Protein AF-0000000084957208 (afdb_homodimer)

pLDDT: mean 91.27, std 10.33, range [27.41, 98.56]

Nearest PDB structures (foldseek):
  8dth-assembly1_A  TM=4.720E-01  e=1.060E-07  Arabidopsis thaliana
  8sxg-assembly1_C  TM=3.282E-01  e=2.909E-08  Pseudomonas aeruginosa
  6q9i-assembly1_A  TM=5.990E-01  e=3.625E-04  Homo sapiens
  4wnd-assembly1_A  TM=3.053E-01  e=2.014E-05  Homo sapiens
  7n61-assembly1_1E  TM=3.077E-01  e=1.092E-03  Chlamydomonas reinhardtii

Foldseek 3Di:
DPPPPPPPPPPQQLQSQLVVLQVVLVVCVVVPVLVSSLVSLVSSLVSDDPVPLQVNLVSLCSNLVSCVVVVVLVSNLVSLVSSCVSPVLPLSSLQSNLVSCLVVPVLLSSLLSLVSSCVSVVVPDVVSLVVSVVSLLVVLVVVLVVCVVPFQWDFDDLQVVVVVLLLCVLQPLSVCLVPVDPDDPLCVVLSVCVNVSVLVCNLVSLVCLCPDPCNVVDDLCNLSSLQSNLVSCVSRQNNVSSLVSLVVLCPDDPHDLSSVLSSLQVVLVSCVLVPNNVSSVVSLVVNCVSPVLALSSLQSVLVVCVVVVVLVSSLVSLVSSCVSPVPSLSSLLVNLLSQLVVCVVVVPPVSNVVSLVSLVVSCVVDPDPPSNLSSLQSNLVSCLVVVVLVVSLVVLVVSCVVPVQALSCLSSLQSNLVSCCSNPNLDPSSLVSLVVSCVSPVLPLSSLQSNLVSCLVVVNLVSSLVSLVSSCNNDRGSVVSSVSSSSNSVSVSQVSCCVVPNCPCRPVCVVSPPPVVD/DPPPPPPPPPPQQLQSQLVVLQVVLVVCVVVPVLVSSLVSLVSSLVSDDPVPLQVNLVSLCSNLVSCVVVVVLVSNLVSLVSSCVSPVLPLSSLQSNLVSCLVVPVLLSSLLSLLSSCVSVVVPDVVSLVVSVVSLLVVLVVVLVVCVVPFQWDFDDLQVVVVVLLLCVLQPLSVCLVPVDPDDPLCVVLSVCVNVSVLVCNLVSLVCLCPDPCNVVDDLCNLSSLQSNLVSCVSRQVNVSSLVSLVVLCPDDPHDLSSVLSSLQSVLVSCVLVPNNVSSVVSLVVNCVSPVLALSSLQSVLVVCVVVVVLVSSLVSLVSSCVSPVPSLSSLLVNLLSQLVVCVVVVPPVSNVVSLVSLVVSCVVDPDPPSNLSSLQSNLVSCLVVVVLVVSLVVLVVNCVVPVQALSCLSSLQSNLVSCCSNPNLDPSSLVSLVVSCVSPVLPLSSLQSNLVSCLVVVNLVSSLVSLVSSCNNDRGSVVSSVSSSSNSVSVSQVSCCVVPNCPCRPVCVVSPPPVVD

Sequence (1036 aa):
MRVCLLDFKDIKTPIQRALKCKKEGNVYFKTKKYNEAIAEYTKAIDICPKENKDELAIFYQNRAAAYEQLKKYSFVKADCTKALELNPKYIKAVLRRARILKQTGDLEAALKDMTTACIYEEFSHPDSLVKVEIILKKLVKQHAYENWANKKLFMPNQLFIECYITSYSTDPVFSRLRCPENIPEFFKKPLQALKDMKYDDIILLCTEIIESPAFNSLPSTKLEVLLLRATFCTLLGKYDPAFQDLECILNIEYASDDVKINALLKKANLHLKFMDIDMASMNFELAISINPRYSDIYYHRGLLYMHMDKLNKAKDDFKKALEYNPNFSMACIQKCYTDYCIAKLNKDVRLVEAAVRAFEKVFEKYTNFPECIFCYQYYRKMMSETQQYQKADIYFTKIIKKYPENTSMSLVYLQRAFLQFDWSGYSDKAAKYLKKAIELDEKCSSAYEALGIIEIKRGNVEEAIKLFDKALVYCHTFKELLNLYYLRDAAKVELNIKNQFGDKYFDFFNRYLSPRMLMRVCLLDFKDIKTPIQRALKCKKEGNVYFKTKKYNEAIAEYTKAIDICPKENKDELAIFYQNRAAAYEQLKKYSFVKADCTKALELNPKYIKAVLRRARILKQTGDLEAALKDMTTACIYEEFSHPDSLVKVEIILKKLVKQHAYENWANKKLFMPNQLFIECYITSYSTDPVFSRLRCPENIPEFFKKPLQALKDMKYDDIILLCTEIIESPAFNSLPSTKLEVLLLRATFCTLLGKYDPAFQDLECILNIEYASDDVKINALLKKANLHLKFMDIDMASMNFELAISINPRYSDIYYHRGLLYMHMDKLNKAKDDFKKALEYNPNFSMACIQKCYTDYCIAKLNKDVRLVEAAVRAFEKVFEKYTNFPECIFCYQYYRKMMSETQQYQKADIYFTKIIKKYPENTSMSLVYLQRAFLQFDWSGYSDKAAKYLKKAIELDEKCSSAYEALGIIEIKRGNVEEAIKLFDKALVYCHTFKELLNLYYLRDAAKVELNIKNQFGDKYFDFFNRYLSPRML

Organism: Atta cephalotes (NCBI:txid12957)

InterPro domains:
  IPR011990 Tetratricopeptide-like helical domain superfamily [G3DSA:1.25.40.10] (13-127)
  IPR011990 Tetratricopeptide-like helical domain superfamily [G3DSA:1.25.40.10] (128-502)
  IPR011990 Tetratricopeptide-like helical domain superfamily [SSF48452] (16-118)
  IPR011990 Tetratricopeptide-like helical domain superfamily [SSF48452] (230-476)
  IPR019734 Tetratricopeptide repeat [PF00515] (296-328)
  IPR019734 Tetratricopeptide repeat [PF13174] (385-405)
  IPR019734 Tetratricopeptide repeat [PS50005] (18-51)
  IPR019734 Tetratricopeptide repeat [PS50005] (295-328)
  IPR019734 Tetratricopeptide repeat [PS50005] (445-478)
  IPR019734 Tetratricopeptide repeat [SM00028] (18-51)
  IPR019734 Tetratricopeptide repeat [SM00028] (57-90)
  IPR019734 Tetratricopeptide repeat [SM00028] (91-124)
  IPR019734 Tetratricopeptide repeat [SM00028] (223-256)
  IPR019734 Tetratricopeptide repeat [SM00028] (261-294)
  IPR019734 Tetratricopeptide repeat [SM00028] (295-328)
  IPR019734 Tetratricopeptide repeat [SM00028] (410-444)
  IPR019734 Tetratricopeptide repeat [SM00028] (445-478)

Solvent-accessible surface area (backbone atoms only — not comparable to full-atom values): 53268 Å² total; per-residue (Å²): 133,82,74,72,73,67,75,78,67,83,72,64,50,51,54,53,48,15,50,51,27,40,53,52,13,50,52,26,44,76,64,46,36,35,70,59,13,37,52,26,20,49,50,15,53,71,48,32,54,84,85,47,32,66,61,48,18,48,34,28,32,53,33,18,54,36,30,48,76,69,66,38,56,70,55,20,45,51,24,19,52,51,14,36,73,52,30,76,81,44,50,69,34,34,44,51,37,15,53,50,27,47,73,72,63,42,35,70,63,13,40,53,28,37,48,50,32,33,58,77,52,67,60,69,49,60,42,50,55,47,50,38,50,53,43,46,53,53,40,19,50,53,51,33,52,56,45,67,79,67,58,72,72,56,70,67,54,68,57,58,51,47,40,53,53,58,64,39,75,71,33,65,65,59,42,36,71,78,51,78,64,89,71,52,76,87,50,46,61,46,49,48,31,57,74,70,64,42,63,86,48,36,52,59,50,33,48,53,49,66,70,33,88,60,39,73,63,45,62,75,69,53,56,49,44,39,51,51,32,22,50,52,25,48,60,34,62,42,52,68,63,17,50,51,34,35,49,52,49,69,70,39,82,81,54,50,68,55,60,43,36,47,34,27,52,54,49,17,53,52,29,45,78,69,66,35,56,69,61,18,50,51,27,50,50,36,31,38,50,73,44,76,71,48,28,57,58,28,35,57,51,15,49,50,25,48,74,68,66,37,54,68,62,14,40,52,22,18,52,48,15,35,70,58,32,74,81,42,61,61,36,52,54,51,33,40,52,45,50,26,51,53,18,53,73,66,68,34,66,68,50,32,53,52,26,51,53,53,38,52,52,49,45,66,67,40,72,48,87,57,59,24,55,57,42,51,51,53,48,41,54,52,24,53,74,70,67,39,51,67,65,47,49,52,55,53,52,52,52,46,67,73,44,75,86,44,54,68,40,18,60,53,28,37,47,52,20,52,49,34,37,74,69,68,38,81,40,70,64,27,48,50,29,21,52,49,14,37,71,50,30,82,64,45,25,67,36,28,42,54,44,17,54,39,26,46,76,73,65,40,35,70,61,16,39,54,26,30,55,55,16,61,57,51,52,86,46,70,69,55,35,38,54,48,34,43,53,34,54,51,36,51,50,49,44,52,47,34,73,74,58,42,73,77,61,62,62,48,56,75,70,69,36,79,66,80,83,112,132,83,73,72,74,68,75,76,68,84,71,63,50,52,54,53,48,16,50,51,27,39,53,52,13,49,52,26,44,75,64,46,35,36,70,60,13,37,52,27,20,50,50,16,53,72,47,33,54,83,83,46,32,65,60,46,19,49,35,29,34,52,33,17,54,36,29,48,77,69,66,36,56,71,57,20,45,53,25,20,52,52,14,36,73,50,31,77,79,44,50,70,34,34,43,51,36,15,52,52,26,48,74,72,65,42,35,70,62,13,42,53,29,38,49,50,33,34,58,76,52,68,62,71,50,59,41,51,56,45,49,40,51,52,43,47,52,52,40,19,53,53,52,33,52,57,44,65,77,68,58,72,72,57,72,67,52,69,57,58,50,47,39,54,52,59,65,40,75,69,31,63,65,60,42,36,70,78,52,78,63,90,70,52,76,89,50,46,61,46,50,46,30,58,74,68,63,41,62,86,49,36,53,58,50,32,47,54,50,65,70,33,87,60,39,73,62,46,63,76,68,52,56,49,44,41,51,51,31,22,51,51,26,48,60,33,61,42,52,67,64,17,51,50,35,35,50,52,48,68,70,40,82,81,54,50,68,55,58,42,35,48,34,27,52,52,48,17,53,54,28,46,77,68,66,34,56,70,60,18,50,50,27,50,50,34,31,38,49,72,45,75,72,46,27,54,58,28,34,56,52,16,49,51,26,49,74,68,64,36,54,70,61,14,40,52,23,17,51,48,15,34,72,58,33,75,79,42,60,62,36,52,53,50,34,38,52,46,50,27,51,53,19,53,73,66,68,35,66,69,49,30,53,51,26,51,54,53,39,52,51,50,45,67,68,42,70,49,86,58,59,26,56,57,42,51,50,53,48,41,54,54,23,54,74,69,68,39,52,68,65,47,50,52,54,54,52,52,52,45,68,73,44,73,83,44,54,68,40,18,60,54,26,37,48,52,19,51,48,32,38,73,68,68,36,82,41,68,66,26,47,50,29,22,50,50,14,37,71,49,29,81,65,47,26,67,36,29,43,54,44,16,54,40,26,44,77,72,66,39,34,69,61,16,40,53,27,30,56,54,17,60,58,51,51,84,45,69,70,56,36,38,55,48,35,42,54,34,54,52,37,51,50,49,44,52,46,34,73,72,58,42,73,77,62,64,63,48,57,73,71,69,37,80,64,81,84,111

Secondary structure (DSSP, 8-state):
-------------HHHHHHHHHHHHHHHHHTT-HHHHHHHHHHHHHHS-TT-HHHHHHHHHHHHHHHHHTT-HHHHHHHHHHHHHH-TT-HHHHHHHHHHHHHHT-HHHHHHHHHHHHHHTTT--HHHHHHHHHHHHHHHHHHHHHHHHHPPP-PPPHHHHHHHHHH-TT-HHHHHHHS--S--GGGHHHHHHHHTT-GGGHHHHHHHHHHSGGGGGS-GGGHHHHHHHHHHHHHHT-HHHHHHHHHHHHT-TT--HHHHHHHHHHHHHHHHHTT-HHHHHHHHHHHHHH-TT-HHHHHHHHHHHHHTT-HHHHHHHHHHHHHH-TT-HHHHHHHHHHHHHHHHHTT-HHHHHHHHHHHHHHHHH--STTHHHHHHHHHHHHHHHTT-HHHHHHHHHHHHHH-TT-TTHHHHHHHHHHHHHHHHSS-HHHHHHHHHHHHH-TT-HHHHHHHHHHHHHHT-HHHHHHHHHHHHHT--SHHHHHHHHHHHHHHHHHHHHHHHHTTTT-SHHHHHS-GGG-/-------------HHHHHHHHHHHHHHHHHTT-HHHHHHHHHHHHHHS-TT-HHHHHHHHHHHHHHHHHTT-HHHHHHHHHHHHHH-TT-HHHHHHHHHHHHHHT-HHHHHHHHHHHHHHTTT--HHHHHHHHHHHHHHHHHHHHHHHHHPPP-PPPHHHHHHHHHH-TT-HHHHHHHS--S--GGGHHHHHHHHTT-GGGHHHHHHHHHHSGGGGGS-GGGHHHHHHHHHHHHHHT-HHHHHHHHHHHHT-TT--HHHHHHHHHHHHHHHHHTT-HHHHHHHHHHHHHH-TT-HHHHHHHHHHHHHTT-HHHHHHHHHHHHHH-TT-HHHHHHHHHHHHHHHHHTT-HHHHHHHHHHHHHHHHH--STTHHHHHHHHHHHHHHHTT-HHHHHHHHHHHHHH-TT-TTHHHHHHHHHHHHHHHHSS-HHHHHHHHHHHHH-TT-HHHHHHHHHHHHHHT-HHHHHHHHHHHHHT--SHHHHHHHHHHHHHHHHHHHHHHHHTTTT-SHHHHHS-GGG-

Radius of gyration: 36.0 Å; Cα contacts (8 Å, |Δi|>4): 1321; chains: 2; bounding box: 81×157×103 Å

Structure (mmCIF, N/CA/C/O backbone):
data_AF-0000000084957208-model_v1
#
loop_
_entity.id
_entity.type
_entity.pdbx_description
1 polymer 'Mitochondrial import receptor subunit TOM70'
#
loop_
_atom_site.group_PDB
_atom_site.id
_atom_site.type_symbol
_atom_site.label_atom_id
_atom_site.label_alt_id
_atom_site.label_comp_id
_atom_site.label_asym_id
_atom_site.label_entity_id
_atom_site.label_seq_id
_atom_site.pdbx_PDB_ins_code
_atom_site.Cartn_x
_atom_site.Cartn_y
_atom_site.Cartn_z
_atom_site.occupancy
_atom_site.B_iso_or_equiv
_atom_site.auth_seq_id
_atom_site.auth_comp_id
_atom_site.auth_asym_id
_atom_site.auth_atom_id
_atom_site.pdbx_PDB_model_num
ATOM 1 N N . MET A 1 1 ? -25.047 -64.562 -67.438 1 28.45 1 MET A N 1
ATOM 2 C CA . MET A 1 1 ? -25.062 -63.188 -67 1 28.45 1 MET A CA 1
ATOM 3 C C . MET A 1 1 ? -24.297 -63.031 -65.688 1 28.45 1 MET A C 1
ATOM 5 O O . MET A 1 1 ? -24.703 -63.594 -64.625 1 28.45 1 MET A O 1
ATOM 9 N N . ARG A 1 2 ? -23 -63.125 -65.75 1 35.03 2 ARG A N 1
ATOM 10 C CA . ARG A 1 2 ? -21.984 -63.062 -64.688 1 35.03 2 ARG A CA 1
ATOM 11 C C . ARG A 1 2 ? -22.109 -61.75 -63.906 1 35.03 2 ARG A C 1
ATOM 13 O O . ARG A 1 2 ? -21.906 -60.688 -64.438 1 35.03 2 ARG A O 1
ATOM 20 N N . VAL A 1 3 ? -23.203 -61.688 -63.125 1 35.53 3 VAL A N 1
ATOM 21 C CA . VAL A 1 3 ? -23.422 -60.562 -62.25 1 35.53 3 VAL A CA 1
ATOM 22 C C . VAL A 1 3 ? -22.125 -60.219 -61.5 1 35.53 3 VAL A C 1
ATOM 24 O O . VAL A 1 3 ? -21.562 -61.094 -60.812 1 35.53 3 VAL A O 1
ATOM 27 N N . CYS A 1 4 ? -21.188 -59.562 -62.125 1 32.16 4 CYS A N 1
ATOM 28 C CA . CYS A 1 4 ? -20.016 -58.969 -61.5 1 32.16 4 CYS A CA 1
ATOM 29 C C . CYS A 1 4 ? -20.344 -58.406 -60.125 1 32.16 4 CYS A C 1
ATOM 31 O O . CYS A 1 4 ? -21.203 -57.531 -59.969 1 32.16 4 CYS A O 1
ATOM 33 N N . LEU A 1 5 ? -20.469 -59.281 -59.125 1 32.34 5 LEU A N 1
ATOM 34 C CA . LEU A 1 5 ? -20.469 -58.875 -57.719 1 32.34 5 LEU A CA 1
ATOM 35 C C . LEU A 1 5 ? -19.469 -57.75 -57.469 1 32.34 5 LEU A C 1
ATOM 37 O O . LEU A 1 5 ? -18.266 -57.969 -57.562 1 32.34 5 LEU A O 1
ATOM 41 N N . LEU A 1 6 ? -19.672 -56.562 -58.25 1 33.38 6 LEU A N 1
ATOM 42 C CA . LEU A 1 6 ? -18.906 -55.406 -57.812 1 33.38 6 LEU A CA 1
ATOM 43 C C . LEU A 1 6 ? -18.625 -55.438 -56.312 1 33.38 6 LEU A C 1
ATOM 45 O O . LEU A 1 6 ? -19.531 -55.688 -55.531 1 33.38 6 LEU A O 1
ATOM 49 N N . ASP A 1 7 ? -17.531 -56.031 -55.938 1 35.69 7 ASP A N 1
ATOM 50 C CA . ASP A 1 7 ? -16.938 -55.875 -54.594 1 35.69 7 ASP A CA 1
ATOM 51 C C . ASP A 1 7 ? -17.328 -54.531 -53.969 1 35.69 7 ASP A C 1
ATOM 53 O O . ASP A 1 7 ? -17.016 -53.469 -54.531 1 35.69 7 ASP A O 1
ATOM 57 N N . PHE A 1 8 ? -18.547 -54.25 -53.594 1 38.25 8 PHE A N 1
ATOM 58 C CA . PHE A 1 8 ? -19.031 -53.156 -52.781 1 38.25 8 PHE A CA 1
ATOM 59 C C . PHE A 1 8 ? -17.922 -52.656 -51.844 1 38.25 8 PHE A C 1
ATOM 61 O O . PHE A 1 8 ? -17.594 -53.312 -50.844 1 38.25 8 PHE A O 1
ATOM 68 N N . LYS A 1 9 ? -16.812 -52.281 -52.344 1 42.66 9 LYS A N 1
ATOM 69 C CA . LYS A 1 9 ? -15.805 -51.469 -51.656 1 42.66 9 LYS A CA 1
ATOM 70 C C . LYS A 1 9 ? -16.406 -50.688 -50.5 1 42.66 9 LYS A C 1
ATOM 72 O O . LYS A 1 9 ? -17.516 -50.156 -50.625 1 42.66 9 LYS A O 1
ATOM 77 N N . ASP A 1 10 ? -16.078 -50.906 -49.219 1 48.66 10 ASP A N 1
ATOM 78 C CA . ASP A 1 10 ? -16.406 -50.438 -47.875 1 48.66 10 ASP A CA 1
ATOM 79 C C . ASP A 1 10 ? -16.719 -48.938 -47.844 1 48.66 10 ASP A C 1
ATOM 81 O O . ASP A 1 10 ? -15.805 -48.125 -47.906 1 48.66 10 ASP A O 1
ATOM 85 N N . ILE A 1 11 ? -17.609 -48.312 -48.5 1 55.47 11 ILE A N 1
ATOM 86 C CA . ILE A 1 11 ? -18.094 -46.938 -48.469 1 55.47 11 ILE A CA 1
ATOM 87 C C . ILE A 1 11 ? -18.141 -46.438 -47.031 1 55.47 11 ILE A C 1
ATOM 89 O O . ILE A 1 11 ? -18.922 -46.938 -46.219 1 55.47 11 ILE A O 1
ATOM 93 N N . LYS A 1 12 ? -17.078 -45.906 -46.719 1 74.44 12 LYS A N 1
ATOM 94 C CA . LYS A 1 12 ? -17.016 -45.344 -45.375 1 74.44 12 LYS A CA 1
ATOM 95 C C . LYS A 1 12 ? -18.188 -44.406 -45.125 1 74.44 12 LYS A C 1
ATOM 97 O O . LYS A 1 12 ? -18.531 -43.562 -45.969 1 74.44 12 LYS A O 1
ATOM 102 N N . THR A 1 13 ? -19.125 -44.75 -44.312 1 89.12 13 THR A N 1
ATOM 103 C CA . THR A 1 13 ? -20.188 -43.875 -43.875 1 89.12 13 THR A CA 1
ATOM 104 C C . THR A 1 13 ? -19.672 -42.469 -43.625 1 89.12 13 THR A C 1
ATOM 106 O O . THR A 1 13 ? -18.469 -42.25 -43.469 1 89.12 13 THR A O 1
ATOM 109 N N . PRO A 1 14 ? -20.484 -41.531 -43.875 1 91.38 14 PRO A N 1
ATOM 110 C CA . PRO A 1 14 ? -20.062 -40.156 -43.625 1 91.38 14 PRO A CA 1
ATOM 111 C C . PRO A 1 14 ? -19.344 -39.969 -42.281 1 91.38 14 PRO A C 1
ATOM 113 O O . PRO A 1 14 ? -18.359 -39.219 -42.219 1 91.38 14 PRO A O 1
ATOM 116 N N . ILE A 1 15 ? -19.75 -40.594 -41.312 1 92.56 15 ILE A N 1
ATOM 117 C CA . ILE A 1 15 ? -19.141 -40.469 -40 1 92.56 15 ILE A CA 1
ATOM 118 C C . ILE A 1 15 ? -17.734 -41.094 -40.031 1 92.56 15 ILE A C 1
ATOM 120 O O . ILE A 1 15 ? -16.812 -40.562 -39.406 1 92.56 15 ILE A O 1
ATOM 124 N N . GLN A 1 16 ? -17.641 -42.188 -40.75 1 93.5 16 GLN A N 1
ATOM 125 C CA . GLN A 1 16 ? -16.328 -42.844 -40.875 1 93.5 16 GLN A CA 1
ATOM 126 C C . GLN A 1 16 ? -15.336 -41.938 -41.594 1 93.5 16 GLN A C 1
ATOM 128 O O . GLN A 1 16 ? -14.164 -41.875 -41.219 1 93.5 16 GLN A O 1
ATOM 133 N N . ARG A 1 17 ? -15.891 -41.281 -42.625 1 94.19 17 ARG A N 1
ATOM 134 C CA . ARG A 1 17 ? -15.055 -40.312 -43.344 1 94.19 17 ARG A CA 1
ATOM 135 C C . ARG A 1 17 ? -14.656 -39.156 -42.469 1 94.19 17 ARG A C 1
ATOM 137 O O . ARG A 1 17 ? -13.516 -38.688 -42.5 1 94.19 17 ARG A O 1
ATOM 144 N N . ALA A 1 18 ? -15.586 -38.656 -41.719 1 95.62 18 ALA A N 1
ATOM 145 C CA . ALA A 1 18 ? -15.328 -37.531 -40.812 1 95.62 18 ALA A CA 1
ATOM 146 C C . ALA A 1 18 ? -14.273 -37.906 -39.781 1 95.62 18 ALA A C 1
ATOM 148 O O . ALA A 1 18 ? -13.383 -37.125 -39.469 1 95.62 18 ALA A O 1
ATOM 149 N N . LEU A 1 19 ? -14.367 -39.094 -39.281 1 95.88 19 LEU A N 1
ATOM 150 C CA . LEU A 1 19 ? -13.43 -39.594 -38.281 1 95.88 19 LEU A CA 1
ATOM 151 C C . LEU A 1 19 ? -12.031 -39.719 -38.875 1 95.88 19 LEU A C 1
ATOM 153 O O . LEU A 1 19 ? -11.031 -39.531 -38.188 1 95.88 19 LEU A O 1
ATOM 157 N N . LYS A 1 20 ? -12.031 -40.188 -40.125 1 95.19 20 LYS A N 1
ATOM 158 C CA . LYS A 1 20 ? -10.734 -40.25 -40.812 1 95.19 20 LYS A CA 1
ATOM 159 C C . LYS A 1 20 ? -10.094 -38.875 -40.906 1 95.19 20 LYS A C 1
ATOM 161 O O . LYS A 1 20 ? -8.898 -38.719 -40.688 1 95.19 20 LYS A O 1
ATOM 166 N N . CYS A 1 21 ? -10.938 -37.844 -41.25 1 96.81 21 CYS A N 1
ATOM 167 C CA . CYS A 1 21 ? -10.461 -36.469 -41.312 1 96.81 21 CYS A CA 1
ATOM 168 C C . CYS A 1 21 ? -9.945 -36 -39.969 1 96.81 21 CYS A C 1
ATOM 170 O O . CYS A 1 21 ? -8.922 -35.312 -39.875 1 96.81 21 CYS A O 1
ATOM 172 N N . LYS A 1 22 ? -10.648 -36.281 -38.938 1 96.5 22 LYS A N 1
ATOM 173 C CA . LYS A 1 22 ? -10.227 -35.906 -37.562 1 96.5 22 LYS A CA 1
ATOM 174 C C . LYS A 1 22 ? -8.859 -36.5 -37.25 1 96.5 22 LYS A C 1
ATOM 176 O O . LYS A 1 22 ? -8 -35.812 -36.688 1 96.5 22 LYS A O 1
ATOM 181 N N . LYS A 1 23 ? -8.672 -37.812 -37.625 1 96.88 23 LYS A N 1
ATOM 182 C CA . LYS A 1 23 ? -7.406 -38.469 -37.344 1 96.88 23 LYS A CA 1
ATOM 183 C C . LYS A 1 23 ? -6.258 -37.812 -38.094 1 96.88 23 LYS A C 1
ATOM 185 O O . LYS A 1 23 ? -5.164 -37.656 -37.562 1 96.88 23 LYS A O 1
ATOM 190 N N . GLU A 1 24 ? -6.586 -37.469 -39.312 1 96.38 24 GLU A N 1
ATOM 191 C CA . GLU A 1 24 ? -5.578 -36.781 -40.094 1 96.38 24 GLU A CA 1
ATOM 192 C C . GLU A 1 24 ? -5.27 -35.406 -39.469 1 96.38 24 GLU A C 1
ATOM 194 O O . GLU A 1 24 ? -4.113 -34.969 -39.438 1 96.38 24 GLU A O 1
ATOM 199 N N . GLY A 1 25 ? -6.316 -34.75 -39.094 1 96.94 25 GLY A N 1
ATOM 200 C CA . GLY A 1 25 ? -6.121 -33.469 -38.406 1 96.94 25 GLY A CA 1
ATOM 201 C C . GLY A 1 25 ? -5.266 -33.594 -37.156 1 96.94 25 GLY A C 1
ATOM 202 O O . GLY A 1 25 ? -4.414 -32.75 -36.906 1 96.94 25 GLY A O 1
ATOM 203 N N . ASN A 1 26 ? -5.473 -34.625 -36.406 1 96.12 26 ASN A N 1
ATOM 204 C CA . ASN A 1 26 ? -4.684 -34.875 -35.188 1 96.12 26 ASN A CA 1
ATOM 205 C C . ASN A 1 26 ? -3.205 -35.062 -35.531 1 96.12 26 ASN A C 1
ATOM 207 O O . ASN A 1 26 ? -2.34 -34.625 -34.75 1 96.12 26 ASN A O 1
ATOM 211 N N . VAL A 1 27 ? -2.994 -35.75 -36.594 1 95.25 27 VAL A N 1
ATOM 212 C CA . VAL A 1 27 ? -1.614 -35.938 -37 1 95.25 27 VAL A CA 1
ATOM 213 C C . VAL A 1 27 ? -0.972 -34.594 -37.344 1 95.25 27 VAL A C 1
ATOM 215 O O . VAL A 1 27 ? 0.146 -34.312 -36.906 1 95.25 27 VAL A O 1
ATOM 218 N N . TYR A 1 28 ? -1.723 -33.75 -38.062 1 95 28 TYR A N 1
ATOM 219 C CA . TYR A 1 28 ? -1.218 -32.406 -38.375 1 95 28 TYR A CA 1
ATOM 220 C C . TYR A 1 28 ? -1.001 -31.594 -37.125 1 95 28 TYR A C 1
ATOM 222 O O . TYR A 1 28 ? -0.005 -30.875 -37 1 95 28 TYR A O 1
ATOM 230 N N . PHE A 1 29 ? -1.867 -31.672 -36.219 1 93.94 29 PHE A N 1
ATOM 231 C CA . PHE A 1 29 ? -1.771 -30.922 -34.969 1 93.94 29 PHE A CA 1
ATOM 232 C C . PHE A 1 29 ? -0.529 -31.344 -34.188 1 93.94 29 PHE A C 1
ATOM 234 O O . PHE A 1 29 ? 0.209 -30.484 -33.688 1 93.94 29 PHE A O 1
ATOM 241 N N . LYS A 1 30 ? -0.312 -32.625 -34.156 1 88.62 30 LYS A N 1
ATOM 242 C CA . LYS A 1 30 ? 0.834 -33.156 -33.438 1 88.62 30 LYS A CA 1
ATOM 243 C C . LYS A 1 30 ? 2.146 -32.719 -34.094 1 88.62 30 LYS A C 1
ATOM 245 O O . LYS A 1 30 ? 3.158 -32.562 -33.406 1 88.62 30 LYS A O 1
ATOM 250 N N . THR A 1 31 ? 2.016 -32.594 -35.375 1 88.44 31 THR A N 1
ATOM 251 C CA . THR A 1 31 ? 3.205 -32.156 -36.125 1 88.44 31 THR A CA 1
ATOM 252 C C . THR A 1 31 ? 3.271 -30.641 -36.219 1 88.44 31 THR A C 1
ATOM 254 O O . THR A 1 31 ? 4.031 -30.094 -37.031 1 88.44 31 THR A O 1
ATOM 257 N N . LYS A 1 32 ? 2.275 -29.938 -35.625 1 85.62 32 LYS A N 1
ATOM 258 C CA . LYS A 1 32 ? 2.246 -28.484 -35.438 1 85.62 32 LYS A CA 1
ATOM 259 C C . LYS A 1 32 ? 1.896 -27.781 -36.75 1 85.62 32 LYS A C 1
ATOM 261 O O . LYS A 1 32 ? 2.295 -26.625 -36.938 1 85.62 32 LYS A O 1
ATOM 266 N N . LYS A 1 33 ? 1.497 -28.5 -37.562 1 91.31 33 LYS A N 1
ATOM 267 C CA . LYS A 1 33 ? 0.905 -27.922 -38.781 1 91.31 33 LYS A CA 1
ATOM 268 C C . LYS A 1 33 ? -0.554 -27.531 -38.531 1 91.31 33 LYS A C 1
ATOM 270 O O . LYS A 1 33 ? -1.463 -28.188 -39.031 1 91.31 33 LYS A O 1
ATOM 275 N N . TYR A 1 34 ? -0.727 -26.422 -37.969 1 94.12 34 TYR A N 1
ATOM 276 C CA . TYR A 1 34 ? -2.027 -26.094 -37.375 1 94.12 34 TYR A CA 1
ATOM 277 C C . TYR A 1 34 ? -3.004 -25.656 -38.469 1 94.12 34 TYR A C 1
ATOM 279 O O . TYR A 1 34 ? -4.203 -25.938 -38.375 1 94.12 34 TYR A O 1
ATOM 287 N N . ASN A 1 35 ? -2.518 -25.016 -39.469 1 95.38 35 ASN A N 1
ATOM 288 C CA . ASN A 1 35 ? -3.408 -24.625 -40.562 1 95.38 35 ASN A CA 1
ATOM 289 C C . ASN A 1 35 ? -3.979 -25.844 -41.281 1 95.38 35 ASN A C 1
ATOM 291 O O . ASN A 1 35 ? -5.168 -25.875 -41.625 1 95.38 35 ASN A O 1
ATOM 295 N N . GLU A 1 36 ? -3.104 -26.781 -41.469 1 96.31 36 GLU A N 1
ATOM 296 C CA . GLU A 1 36 ? -3.545 -28.016 -42.094 1 96.31 36 GLU A CA 1
ATOM 297 C C . GLU A 1 36 ? -4.504 -28.781 -41.188 1 96.31 36 GLU A C 1
ATOM 299 O O . GLU A 1 36 ? -5.477 -29.375 -41.656 1 96.31 36 GLU A O 1
ATOM 304 N N . ALA A 1 37 ? -4.195 -28.75 -39.938 1 97.44 37 ALA A N 1
ATOM 305 C CA . ALA A 1 37 ? -5.09 -29.391 -38.969 1 97.44 37 ALA A CA 1
ATOM 306 C C . ALA A 1 37 ? -6.48 -28.766 -39 1 97.44 37 ALA A C 1
ATOM 308 O O . ALA A 1 37 ? -7.488 -29.484 -39.031 1 97.44 37 ALA A O 1
ATOM 309 N N . ILE A 1 38 ? -6.527 -27.422 -39.062 1 98 38 ILE A N 1
ATOM 310 C CA . ILE A 1 38 ? -7.785 -26.688 -39.062 1 98 38 ILE A CA 1
ATOM 311 C C . ILE A 1 38 ? -8.586 -27.078 -40.312 1 98 38 ILE A C 1
ATOM 313 O O . ILE A 1 38 ? -9.805 -27.281 -40.219 1 98 38 ILE A O 1
ATOM 317 N N . ALA A 1 39 ? -7.91 -27.188 -41.438 1 97.62 39 ALA A N 1
ATOM 318 C CA . ALA A 1 39 ? -8.57 -27.578 -42.656 1 97.62 39 ALA A CA 1
ATOM 319 C C . ALA A 1 39 ? -9.195 -28.969 -42.562 1 97.62 39 ALA A C 1
ATOM 321 O O . ALA A 1 39 ? -10.32 -29.188 -43 1 97.62 39 ALA A O 1
ATOM 322 N N . GLU A 1 40 ? -8.398 -29.875 -42 1 97.94 40 GLU A N 1
ATOM 323 C CA . GLU A 1 40 ? -8.891 -31.25 -41.844 1 97.94 40 GLU A CA 1
ATOM 324 C C . GLU A 1 40 ? -10.062 -31.312 -40.875 1 97.94 40 GLU A C 1
ATOM 326 O O . GLU A 1 40 ? -11.031 -32.031 -41.094 1 97.94 40 GLU A O 1
ATOM 331 N N . TYR A 1 41 ? -9.961 -30.594 -39.781 1 98.19 41 TYR A N 1
ATOM 332 C CA . TYR A 1 41 ? -11.062 -30.562 -38.812 1 98.19 41 TYR A CA 1
ATOM 333 C C . TYR A 1 41 ? -12.305 -29.953 -39.438 1 98.19 41 TYR A C 1
ATOM 335 O O . TYR A 1 41 ? -13.43 -30.375 -39.156 1 98.19 41 TYR A O 1
ATOM 343 N N . THR A 1 42 ? -12.133 -28.906 -40.25 1 98 42 THR A N 1
ATOM 344 C CA . THR A 1 42 ? -13.25 -28.266 -40.938 1 98 42 THR A CA 1
ATOM 345 C C . THR A 1 42 ? -13.953 -29.25 -41.875 1 98 42 THR A C 1
ATOM 347 O O . THR A 1 42 ? -15.188 -29.281 -41.938 1 98 42 THR A O 1
ATOM 350 N N . LYS A 1 43 ? -13.156 -30.031 -42.562 1 97.12 43 LYS A N 1
ATOM 351 C CA . LYS A 1 43 ? -13.727 -31.062 -43.406 1 97.12 43 LYS A CA 1
ATOM 352 C C . LYS A 1 43 ? -14.531 -32.062 -42.594 1 97.12 43 LYS A C 1
ATOM 354 O O . LYS A 1 43 ? -15.609 -32.5 -43 1 97.12 43 LYS A O 1
ATOM 359 N N . ALA A 1 44 ? -13.906 -32.438 -41.469 1 97.5 44 ALA A N 1
ATOM 360 C CA . ALA A 1 44 ? -14.594 -33.375 -40.594 1 97.5 44 ALA A CA 1
ATOM 361 C C . ALA A 1 44 ? -15.938 -32.812 -40.156 1 97.5 44 ALA A C 1
ATOM 363 O O . ALA A 1 44 ? -16.938 -33.531 -40.125 1 97.5 44 ALA A O 1
ATOM 364 N N . ILE A 1 45 ? -16.062 -31.562 -39.812 1 97.62 45 ILE A N 1
ATOM 365 C CA . ILE A 1 45 ? -17.266 -30.891 -39.344 1 97.62 45 ILE A CA 1
ATOM 366 C C . ILE A 1 45 ? -18.312 -30.859 -40.469 1 97.62 45 ILE A C 1
ATOM 368 O O . ILE A 1 45 ? -19.484 -31.125 -40.25 1 97.62 45 ILE A O 1
ATOM 372 N N . ASP A 1 46 ? -17.828 -30.672 -41.688 1 96.44 46 ASP A N 1
ATOM 373 C CA . ASP A 1 46 ? -18.734 -30.531 -42.844 1 96.44 46 ASP A CA 1
ATOM 374 C C . ASP A 1 46 ? -19.344 -31.875 -43.219 1 96.44 46 ASP A C 1
ATOM 376 O O . ASP A 1 46 ? -20.5 -31.938 -43.625 1 96.44 46 ASP A O 1
ATOM 380 N N . ILE A 1 47 ? -18.547 -32.938 -43.062 1 96.06 47 ILE A N 1
ATOM 381 C CA . ILE A 1 47 ? -18.953 -34.25 -43.5 1 96.06 47 ILE A CA 1
ATOM 382 C C . ILE A 1 47 ? -19.797 -34.938 -42.438 1 96.06 47 ILE A C 1
ATOM 384 O O . ILE A 1 47 ? -20.656 -35.75 -42.75 1 96.06 47 ILE A O 1
ATOM 388 N N . CYS A 1 48 ? -19.547 -34.594 -41.156 1 95.38 48 CYS A N 1
ATOM 389 C CA . CYS A 1 48 ? -20.172 -35.25 -40.031 1 95.38 48 CYS A CA 1
ATOM 390 C C . CYS A 1 48 ? -21.672 -34.969 -40 1 95.38 48 CYS A C 1
ATOM 392 O O . CYS A 1 48 ? -22.094 -33.812 -40.031 1 95.38 48 CYS A O 1
ATOM 394 N N . PRO A 1 49 ? -22.406 -36.031 -39.906 1 94.81 49 PRO A N 1
ATOM 395 C CA . PRO A 1 49 ? -23.844 -35.812 -39.781 1 94.81 49 PRO A CA 1
ATOM 396 C C . PRO A 1 49 ? -24.219 -35.062 -38.5 1 94.81 49 PRO A C 1
ATOM 398 O O . PRO A 1 49 ? -23.609 -35.312 -37.438 1 94.81 49 PRO A O 1
ATOM 401 N N . LYS A 1 50 ? -25.219 -34.25 -38.562 1 93.44 50 LYS A N 1
ATOM 402 C CA . LYS A 1 50 ? -25.625 -33.344 -37.469 1 93.44 50 LYS A CA 1
ATOM 403 C C . LYS A 1 50 ? -26.156 -34.125 -36.281 1 93.44 50 LYS A C 1
ATOM 405 O O . LYS A 1 50 ? -26.188 -33.625 -35.156 1 93.44 50 LYS A O 1
ATOM 410 N N . GLU A 1 51 ? -26.516 -35.406 -36.562 1 93.81 51 GLU A N 1
ATOM 411 C CA . GLU A 1 51 ? -27.078 -36.25 -35.5 1 93.81 51 GLU A CA 1
ATOM 412 C C . GLU A 1 51 ? -26 -36.688 -34.531 1 93.81 51 GLU A C 1
ATOM 414 O O . GLU A 1 51 ? -26.281 -37.031 -33.406 1 93.81 51 GLU A O 1
ATOM 419 N N . ASN A 1 52 ? -24.703 -36.781 -34.969 1 95.44 52 ASN A N 1
ATOM 420 C CA . ASN A 1 52 ? -23.578 -37.188 -34.125 1 95.44 52 ASN A CA 1
ATOM 421 C C . ASN A 1 52 ? -23.031 -36 -33.312 1 95.44 52 ASN A C 1
ATOM 423 O O . ASN A 1 52 ? -21.891 -35.594 -33.531 1 95.44 52 ASN A O 1
ATOM 427 N N . LYS A 1 53 ? -23.719 -35.562 -32.344 1 96 53 LYS A N 1
ATOM 428 C CA . LYS A 1 53 ? -23.453 -34.344 -31.609 1 96 53 LYS A CA 1
ATOM 429 C C . LYS A 1 53 ? -22.141 -34.469 -30.828 1 96 53 LYS A C 1
ATOM 431 O O . LYS A 1 53 ? -21.359 -33.5 -30.781 1 96 53 LYS A O 1
ATOM 436 N N . ASP A 1 54 ? -21.875 -35.531 -30.281 1 96 54 ASP A N 1
ATOM 437 C CA . ASP A 1 54 ? -20.688 -35.719 -29.469 1 96 54 ASP A CA 1
ATOM 438 C C . ASP A 1 54 ? -19.422 -35.625 -30.328 1 96 54 ASP A C 1
ATOM 440 O O . ASP A 1 54 ? -18.453 -34.969 -29.938 1 96 54 ASP A O 1
ATOM 444 N N . GLU A 1 55 ? -19.516 -36.344 -31.453 1 96 55 GLU A N 1
ATOM 445 C CA . GLU A 1 55 ? -18.359 -36.312 -32.344 1 96 55 GLU A CA 1
ATOM 446 C C . GLU A 1 55 ? -18.141 -34.906 -32.906 1 96 55 GLU A C 1
ATOM 448 O O . GLU A 1 55 ? -17 -34.406 -32.969 1 96 55 GLU A O 1
ATOM 453 N N . LEU A 1 56 ? -19.25 -34.281 -33.25 1 96.88 56 LEU A N 1
ATOM 454 C CA . LEU A 1 56 ? -19.156 -32.938 -33.75 1 96.88 56 LEU A CA 1
ATOM 455 C C . LEU A 1 56 ? -18.531 -32 -32.719 1 96.88 56 LEU A C 1
ATOM 457 O O . LEU A 1 56 ? -17.719 -31.141 -33.062 1 96.88 56 LEU A O 1
ATOM 461 N N . ALA A 1 57 ? -18.938 -32.125 -31.5 1 97.81 57 ALA A N 1
ATOM 462 C CA . ALA A 1 57 ? -18.391 -31.297 -30.422 1 97.81 57 ALA A CA 1
ATOM 463 C C . ALA A 1 57 ? -16.891 -31.469 -30.328 1 97.81 57 ALA A C 1
ATOM 465 O O . ALA A 1 57 ? -16.156 -30.5 -30.141 1 97.81 57 ALA A O 1
ATOM 466 N N . ILE A 1 58 ? -16.484 -32.688 -30.484 1 97.5 58 ILE A N 1
ATOM 467 C CA . ILE A 1 58 ? -15.062 -33 -30.406 1 97.5 58 ILE A CA 1
ATOM 468 C C . ILE A 1 58 ? -14.32 -32.312 -31.547 1 97.5 58 ILE A C 1
ATOM 470 O O . ILE A 1 58 ? -13.242 -31.75 -31.359 1 97.5 58 ILE A O 1
ATOM 474 N N . PHE A 1 59 ? -14.977 -32.344 -32.75 1 98 59 PHE A N 1
ATOM 475 C CA . PHE A 1 59 ? -14.336 -31.75 -33.906 1 98 59 PHE A CA 1
ATOM 476 C C . PHE A 1 59 ? -14.18 -30.234 -33.719 1 98 59 PHE A C 1
ATOM 478 O O . PHE A 1 59 ? -13.117 -29.688 -34 1 98 59 PHE A O 1
ATOM 485 N N . TYR A 1 60 ? -15.172 -29.609 -33.219 1 98 60 TYR A N 1
ATOM 486 C CA . TYR A 1 60 ? -15.109 -28.172 -32.938 1 98 60 TYR A CA 1
ATOM 487 C C . TYR A 1 60 ? -14.031 -27.859 -31.906 1 98 60 TYR A C 1
ATOM 489 O O . TYR A 1 60 ? -13.258 -26.922 -32.094 1 98 60 TYR A O 1
ATOM 497 N N . GLN A 1 61 ? -14.016 -28.594 -30.875 1 97.38 61 GLN A N 1
ATOM 498 C CA . GLN A 1 61 ? -13.023 -28.391 -29.812 1 97.38 61 GLN A CA 1
ATOM 499 C C . GLN A 1 61 ? -11.609 -28.578 -30.344 1 97.38 61 GLN A C 1
ATOM 501 O O . GLN A 1 61 ? -10.695 -27.844 -29.984 1 97.38 61 GLN A O 1
ATOM 506 N N . ASN A 1 62 ? -11.445 -29.641 -31.203 1 97.12 62 ASN A N 1
ATOM 507 C CA . ASN A 1 62 ? -10.133 -29.859 -31.797 1 97.12 62 ASN A CA 1
ATOM 508 C C . ASN A 1 62 ? -9.711 -28.688 -32.656 1 97.12 62 ASN A C 1
ATOM 510 O O . ASN A 1 62 ? -8.547 -28.266 -32.625 1 97.12 62 ASN A O 1
ATOM 514 N N . ARG A 1 63 ? -10.641 -28.188 -33.406 1 97.75 63 ARG A N 1
ATOM 515 C CA . ARG A 1 63 ? -10.336 -27.016 -34.219 1 97.75 63 ARG A CA 1
ATOM 516 C C . ARG A 1 63 ? -10.008 -25.797 -33.375 1 97.75 63 ARG A C 1
ATOM 518 O O . ARG A 1 63 ? -9.117 -25.016 -33.688 1 97.75 63 ARG A O 1
ATOM 525 N N . ALA A 1 64 ? -10.711 -25.641 -32.281 1 97.25 64 ALA A N 1
ATOM 526 C CA . ALA A 1 64 ? -10.43 -24.562 -31.328 1 97.25 64 ALA A CA 1
ATOM 527 C C . ALA A 1 64 ? -9.008 -24.656 -30.797 1 97.25 64 ALA A C 1
ATOM 529 O O . ALA A 1 64 ? -8.32 -23.656 -30.656 1 97.25 64 ALA A O 1
ATOM 530 N N . ALA A 1 65 ? -8.617 -25.844 -30.484 1 94.88 65 ALA A N 1
ATOM 531 C CA . ALA A 1 65 ? -7.27 -26.062 -29.984 1 94.88 65 ALA A CA 1
ATOM 532 C C . ALA A 1 65 ? -6.223 -25.594 -30.984 1 94.88 65 ALA A C 1
ATOM 534 O O . ALA A 1 65 ? -5.207 -25 -30.609 1 94.88 65 ALA A O 1
ATOM 535 N N . ALA A 1 66 ? -6.504 -25.891 -32.188 1 95.12 66 ALA A N 1
ATOM 536 C CA . ALA A 1 66 ? -5.586 -25.469 -33.25 1 95.12 66 ALA A CA 1
ATOM 537 C C . ALA A 1 66 ? -5.559 -23.938 -33.375 1 95.12 66 ALA A C 1
ATOM 539 O O . ALA A 1 66 ? -4.488 -23.344 -33.5 1 95.12 66 ALA A O 1
ATOM 540 N N . TYR A 1 67 ? -6.707 -23.328 -33.344 1 96 67 TYR A N 1
ATOM 541 C CA . TYR A 1 67 ? -6.793 -21.859 -33.375 1 96 67 TYR A CA 1
ATOM 542 C C . TYR A 1 67 ? -6.043 -21.25 -32.188 1 96 67 TYR A C 1
ATOM 544 O O . TYR A 1 67 ? -5.445 -20.172 -32.344 1 96 67 TYR A O 1
ATOM 552 N N . GLU A 1 68 ? -6.078 -21.828 -31.078 1 91.88 68 GLU A N 1
ATOM 553 C CA . GLU A 1 68 ? -5.445 -21.312 -29.859 1 91.88 68 GLU A CA 1
ATOM 554 C C . GLU A 1 68 ? -3.93 -21.234 -30.031 1 91.88 68 GLU A C 1
ATOM 556 O O . GLU A 1 68 ? -3.299 -20.281 -29.562 1 91.88 68 GLU A O 1
ATOM 561 N N . GLN A 1 69 ? -3.402 -22.219 -30.703 1 86.19 69 GLN A N 1
ATOM 562 C CA . GLN A 1 69 ? -1.965 -22.219 -30.953 1 86.19 69 GLN A CA 1
ATOM 563 C C . GLN A 1 69 ? -1.562 -21.062 -31.859 1 86.19 69 GLN A C 1
ATOM 565 O O . GLN A 1 69 ? -0.428 -20.578 -31.797 1 86.19 69 GLN A O 1
ATOM 570 N N . LEU A 1 70 ? -2.514 -20.656 -32.688 1 87.94 70 LEU A N 1
ATOM 571 C CA . LEU A 1 70 ? -2.27 -19.547 -33.594 1 87.94 70 LEU A CA 1
ATOM 572 C C . LEU A 1 70 ? -2.711 -18.219 -32.969 1 87.94 70 LEU A C 1
ATOM 574 O O . LEU A 1 70 ? -2.721 -17.188 -33.656 1 87.94 70 LEU A O 1
ATOM 578 N N . LYS A 1 71 ? -3.188 -18.219 -31.75 1 86.19 71 LYS A N 1
ATOM 579 C CA . LYS A 1 71 ? -3.611 -17.078 -30.969 1 86.19 71 LYS A CA 1
ATOM 580 C C . LYS A 1 71 ? -4.785 -16.359 -31.625 1 86.19 71 LYS A C 1
ATOM 582 O O . LYS A 1 71 ? -4.883 -15.133 -31.562 1 86.19 71 LYS A O 1
ATOM 587 N N . LYS A 1 72 ? -5.484 -17.109 -32.375 1 93.56 72 LYS A N 1
ATOM 588 C CA . LYS A 1 72 ? -6.73 -16.594 -32.938 1 93.56 72 LYS A CA 1
ATOM 589 C C . LYS A 1 72 ? -7.898 -16.812 -31.969 1 93.56 72 LYS A C 1
ATOM 591 O O . LYS A 1 72 ? -8.734 -17.688 -32.188 1 93.56 72 LYS A O 1
ATOM 596 N N . TYR A 1 73 ? -8.023 -16 -31.062 1 93.81 73 TYR A N 1
ATOM 597 C CA . TYR A 1 73 ? -8.844 -16.219 -29.875 1 93.81 73 TYR A CA 1
ATOM 598 C C . TYR A 1 73 ? -10.328 -16.109 -30.219 1 93.81 73 TYR A C 1
ATOM 600 O O . TYR A 1 73 ? -11.156 -16.812 -29.625 1 93.81 73 TYR A O 1
ATOM 608 N N . SER A 1 74 ? -10.703 -15.297 -31.156 1 95.94 74 SER A N 1
ATOM 609 C CA . SER A 1 74 ? -12.102 -15.156 -31.531 1 95.94 74 SER A CA 1
ATOM 610 C C . SER A 1 74 ? -12.656 -16.453 -32.125 1 95.94 74 SER A C 1
ATOM 612 O O . SER A 1 74 ? -13.789 -16.844 -31.812 1 95.94 74 SER A O 1
ATOM 614 N N . PHE A 1 75 ? -11.805 -17.141 -32.844 1 96.94 75 PHE A N 1
ATOM 615 C CA . PHE A 1 75 ? -12.219 -18.406 -33.438 1 96.94 75 PHE A CA 1
ATOM 616 C C . PHE A 1 75 ? -12.281 -19.5 -32.375 1 96.94 75 PHE A C 1
ATOM 618 O O . PHE A 1 75 ? -13.141 -20.391 -32.469 1 96.94 75 PHE A O 1
ATOM 625 N N . VAL A 1 76 ? -11.391 -19.422 -31.422 1 97.06 76 VAL A N 1
ATOM 626 C CA . VAL A 1 76 ? -11.406 -20.391 -30.328 1 97.06 76 VAL A CA 1
ATOM 627 C C . VAL A 1 76 ? -12.719 -20.281 -29.562 1 97.06 76 VAL A C 1
ATOM 629 O O . VAL A 1 76 ? -13.391 -21.281 -29.328 1 97.06 76 VAL A O 1
ATOM 632 N N . LYS A 1 77 ? -13.047 -19.047 -29.25 1 96.94 77 LYS A N 1
ATOM 633 C CA . LYS A 1 77 ? -14.289 -18.797 -28.516 1 96.94 77 LYS A CA 1
ATOM 634 C C . LYS A 1 77 ? -15.5 -19.312 -29.281 1 96.94 77 LYS A C 1
ATOM 636 O O . LYS A 1 77 ? -16.359 -19.984 -28.719 1 96.94 77 LYS A O 1
ATOM 641 N N . ALA A 1 78 ? -15.562 -19.109 -30.594 1 97.56 78 ALA A N 1
ATOM 642 C CA . ALA A 1 78 ? -16.688 -19.516 -31.422 1 97.56 78 ALA A CA 1
ATOM 643 C C . ALA A 1 78 ? -16.797 -21.031 -31.484 1 97.56 78 ALA A C 1
ATOM 645 O O . ALA A 1 78 ? -17.891 -21.594 -31.344 1 97.56 78 ALA A O 1
ATOM 646 N N . ASP A 1 79 ? -15.703 -21.688 -31.672 1 98.31 79 ASP A N 1
ATOM 647 C CA . ASP A 1 79 ? -15.688 -23.141 -31.797 1 98.31 79 ASP A CA 1
ATOM 648 C C . ASP A 1 79 ? -16.047 -23.812 -30.469 1 98.31 79 ASP A C 1
ATOM 650 O O . ASP A 1 79 ? -16.797 -24.797 -30.453 1 98.31 79 ASP A O 1
ATOM 654 N N . CYS A 1 80 ? -15.516 -23.25 -29.438 1 97.94 80 CYS A N 1
ATOM 655 C CA . CYS A 1 80 ? -15.852 -23.812 -28.141 1 97.94 80 CYS A CA 1
ATOM 656 C C . CYS A 1 80 ? -17.328 -23.609 -27.828 1 97.94 80 CYS A C 1
ATOM 658 O O . CYS A 1 80 ? -17.969 -24.484 -27.234 1 97.94 80 CYS A O 1
ATOM 660 N N . THR A 1 81 ? -17.844 -22.469 -28.203 1 97.81 81 THR A N 1
ATOM 661 C CA . THR A 1 81 ? -19.266 -22.203 -28 1 97.81 81 THR A CA 1
ATOM 662 C C . THR A 1 81 ? -20.125 -23.203 -28.766 1 97.81 81 THR A C 1
ATOM 664 O O . THR A 1 81 ? -21.094 -23.75 -28.219 1 97.81 81 THR A O 1
ATOM 667 N N . LYS A 1 82 ? -19.719 -23.5 -29.953 1 97.69 82 LYS A N 1
ATOM 668 C CA . LYS A 1 82 ? -20.438 -24.469 -30.766 1 97.69 82 LYS A CA 1
ATOM 669 C C . LYS A 1 82 ? -20.328 -25.875 -30.156 1 97.69 82 LYS A C 1
ATOM 671 O O . LYS A 1 82 ? -21.297 -26.625 -30.141 1 97.69 82 LYS A O 1
ATOM 676 N N . ALA A 1 83 ? -19.125 -26.188 -29.719 1 98.12 83 ALA A N 1
ATOM 677 C CA . ALA A 1 83 ? -18.922 -27.484 -29.078 1 98.12 83 ALA A CA 1
ATOM 678 C C . ALA A 1 83 ? -19.828 -27.656 -27.875 1 98.12 83 ALA A C 1
ATOM 680 O O . ALA A 1 83 ? -20.438 -28.703 -27.672 1 98.12 83 ALA A O 1
ATOM 681 N N . LEU A 1 84 ? -20.031 -26.609 -27.141 1 97 84 LEU A N 1
ATOM 682 C CA . LEU A 1 84 ? -20.797 -26.656 -25.891 1 97 84 LEU A CA 1
ATOM 683 C C . LEU A 1 84 ? -22.297 -26.656 -26.188 1 97 84 LEU A C 1
ATOM 685 O O . LEU A 1 84 ? -23.078 -27.156 -25.375 1 97 84 LEU A O 1
ATOM 689 N N . GLU A 1 85 ? -22.703 -26.125 -27.328 1 96.81 85 GLU A N 1
ATOM 690 C CA . GLU A 1 85 ? -24.094 -26.234 -27.766 1 96.81 85 GLU A CA 1
ATOM 691 C C . GLU A 1 85 ? -24.469 -27.672 -28.062 1 96.81 85 GLU A C 1
ATOM 693 O O . GLU A 1 85 ? -25.594 -28.094 -27.812 1 96.81 85 GLU A O 1
ATOM 698 N N . LEU A 1 86 ? -23.438 -28.375 -28.531 1 97.06 86 LEU A N 1
ATOM 699 C CA . LEU A 1 86 ? -23.641 -29.766 -28.922 1 97.06 86 LEU A CA 1
ATOM 700 C C . LEU A 1 86 ? -23.531 -30.688 -27.703 1 97.06 86 LEU A C 1
ATOM 702 O O . LEU A 1 86 ? -24.328 -31.609 -27.547 1 97.06 86 LEU A O 1
ATOM 706 N N . ASN A 1 87 ? -22.562 -30.406 -26.859 1 96.69 87 ASN A N 1
ATOM 707 C CA . ASN A 1 87 ? -22.344 -31.141 -25.609 1 96.69 87 ASN A CA 1
ATOM 708 C C . ASN A 1 87 ? -22.016 -30.203 -24.469 1 96.69 87 ASN A C 1
ATOM 710 O O . ASN A 1 87 ? -20.844 -29.906 -24.203 1 96.69 87 ASN A O 1
ATOM 714 N N . PRO A 1 88 ? -22.969 -29.859 -23.703 1 93.62 88 PRO A N 1
ATOM 715 C CA . PRO A 1 88 ? -22.797 -28.875 -22.641 1 93.62 88 PRO A CA 1
ATOM 716 C C . PRO A 1 88 ? -21.859 -29.375 -21.531 1 93.62 88 PRO A C 1
ATOM 718 O O . PRO A 1 88 ? -21.312 -28.562 -20.781 1 93.62 88 PRO A O 1
ATOM 721 N N . LYS A 1 89 ? -21.594 -30.594 -21.469 1 94.5 89 LYS A N 1
ATOM 722 C CA . LYS A 1 89 ? -20.797 -31.156 -20.375 1 94.5 89 LYS A CA 1
ATOM 723 C C . LYS A 1 89 ? -19.375 -31.453 -20.828 1 94.5 89 LYS A C 1
ATOM 725 O O . LYS A 1 89 ? -18.625 -32.156 -20.125 1 94.5 89 LYS A O 1
ATOM 730 N N . TYR A 1 90 ? -19.094 -30.922 -22.031 1 96.25 90 TYR A N 1
ATOM 731 C CA . TYR A 1 90 ? -17.75 -31.156 -22.547 1 96.25 90 TYR A CA 1
ATOM 732 C C . TYR A 1 90 ? -16.719 -30.312 -21.797 1 96.25 90 TYR A C 1
ATOM 734 O O . TYR A 1 90 ? -16.438 -29.172 -22.188 1 96.25 90 TYR A O 1
ATOM 742 N N . ILE A 1 91 ? -16.047 -30.828 -20.828 1 94.94 91 ILE A N 1
ATOM 743 C CA . ILE A 1 91 ? -15.219 -30.141 -19.844 1 94.94 91 ILE A CA 1
ATOM 744 C C . ILE A 1 91 ? -14.047 -29.469 -20.562 1 94.94 91 ILE A C 1
ATOM 746 O O . ILE A 1 91 ? -13.719 -28.312 -20.266 1 94.94 91 ILE A O 1
ATOM 750 N N . LYS A 1 92 ? -13.461 -30.141 -21.5 1 94 92 LYS A N 1
ATOM 751 C CA . LYS A 1 92 ? -12.297 -29.578 -22.188 1 94 92 LYS A CA 1
ATOM 752 C C . LYS A 1 92 ? -12.656 -28.297 -22.922 1 94 92 LYS A C 1
ATOM 754 O O . LYS A 1 92 ? -11.875 -27.344 -22.922 1 94 92 LYS A O 1
ATOM 759 N N . ALA A 1 93 ? -13.812 -28.297 -23.5 1 96.69 93 ALA A N 1
ATOM 760 C CA . ALA A 1 93 ? -14.266 -27.109 -24.234 1 96.69 93 ALA A CA 1
ATOM 761 C C . ALA A 1 93 ? -14.562 -25.953 -23.281 1 96.69 93 ALA A C 1
ATOM 763 O O . ALA A 1 93 ? -14.211 -24.812 -23.562 1 96.69 93 ALA A O 1
ATOM 764 N N . VAL A 1 94 ? -15.148 -26.266 -22.141 1 96.62 94 VAL A N 1
ATOM 765 C CA . VAL A 1 94 ? -15.508 -25.234 -21.172 1 96.62 94 VAL A CA 1
ATOM 766 C C . VAL A 1 94 ? -14.234 -24.625 -20.594 1 96.62 94 VAL A C 1
ATOM 768 O O . VAL A 1 94 ? -14.133 -23.391 -20.469 1 96.62 94 VAL A O 1
ATOM 771 N N . LEU A 1 95 ? -13.312 -25.422 -20.281 1 94.25 95 LEU A N 1
ATOM 772 C CA . LEU A 1 95 ? -12.055 -24.953 -19.703 1 94.25 95 LEU A CA 1
ATOM 773 C C . LEU A 1 95 ? -11.289 -24.094 -20.703 1 94.25 95 LEU A C 1
ATOM 775 O O . LEU A 1 95 ? -10.727 -23.062 -20.328 1 94.25 95 LEU A O 1
ATOM 779 N N . ARG A 1 96 ? -11.281 -24.562 -21.938 1 94.5 96 ARG A N 1
ATOM 780 C CA . ARG A 1 96 ? -10.586 -23.797 -22.969 1 94.5 96 ARG A CA 1
ATOM 781 C C . ARG A 1 96 ? -11.219 -22.422 -23.156 1 94.5 96 ARG A C 1
ATOM 783 O O . ARG A 1 96 ? -10.516 -21.406 -23.234 1 94.5 96 ARG A O 1
ATOM 790 N N . ARG A 1 97 ? -12.477 -22.391 -23.234 1 96.19 97 ARG A N 1
ATOM 791 C CA . ARG A 1 97 ? -13.156 -21.109 -23.391 1 96.19 97 ARG A CA 1
ATOM 792 C C . ARG A 1 97 ? -12.922 -20.203 -22.188 1 96.19 97 ARG A C 1
ATOM 794 O O . ARG A 1 97 ? -12.734 -19 -22.328 1 96.19 97 ARG A O 1
ATOM 801 N N . ALA A 1 98 ? -12.93 -20.781 -20.984 1 95.12 98 ALA A N 1
ATOM 802 C CA . ALA A 1 98 ? -12.664 -20.016 -19.766 1 95.12 98 ALA A CA 1
ATOM 803 C C . ALA A 1 98 ? -11.289 -19.344 -19.828 1 95.12 98 ALA A C 1
ATOM 805 O O . ALA A 1 98 ? -11.148 -18.172 -19.469 1 95.12 98 ALA A O 1
ATOM 806 N N . ARG A 1 99 ? -10.367 -20.062 -20.25 1 91.81 99 ARG A N 1
ATOM 807 C CA . ARG A 1 99 ? -9 -19.562 -20.344 1 91.81 99 ARG A CA 1
ATOM 808 C C . ARG A 1 99 ? -8.914 -18.391 -21.312 1 91.81 99 ARG A C 1
ATOM 810 O O . ARG A 1 99 ? -8.281 -17.375 -21.016 1 91.81 99 ARG A O 1
ATOM 817 N N . ILE A 1 100 ? -9.5 -18.547 -22.453 1 93.69 100 ILE A N 1
ATOM 818 C CA . ILE A 1 100 ? -9.445 -17.516 -23.5 1 93.69 100 ILE A CA 1
ATOM 819 C C . ILE A 1 100 ? -10.195 -16.266 -23.031 1 93.69 100 ILE A C 1
ATOM 821 O O . ILE A 1 100 ? -9.75 -15.148 -23.266 1 93.69 100 ILE A O 1
ATOM 825 N N . LEU A 1 101 ? -11.289 -16.547 -22.422 1 95.38 101 LEU A N 1
ATOM 826 C CA . LEU A 1 101 ? -12.07 -15.422 -21.922 1 95.38 101 LEU A CA 1
ATOM 827 C C . LEU A 1 101 ? -11.289 -14.648 -20.859 1 95.38 101 LEU A C 1
ATOM 829 O O . LEU A 1 101 ? -11.32 -13.422 -20.828 1 95.38 101 LEU A O 1
ATOM 833 N N . LYS A 1 102 ? -10.609 -15.336 -19.984 1 92.94 102 LYS A N 1
ATOM 834 C CA . LYS A 1 102 ? -9.758 -14.688 -18.984 1 92.94 102 LYS A CA 1
ATOM 835 C C . LYS A 1 102 ? -8.672 -13.852 -19.656 1 92.94 102 LYS A C 1
ATOM 837 O O . LYS A 1 102 ? -8.43 -12.711 -19.266 1 92.94 102 LYS A O 1
ATOM 842 N N . GLN A 1 103 ? -8.117 -14.344 -20.688 1 88.44 103 GLN A N 1
ATOM 843 C CA . GLN A 1 103 ? -7.02 -13.688 -21.406 1 88.44 103 GLN A CA 1
ATOM 844 C C . GLN A 1 103 ? -7.508 -12.445 -22.141 1 88.44 103 GLN A C 1
ATOM 846 O O . GLN A 1 103 ? -6.773 -11.469 -22.266 1 88.44 103 GLN A O 1
ATOM 851 N N . THR A 1 104 ? -8.695 -12.57 -22.656 1 91.69 104 THR A N 1
ATOM 852 C CA . THR A 1 104 ? -9.211 -11.477 -23.453 1 91.69 104 THR A CA 1
ATOM 853 C C . THR A 1 104 ? -9.945 -10.453 -22.594 1 91.69 104 THR A C 1
ATOM 855 O O . THR A 1 104 ? -10.469 -9.461 -23.094 1 91.69 104 THR A O 1
ATOM 858 N N . GLY A 1 105 ? -10.125 -10.695 -21.312 1 91.62 105 GLY A N 1
ATOM 859 C CA . GLY A 1 105 ? -10.602 -9.688 -20.375 1 91.62 105 GLY A CA 1
ATOM 860 C C . GLY A 1 105 ? -12.078 -9.828 -20.047 1 91.62 105 GLY A C 1
ATOM 861 O O . GLY A 1 105 ? -12.633 -9.031 -19.297 1 91.62 105 GLY A O 1
ATOM 862 N N . ASP A 1 106 ? -12.68 -10.836 -20.656 1 95.5 106 ASP A N 1
ATOM 863 C CA . ASP A 1 106 ? -14.062 -11.117 -20.297 1 95.5 106 ASP A CA 1
ATOM 864 C C . ASP A 1 106 ? -14.133 -11.992 -19.047 1 95.5 106 ASP A C 1
ATOM 866 O O . ASP A 1 106 ? -14.492 -13.164 -19.125 1 95.5 106 ASP A O 1
ATOM 870 N N . LEU A 1 107 ? -13.891 -11.359 -17.938 1 96.62 107 LEU A N 1
ATOM 871 C CA . LEU A 1 107 ? -13.656 -12.078 -16.688 1 96.62 107 LEU A CA 1
ATOM 872 C C . LEU A 1 107 ? -14.953 -12.672 -16.156 1 96.62 107 LEU A C 1
ATOM 874 O O . LEU A 1 107 ? -14.945 -13.75 -15.555 1 96.62 107 LEU A O 1
ATOM 878 N N . GLU A 1 108 ? -16.094 -12.016 -16.391 1 95.69 108 GLU A N 1
ATOM 879 C CA . GLU A 1 108 ? -17.359 -12.539 -15.914 1 95.69 108 GLU A CA 1
ATOM 880 C C . GLU A 1 108 ? -17.688 -13.883 -16.578 1 95.69 108 GLU A C 1
ATOM 882 O O . GLU A 1 108 ? -18.047 -14.844 -15.898 1 95.69 108 GLU A O 1
ATOM 887 N N . ALA A 1 109 ? -17.516 -13.898 -17.875 1 96.25 109 ALA A N 1
ATOM 888 C CA . ALA A 1 109 ? -17.766 -15.125 -18.625 1 96.25 109 ALA A CA 1
ATOM 889 C C . ALA A 1 109 ? -16.75 -16.203 -18.266 1 96.25 109 ALA A C 1
ATOM 891 O O . ALA A 1 109 ? -17.094 -17.391 -18.188 1 96.25 109 ALA A O 1
ATOM 892 N N . ALA A 1 110 ? -15.531 -15.781 -18.094 1 96.75 110 ALA A N 1
ATOM 893 C CA . ALA A 1 110 ? -14.477 -16.719 -17.703 1 96.75 110 ALA A CA 1
ATOM 894 C C . ALA A 1 110 ? -14.789 -17.375 -16.359 1 96.75 110 ALA A C 1
ATOM 896 O O . ALA A 1 110 ? -14.617 -18.578 -16.203 1 96.75 110 ALA A O 1
ATOM 897 N N . LEU A 1 111 ? -15.234 -16.531 -15.438 1 96.25 111 LEU A N 1
ATOM 898 C CA . LEU A 1 111 ? -15.57 -17.016 -14.102 1 96.25 111 LEU A CA 1
ATOM 899 C C . LEU A 1 111 ? -16.703 -18.031 -14.164 1 96.25 111 LEU A C 1
ATOM 901 O O . LEU A 1 111 ? -16.641 -19.078 -13.508 1 96.25 111 LEU A O 1
ATOM 905 N N . LYS A 1 112 ? -17.688 -17.75 -14.922 1 95.38 112 LYS A N 1
ATOM 906 C CA . LYS A 1 112 ? -18.812 -18.672 -15.102 1 95.38 112 LYS A CA 1
ATOM 907 C C . LYS A 1 112 ? -18.359 -20 -15.672 1 95.38 112 LYS A C 1
ATOM 909 O O . LYS A 1 112 ? -18.703 -21.062 -15.141 1 95.38 112 LYS A O 1
ATOM 914 N N . ASP A 1 113 ? -17.547 -19.938 -16.688 1 96.31 113 ASP A N 1
ATOM 915 C CA . ASP A 1 113 ? -17.047 -21.156 -17.344 1 96.31 113 ASP A CA 1
ATOM 916 C C . ASP A 1 113 ? -16.172 -21.969 -16.391 1 96.31 113 ASP A C 1
ATOM 918 O O . ASP A 1 113 ? -16.297 -23.188 -16.312 1 96.31 113 ASP A O 1
ATOM 922 N N . MET A 1 114 ? -15.344 -21.281 -15.727 1 95.25 114 MET A N 1
ATOM 923 C CA . MET A 1 114 ? -14.422 -21.984 -14.828 1 95.25 114 MET A CA 1
ATOM 924 C C . MET A 1 114 ? -15.18 -22.656 -13.688 1 95.25 114 MET A C 1
ATOM 926 O O . MET A 1 114 ? -14.859 -23.781 -13.297 1 95.25 114 MET A O 1
ATOM 930 N N . THR A 1 115 ? -16.109 -21.984 -13.148 1 95.12 115 THR A N 1
ATOM 931 C CA . THR A 1 115 ? -16.906 -22.562 -12.07 1 95.12 115 THR A CA 1
ATOM 932 C C . THR A 1 115 ? -17.688 -23.781 -12.562 1 95.12 115 THR A C 1
ATOM 934 O O . THR A 1 115 ? -17.719 -24.812 -11.883 1 95.12 115 THR A O 1
ATOM 937 N N . THR A 1 116 ? -18.266 -23.656 -13.742 1 94.94 116 THR A N 1
ATOM 938 C CA . THR A 1 116 ? -18.984 -24.766 -14.344 1 94.94 116 THR A CA 1
ATOM 939 C C . THR A 1 116 ? -18.062 -25.969 -14.539 1 94.94 116 THR A C 1
ATOM 941 O O . THR A 1 116 ? -18.453 -27.109 -14.258 1 94.94 116 THR A O 1
ATOM 944 N N . ALA A 1 117 ? -16.906 -25.672 -15.008 1 94.62 117 ALA A N 1
ATOM 945 C CA . ALA A 1 117 ? -15.93 -26.734 -15.219 1 94.62 117 ALA A CA 1
ATOM 946 C C . ALA A 1 117 ? -15.609 -27.453 -13.914 1 94.62 117 ALA A C 1
ATOM 948 O O . ALA A 1 117 ? -15.508 -28.672 -13.883 1 94.62 117 ALA A O 1
ATOM 949 N N . CYS A 1 118 ? -15.508 -26.703 -12.852 1 92.56 118 CYS A N 1
ATOM 950 C CA . CYS A 1 118 ? -15.219 -27.281 -11.547 1 92.56 118 CYS A CA 1
ATOM 951 C C . CYS A 1 118 ? -16.312 -28.25 -11.117 1 92.56 118 CYS A C 1
ATOM 953 O O . CYS A 1 118 ? -16.047 -29.328 -10.586 1 92.56 118 CYS A O 1
ATOM 955 N N . ILE A 1 119 ? -17.5 -27.891 -11.375 1 93.5 119 ILE A N 1
ATOM 956 C CA . ILE A 1 119 ? -18.641 -28.688 -10.984 1 93.5 119 ILE A CA 1
ATOM 957 C C . ILE A 1 119 ? -18.688 -29.969 -11.82 1 93.5 119 ILE A C 1
ATOM 959 O O . ILE A 1 119 ? -18.875 -31.062 -11.273 1 93.5 119 ILE A O 1
ATOM 963 N N . TYR A 1 120 ? -18.469 -29.828 -13.117 1 93.69 120 TYR A N 1
ATOM 964 C CA . TYR A 1 120 ? -18.5 -30.984 -14 1 93.69 120 TYR A CA 1
ATOM 965 C C . TYR A 1 120 ? -17.359 -31.953 -13.664 1 93.69 120 TYR A C 1
ATOM 967 O O . TYR A 1 120 ? -17.516 -33.156 -13.812 1 93.69 120 TYR A O 1
ATOM 975 N N . GLU A 1 121 ? -16.281 -31.359 -13.164 1 92.06 121 GLU A N 1
ATOM 976 C CA . GLU A 1 121 ? -15.141 -32.156 -12.75 1 92.06 121 GLU A CA 1
ATOM 977 C C . GLU A 1 121 ? -15.375 -32.781 -11.367 1 92.06 121 GLU A C 1
ATOM 979 O O . GLU A 1 121 ? -14.523 -33.531 -10.859 1 92.06 121 GLU A O 1
ATOM 984 N N . GLU A 1 122 ? -16.469 -32.469 -10.711 1 90.38 122 GLU A N 1
ATOM 985 C CA . GLU A 1 122 ? -16.812 -32.906 -9.359 1 90.38 122 GLU A CA 1
ATOM 986 C C . GLU A 1 122 ? -15.719 -32.531 -8.367 1 90.38 122 GLU A C 1
ATOM 988 O O . GLU A 1 122 ? -15.367 -33.344 -7.488 1 90.38 122 GLU A O 1
ATOM 993 N N . PHE A 1 123 ? -15.102 -31.438 -8.688 1 86.94 123 PHE A N 1
ATOM 994 C CA . PHE A 1 123 ? -14.117 -30.828 -7.789 1 86.94 123 PHE A CA 1
ATOM 995 C C . PHE A 1 123 ? -12.906 -31.734 -7.625 1 86.94 123 PHE A C 1
ATOM 997 O O . PHE A 1 123 ? -12.273 -31.75 -6.57 1 86.94 123 PHE A O 1
ATOM 1004 N N . SER A 1 124 ? -12.656 -32.469 -8.625 1 84.31 124 SER A N 1
ATOM 1005 C CA . SER A 1 124 ? -11.555 -33.438 -8.562 1 84.31 124 SER A CA 1
ATOM 1006 C C . SER A 1 124 ? -10.211 -32.75 -8.75 1 84.31 124 SER A C 1
ATOM 1008 O O . SER A 1 124 ? -9.164 -33.312 -8.438 1 84.31 124 SER A O 1
ATOM 1010 N N . HIS A 1 125 ? -10.25 -31.516 -9.211 1 81.62 125 HIS A N 1
ATOM 1011 C CA . HIS A 1 125 ? -9.008 -30.781 -9.445 1 81.62 125 HIS A CA 1
ATOM 1012 C C . HIS A 1 125 ? -8.922 -29.547 -8.547 1 81.62 125 HIS A C 1
ATOM 1014 O O . HIS A 1 125 ? -9.539 -28.516 -8.836 1 81.62 125 HIS A O 1
ATOM 1020 N N . PRO A 1 126 ? -8.148 -29.547 -7.48 1 77.94 126 PRO A N 1
ATOM 1021 C CA . PRO A 1 126 ? -8.055 -28.422 -6.547 1 77.94 126 PRO A CA 1
ATOM 1022 C C . PRO A 1 126 ? -7.539 -27.156 -7.207 1 77.94 126 PRO A C 1
ATOM 1024 O O . PRO A 1 126 ? -7.883 -26.047 -6.781 1 77.94 126 PRO A O 1
ATOM 1027 N N . ASP A 1 127 ? -6.824 -27.328 -8.258 1 82.69 127 ASP A N 1
ATOM 1028 C CA . ASP A 1 127 ? -6.266 -26.172 -8.961 1 82.69 127 ASP A CA 1
ATOM 1029 C C . ASP A 1 127 ? -7.367 -25.328 -9.609 1 82.69 127 ASP A C 1
ATOM 1031 O O . ASP A 1 127 ? -7.262 -24.109 -9.68 1 82.69 127 ASP A O 1
ATOM 1035 N N . SER A 1 128 ? -8.367 -26.016 -10.031 1 83.75 128 SER A N 1
ATOM 1036 C CA . SER A 1 128 ? -9.469 -25.312 -10.688 1 83.75 128 SER A CA 1
ATOM 1037 C C . SER A 1 128 ? -10.18 -24.375 -9.719 1 83.75 128 SER A C 1
ATOM 1039 O O . SER A 1 128 ? -10.602 -23.281 -10.102 1 83.75 128 SER A O 1
ATOM 1041 N N . LEU A 1 129 ? -10.242 -24.781 -8.477 1 85.38 129 LEU A N 1
ATOM 1042 C CA . LEU A 1 129 ? -10.898 -23.938 -7.473 1 85.38 129 LEU A CA 1
ATOM 1043 C C . LEU A 1 129 ? -10.07 -22.688 -7.184 1 85.38 129 LEU A C 1
ATOM 1045 O O . LEU A 1 129 ? -10.625 -21.609 -7.016 1 85.38 129 LEU A O 1
ATOM 1049 N N . VAL A 1 130 ? -8.828 -22.859 -7.125 1 86.69 130 VAL A N 1
ATOM 1050 C CA . VAL A 1 130 ? -7.938 -21.719 -6.906 1 86.69 130 VAL A CA 1
ATOM 1051 C C . VAL A 1 130 ? -8.031 -20.766 -8.086 1 86.69 130 VAL A C 1
ATOM 1053 O O . VAL A 1 130 ? -8.047 -19.547 -7.902 1 86.69 130 VAL A O 1
ATOM 1056 N N . LYS A 1 131 ? -8.141 -21.297 -9.273 1 89.25 131 LYS A N 1
ATOM 1057 C CA . LYS A 1 131 ? -8.273 -20.469 -10.469 1 89.25 131 LYS A CA 1
ATOM 1058 C C . LYS A 1 131 ? -9.562 -19.656 -10.43 1 89.25 131 LYS A C 1
ATOM 1060 O O . LYS A 1 131 ? -9.586 -18.5 -10.867 1 89.25 131 LYS A O 1
ATOM 1065 N N . VAL A 1 132 ? -10.562 -20.312 -9.914 1 91.75 132 VAL A N 1
ATOM 1066 C CA . VAL A 1 132 ? -11.828 -19.609 -9.758 1 91.75 132 VAL A CA 1
ATOM 1067 C C . VAL A 1 132 ? -11.633 -18.391 -8.859 1 91.75 132 VAL A C 1
ATOM 1069 O O . VAL A 1 132 ? -12.07 -17.281 -9.195 1 91.75 132 VAL A O 1
ATOM 1072 N N . GLU A 1 133 ? -10.961 -18.516 -7.836 1 89.56 133 GLU A N 1
ATOM 1073 C CA . GLU A 1 133 ? -10.734 -17.422 -6.887 1 89.56 133 GLU A CA 1
ATOM 1074 C C . GLU A 1 133 ? -9.883 -16.328 -7.508 1 89.56 133 GLU A C 1
ATOM 1076 O O . GLU A 1 133 ? -10.133 -15.141 -7.281 1 89.56 133 GLU A O 1
ATOM 1081 N N . ILE A 1 134 ? -8.93 -16.719 -8.227 1 89.69 134 ILE A N 1
ATOM 1082 C CA . ILE A 1 134 ? -8.055 -15.758 -8.883 1 89.69 134 ILE A CA 1
ATOM 1083 C C . ILE A 1 134 ? -8.867 -14.906 -9.859 1 89.69 134 ILE A C 1
ATOM 1085 O O . ILE A 1 134 ? -8.75 -13.68 -9.867 1 89.69 134 ILE A O 1
ATOM 1089 N N . ILE A 1 135 ? -9.664 -15.562 -10.672 1 93.38 135 ILE A N 1
ATOM 1090 C CA . ILE A 1 135 ? -10.477 -14.844 -11.641 1 93.38 135 ILE A CA 1
ATOM 1091 C C . ILE A 1 135 ? -11.461 -13.93 -10.914 1 93.38 135 ILE A C 1
ATOM 1093 O O . ILE A 1 135 ? -11.688 -12.789 -11.336 1 93.38 135 ILE A O 1
ATOM 1097 N N . LEU A 1 136 ? -12.031 -14.43 -9.828 1 94 136 LEU A N 1
ATOM 1098 C CA . LEU A 1 136 ? -12.961 -13.625 -9.039 1 94 136 LEU A CA 1
ATOM 1099 C C . LEU A 1 136 ? -12.281 -12.367 -8.508 1 94 136 LEU A C 1
ATOM 1101 O O . LEU A 1 136 ? -12.812 -11.266 -8.633 1 94 136 LEU A O 1
ATOM 1105 N N . LYS A 1 137 ? -11.164 -12.492 -7.98 1 91.94 137 LYS A N 1
ATOM 1106 C CA . LYS A 1 137 ? -10.438 -11.352 -7.426 1 91.94 137 LYS A CA 1
ATOM 1107 C C . LYS A 1 137 ? -10.078 -10.344 -8.516 1 91.94 137 LYS A C 1
ATOM 1109 O O . LYS A 1 137 ? -10.148 -9.133 -8.289 1 91.94 137 LYS A O 1
AT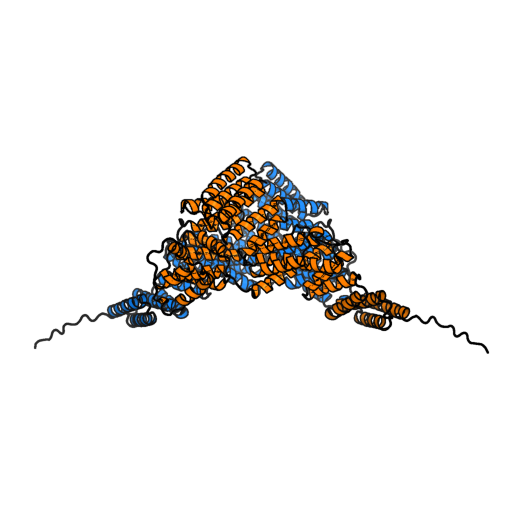OM 1114 N N . LYS A 1 138 ? -9.703 -10.82 -9.672 1 91.88 138 LYS A N 1
ATOM 1115 C CA . LYS A 1 138 ? -9.445 -9.93 -10.805 1 91.88 138 LYS A CA 1
ATOM 1116 C C . LYS A 1 138 ? -10.703 -9.18 -11.219 1 91.88 138 LYS A C 1
ATOM 1118 O O . LYS A 1 138 ? -10.656 -7.984 -11.5 1 91.88 138 LYS A O 1
ATOM 1123 N N . LEU A 1 139 ? -11.719 -9.938 -11.25 1 95.56 139 LEU A N 1
ATOM 1124 C CA . LEU A 1 139 ? -13 -9.344 -11.617 1 95.56 139 LEU A CA 1
ATOM 1125 C C . LEU A 1 139 ? -13.414 -8.273 -10.617 1 95.56 139 LEU A C 1
ATOM 1127 O O . LEU A 1 139 ? -13.859 -7.191 -11 1 95.56 139 LEU A O 1
ATOM 1131 N N . VAL A 1 140 ? -13.289 -8.586 -9.359 1 95.38 140 VAL A N 1
ATOM 1132 C CA . VAL A 1 140 ? -13.609 -7.664 -8.281 1 95.38 140 VAL A CA 1
ATOM 1133 C C . VAL A 1 140 ? -12.836 -6.363 -8.461 1 95.38 140 VAL A C 1
ATOM 1135 O O . VAL A 1 140 ? -13.414 -5.273 -8.391 1 95.38 140 VAL A O 1
ATOM 1138 N N . LYS A 1 141 ? -11.586 -6.441 -8.688 1 92.75 141 LYS A N 1
ATOM 1139 C CA . LYS A 1 141 ? -10.758 -5.262 -8.883 1 92.75 141 LYS A CA 1
ATOM 1140 C C . LYS A 1 141 ? -11.219 -4.465 -10.102 1 92.75 141 LYS A C 1
ATOM 1142 O O . LYS A 1 141 ? -11.305 -3.234 -10.047 1 92.75 141 LYS A O 1
ATOM 1147 N N . GLN A 1 142 ? -11.508 -5.152 -11.125 1 93.81 142 GLN A N 1
ATOM 1148 C CA . GLN A 1 142 ? -11.992 -4.508 -12.344 1 93.81 142 GLN A CA 1
ATOM 1149 C C . GLN A 1 142 ? -13.266 -3.711 -12.07 1 93.81 142 GLN A C 1
ATOM 1151 O O . GLN A 1 142 ? -13.352 -2.531 -12.406 1 93.81 142 GLN A O 1
ATOM 1156 N N . HIS A 1 143 ? -14.156 -4.32 -11.406 1 95.75 143 HIS A N 1
ATOM 1157 C CA . HIS A 1 143 ? -15.422 -3.664 -11.094 1 95.75 143 HIS A CA 1
ATOM 1158 C C . HIS A 1 143 ? -15.219 -2.508 -10.117 1 95.75 143 HIS A C 1
ATOM 1160 O O . HIS A 1 143 ? -15.82 -1.445 -10.273 1 95.75 143 HIS A O 1
ATOM 1166 N N . ALA A 1 144 ? -14.461 -2.689 -9.141 1 94.38 144 ALA A N 1
ATOM 1167 C CA . ALA A 1 144 ? -14.219 -1.659 -8.133 1 94.38 144 ALA A CA 1
ATOM 1168 C C . ALA A 1 144 ? -13.617 -0.407 -8.766 1 94.38 144 ALA A C 1
ATOM 1170 O O . ALA A 1 144 ? -14.055 0.71 -8.484 1 94.38 144 ALA A O 1
ATOM 1171 N N . TYR A 1 145 ? -12.711 -0.556 -9.688 1 92.19 145 TYR A N 1
ATOM 1172 C CA . TYR A 1 145 ? -12.078 0.58 -10.344 1 92.19 145 TYR A CA 1
ATOM 1173 C C . TYR A 1 145 ? -13.062 1.306 -11.258 1 92.19 145 TYR A C 1
ATOM 1175 O O . TYR A 1 145 ? -13.094 2.537 -11.289 1 92.19 145 TYR A O 1
ATOM 1183 N N . GLU A 1 146 ? -13.766 0.553 -11.961 1 92.38 146 GLU A N 1
ATOM 1184 C CA . GLU A 1 146 ? -14.766 1.144 -12.844 1 92.38 146 GLU A CA 1
ATOM 1185 C C . GLU A 1 146 ? -15.797 1.951 -12.055 1 92.38 146 GLU A C 1
ATOM 1187 O O . GLU A 1 146 ? -16.156 3.062 -12.445 1 92.38 146 GLU A O 1
ATOM 1192 N N . ASN A 1 147 ? -16.234 1.346 -10.969 1 93.5 147 ASN A N 1
ATOM 1193 C CA . ASN A 1 147 ? -17.188 2.037 -10.117 1 93.5 147 ASN A CA 1
ATOM 1194 C C . ASN A 1 147 ? -16.578 3.287 -9.492 1 93.5 147 ASN A C 1
ATOM 1196 O O . ASN A 1 147 ? -17.203 4.348 -9.477 1 93.5 147 ASN A O 1
ATOM 1200 N N . TRP A 1 148 ? -15.414 3.189 -9.031 1 89.62 148 TRP A N 1
ATOM 1201 C CA . TRP A 1 148 ? -14.734 4.289 -8.352 1 89.62 148 TRP A CA 1
ATOM 1202 C C . TRP A 1 148 ? -14.57 5.488 -9.281 1 89.62 148 TRP A C 1
ATOM 1204 O O . TRP A 1 148 ? -14.711 6.633 -8.852 1 89.62 148 TRP A O 1
ATOM 1214 N N . ALA A 1 149 ? -14.344 5.285 -10.547 1 89.06 149 ALA A N 1
ATOM 1215 C CA . ALA A 1 149 ? -14.117 6.34 -11.531 1 89.06 149 ALA A CA 1
ATOM 1216 C C . ALA A 1 149 ? -15.414 7.078 -11.852 1 89.06 149 ALA A C 1
ATOM 1218 O O . ALA A 1 149 ? -15.391 8.266 -12.18 1 89.06 149 ALA A O 1
ATOM 1219 N N . ASN A 1 150 ? -16.562 6.422 -11.672 1 88.12 150 ASN A N 1
ATOM 1220 C CA . ASN A 1 150 ? -17.828 6.996 -12.109 1 88.12 150 ASN A CA 1
ATOM 1221 C C . ASN A 1 150 ? -18.828 7.117 -10.961 1 88.12 150 ASN A C 1
ATOM 1223 O O . ASN A 1 150 ? -20.016 7.344 -11.18 1 88.12 150 ASN A O 1
ATOM 1227 N N . LYS A 1 151 ? -18.391 7.055 -9.844 1 86.56 151 LYS A N 1
ATOM 1228 C CA . LYS A 1 151 ? -19.266 6.934 -8.688 1 86.56 151 LYS A CA 1
ATOM 1229 C C . LYS A 1 151 ? -19.984 8.258 -8.391 1 86.56 151 LYS A C 1
ATOM 1231 O O . LYS A 1 151 ? -19.359 9.32 -8.453 1 86.56 151 LYS A O 1
ATOM 1236 N N . LYS A 1 152 ? -21.297 8.141 -8.242 1 88.62 152 LYS A N 1
ATOM 1237 C CA . LYS A 1 152 ? -22.062 9.273 -7.719 1 88.62 152 LYS A CA 1
ATOM 1238 C C . LYS A 1 152 ? -21.828 9.445 -6.219 1 88.62 152 LYS A C 1
ATOM 1240 O O . LYS A 1 152 ? -21.828 8.461 -5.477 1 88.62 152 LYS A O 1
ATOM 1245 N N . LEU A 1 153 ? -21.656 10.672 -5.836 1 89.62 153 LEU A N 1
ATOM 1246 C CA . LEU A 1 153 ? -21.297 10.93 -4.445 1 89.62 153 LEU A CA 1
ATOM 1247 C C . LEU A 1 153 ? -22.516 11.352 -3.641 1 89.62 153 LEU A C 1
ATOM 1249 O O . LEU A 1 153 ? -23.359 12.102 -4.137 1 89.62 153 LEU A O 1
ATOM 1253 N N . PHE A 1 154 ? -22.656 10.773 -2.48 1 90.38 154 PHE A N 1
ATOM 1254 C CA . PHE A 1 154 ? -23.734 11.125 -1.565 1 90.38 154 PHE A CA 1
ATOM 1255 C C . PHE A 1 154 ? -23.188 11.484 -0.191 1 90.38 154 PHE A C 1
ATOM 1257 O O . PHE A 1 154 ? -22.203 10.898 0.264 1 90.38 154 PHE A O 1
ATOM 1264 N N . MET A 1 155 ? -23.875 12.469 0.417 1 92.94 155 MET A N 1
ATOM 1265 C CA . MET A 1 155 ? -23.516 12.789 1.797 1 92.94 155 MET A CA 1
ATOM 1266 C C . MET A 1 155 ? -23.859 11.633 2.729 1 92.94 155 MET A C 1
ATOM 1268 O O . MET A 1 155 ? -24.922 11.023 2.605 1 92.94 155 MET A O 1
ATOM 1272 N N . PRO A 1 156 ? -23 11.312 3.613 1 90.19 156 PRO A N 1
ATOM 1273 C CA . PRO A 1 156 ? -23.328 10.258 4.578 1 90.19 156 PRO A CA 1
ATOM 1274 C C . PRO A 1 156 ? -24.547 10.609 5.441 1 90.19 156 PRO A C 1
ATOM 1276 O O . PRO A 1 156 ? -25.062 11.727 5.367 1 90.19 156 PRO A O 1
ATOM 1279 N N . ASN A 1 157 ? -24.969 9.633 6.219 1 86.94 157 ASN A N 1
ATOM 1280 C CA . ASN A 1 157 ? -26.109 9.836 7.102 1 86.94 157 ASN A CA 1
ATOM 1281 C C . ASN A 1 157 ? -25.812 10.852 8.195 1 86.94 157 ASN A C 1
ATOM 1283 O O . ASN A 1 157 ? -24.641 11.125 8.492 1 86.94 157 ASN A O 1
ATOM 1287 N N . GLN A 1 158 ? -26.859 11.422 8.719 1 88.69 158 GLN A N 1
ATOM 1288 C CA . GLN A 1 158 ? -26.766 12.5 9.695 1 88.69 158 GLN A CA 1
ATOM 1289 C C . GLN A 1 158 ? -25.969 12.07 10.922 1 88.69 158 GLN A C 1
ATOM 1291 O O . GLN A 1 158 ? -25.109 12.812 11.406 1 88.69 158 GLN A O 1
ATOM 1296 N N . LEU A 1 159 ? -26.234 10.938 11.312 1 88 159 LEU A N 1
ATOM 1297 C CA . LEU A 1 159 ? -25.562 10.461 12.508 1 88 159 LEU A CA 1
ATOM 1298 C C . LEU A 1 159 ? -24.062 10.305 12.266 1 88 159 LEU A C 1
ATOM 1300 O O . LEU A 1 159 ? -23.266 10.586 13.156 1 88 159 LEU A O 1
ATOM 1304 N N . PHE A 1 160 ? -23.75 9.852 11.125 1 89.19 160 PHE A N 1
ATOM 1305 C CA . PHE A 1 160 ? -22.328 9.727 10.773 1 89.19 160 PHE A CA 1
ATOM 1306 C C . PHE A 1 160 ? -21.641 11.078 10.828 1 89.19 160 PHE A C 1
ATOM 1308 O O . PHE A 1 160 ? -20.531 11.195 11.352 1 89.19 160 PHE A O 1
ATOM 1315 N N . ILE A 1 161 ? -22.297 12.078 10.359 1 93.44 161 ILE A N 1
ATOM 1316 C CA . ILE A 1 161 ? -21.75 13.422 10.328 1 93.44 161 ILE A CA 1
ATOM 1317 C C . ILE A 1 161 ? -21.625 13.969 11.75 1 93.44 161 ILE A C 1
ATOM 1319 O O . ILE A 1 161 ? -20.609 14.594 12.094 1 93.44 161 ILE A O 1
ATOM 1323 N N . GLU A 1 162 ? -22.594 13.648 12.523 1 91.81 162 GLU A N 1
ATOM 1324 C CA . GLU A 1 162 ? -22.547 14.078 13.914 1 91.81 162 GLU A CA 1
ATOM 1325 C C . GLU A 1 162 ? -21.391 13.43 14.664 1 91.81 162 GLU A C 1
ATOM 1327 O O . GLU A 1 162 ? -20.734 14.07 15.484 1 91.81 162 GLU A O 1
ATOM 1332 N N . CYS A 1 163 ? -21.203 12.195 14.359 1 91.81 163 CYS A N 1
ATOM 1333 C CA . CYS A 1 163 ? -20.078 11.484 14.953 1 91.81 163 CYS A CA 1
ATOM 1334 C C . CYS A 1 163 ? -18.75 12.109 14.531 1 91.81 163 CYS A C 1
ATOM 1336 O O . CYS A 1 163 ? -17.859 12.281 15.359 1 91.81 163 CYS A O 1
ATOM 1338 N N . TYR A 1 164 ? -18.703 12.453 13.32 1 94.06 164 TYR A N 1
ATOM 1339 C CA . TYR A 1 164 ? -17.5 13.109 12.797 1 94.06 164 TYR A CA 1
ATOM 1340 C C . TYR A 1 164 ? -17.25 14.422 13.516 1 94.06 164 TYR A C 1
ATOM 1342 O O . TYR A 1 164 ? -16.125 14.695 13.953 1 94.06 164 TYR A O 1
ATOM 1350 N N . ILE A 1 165 ? -18.281 15.18 13.656 1 95.19 165 ILE A N 1
ATOM 1351 C CA . ILE A 1 165 ? -18.172 16.5 14.281 1 95.19 165 ILE A CA 1
ATOM 1352 C C . ILE A 1 165 ? -17.703 16.344 15.727 1 95.19 165 ILE A C 1
ATOM 1354 O O . ILE A 1 165 ? -16.828 17.078 16.172 1 95.19 165 ILE A O 1
ATOM 1358 N N . THR A 1 166 ? -18.188 15.297 16.391 1 93.5 166 THR A N 1
ATOM 1359 C CA . THR A 1 166 ? -17.859 15.078 17.797 1 93.5 166 THR A CA 1
ATOM 1360 C C . THR A 1 166 ? -16.406 14.617 17.953 1 93.5 166 THR A C 1
ATOM 1362 O O . THR A 1 166 ? -15.797 14.836 19 1 93.5 166 THR A O 1
ATOM 1365 N N . SER A 1 167 ? -15.898 14.062 16.891 1 95.69 167 SER A N 1
ATOM 1366 C CA . SER A 1 167 ? -14.523 13.578 16.938 1 95.69 167 SER A CA 1
ATOM 1367 C C . SER A 1 167 ? -13.531 14.727 16.812 1 95.69 167 SER A C 1
ATOM 1369 O O . SER A 1 167 ? -12.336 14.547 17.062 1 95.69 167 SER A O 1
ATOM 1371 N N . TYR A 1 168 ? -13.984 15.883 16.422 1 96.81 168 TYR A N 1
ATOM 1372 C CA . TYR A 1 168 ? -13.172 17.094 16.359 1 96.81 168 TYR A CA 1
ATOM 1373 C C . TYR A 1 168 ? -13.625 18.094 17.422 1 96.81 168 TYR A C 1
ATOM 1375 O O . TYR A 1 168 ? -14.273 19.094 17.109 1 96.81 168 TYR A O 1
ATOM 1383 N N . SER A 1 169 ? -13.18 17.859 18.641 1 94.12 169 SER A N 1
ATOM 1384 C CA . SER A 1 169 ? -13.688 18.578 19.812 1 94.12 169 SER A CA 1
ATOM 1385 C C . SER A 1 169 ? -13.188 20.016 19.828 1 94.12 169 SER A C 1
ATOM 1387 O O . SER A 1 169 ? -13.836 20.891 20.406 1 94.12 169 SER A O 1
ATOM 1389 N N . THR A 1 170 ? -12.062 20.234 19.094 1 93.81 170 THR A N 1
ATOM 1390 C CA . THR A 1 170 ? -11.461 21.562 19.172 1 93.81 170 THR A CA 1
ATOM 1391 C C . THR A 1 170 ? -11.523 22.266 17.828 1 93.81 170 THR A C 1
ATOM 1393 O O . THR A 1 170 ? -10.859 23.281 17.609 1 93.81 170 THR A O 1
ATOM 1396 N N . ASP A 1 171 ? -12.328 21.75 16.938 1 95.56 171 ASP A N 1
ATOM 1397 C CA . ASP A 1 171 ? -12.523 22.406 15.648 1 95.56 171 ASP A CA 1
ATOM 1398 C C . ASP A 1 171 ? -13.18 23.781 15.828 1 95.56 171 ASP A C 1
ATOM 1400 O O . ASP A 1 171 ? -14.227 23.891 16.469 1 95.56 171 ASP A O 1
ATOM 1404 N N . PRO A 1 172 ? -12.539 24.812 15.266 1 95 172 PRO A N 1
ATOM 1405 C CA . PRO A 1 172 ? -13.055 26.156 15.523 1 95 172 PRO A CA 1
ATOM 1406 C C . PRO A 1 172 ? -14.461 26.359 14.969 1 95 172 PRO A C 1
ATOM 1408 O O . PRO A 1 172 ? -15.266 27.094 15.562 1 95 172 PRO A O 1
ATOM 1411 N N . VAL A 1 173 ? -14.797 25.734 13.898 1 95.5 173 VAL A N 1
ATOM 1412 C CA . VAL A 1 173 ? -16.125 25.875 13.32 1 95.5 173 VAL A CA 1
ATOM 1413 C C . VAL A 1 173 ? -17.156 25.156 14.203 1 95.5 173 VAL A C 1
ATOM 1415 O O . VAL A 1 173 ? -18.203 25.734 14.531 1 95.5 173 VAL A O 1
ATOM 1418 N N . PHE A 1 174 ? -16.844 24.016 14.617 1 94.44 174 PHE A N 1
ATOM 1419 C CA . PHE A 1 174 ? -17.766 23.219 15.422 1 94.44 174 PHE A CA 1
ATOM 1420 C C . PHE A 1 174 ? -17.891 23.812 16.828 1 94.44 174 PHE A C 1
ATOM 1422 O O . PHE A 1 174 ? -18.938 23.672 17.469 1 94.44 174 PHE A O 1
ATOM 1429 N N . SER A 1 175 ? -16.875 24.422 17.281 1 91 175 SER A N 1
ATOM 1430 C CA . SER A 1 175 ? -16.938 25.109 18.562 1 91 175 SER A CA 1
ATOM 1431 C C . SER A 1 175 ? -17.922 26.281 18.516 1 91 175 SER A C 1
ATOM 1433 O O . SER A 1 175 ? -18.594 26.578 19.5 1 91 175 SER A O 1
ATOM 1435 N N . ARG A 1 176 ? -17.984 26.891 17.344 1 90.62 176 ARG A N 1
ATOM 1436 C CA . ARG A 1 176 ? -18.938 28 17.156 1 90.62 176 ARG A CA 1
ATOM 1437 C C . ARG A 1 176 ? -20.375 27.5 17.219 1 90.62 176 ARG A C 1
ATOM 1439 O O . ARG A 1 176 ? -21.281 28.25 17.609 1 90.62 176 ARG A O 1
ATOM 1446 N N . LEU A 1 177 ? -20.531 26.297 16.812 1 87.88 177 LEU A N 1
ATOM 1447 C CA . LEU A 1 177 ? -21.859 25.688 16.859 1 87.88 177 LEU A CA 1
ATOM 1448 C C . LEU A 1 177 ? -22.312 25.5 18.297 1 87.88 177 LEU A C 1
ATOM 1450 O O . LEU A 1 177 ? -23.5 25.703 18.609 1 87.88 177 LEU A O 1
ATOM 1454 N N . ARG A 1 178 ? -21.422 25.203 19.172 1 84.62 178 ARG A N 1
ATOM 1455 C CA . ARG A 1 178 ? -21.734 24.984 20.578 1 84.62 178 ARG A CA 1
ATOM 1456 C C . ARG A 1 178 ? -21.891 26.297 21.312 1 84.62 178 ARG A C 1
ATOM 1458 O O . ARG A 1 178 ? -22.812 26.453 22.141 1 84.62 178 ARG A O 1
ATOM 1465 N N . CYS A 1 179 ? -20.938 27.203 20.953 1 87.06 179 CYS A N 1
ATOM 1466 C CA . CYS A 1 179 ? -20.984 28.531 21.562 1 87.06 179 CYS A CA 1
ATOM 1467 C C . CYS A 1 179 ? -21.047 29.609 20.5 1 87.06 179 CYS A C 1
ATOM 1469 O O . CYS A 1 179 ? -20.016 30.203 20.141 1 87.06 179 CYS A O 1
ATOM 1471 N N . PRO A 1 180 ? -22.25 29.906 20.047 1 85.31 180 PRO A N 1
ATOM 1472 C CA . PRO A 1 180 ? -22.391 30.859 18.953 1 85.31 180 PRO A CA 1
ATOM 1473 C C . PRO A 1 180 ? -22.156 32.312 19.391 1 85.31 180 PRO A C 1
ATOM 1475 O O . PRO A 1 180 ? -23.109 33 19.75 1 85.31 180 PRO A O 1
ATOM 1478 N N . GLU A 1 181 ? -20.938 32.625 19.641 1 84.19 181 GLU A N 1
ATOM 1479 C CA . GLU A 1 181 ? -20.609 34 20 1 84.19 181 GLU A CA 1
ATOM 1480 C C . GLU A 1 181 ? -19.906 34.719 18.844 1 84.19 181 GLU A C 1
ATOM 1482 O O . GLU A 1 181 ? -19.078 34.125 18.156 1 84.19 181 GLU A O 1
ATOM 1487 N N . ASN A 1 182 ? -20.281 35.969 18.5 1 84.69 182 ASN A N 1
ATOM 1488 C CA . ASN A 1 182 ? -19.609 36.844 17.562 1 84.69 182 ASN A CA 1
ATOM 1489 C C . ASN A 1 182 ? -19.422 36.188 16.203 1 84.69 182 ASN A C 1
ATOM 1491 O O . ASN A 1 182 ? -18.328 36.188 15.648 1 84.69 182 ASN A O 1
ATOM 1495 N N . ILE A 1 183 ? -20.5 35.688 15.742 1 90.62 183 ILE A N 1
ATOM 1496 C CA . ILE A 1 183 ? -20.469 35.031 14.43 1 90.62 183 ILE A CA 1
ATOM 1497 C C . ILE A 1 183 ? -20.484 36.094 13.336 1 90.62 183 ILE A C 1
ATOM 1499 O O . ILE A 1 183 ? -21.375 36.938 13.281 1 90.62 183 ILE A O 1
ATOM 1503 N N . PRO A 1 184 ? -19.453 35.969 12.555 1 91.75 184 PRO A N 1
ATOM 1504 C CA . PRO A 1 184 ? -19.453 36.938 11.445 1 91.75 184 PRO A CA 1
ATOM 1505 C C . PRO A 1 184 ? -20.641 36.781 10.516 1 91.75 184 PRO A C 1
ATOM 1507 O O . PRO A 1 184 ? -21.125 35.656 10.297 1 91.75 184 PRO A O 1
ATOM 1510 N N . GLU A 1 185 ? -21.031 37.844 9.922 1 92.12 185 GLU A N 1
ATOM 1511 C CA . GLU A 1 185 ? -22.234 37.875 9.094 1 92.12 185 GLU A CA 1
ATOM 1512 C C . GLU A 1 185 ? -22.141 36.875 7.934 1 92.12 185 GLU A C 1
ATOM 1514 O O . GLU A 1 185 ? -23.094 36.156 7.637 1 92.12 185 GLU A O 1
ATOM 1519 N N . PHE A 1 186 ? -21.031 36.812 7.301 1 92.94 186 PHE A N 1
ATOM 1520 C CA . PHE A 1 186 ? -20.859 35.969 6.121 1 92.94 186 PHE A CA 1
ATOM 1521 C C . PHE A 1 186 ? -20.938 34.5 6.492 1 92.94 186 PHE A C 1
ATOM 1523 O O . PHE A 1 186 ? -21.156 33.656 5.629 1 92.94 186 PHE A O 1
ATOM 1530 N N . PHE A 1 187 ? -20.781 34.188 7.781 1 94.5 187 PHE A N 1
ATOM 1531 C CA . PHE A 1 187 ? -20.688 32.781 8.211 1 94.5 187 PHE A CA 1
ATOM 1532 C C . PHE A 1 187 ? -21.984 32.312 8.836 1 94.5 187 PHE A C 1
ATOM 1534 O O . PHE A 1 187 ? -22.125 31.141 9.172 1 94.5 187 PHE A O 1
ATOM 1541 N N . LYS A 1 188 ? -22.953 33.125 8.922 1 94.62 188 LYS A N 1
ATOM 1542 C CA . LYS A 1 188 ? -24.219 32.812 9.594 1 94.62 188 LYS A CA 1
ATOM 1543 C C . LYS A 1 188 ? -25 31.75 8.828 1 94.62 188 LYS A C 1
ATOM 1545 O O . LYS A 1 188 ? -25.5 30.797 9.43 1 94.62 188 LYS A O 1
ATOM 1550 N N . LYS A 1 189 ? -25 31.891 7.523 1 95.44 189 LYS A N 1
ATOM 1551 C CA . LYS A 1 189 ? -25.797 30.969 6.723 1 95.44 189 LYS A CA 1
ATOM 1552 C C . LYS A 1 189 ? -25.234 29.547 6.777 1 95.44 189 LYS A C 1
ATOM 1554 O O . LYS A 1 189 ? -25.953 28.594 7.094 1 95.44 189 LYS A O 1
ATOM 1559 N N . PRO A 1 190 ? -23.938 29.438 6.465 1 96.25 190 PRO A N 1
ATOM 1560 C CA . PRO A 1 190 ? -23.375 28.094 6.566 1 96.25 190 PRO A CA 1
ATOM 1561 C C . PRO A 1 190 ? -23.516 27.484 7.965 1 96.25 190 PR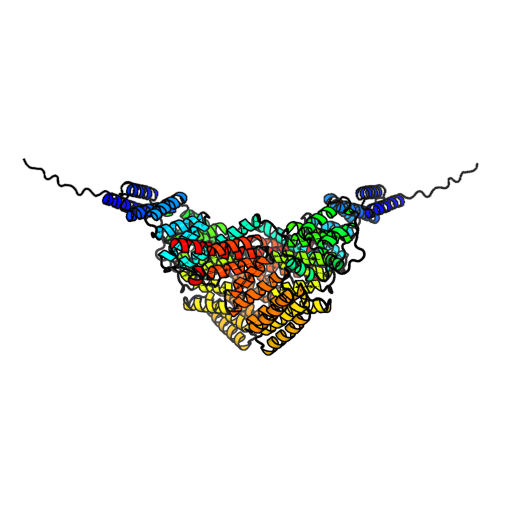O A C 1
ATOM 1563 O O . PRO A 1 190 ? -23.828 26.297 8.102 1 96.25 190 PRO A O 1
ATOM 1566 N N . LEU A 1 191 ? -23.312 28.266 8.984 1 95.56 191 LEU A N 1
ATOM 1567 C CA . LEU A 1 191 ? -23.422 27.781 10.359 1 95.56 191 LEU A CA 1
ATOM 1568 C C . LEU A 1 191 ? -24.844 27.375 10.688 1 95.56 191 LEU A C 1
ATOM 1570 O O . LEU A 1 191 ? -25.062 26.391 11.406 1 95.56 191 LEU A O 1
ATOM 1574 N N . GLN A 1 192 ? -25.766 28.141 10.203 1 95.38 192 GLN A N 1
ATOM 1575 C CA . GLN A 1 192 ? -27.172 27.797 10.414 1 95.38 192 GLN A CA 1
ATOM 1576 C C . GLN A 1 192 ? -27.531 26.5 9.703 1 95.38 192 GLN A C 1
ATOM 1578 O O . GLN A 1 192 ? -28.281 25.672 10.242 1 95.38 192 GLN A O 1
ATOM 1583 N N . ALA A 1 193 ? -27.016 26.391 8.508 1 96.38 193 ALA A N 1
ATOM 1584 C CA . ALA A 1 193 ? -27.25 25.141 7.781 1 96.38 193 ALA A CA 1
ATOM 1585 C C . ALA A 1 193 ? -26.688 23.938 8.555 1 96.38 193 ALA A C 1
ATOM 1587 O O . ALA A 1 193 ? -27.297 22.875 8.586 1 96.38 193 ALA A O 1
ATOM 1588 N N . LEU A 1 194 ? -25.547 24.141 9.148 1 95.12 194 LEU A N 1
ATOM 1589 C CA . LEU A 1 194 ? -24.922 23.109 9.961 1 95.12 194 LEU A CA 1
ATOM 1590 C C . LEU A 1 194 ? -25.797 22.781 11.18 1 95.12 194 LEU A C 1
ATOM 1592 O O . LEU A 1 194 ? -26 21.609 11.5 1 95.12 194 LEU A O 1
ATOM 1596 N N . LYS A 1 195 ? -26.297 23.75 11.781 1 93.06 195 LYS A N 1
ATOM 1597 C CA . LYS A 1 195 ? -27.141 23.594 12.953 1 93.06 195 LYS A CA 1
ATOM 1598 C C . LYS A 1 195 ? -28.453 22.891 12.602 1 93.06 195 LYS A C 1
ATOM 1600 O O . LYS A 1 195 ? -28.938 22.047 13.359 1 93.06 195 LYS A O 1
ATOM 1605 N N . ASP A 1 196 ? -28.922 23.219 11.367 1 94.19 196 ASP A N 1
ATOM 1606 C CA . ASP A 1 196 ? -30.203 22.656 10.922 1 94.19 196 ASP A CA 1
ATOM 1607 C C . ASP A 1 196 ? -30 21.297 10.273 1 94.19 196 ASP A C 1
ATOM 1609 O O . ASP A 1 196 ? -30.953 20.688 9.789 1 94.19 196 ASP A O 1
ATOM 1613 N N . MET A 1 197 ? -28.812 20.906 10.156 1 92.06 197 MET A N 1
ATOM 1614 C CA . MET A 1 197 ? -28.453 19.594 9.609 1 92.06 197 MET A CA 1
ATOM 1615 C C . MET A 1 197 ? -28.766 19.531 8.117 1 92.06 197 MET A C 1
ATOM 1617 O O . MET A 1 197 ? -29.172 18.484 7.621 1 92.06 197 MET A O 1
ATOM 1621 N N . LYS A 1 198 ? -28.734 20.641 7.531 1 95.62 198 LYS A N 1
ATOM 1622 C CA . LYS A 1 198 ? -28.828 20.703 6.074 1 95.62 198 LYS A CA 1
ATOM 1623 C C . LYS A 1 198 ? -27.453 20.547 5.43 1 95.62 198 LYS A C 1
ATOM 1625 O O . LYS A 1 198 ? -26.984 21.453 4.746 1 95.62 198 LYS A O 1
ATOM 1630 N N . TYR A 1 199 ? -26.969 19.453 5.496 1 95.88 199 TYR A N 1
ATOM 1631 C CA . TYR A 1 199 ? -25.578 19.188 5.18 1 95.88 199 TYR A CA 1
ATOM 1632 C C . TYR A 1 199 ? -25.328 19.266 3.678 1 95.88 199 TYR A C 1
ATOM 1634 O O . TYR A 1 199 ? -24.234 19.656 3.244 1 95.88 199 TYR A O 1
ATOM 1642 N N . ASP A 1 200 ? -26.266 18.984 2.832 1 95.19 200 ASP A N 1
ATOM 1643 C CA . ASP A 1 200 ? -26.125 19 1.379 1 95.19 200 ASP A CA 1
ATOM 1644 C C . ASP A 1 200 ? -25.891 20.422 0.858 1 95.19 200 ASP A C 1
ATOM 1646 O O . ASP A 1 200 ? -25.359 20.594 -0.241 1 95.19 200 ASP A O 1
ATOM 1650 N N . ASP A 1 201 ? -26.234 21.328 1.662 1 97.06 201 ASP A N 1
ATOM 1651 C CA . ASP A 1 201 ? -26.156 22.719 1.215 1 97.06 201 ASP A CA 1
ATOM 1652 C C . ASP A 1 201 ? -24.828 23.344 1.616 1 97.06 201 ASP A C 1
ATOM 1654 O O . ASP A 1 201 ? -24.469 24.422 1.129 1 97.06 201 ASP A O 1
ATOM 1658 N N . ILE A 1 202 ? -24.109 22.75 2.441 1 97.81 202 ILE A N 1
ATOM 1659 C CA . ILE A 1 202 ? -22.969 23.375 3.094 1 97.81 202 ILE A CA 1
ATOM 1660 C C . ILE A 1 202 ? -21.891 23.703 2.053 1 97.81 202 ILE A C 1
ATOM 1662 O O . ILE A 1 202 ? -21.359 24.812 2.031 1 97.81 202 ILE A O 1
ATOM 1666 N N . ILE A 1 203 ? -21.578 22.766 1.152 1 97.81 203 ILE A N 1
ATOM 1667 C CA . ILE A 1 203 ? -20.531 22.969 0.16 1 97.81 203 ILE A CA 1
ATOM 1668 C C . ILE A 1 203 ? -20.906 24.125 -0.751 1 97.81 203 ILE A C 1
ATOM 1670 O O . ILE A 1 203 ? -20.062 25 -1.026 1 97.81 203 ILE A O 1
ATOM 1674 N N . LEU A 1 204 ? -22.172 24.172 -1.159 1 97.5 204 LEU A N 1
ATOM 1675 C CA . LEU A 1 204 ? -22.641 25.234 -2.035 1 97.5 204 LEU A CA 1
ATOM 1676 C C . LEU A 1 204 ? -22.562 26.578 -1.334 1 97.5 204 LEU A C 1
ATOM 1678 O O . LEU A 1 204 ? -22.094 27.562 -1.912 1 97.5 204 LEU A O 1
ATOM 1682 N N . LEU A 1 205 ? -23.031 26.688 -0.103 1 97.88 205 LEU A N 1
ATOM 1683 C CA . LEU A 1 205 ? -23.031 27.922 0.667 1 97.88 205 LEU A CA 1
ATOM 1684 C C . LEU A 1 205 ? -21.609 28.422 0.881 1 97.88 205 LEU A C 1
ATOM 1686 O O . LEU A 1 205 ? -21.344 29.625 0.738 1 97.88 205 LEU A O 1
ATOM 1690 N N . CYS A 1 206 ? -20.703 27.531 1.212 1 98.06 206 CYS A N 1
ATOM 1691 C CA . CYS A 1 206 ? -19.312 27.922 1.41 1 98.06 206 CYS A CA 1
ATOM 1692 C C . CYS A 1 206 ? -18.688 28.391 0.104 1 98.06 206 CYS A C 1
ATOM 1694 O O . CYS A 1 206 ? -17.938 29.375 0.088 1 98.06 206 CYS A O 1
ATOM 1696 N N . THR A 1 207 ? -18.984 27.672 -0.975 1 97.31 207 THR A N 1
ATOM 1697 C CA . THR A 1 207 ? -18.438 28.016 -2.279 1 97.31 207 THR A CA 1
ATOM 1698 C C . THR A 1 207 ? -18.875 29.406 -2.711 1 97.31 207 THR A C 1
ATOM 1700 O O . THR A 1 207 ? -18.094 30.172 -3.277 1 97.31 207 THR A O 1
ATOM 1703 N N . GLU A 1 208 ? -20.078 29.734 -2.424 1 96.31 208 GLU A N 1
ATOM 1704 C CA . GLU A 1 208 ? -20.594 31.062 -2.734 1 96.31 208 GLU A CA 1
ATOM 1705 C C . GLU A 1 208 ? -19.812 32.156 -2.014 1 96.31 208 GLU A C 1
ATOM 1707 O O . GLU A 1 208 ? -19.516 33.188 -2.592 1 96.31 208 GLU A O 1
ATOM 1712 N N . ILE A 1 209 ? -19.469 31.922 -0.791 1 96.44 209 ILE A N 1
ATOM 1713 C CA . ILE A 1 209 ? -18.719 32.875 -0.003 1 96.44 209 ILE A CA 1
ATOM 1714 C C . ILE A 1 209 ? -17.281 33 -0.549 1 96.44 209 ILE A C 1
ATOM 1716 O O . ILE A 1 209 ? -16.781 34.094 -0.748 1 96.44 209 ILE A O 1
ATOM 1720 N N . ILE A 1 210 ? -16.688 31.891 -0.837 1 94.62 210 ILE A N 1
ATOM 1721 C CA . ILE A 1 210 ? -15.281 31.828 -1.25 1 94.62 210 ILE A CA 1
ATOM 1722 C C . ILE A 1 210 ? -15.125 32.469 -2.627 1 94.62 210 ILE A C 1
ATOM 1724 O O . ILE A 1 210 ? -14.125 33.156 -2.891 1 94.62 210 ILE A O 1
ATOM 1728 N N . GLU A 1 211 ? -16.109 32.281 -3.469 1 92.19 211 GLU A N 1
ATOM 1729 C CA . GLU A 1 211 ? -16.016 32.781 -4.836 1 92.19 211 GLU A CA 1
ATOM 1730 C C . GLU A 1 211 ? -16.531 34.219 -4.938 1 92.19 211 GLU A C 1
ATOM 1732 O O . GLU A 1 211 ? -16.422 34.844 -5.992 1 92.19 211 GLU A O 1
ATOM 1737 N N . SER A 1 212 ? -17.047 34.688 -3.861 1 91.06 212 SER A N 1
ATOM 1738 C CA . SER A 1 212 ? -17.516 36.062 -3.857 1 91.06 212 SER A CA 1
ATOM 1739 C C . SER A 1 212 ? -16.359 37.031 -3.986 1 91.06 212 SER A C 1
ATOM 1741 O O . SER A 1 212 ? -15.266 36.781 -3.463 1 91.06 212 SER A O 1
ATOM 1743 N N . PRO A 1 213 ? -16.547 38.125 -4.652 1 83.25 213 PRO A N 1
ATOM 1744 C CA . PRO A 1 213 ? -15.5 39.125 -4.785 1 83.25 213 PRO A CA 1
ATOM 1745 C C . PRO A 1 213 ? -15.07 39.719 -3.439 1 83.25 213 PRO A C 1
ATOM 1747 O O . PRO A 1 213 ? -13.945 40.188 -3.299 1 83.25 213 PRO A O 1
ATOM 1750 N N . ALA A 1 214 ? -16 39.625 -2.48 1 85.12 214 ALA A N 1
ATOM 1751 C CA . ALA A 1 214 ? -15.734 40.188 -1.168 1 85.12 214 ALA A CA 1
ATOM 1752 C C . ALA A 1 214 ? -14.891 39.25 -0.31 1 85.12 214 ALA A C 1
ATOM 1754 O O . ALA A 1 214 ? -14.469 39.625 0.789 1 85.12 214 ALA A O 1
ATOM 1755 N N . PHE A 1 215 ? -14.578 38.125 -0.791 1 88 215 PHE A N 1
ATOM 1756 C CA . PHE A 1 215 ? -13.945 37.125 0.027 1 88 215 PHE A CA 1
ATOM 1757 C C . PHE A 1 215 ? -12.586 37.594 0.531 1 88 215 PHE A C 1
ATOM 1759 O O . PHE A 1 215 ? -12.25 37.406 1.703 1 88 215 PHE A O 1
ATOM 1766 N N . ASN A 1 216 ? -11.93 38.219 -0.341 1 78.56 216 ASN A N 1
ATOM 1767 C CA . ASN A 1 216 ? -10.57 38.656 -0.003 1 78.56 216 ASN A CA 1
ATOM 1768 C C . ASN A 1 216 ? -10.57 39.75 1.05 1 78.56 216 ASN A C 1
ATOM 1770 O O . ASN A 1 216 ? -9.57 39.938 1.742 1 78.56 216 ASN A O 1
ATOM 1774 N N . SER A 1 217 ? -11.75 40.406 1.17 1 81.5 217 SER A N 1
ATOM 1775 C CA . SER A 1 217 ? -11.844 41.531 2.113 1 81.5 217 SER A CA 1
ATOM 1776 C C . SER A 1 217 ? -12.375 41.062 3.463 1 81.5 217 SER A C 1
ATOM 1778 O O . SER A 1 217 ? -12.43 41.844 4.418 1 81.5 217 SER A O 1
ATOM 1780 N N . LEU A 1 218 ? -12.641 39.781 3.514 1 86.25 218 LEU A N 1
ATOM 1781 C CA . LEU A 1 218 ? -13.188 39.25 4.758 1 86.25 218 LEU A CA 1
ATOM 1782 C C . LEU A 1 218 ? -12.094 39.062 5.793 1 86.25 218 LEU A C 1
ATOM 1784 O O . LEU A 1 218 ? -10.914 38.969 5.445 1 86.25 218 LEU A O 1
ATOM 1788 N N . PRO A 1 219 ? -12.539 39.062 7.086 1 86.94 219 PRO A N 1
ATOM 1789 C CA . PRO A 1 219 ? -11.547 38.844 8.141 1 86.94 219 PRO A CA 1
ATOM 1790 C C . PRO A 1 219 ? -10.953 37.438 8.078 1 86.94 219 PRO A C 1
ATOM 1792 O O . PRO A 1 219 ? -11.375 36.625 7.254 1 86.94 219 PRO A O 1
ATOM 1795 N N . SER A 1 220 ? -9.969 37.156 8.984 1 86.62 220 SER A N 1
ATOM 1796 C CA . SER A 1 220 ? -9.227 35.906 8.984 1 86.62 220 SER A CA 1
ATOM 1797 C C . SER A 1 220 ? -10.141 34.719 9.273 1 86.62 220 SER A C 1
ATOM 1799 O O . SER A 1 220 ? -9.828 33.594 8.898 1 86.62 220 SER A O 1
ATOM 1801 N N . THR A 1 221 ? -11.242 35 9.805 1 90.19 221 THR A N 1
ATOM 1802 C CA . THR A 1 221 ? -12.203 33.938 10.125 1 90.19 221 THR A CA 1
ATOM 1803 C C . THR A 1 221 ? -12.758 33.312 8.852 1 90.19 221 THR A C 1
ATOM 1805 O O . THR A 1 221 ? -13.375 32.25 8.898 1 90.19 221 THR A O 1
ATOM 1808 N N . LYS A 1 222 ? -12.469 33.969 7.75 1 92.62 222 LYS A N 1
ATOM 1809 C CA . LYS A 1 222 ? -12.898 33.438 6.465 1 92.62 222 LYS A CA 1
ATOM 1810 C C . LYS A 1 222 ? -12.273 32.062 6.203 1 92.62 222 LYS A C 1
ATOM 1812 O O . LYS A 1 222 ? -12.828 31.25 5.465 1 92.62 222 LYS A O 1
ATOM 1817 N N . LEU A 1 223 ? -11.133 31.812 6.809 1 95.38 223 LEU A N 1
ATOM 1818 C CA . LEU A 1 223 ? -10.438 30.547 6.613 1 95.38 223 LEU A CA 1
ATOM 1819 C C . LEU A 1 223 ? -11.219 29.391 7.234 1 95.38 223 LEU A C 1
ATOM 1821 O O . LEU A 1 223 ? -11.031 28.234 6.852 1 95.38 223 LEU A O 1
ATOM 1825 N N . GLU A 1 224 ? -12.102 29.75 8.141 1 96.06 224 GLU A N 1
ATOM 1826 C CA . GLU A 1 224 ? -12.992 28.75 8.703 1 96.06 224 GLU A CA 1
ATOM 1827 C C . GLU A 1 224 ? -13.984 28.25 7.656 1 96.06 224 GLU A C 1
ATOM 1829 O O . GLU A 1 224 ? -14.453 27.109 7.727 1 96.06 224 GLU A O 1
ATOM 1834 N N . VAL A 1 225 ? -14.281 29.141 6.711 1 96.88 225 VAL A N 1
ATOM 1835 C CA . VAL A 1 225 ? -15.172 28.734 5.625 1 96.88 225 VAL A CA 1
ATOM 1836 C C . VAL A 1 225 ? -14.484 27.703 4.746 1 96.88 225 VAL A C 1
ATOM 1838 O O . VAL A 1 225 ? -15.102 26.703 4.352 1 96.88 225 VAL A O 1
ATOM 1841 N N . LEU A 1 226 ? -13.219 27.891 4.465 1 97.06 226 LEU A N 1
ATOM 1842 C CA . LEU A 1 226 ? -12.438 26.922 3.707 1 97.06 226 LEU A CA 1
ATOM 1843 C C . LEU A 1 226 ? -12.352 25.594 4.453 1 97.06 226 LEU A C 1
ATOM 1845 O O . LEU A 1 226 ? -12.5 24.531 3.854 1 97.06 226 LEU A O 1
ATOM 1849 N N . LEU A 1 227 ? -12.164 25.719 5.727 1 98.19 227 LEU A N 1
ATOM 1850 C CA . LEU A 1 227 ? -12.055 24.516 6.559 1 98.19 227 LEU A CA 1
ATOM 1851 C C . LEU A 1 227 ? -13.359 23.719 6.531 1 98.19 227 LEU A C 1
ATOM 1853 O O . LEU A 1 227 ? -13.336 22.5 6.395 1 98.19 227 LEU A O 1
ATOM 1857 N N . LEU A 1 228 ? -14.445 24.422 6.645 1 98.19 228 LEU A N 1
ATOM 1858 C CA . LEU A 1 228 ? -15.758 23.781 6.629 1 98.19 228 LEU A CA 1
ATOM 1859 C C . LEU A 1 228 ? -16.016 23.125 5.277 1 98.19 228 LEU A C 1
ATOM 1861 O O . LEU A 1 228 ? -16.484 21.984 5.219 1 98.19 228 LEU A O 1
ATOM 1865 N N . ARG A 1 229 ? -15.711 23.797 4.211 1 98.12 229 ARG A N 1
ATOM 1866 C CA . ARG A 1 229 ? -15.93 23.219 2.887 1 98.12 229 ARG A CA 1
ATOM 1867 C C . ARG A 1 229 ? -15.07 21.984 2.684 1 98.12 229 ARG A C 1
ATOM 1869 O O . ARG A 1 229 ? -15.531 20.969 2.137 1 98.12 229 ARG A O 1
ATOM 1876 N N . ALA A 1 230 ? -13.781 22.062 3.094 1 98.25 230 ALA A N 1
ATOM 1877 C CA . ALA A 1 230 ? -12.891 20.922 2.99 1 98.25 230 ALA A CA 1
ATOM 1878 C C . ALA A 1 230 ? -13.461 19.719 3.74 1 98.25 230 ALA A C 1
ATOM 1880 O O . ALA A 1 230 ? -13.398 18.578 3.254 1 98.25 230 ALA A O 1
ATOM 1881 N N . THR A 1 231 ? -14.023 19.969 4.902 1 98.25 231 THR A N 1
ATOM 1882 C CA . THR A 1 231 ? -14.602 18.922 5.727 1 98.25 231 THR A CA 1
ATOM 1883 C C . THR A 1 231 ? -15.742 18.219 4.988 1 98.25 231 THR A C 1
ATOM 1885 O O . THR A 1 231 ? -15.75 16.984 4.871 1 98.25 231 THR A O 1
ATOM 1888 N N . PHE A 1 232 ? -16.578 18.984 4.484 1 98.06 232 PHE A N 1
ATOM 1889 C CA . PHE A 1 232 ? -17.766 18.391 3.877 1 98.06 232 PHE A CA 1
ATOM 1890 C C . PHE A 1 232 ? -17.438 17.828 2.496 1 98.06 232 PHE A C 1
ATOM 1892 O O . PHE A 1 232 ? -18.094 16.891 2.037 1 98.06 232 PHE A O 1
ATOM 1899 N N . CYS A 1 233 ? -16.422 18.391 1.83 1 97.19 233 CYS A N 1
ATOM 1900 C CA . CYS A 1 233 ? -15.938 17.75 0.62 1 97.19 233 CYS A CA 1
ATOM 1901 C C . CYS A 1 233 ? -15.391 16.359 0.927 1 97.19 233 CYS A C 1
ATOM 1903 O O . CYS A 1 233 ? -15.664 15.406 0.191 1 97.19 233 CYS A O 1
ATOM 1905 N N . THR A 1 234 ? -14.695 16.234 2.01 1 96.12 234 THR A N 1
ATOM 1906 C CA . THR A 1 234 ? -14.172 14.938 2.43 1 96.12 234 THR A CA 1
ATOM 1907 C C . THR A 1 234 ? -15.297 13.961 2.727 1 96.12 234 THR A C 1
ATOM 1909 O O . THR A 1 234 ? -15.258 12.805 2.295 1 96.12 234 THR A O 1
ATOM 1912 N N . LEU A 1 235 ? -16.297 14.453 3.434 1 95.31 235 LEU A N 1
ATOM 1913 C CA . LEU A 1 235 ? -17.438 13.609 3.789 1 95.31 235 LEU A CA 1
ATOM 1914 C C . LEU A 1 235 ? -18.188 13.164 2.543 1 95.31 235 LEU A C 1
ATOM 1916 O O . LEU A 1 235 ? -18.672 12.039 2.477 1 95.31 235 LEU A O 1
ATOM 1920 N N . LEU A 1 236 ? -18.219 14.016 1.561 1 94.5 236 LEU A N 1
ATOM 1921 C CA . LEU A 1 236 ? -18.922 13.711 0.319 1 94.5 236 LEU A CA 1
ATOM 1922 C C . LEU A 1 236 ? -18.094 12.781 -0.559 1 94.5 236 LEU A C 1
ATOM 1924 O O . LEU A 1 236 ? -18.641 12.086 -1.419 1 94.5 236 LEU A O 1
ATOM 1928 N N . GLY A 1 237 ? -16.781 12.82 -0.414 1 90.94 237 GLY A N 1
ATOM 1929 C CA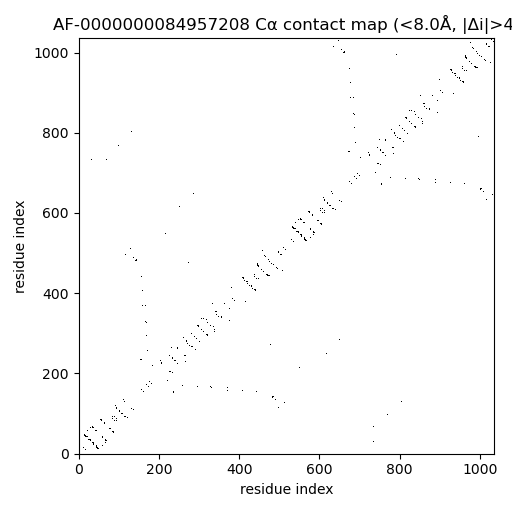 . GLY A 1 237 ? -15.883 12 -1.223 1 90.94 237 GLY A CA 1
ATOM 1930 C C . GLY A 1 237 ? -15.156 12.789 -2.297 1 90.94 237 GLY A C 1
ATOM 1931 O O . GLY A 1 237 ? -14.547 12.211 -3.195 1 90.94 237 GLY A O 1
ATOM 1932 N N . LYS A 1 238 ? -15.273 14.094 -2.207 1 93.31 238 LYS A N 1
ATOM 1933 C CA . LYS A 1 238 ? -14.5 14.961 -3.096 1 93.31 238 LYS A CA 1
ATOM 1934 C C . LYS A 1 238 ? -13.133 15.281 -2.496 1 93.31 238 LYS A C 1
ATOM 1936 O O . LYS A 1 238 ? -12.945 16.359 -1.918 1 93.31 238 LYS A O 1
ATOM 1941 N N . TYR A 1 239 ? -12.234 14.477 -2.738 1 92.69 239 TYR A N 1
ATOM 1942 C CA . TYR A 1 239 ? -10.977 14.531 -1.995 1 92.69 239 TYR A CA 1
ATOM 1943 C C . TYR A 1 239 ? -10.047 15.594 -2.564 1 92.69 239 TYR A C 1
ATOM 1945 O O . TYR A 1 239 ? -9.359 16.297 -1.815 1 92.69 239 TYR A O 1
ATOM 1953 N N . ASP A 1 240 ? -10.031 15.797 -3.859 1 91.69 240 ASP A N 1
ATOM 1954 C CA . ASP A 1 240 ? -9.125 16.766 -4.465 1 91.69 240 ASP A CA 1
ATOM 1955 C C . ASP A 1 240 ? -9.453 18.188 -4.004 1 91.69 240 ASP A C 1
ATOM 1957 O O . ASP A 1 240 ? -8.586 18.906 -3.504 1 91.69 240 ASP A O 1
ATOM 1961 N N . PRO A 1 241 ? -10.695 18.562 -4.094 1 94.94 241 PRO A N 1
ATOM 1962 C CA . PRO A 1 241 ? -11.039 19.875 -3.57 1 94.94 241 PRO A CA 1
ATOM 1963 C C . PRO A 1 241 ? -10.742 20.016 -2.08 1 94.94 241 PRO A C 1
ATOM 1965 O O . PRO A 1 241 ? -10.328 21.094 -1.63 1 94.94 241 PRO A O 1
ATOM 1968 N N . ALA A 1 242 ? -11.008 19 -1.358 1 97.19 242 ALA A N 1
ATOM 1969 C CA . ALA A 1 242 ? -10.703 19.031 0.071 1 97.19 242 ALA A CA 1
ATOM 1970 C C . ALA A 1 242 ? -9.219 19.281 0.313 1 97.19 242 ALA A C 1
ATOM 1972 O O . ALA A 1 242 ? -8.852 20.141 1.105 1 97.19 242 ALA A O 1
ATOM 1973 N N . PHE A 1 243 ? -8.367 18.656 -0.452 1 94.06 243 PHE A N 1
ATOM 1974 C CA . PHE A 1 243 ? -6.922 18.828 -0.351 1 94.06 243 PHE A CA 1
ATOM 1975 C C . PHE A 1 243 ? -6.527 20.266 -0.693 1 94.06 243 PHE A C 1
ATOM 1977 O O . PHE A 1 243 ? -5.691 20.859 -0.013 1 94.06 243 PHE A O 1
ATOM 1984 N N . GLN A 1 244 ? -7.129 20.75 -1.661 1 92.12 244 GLN A N 1
ATOM 1985 C CA . GLN A 1 244 ? -6.805 22.094 -2.125 1 92.12 244 GLN A CA 1
ATOM 1986 C C . GLN A 1 244 ? -7.148 23.141 -1.068 1 92.12 244 GLN A C 1
ATOM 1988 O O . GLN A 1 244 ? -6.348 24.031 -0.784 1 92.12 244 GLN A O 1
ATOM 1993 N N . ASP A 1 245 ? -8.328 22.969 -0.523 1 96.69 245 ASP A N 1
ATOM 1994 C CA . ASP A 1 245 ? -8.742 23.906 0.517 1 96.69 245 ASP A CA 1
ATOM 1995 C C . ASP A 1 245 ? -7.812 23.844 1.723 1 96.69 245 ASP A C 1
ATOM 1997 O O . ASP A 1 245 ? -7.398 24.875 2.254 1 96.69 245 ASP A O 1
ATOM 2001 N N . LEU A 1 246 ? -7.48 22.672 2.088 1 97.06 246 LEU A N 1
ATOM 2002 C CA . LEU A 1 246 ? -6.621 22.484 3.252 1 97.06 246 LEU A CA 1
ATOM 2003 C C . LEU A 1 246 ? -5.223 23.031 2.982 1 97.06 246 LEU A C 1
ATOM 2005 O O . LEU A 1 246 ? -4.621 23.672 3.848 1 97.06 246 LEU A O 1
ATOM 2009 N N . GLU A 1 247 ? -4.738 22.812 1.808 1 90.12 247 GLU A N 1
ATOM 2010 C CA . GLU A 1 247 ? -3.432 23.328 1.427 1 90.12 247 GLU A CA 1
ATOM 2011 C C . GLU A 1 247 ? -3.439 24.859 1.383 1 90.12 247 GLU A C 1
ATOM 2013 O O . GLU A 1 247 ? -2.459 25.5 1.763 1 90.12 247 GLU A O 1
ATOM 2018 N N . CYS A 1 248 ? -4.508 25.375 0.896 1 89.31 248 CYS A N 1
ATOM 2019 C CA . CYS A 1 248 ? -4.648 26.828 0.867 1 89.31 248 CYS A CA 1
ATOM 2020 C C . CYS A 1 248 ? -4.539 27.406 2.268 1 89.31 248 CYS A C 1
ATOM 2022 O O . CYS A 1 248 ? -3.822 28.391 2.479 1 89.31 248 CYS A O 1
ATOM 2024 N N . ILE A 1 249 ? -5.191 26.797 3.199 1 94.12 249 ILE A N 1
ATOM 2025 C CA . ILE A 1 249 ? -5.16 27.25 4.586 1 94.12 249 ILE A CA 1
ATOM 2026 C C . ILE A 1 249 ? -3.725 27.203 5.105 1 94.12 249 ILE A C 1
ATOM 2028 O O . ILE A 1 249 ? -3.252 28.172 5.719 1 94.12 249 ILE A O 1
ATOM 2032 N N . LEU A 1 250 ? -3.049 26.172 4.793 1 90.06 250 LEU A N 1
ATOM 2033 C CA . LEU A 1 250 ? -1.721 25.938 5.348 1 90.06 250 LEU A CA 1
ATOM 2034 C C . LEU A 1 250 ? -0.695 26.875 4.715 1 90.06 250 LEU A C 1
ATOM 2036 O O . LEU A 1 250 ? 0.376 27.109 5.281 1 90.06 250 LEU A O 1
ATOM 2040 N N . ASN A 1 251 ? -1.088 27.453 3.594 1 82.12 251 ASN A N 1
ATOM 2041 C CA . ASN A 1 251 ? -0.181 28.359 2.902 1 82.12 251 ASN A CA 1
ATOM 2042 C C . ASN A 1 251 ? -0.438 29.812 3.293 1 82.12 251 ASN A C 1
ATOM 2044 O O . ASN A 1 251 ? 0.29 30.719 2.869 1 82.12 251 ASN A O 1
ATOM 2048 N N . ILE A 1 252 ? -1.434 29.984 4.125 1 81.19 252 ILE A N 1
ATOM 2049 C CA . ILE A 1 252 ? -1.765 31.328 4.57 1 81.19 252 ILE A CA 1
ATOM 2050 C C . ILE A 1 252 ? -1.133 31.578 5.938 1 81.19 252 ILE A C 1
ATOM 2052 O O . ILE A 1 252 ? -1.403 30.859 6.898 1 81.19 252 ILE A O 1
ATOM 2056 N N . GLU A 1 253 ? -0.411 32.625 6.027 1 75.81 253 GLU A N 1
ATOM 2057 C CA . GLU A 1 253 ? 0.411 32.906 7.199 1 75.81 253 GLU A CA 1
ATOM 2058 C C . GLU A 1 253 ? -0.447 33.375 8.375 1 75.81 253 GLU A C 1
ATOM 2060 O O . GLU A 1 253 ? -0.162 33.031 9.523 1 75.81 253 GLU A O 1
ATOM 2065 N N . TYR A 1 254 ? -1.472 34.094 8.086 1 81.06 254 TYR A N 1
ATOM 2066 C CA . TYR A 1 254 ? -2.229 34.719 9.172 1 81.06 254 TYR A CA 1
ATOM 2067 C C . TYR A 1 254 ? -3.297 33.781 9.695 1 81.06 254 TYR A C 1
ATOM 2069 O O . TYR A 1 254 ? -4.09 34.125 10.57 1 81.06 254 TYR A O 1
ATOM 2077 N N . ALA A 1 255 ? -3.268 32.562 9.234 1 89.62 255 ALA A N 1
ATOM 2078 C CA . ALA A 1 255 ? -4.23 31.609 9.742 1 89.62 255 ALA A CA 1
ATOM 2079 C C . ALA A 1 255 ? -3.992 31.312 11.219 1 89.62 255 ALA A C 1
ATOM 2081 O O . ALA A 1 255 ? -2.846 31.203 11.664 1 89.62 255 ALA A O 1
ATOM 2082 N N . SER A 1 256 ? -5.086 31.234 11.977 1 92.94 256 SER A N 1
ATOM 2083 C CA . SER A 1 256 ? -4.957 30.938 13.398 1 92.94 256 SER A CA 1
ATOM 2084 C C . SER A 1 256 ? -4.438 29.516 13.625 1 92.94 256 SER A C 1
ATOM 2086 O O . SER A 1 256 ? -4.594 28.656 12.766 1 92.94 256 SER A O 1
ATOM 2088 N N . ASP A 1 257 ? -3.84 29.25 14.766 1 94.06 257 ASP A N 1
ATOM 2089 C CA . ASP A 1 257 ? -3.314 27.938 15.117 1 94.06 257 ASP A CA 1
ATOM 2090 C C . ASP A 1 257 ? -4.418 26.875 15.078 1 94.06 257 ASP A C 1
ATOM 2092 O O . ASP A 1 257 ? -4.211 25.781 14.57 1 94.06 257 ASP A O 1
ATOM 2096 N N . ASP A 1 258 ? -5.559 27.266 15.547 1 95.75 258 ASP A N 1
ATOM 2097 C CA . ASP A 1 258 ? -6.668 26.328 15.594 1 95.75 258 ASP A CA 1
ATOM 2098 C C . ASP A 1 258 ? -7.066 25.875 14.188 1 95.75 258 ASP A C 1
ATOM 2100 O O . ASP A 1 258 ? -7.281 24.688 13.953 1 95.75 258 ASP A O 1
ATOM 2104 N N . VAL A 1 259 ? -7.141 26.844 13.297 1 96.81 259 VAL A N 1
ATOM 2105 C CA . VAL A 1 259 ? -7.539 26.531 11.93 1 96.81 259 VAL A CA 1
ATOM 2106 C C . VAL A 1 259 ? -6.445 25.719 11.242 1 96.81 259 VAL A C 1
ATOM 2108 O O . VAL A 1 259 ? -6.734 24.734 10.555 1 96.81 259 VAL A O 1
ATOM 2111 N N . LYS A 1 260 ? -5.211 26.031 11.469 1 95.56 260 LYS A N 1
ATOM 2112 C CA . LYS A 1 260 ? -4.082 25.328 10.859 1 95.56 260 LYS A CA 1
ATOM 2113 C C . LYS A 1 260 ? -4.004 23.891 11.352 1 95.56 260 LYS A C 1
ATOM 2115 O O . LYS A 1 260 ? -3.854 22.953 10.555 1 95.56 260 LYS A O 1
ATOM 2120 N N . ILE A 1 261 ? -4.09 23.734 12.648 1 97.44 261 ILE A N 1
ATOM 2121 C CA . ILE A 1 261 ? -3.988 22.406 13.242 1 97.44 261 ILE A CA 1
ATOM 2122 C C . ILE A 1 261 ? -5.113 21.516 12.719 1 97.44 261 ILE A C 1
ATOM 2124 O O . ILE A 1 261 ? -4.879 20.359 12.344 1 97.44 261 ILE A O 1
ATOM 2128 N N . ASN A 1 262 ? -6.301 22.047 12.672 1 98.12 262 ASN A N 1
ATOM 2129 C CA . ASN A 1 262 ? -7.414 21.25 12.18 1 98.12 262 ASN A CA 1
ATOM 2130 C C . ASN A 1 262 ? -7.254 20.922 10.695 1 98.12 262 ASN A C 1
ATOM 2132 O O . ASN A 1 262 ? -7.648 19.844 10.25 1 98.12 262 ASN A O 1
ATOM 2136 N N . ALA A 1 263 ? -6.699 21.891 9.945 1 97.81 263 ALA A N 1
ATOM 2137 C CA . ALA A 1 263 ? -6.391 21.594 8.547 1 97.81 263 ALA A CA 1
ATOM 2138 C C . ALA A 1 263 ? -5.395 20.438 8.438 1 97.81 263 ALA A C 1
ATOM 2140 O O . ALA A 1 263 ? -5.555 19.547 7.598 1 97.81 263 ALA A O 1
ATOM 2141 N N . LEU A 1 264 ? -4.43 20.438 9.297 1 97.38 264 LEU A N 1
ATOM 2142 C CA . LEU A 1 264 ? -3.416 19.391 9.297 1 97.38 264 LEU A CA 1
ATOM 2143 C C . LEU A 1 264 ? -4.023 18.047 9.695 1 97.38 264 LEU A C 1
ATOM 2145 O O . LEU A 1 264 ? -3.727 17.031 9.078 1 97.38 264 LEU A O 1
ATOM 2149 N N . LEU A 1 265 ? -4.84 18.047 10.703 1 98.12 265 LEU A N 1
ATOM 2150 C CA . LEU A 1 265 ? -5.488 16.812 11.156 1 98.12 265 LEU A CA 1
ATOM 2151 C C . LEU A 1 265 ? -6.359 16.219 10.055 1 98.12 265 LEU A C 1
ATOM 2153 O O . LEU A 1 265 ? -6.301 15.023 9.789 1 98.12 265 LEU A O 1
ATOM 2157 N N . LYS A 1 266 ? -7.113 17.062 9.43 1 98.06 266 LYS A N 1
ATOM 2158 C CA . LYS A 1 266 ? -8 16.594 8.375 1 98.06 266 LYS A CA 1
ATOM 2159 C C . LYS A 1 266 ? -7.215 16.156 7.145 1 98.06 266 LYS A C 1
ATOM 2161 O O . LYS A 1 266 ? -7.602 15.195 6.469 1 98.06 266 LYS A O 1
ATOM 2166 N N . LYS A 1 267 ? -6.125 16.828 6.883 1 96.56 267 LYS A N 1
ATOM 2167 C CA . LYS A 1 267 ? -5.242 16.391 5.809 1 96.56 267 LYS A CA 1
ATOM 2168 C C . LYS A 1 267 ? -4.613 15.039 6.129 1 96.56 267 LYS A C 1
ATOM 2170 O O . LYS A 1 267 ? -4.484 14.18 5.25 1 96.56 267 LYS A O 1
ATOM 2175 N N . ALA A 1 268 ? -4.199 14.844 7.395 1 96.75 268 ALA A N 1
ATOM 2176 C CA . ALA A 1 268 ? -3.676 13.555 7.832 1 96.75 268 ALA A CA 1
ATOM 2177 C C . ALA A 1 268 ? -4.695 12.445 7.613 1 96.75 268 ALA A C 1
ATOM 2179 O O . ALA A 1 268 ? -4.367 11.383 7.07 1 96.75 268 ALA A O 1
ATOM 2180 N N . ASN A 1 269 ? -5.887 12.719 7.984 1 95.19 269 ASN A N 1
ATOM 2181 C CA . ASN A 1 269 ? -6.938 11.719 7.828 1 95.19 269 ASN A CA 1
ATOM 2182 C C . ASN A 1 269 ? -7.211 11.422 6.355 1 95.19 269 ASN A C 1
ATOM 2184 O O . ASN A 1 269 ? -7.543 10.289 6 1 95.19 269 ASN A O 1
ATOM 2188 N N . LEU A 1 270 ? -7.098 12.453 5.512 1 94 270 LEU A N 1
ATOM 2189 C CA . LEU A 1 270 ? -7.242 12.25 4.074 1 94 270 LEU A CA 1
ATOM 2190 C C . LEU A 1 270 ? -6.141 11.336 3.545 1 94 270 LEU A C 1
ATOM 2192 O O . LEU A 1 270 ? -6.398 10.453 2.73 1 94 270 LEU A O 1
ATOM 2196 N N . HIS A 1 271 ? -4.941 11.555 4.047 1 93.38 271 HIS A N 1
ATOM 2197 C CA . HIS A 1 271 ? -3.834 10.695 3.646 1 93.38 271 HIS A CA 1
ATOM 2198 C C . HIS A 1 271 ? -4.066 9.25 4.086 1 93.38 271 HIS A C 1
ATOM 2200 O O . HIS A 1 271 ? -3.729 8.312 3.359 1 93.38 271 HIS A O 1
ATOM 2206 N N . LEU A 1 272 ? -4.645 9.102 5.211 1 92 272 LEU A N 1
ATOM 2207 C CA . LEU A 1 272 ? -4.922 7.758 5.719 1 92 272 LEU A CA 1
ATOM 2208 C C . LEU A 1 272 ? -5.949 7.051 4.844 1 92 272 LEU A C 1
ATOM 2210 O O . LEU A 1 272 ? -5.883 5.832 4.66 1 92 272 LEU A O 1
ATOM 2214 N N . LYS A 1 273 ? -6.918 7.797 4.301 1 87.81 273 LYS A N 1
ATOM 2215 C CA . LYS A 1 273 ? -7.914 7.215 3.404 1 87.81 273 LYS A CA 1
ATOM 2216 C C . LYS A 1 273 ? -7.254 6.602 2.174 1 87.81 273 LYS A C 1
ATOM 2218 O O . LYS A 1 273 ? -7.777 5.648 1.592 1 87.81 273 LYS A O 1
ATOM 2223 N N . PHE A 1 274 ? -6.07 7.094 1.897 1 83.56 274 PHE A N 1
ATOM 2224 C CA . PHE A 1 274 ? -5.332 6.59 0.746 1 83.56 274 PHE A CA 1
ATOM 2225 C C . PHE A 1 274 ? -4.145 5.742 1.192 1 83.56 274 PHE A C 1
ATOM 2227 O O . PHE A 1 274 ? -3.205 5.527 0.425 1 83.56 274 PHE A O 1
ATOM 2234 N N . MET A 1 275 ? -4.074 5.488 2.438 1 83 275 MET A N 1
ATOM 2235 C CA . MET A 1 275 ? -3.104 4.578 3.035 1 83 275 MET A CA 1
ATOM 2236 C C . MET A 1 275 ? -1.7 5.172 2.996 1 83 275 MET A C 1
ATOM 2238 O O . MET A 1 275 ? -0.712 4.441 2.906 1 83 275 MET A O 1
ATOM 2242 N N . ASP A 1 276 ? -1.627 6.41 2.926 1 88.44 276 ASP A N 1
ATOM 2243 C CA . ASP A 1 276 ? -0.345 7.102 3.02 1 88.44 276 ASP A CA 1
ATOM 2244 C C . ASP A 1 276 ? -0.018 7.457 4.469 1 88.44 276 ASP A C 1
ATOM 2246 O O . ASP A 1 276 ? -0.096 8.625 4.859 1 88.44 276 ASP A O 1
ATOM 2250 N N . ILE A 1 277 ? 0.457 6.547 5.188 1 91.62 277 ILE A N 1
ATOM 2251 C CA . ILE A 1 277 ? 0.686 6.648 6.625 1 91.62 277 ILE A CA 1
ATOM 2252 C C . ILE A 1 277 ? 1.825 7.629 6.898 1 91.62 277 ILE A C 1
ATOM 2254 O O . ILE A 1 277 ? 1.771 8.398 7.855 1 91.62 277 ILE A O 1
ATOM 2258 N N . ASP A 1 278 ? 2.82 7.59 6.039 1 87.81 278 ASP A N 1
ATOM 2259 C CA . ASP A 1 278 ? 3.99 8.445 6.223 1 87.81 278 ASP A CA 1
ATOM 2260 C C . ASP A 1 278 ? 3.602 9.922 6.195 1 87.81 278 ASP A C 1
ATOM 2262 O O . ASP A 1 278 ? 3.945 10.672 7.105 1 87.81 278 ASP A O 1
ATOM 2266 N N . MET A 1 279 ? 2.848 10.273 5.23 1 90.81 279 MET A N 1
ATOM 2267 C CA . MET A 1 279 ? 2.434 11.672 5.109 1 90.81 279 MET A CA 1
ATOM 2268 C C . MET A 1 279 ? 1.458 12.047 6.219 1 90.81 279 MET A C 1
ATOM 2270 O O . MET A 1 279 ? 1.477 13.18 6.711 1 90.81 279 MET A O 1
ATOM 2274 N N . ALA A 1 280 ? 0.576 11.148 6.582 1 94.81 280 ALA A N 1
ATOM 2275 C CA . ALA A 1 280 ? -0.323 11.398 7.707 1 94.81 280 ALA A CA 1
ATOM 2276 C C . ALA A 1 280 ? 0.461 11.688 8.984 1 94.81 280 ALA A C 1
ATOM 2278 O O . ALA A 1 280 ? 0.182 12.672 9.68 1 94.81 280 ALA A O 1
ATOM 2279 N N . SER A 1 281 ? 1.512 10.922 9.195 1 93.25 281 SER A N 1
ATOM 2280 C CA . SER A 1 281 ? 2.34 11.086 10.391 1 93.25 281 SER A CA 1
ATOM 2281 C C . SER A 1 281 ? 3.051 12.438 10.383 1 93.25 281 SER A C 1
ATOM 2283 O O . SER A 1 281 ? 3.168 13.086 11.422 1 93.25 281 SER A O 1
ATOM 2285 N N . MET A 1 282 ? 3.441 12.828 9.211 1 91.31 282 MET A N 1
ATOM 2286 C CA . MET A 1 282 ? 4.125 14.109 9.094 1 91.31 282 MET A CA 1
ATOM 2287 C C . MET A 1 282 ? 3.182 15.266 9.414 1 91.31 282 MET A C 1
ATOM 2289 O O . MET A 1 282 ? 3.592 16.266 10.008 1 91.31 282 MET A O 1
ATOM 2293 N N . ASN A 1 283 ? 1.954 15.109 9.016 1 94.94 283 ASN A N 1
ATOM 2294 C CA . ASN A 1 283 ? 0.979 16.141 9.344 1 94.94 283 ASN A CA 1
ATOM 2295 C C . ASN A 1 283 ? 0.713 16.219 10.844 1 94.94 283 ASN A C 1
ATOM 2297 O O . ASN A 1 283 ? 0.549 17.297 11.398 1 94.94 283 ASN A O 1
ATOM 2301 N N . PHE A 1 284 ? 0.702 15.078 11.5 1 96.25 284 PHE A N 1
ATOM 2302 C CA . PHE A 1 284 ? 0.551 15.07 12.953 1 96.25 284 PHE A CA 1
ATOM 2303 C C . PHE A 1 284 ? 1.739 15.75 13.625 1 96.25 284 PHE A C 1
ATOM 2305 O O . PHE A 1 284 ? 1.565 16.547 14.547 1 96.25 284 PHE A O 1
ATOM 2312 N N . GLU A 1 285 ? 2.879 15.453 13.109 1 92.56 285 GLU A N 1
ATOM 2313 C CA . GLU A 1 285 ? 4.082 16.047 13.688 1 92.56 285 GLU A CA 1
ATOM 2314 C C . GLU A 1 285 ? 4.086 17.562 13.5 1 92.56 285 GLU A C 1
ATOM 2316 O O . GLU A 1 285 ? 4.484 18.297 14.398 1 92.56 285 GLU A O 1
ATOM 2321 N N . LEU A 1 286 ? 3.678 17.938 12.328 1 93.31 286 LEU A N 1
ATOM 2322 C CA . LEU A 1 286 ? 3.584 19.375 12.078 1 93.31 286 LEU A CA 1
ATOM 2323 C C . LEU A 1 286 ? 2.578 20.016 13.023 1 93.31 286 LEU A C 1
ATOM 2325 O O . LEU A 1 286 ? 2.838 21.094 13.562 1 93.31 286 LEU A O 1
ATOM 2329 N N . ALA A 1 287 ? 1.46 19.375 13.234 1 96.25 287 ALA A N 1
ATOM 2330 C CA . ALA A 1 287 ? 0.448 19.891 14.148 1 96.25 287 ALA A CA 1
ATOM 2331 C C . ALA A 1 287 ? 0.997 20 15.57 1 96.25 287 ALA A C 1
ATOM 2333 O O . ALA A 1 287 ? 0.769 21 16.25 1 96.25 287 ALA A O 1
ATOM 2334 N N . ILE A 1 288 ? 1.764 19.016 16.031 1 95.19 288 ILE A N 1
ATOM 2335 C CA . ILE A 1 288 ? 2.354 19 17.359 1 95.19 288 ILE A CA 1
ATOM 2336 C C . ILE A 1 288 ? 3.35 20.156 17.5 1 95.19 288 ILE A C 1
ATOM 2338 O O . ILE A 1 288 ? 3.418 20.797 18.547 1 95.19 288 ILE A O 1
ATOM 2342 N N . SER A 1 289 ? 4.043 20.422 16.422 1 90.5 289 SER A N 1
ATOM 2343 C CA . SER A 1 289 ? 5.039 21.484 16.453 1 90.5 289 SER A CA 1
ATOM 2344 C C . SER A 1 289 ? 4.383 22.859 16.594 1 90.5 289 SER A C 1
ATOM 2346 O O . SER A 1 289 ? 4.973 23.781 17.156 1 90.5 289 SER A O 1
ATOM 2348 N N . ILE A 1 290 ? 3.145 22.953 16.141 1 92.38 290 ILE A N 1
ATOM 2349 C CA . ILE A 1 290 ? 2.406 24.203 16.266 1 92.38 290 ILE A CA 1
ATOM 2350 C C . ILE A 1 290 ? 1.878 24.359 17.688 1 92.38 290 ILE A C 1
ATOM 2352 O O . ILE A 1 290 ? 2.068 25.406 18.312 1 92.38 290 ILE A O 1
ATOM 2356 N N . ASN A 1 291 ? 1.283 23.328 18.219 1 95.06 291 ASN A N 1
ATOM 2357 C CA . ASN A 1 291 ? 0.771 23.312 19.594 1 95.06 291 ASN A CA 1
ATOM 2358 C C . ASN A 1 291 ? 0.766 21.906 20.172 1 95.06 291 ASN A C 1
ATOM 2360 O O . ASN A 1 291 ? -0.121 21.109 19.859 1 95.06 291 ASN A O 1
ATOM 2364 N N . PRO A 1 292 ? 1.657 21.547 21 1 95 292 PRO A N 1
ATOM 2365 C CA . PRO A 1 292 ? 1.761 20.188 21.531 1 95 292 PRO A CA 1
ATOM 2366 C C . PRO A 1 292 ? 0.681 19.875 22.578 1 95 292 PRO A C 1
ATOM 2368 O O . PRO A 1 292 ? 0.55 18.734 23.016 1 95 292 PRO A O 1
ATOM 2371 N N . ARG A 1 293 ? -0.093 20.859 22.984 1 96.44 293 ARG A N 1
ATOM 2372 C CA . ARG A 1 293 ? -1.101 20.641 24.016 1 96.44 293 ARG A CA 1
ATOM 2373 C C . ARG A 1 293 ? -2.5 20.578 23.422 1 96.44 293 ARG A C 1
ATOM 2375 O O . ARG A 1 293 ? -3.49 20.828 24.109 1 96.44 293 ARG A O 1
ATOM 2382 N N . TYR A 1 294 ? -2.498 20.312 22.156 1 96.94 294 TYR A N 1
ATOM 2383 C CA . TYR A 1 294 ? -3.762 20.25 21.422 1 96.94 294 TYR A CA 1
ATOM 2384 C C . TYR A 1 294 ? -4.344 18.844 21.469 1 96.94 294 TYR A C 1
ATOM 2386 O O . TYR A 1 294 ? -3.826 17.922 20.812 1 96.94 294 TYR A O 1
ATOM 2394 N N . SER A 1 295 ? -5.449 18.578 22.141 1 97.75 295 SER A N 1
ATOM 2395 C CA . SER A 1 295 ? -6.012 17.281 22.484 1 97.75 295 SER A CA 1
ATOM 2396 C C . SER A 1 295 ? -6.336 16.469 21.234 1 97.75 295 SER A C 1
ATOM 2398 O O . SER A 1 295 ? -6.012 15.273 21.156 1 97.75 295 SER A O 1
ATOM 2400 N N . ASP A 1 296 ? -6.953 17.062 20.203 1 98.06 296 ASP A N 1
ATOM 2401 C CA . ASP A 1 296 ? -7.449 16.359 19.016 1 98.06 296 ASP A CA 1
ATOM 2402 C C . ASP A 1 296 ? -6.309 15.68 18.266 1 98.06 296 ASP A C 1
ATOM 2404 O O . ASP A 1 296 ? -6.516 14.68 17.578 1 98.06 296 ASP A O 1
ATOM 2408 N N . ILE A 1 297 ? -5.109 16.234 18.359 1 98.25 297 ILE A N 1
ATOM 2409 C CA . ILE A 1 297 ? -3.963 15.648 17.672 1 98.25 297 ILE A CA 1
ATOM 2410 C C . ILE A 1 297 ? -3.742 14.219 18.172 1 98.25 297 ILE A C 1
ATOM 2412 O O . ILE A 1 297 ? -3.67 13.281 17.375 1 98.25 297 ILE A O 1
ATOM 2416 N N . TYR A 1 298 ? -3.768 14.102 19.422 1 98.44 298 TYR A N 1
ATOM 2417 C CA . TYR A 1 298 ? -3.449 12.828 20.047 1 98.44 298 TYR A CA 1
ATOM 2418 C C . TYR A 1 298 ? -4.598 11.836 19.875 1 98.44 298 TYR A C 1
ATOM 2420 O O . TYR A 1 298 ? -4.375 10.633 19.766 1 98.44 298 TYR A O 1
ATOM 2428 N N . TYR A 1 299 ? -5.766 12.367 19.891 1 98.06 299 TYR A N 1
ATOM 2429 C CA . TYR A 1 299 ? -6.898 11.484 19.641 1 98.06 299 TYR A CA 1
ATOM 2430 C C . TYR A 1 299 ? -6.801 10.852 18.266 1 98.06 299 TYR A C 1
ATOM 2432 O O . TYR A 1 299 ? -6.887 9.633 18.125 1 98.06 299 TYR A O 1
ATOM 2440 N N . HIS A 1 300 ? -6.625 11.633 17.219 1 98.12 300 HIS A N 1
ATOM 2441 C CA . HIS A 1 300 ? -6.594 11.141 15.852 1 98.12 300 HIS A CA 1
ATOM 2442 C C . HIS A 1 300 ? -5.348 10.297 15.594 1 98.12 300 HIS A C 1
ATOM 2444 O O . HIS A 1 300 ? -5.406 9.289 14.883 1 98.12 300 HIS A O 1
ATOM 2450 N N . ARG A 1 301 ? -4.191 10.695 16.172 1 97.75 301 ARG A N 1
ATOM 2451 C CA . ARG A 1 301 ? -2.996 9.867 16.031 1 97.75 301 ARG A CA 1
ATOM 2452 C C . ARG A 1 301 ? -3.152 8.555 16.781 1 97.75 301 ARG A C 1
ATOM 2454 O O . ARG A 1 301 ? -2.658 7.516 16.328 1 97.75 301 ARG A O 1
ATOM 2461 N N . GLY A 1 302 ? -3.816 8.633 17.969 1 98.06 302 GLY A N 1
ATOM 2462 C CA . GLY A 1 302 ? -4.121 7.406 18.688 1 98.06 302 GLY A CA 1
ATOM 2463 C C . GLY A 1 302 ? -4.934 6.422 17.875 1 98.06 302 GLY A C 1
ATOM 2464 O O . GLY A 1 302 ? -4.695 5.211 17.922 1 98.06 302 GLY A O 1
ATOM 2465 N N . LEU A 1 303 ? -5.879 6.949 17.141 1 96.62 303 LEU A N 1
ATOM 2466 C CA . LEU A 1 303 ? -6.68 6.102 16.266 1 96.62 303 LEU A CA 1
ATOM 2467 C C . LEU A 1 303 ? -5.805 5.422 15.219 1 96.62 303 LEU A C 1
ATOM 2469 O O . LEU A 1 303 ? -6.02 4.254 14.883 1 96.62 303 LEU A O 1
ATOM 2473 N N . LEU A 1 304 ? -4.926 6.203 14.672 1 95.56 304 LEU A N 1
ATOM 2474 C CA . LEU A 1 304 ? -3.984 5.629 13.711 1 95.56 304 LEU A CA 1
ATOM 2475 C C . LEU A 1 304 ? -3.197 4.484 14.344 1 95.56 304 LEU A C 1
ATOM 2477 O O . LEU A 1 304 ? -3.043 3.424 13.734 1 95.56 304 LEU A O 1
ATOM 2481 N N . TYR A 1 305 ? -2.74 4.688 15.539 1 95.94 305 TYR A N 1
ATOM 2482 C CA . TYR A 1 305 ? -1.979 3.654 16.234 1 95.94 305 TYR A CA 1
ATOM 2483 C C . TYR A 1 305 ? -2.836 2.418 16.484 1 95.94 305 TYR A C 1
ATOM 2485 O O . TYR A 1 305 ? -2.352 1.289 16.375 1 95.94 305 TYR A O 1
ATOM 2493 N N . MET A 1 306 ? -4.102 2.658 16.812 1 95.25 306 MET A N 1
ATOM 2494 C CA . MET A 1 306 ? -5.02 1.535 16.969 1 95.25 306 MET A CA 1
ATOM 2495 C C . MET A 1 306 ? -5.129 0.736 15.672 1 95.25 306 MET A C 1
ATOM 2497 O O . MET A 1 306 ? -5.082 -0.495 15.688 1 95.25 306 MET A O 1
ATOM 2501 N N . HIS A 1 307 ? -5.219 1.427 14.617 1 91.06 307 HIS A N 1
ATOM 2502 C CA . HIS A 1 307 ? -5.336 0.798 13.305 1 91.06 307 HIS A CA 1
ATOM 2503 C C . HIS A 1 307 ? -4.078 0.009 12.961 1 91.06 307 HIS A C 1
ATOM 2505 O O . HIS A 1 307 ? -4.156 -1.034 12.305 1 91.06 307 HIS A O 1
ATOM 2511 N N . MET A 1 308 ? -2.994 0.454 13.469 1 90.94 308 MET A N 1
ATOM 2512 C CA . MET A 1 308 ? -1.713 -0.201 13.211 1 90.94 308 MET A CA 1
ATOM 2513 C C . MET A 1 308 ? -1.434 -1.273 14.258 1 90.94 308 MET A C 1
ATOM 2515 O O . MET A 1 308 ? -0.357 -1.873 14.266 1 90.94 308 MET A O 1
ATOM 2519 N N . ASP A 1 309 ? -2.35 -1.415 15.195 1 90 309 ASP A N 1
ATOM 2520 C CA . ASP A 1 309 ? -2.262 -2.395 16.281 1 90 309 ASP A CA 1
ATOM 2521 C C . ASP A 1 309 ? -1.111 -2.064 17.219 1 90 309 ASP A C 1
ATOM 2523 O O . ASP A 1 309 ? -0.446 -2.967 17.734 1 90 309 ASP A O 1
ATOM 2527 N N . LYS A 1 310 ? -0.714 -0.862 17.25 1 93.25 310 LYS A N 1
ATOM 2528 C CA . LYS A 1 310 ? 0.212 -0.363 18.266 1 93.25 310 LYS A CA 1
ATOM 2529 C C . LYS A 1 310 ? -0.538 0.137 19.5 1 93.25 310 LYS A C 1
ATOM 2531 O O . LYS A 1 310 ? -0.596 1.343 19.75 1 93.25 310 LYS A O 1
ATOM 2536 N N . LEU A 1 311 ? -1.016 -0.738 20.297 1 95.81 311 LEU A N 1
ATOM 2537 C CA . LEU A 1 311 ? -2.014 -0.502 21.344 1 95.81 311 LEU A CA 1
ATOM 2538 C C . LEU A 1 311 ? -1.441 0.366 22.453 1 95.81 311 LEU A C 1
ATOM 2540 O O . LEU A 1 311 ? -2.121 1.263 22.969 1 95.81 311 LEU A O 1
ATOM 2544 N N . ASN A 1 312 ? -0.228 0.126 22.812 1 95.69 312 ASN A N 1
ATOM 2545 C CA . ASN A 1 312 ? 0.354 0.907 23.891 1 95.69 312 ASN A CA 1
ATOM 2546 C C . ASN A 1 312 ? 0.542 2.369 23.5 1 95.69 312 ASN A C 1
ATOM 2548 O O . ASN A 1 312 ? 0.266 3.271 24.281 1 95.69 312 ASN A O 1
ATOM 2552 N N . LYS A 1 313 ? 0.982 2.602 22.297 1 96.94 313 LYS A N 1
ATOM 2553 C CA . LYS A 1 313 ? 1.111 3.967 21.797 1 96.94 313 LYS A CA 1
ATOM 2554 C C . LYS A 1 313 ? -0.25 4.648 21.703 1 96.94 313 LYS A C 1
ATOM 2556 O O . LYS A 1 313 ? -0.379 5.836 22.016 1 96.94 313 LYS A O 1
ATOM 2561 N N . ALA A 1 314 ? -1.211 3.896 21.25 1 98.12 314 ALA A N 1
ATOM 2562 C CA . ALA A 1 314 ? -2.572 4.422 21.172 1 98.12 314 ALA A CA 1
ATOM 2563 C C . ALA A 1 314 ? -3.07 4.844 22.547 1 98.12 314 ALA A C 1
ATOM 2565 O O . ALA A 1 314 ? -3.586 5.953 22.719 1 98.12 314 ALA A O 1
ATOM 2566 N N . LYS A 1 315 ? -2.859 3.986 23.531 1 97.88 315 LYS A N 1
ATOM 2567 C CA . LYS A 1 315 ? -3.27 4.277 24.906 1 97.88 315 LYS A CA 1
ATOM 2568 C C . LYS A 1 315 ? -2.615 5.559 25.406 1 97.88 315 LYS A C 1
ATOM 2570 O O . LYS A 1 315 ? -3.281 6.402 26.016 1 97.88 315 LYS A O 1
ATOM 2575 N N . ASP A 1 316 ? -1.328 5.668 25.156 1 98.31 316 ASP A N 1
ATOM 2576 C CA . ASP A 1 316 ? -0.592 6.848 25.594 1 98.31 316 ASP A CA 1
ATOM 2577 C C . ASP A 1 316 ? -1.157 8.117 24.953 1 98.31 316 ASP A C 1
ATOM 2579 O O . ASP A 1 316 ? -1.287 9.148 25.609 1 98.31 316 ASP A O 1
ATOM 2583 N N . ASP A 1 317 ? -1.492 8.039 23.719 1 98.56 317 ASP A N 1
ATOM 2584 C CA . ASP A 1 317 ? -2.033 9.188 23 1 98.56 317 ASP A CA 1
ATOM 2585 C C . ASP A 1 317 ? -3.428 9.547 23.516 1 98.56 317 ASP A C 1
ATOM 2587 O O . ASP A 1 317 ? -3.744 10.727 23.703 1 98.56 317 ASP A O 1
ATOM 2591 N N . PHE A 1 318 ? -4.227 8.555 23.781 1 98.44 318 PHE A N 1
ATOM 2592 C CA . PHE A 1 318 ? -5.555 8.836 24.312 1 98.44 318 PHE A CA 1
ATOM 2593 C C . PHE A 1 318 ? -5.453 9.445 25.719 1 98.44 318 PHE A C 1
ATOM 2595 O O . PHE A 1 318 ? -6.234 10.336 26.062 1 98.44 318 PHE A O 1
ATOM 2602 N N . LYS A 1 319 ? -4.496 8.945 26.484 1 98.19 319 LYS A N 1
ATOM 2603 C CA . LYS A 1 319 ? -4.25 9.539 27.797 1 98.19 319 LYS A CA 1
ATOM 2604 C C . LYS A 1 319 ? -3.869 11.016 27.672 1 98.19 319 LYS A C 1
ATOM 2606 O O . LYS A 1 319 ? -4.375 11.859 28.422 1 98.19 319 LYS A O 1
ATOM 2611 N N . LYS A 1 320 ? -3.035 11.289 26.719 1 98.19 320 LYS A N 1
ATOM 2612 C CA . LYS A 1 320 ? -2.611 12.664 26.484 1 98.19 320 LYS A CA 1
ATOM 2613 C C . LYS A 1 320 ? -3.783 13.531 26.031 1 98.19 320 LYS A C 1
ATOM 2615 O O . LYS A 1 320 ? -3.908 14.688 26.453 1 98.19 320 LYS A O 1
ATOM 2620 N N . ALA A 1 321 ? -4.609 12.977 25.141 1 98.38 321 ALA A N 1
ATOM 2621 C CA . ALA A 1 321 ? -5.789 13.703 24.688 1 98.38 321 ALA A CA 1
ATOM 2622 C C . ALA A 1 321 ? -6.676 14.102 25.859 1 98.38 321 ALA A C 1
ATOM 2624 O O . ALA A 1 321 ? -7.141 15.242 25.938 1 98.38 321 ALA A O 1
ATOM 2625 N N . LEU A 1 322 ? -6.809 13.242 26.844 1 97.75 322 LEU A N 1
ATOM 2626 C CA . LEU A 1 322 ? -7.668 13.484 27.984 1 97.75 322 LEU A CA 1
ATOM 2627 C C . LEU A 1 322 ? -6.988 14.406 29 1 97.75 322 LEU A C 1
ATOM 2629 O O . LEU A 1 322 ? -7.656 15.117 29.75 1 97.75 322 LEU A O 1
ATOM 2633 N N . GLU A 1 323 ? -5.695 14.328 29.016 1 98 323 GLU A N 1
ATOM 2634 C CA . GLU A 1 323 ? -4.957 15.258 29.844 1 98 323 GLU A CA 1
ATOM 2635 C C . GLU A 1 323 ? -5.211 16.703 29.422 1 98 323 GLU A C 1
ATOM 2637 O O . GLU A 1 323 ? -5.402 17.578 30.281 1 98 323 GLU A O 1
ATOM 2642 N N . TYR A 1 324 ? -5.262 16.906 28.141 1 97.69 324 TYR A N 1
ATOM 2643 C CA . TYR A 1 324 ? -5.391 18.25 27.609 1 97.69 324 TYR A CA 1
ATOM 2644 C C . TYR A 1 324 ? -6.855 18.641 27.484 1 97.69 324 TYR A C 1
ATOM 2646 O O . TYR A 1 324 ? -7.188 19.828 27.469 1 97.69 324 TYR A O 1
ATOM 2654 N N . ASN A 1 325 ? -7.773 17.672 27.312 1 96.81 325 ASN A N 1
ATOM 2655 C CA . ASN A 1 325 ? -9.219 17.875 27.281 1 96.81 325 ASN A CA 1
ATOM 2656 C C . ASN A 1 325 ? -9.953 16.766 28.031 1 96.81 325 ASN A C 1
ATOM 2658 O O . ASN A 1 325 ? -10.445 15.82 27.422 1 96.81 325 ASN A O 1
ATOM 2662 N N . PRO A 1 326 ? -10.102 16.953 29.234 1 95.31 326 PRO A N 1
ATOM 2663 C CA . PRO A 1 326 ? -10.688 15.906 30.078 1 95.31 326 PRO A CA 1
ATOM 2664 C C . PRO A 1 326 ? -12.125 15.578 29.703 1 95.31 326 PRO A C 1
ATOM 2666 O O . PRO A 1 326 ? -12.625 14.5 30.031 1 95.31 326 PRO A O 1
ATOM 2669 N N . ASN A 1 327 ? -12.781 16.453 29.031 1 92.06 327 ASN A N 1
ATOM 2670 C CA . ASN A 1 327 ? -14.188 16.234 28.688 1 92.06 327 ASN A CA 1
ATOM 2671 C C . ASN A 1 327 ? -14.344 15.695 27.281 1 92.06 327 ASN A C 1
ATOM 2673 O O . ASN A 1 327 ? -15.453 15.688 26.734 1 92.06 327 ASN A O 1
ATOM 2677 N N . PHE A 1 328 ? -13.281 15.297 26.75 1 95.44 328 PHE A N 1
ATOM 2678 C CA . PHE A 1 328 ? -13.32 14.734 25.406 1 95.44 328 PHE A CA 1
ATOM 2679 C C . PHE A 1 328 ? -13.906 13.328 25.422 1 95.44 328 PHE A C 1
ATOM 2681 O O . PHE A 1 328 ? -13.18 12.344 25.609 1 95.44 328 PHE A O 1
ATOM 2688 N N . SER A 1 329 ? -15.172 13.195 25.141 1 94.56 329 SER A N 1
ATOM 2689 C CA . SER A 1 329 ? -15.922 11.953 25.281 1 94.56 329 SER A CA 1
ATOM 2690 C C . SER A 1 329 ? -15.336 10.852 24.406 1 94.56 329 SER A C 1
ATOM 2692 O O . SER A 1 329 ? -15.094 9.734 24.891 1 94.56 329 SER A O 1
ATOM 2694 N N . MET A 1 330 ? -15.039 11.172 23.156 1 95.12 330 MET A N 1
ATOM 2695 C CA . MET A 1 330 ? -14.547 10.18 22.203 1 95.12 330 MET A CA 1
ATOM 2696 C C . MET A 1 330 ? -13.219 9.594 22.656 1 95.12 330 MET A C 1
ATOM 2698 O O . MET A 1 330 ? -12.984 8.391 22.531 1 95.12 330 MET A O 1
ATOM 2702 N N . ALA A 1 331 ? -12.344 10.43 23.141 1 96.81 331 ALA A N 1
ATOM 2703 C CA . ALA A 1 331 ? -11.047 9.969 23.641 1 96.81 331 ALA A CA 1
ATOM 2704 C C . ALA A 1 331 ? -11.219 9.031 24.828 1 96.81 331 ALA A C 1
ATOM 2706 O O . ALA A 1 331 ? -10.5 8.039 24.953 1 96.81 331 ALA A O 1
ATOM 2707 N N . CYS A 1 332 ? -12.164 9.383 25.703 1 96.38 332 CYS A N 1
ATOM 2708 C CA . CYS A 1 332 ? -12.438 8.555 26.875 1 96.38 332 CYS A CA 1
ATOM 2709 C C . CYS A 1 332 ? -12.922 7.168 26.469 1 96.38 332 CYS A C 1
ATOM 2711 O O . CYS A 1 332 ? -12.414 6.16 26.953 1 96.38 332 CYS A O 1
ATOM 2713 N N . ILE A 1 333 ? -13.859 7.109 25.578 1 96.12 333 ILE A N 1
ATOM 2714 C CA . ILE A 1 333 ? -14.43 5.859 25.078 1 96.12 333 ILE A CA 1
ATOM 2715 C C . ILE A 1 333 ? -13.328 5.008 24.453 1 96.12 333 ILE A C 1
ATOM 2717 O O . ILE A 1 333 ? -13.195 3.82 24.766 1 96.12 333 ILE A O 1
ATOM 2721 N N . GLN A 1 334 ? -12.531 5.621 23.594 1 96.19 334 GLN A N 1
ATOM 2722 C CA . GLN A 1 334 ? -11.477 4.902 22.891 1 96.19 334 GLN A CA 1
ATOM 2723 C C . GLN A 1 334 ? -10.414 4.387 23.844 1 96.19 334 GLN A C 1
ATOM 2725 O O . GLN A 1 334 ? -9.906 3.275 23.688 1 96.19 334 GLN A O 1
ATOM 2730 N N . LYS A 1 335 ? -10.07 5.207 24.797 1 97.12 335 LYS A N 1
ATOM 2731 C CA . LYS A 1 335 ? -9.07 4.781 25.766 1 97.12 335 LYS A CA 1
ATOM 2732 C C . LYS A 1 335 ? -9.531 3.533 26.516 1 97.12 335 LYS A C 1
ATOM 2734 O O . LYS A 1 335 ? -8.766 2.58 26.672 1 97.12 335 LYS A O 1
ATOM 2739 N N . CYS A 1 336 ? -10.75 3.57 26.969 1 96.06 336 CYS A N 1
ATOM 2740 C CA . CYS A 1 336 ? -11.297 2.443 27.719 1 96.06 336 CYS A CA 1
ATOM 2741 C C . CYS A 1 336 ? -11.32 1.182 26.859 1 96.06 336 CYS A C 1
ATOM 2743 O O . CYS A 1 336 ? -10.961 0.1 27.328 1 96.06 336 CYS A O 1
ATOM 2745 N N . TYR A 1 337 ? -11.742 1.308 25.672 1 96.25 337 TYR A N 1
ATOM 2746 C CA . TYR A 1 337 ? -11.742 0.161 24.766 1 96.25 337 TYR A CA 1
ATOM 2747 C C . TYR A 1 337 ? -10.328 -0.35 24.531 1 96.25 337 TYR A C 1
ATOM 2749 O O . TYR A 1 337 ? -10.102 -1.561 24.469 1 96.25 337 TYR A O 1
ATOM 2757 N N . THR A 1 338 ? -9.406 0.555 24.312 1 97.31 338 THR A N 1
ATOM 2758 C CA . THR A 1 338 ? -8.008 0.193 24.109 1 97.31 338 THR A CA 1
ATOM 2759 C C . THR A 1 338 ? -7.465 -0.572 25.312 1 97.31 338 THR A C 1
ATOM 2761 O O . THR A 1 338 ? -6.73 -1.549 25.156 1 97.31 338 THR A O 1
ATOM 2764 N N . ASP A 1 339 ? -7.805 -0.125 26.484 1 96.62 339 ASP A N 1
ATOM 2765 C CA . ASP A 1 339 ? -7.41 -0.833 27.703 1 96.62 339 ASP A CA 1
ATOM 2766 C C . ASP A 1 339 ? -7.91 -2.277 27.688 1 96.62 339 ASP A C 1
ATOM 2768 O O . ASP A 1 339 ? -7.184 -3.195 28.078 1 96.62 339 ASP A O 1
ATOM 2772 N N . TYR A 1 340 ? -9.094 -2.455 27.281 1 96.56 340 TYR A N 1
ATOM 2773 C CA . TYR A 1 340 ? -9.672 -3.787 27.156 1 96.56 340 TYR A CA 1
ATOM 2774 C C . TYR A 1 340 ? -8.867 -4.633 26.172 1 96.56 340 TYR A C 1
ATOM 2776 O O . TYR A 1 340 ? -8.547 -5.789 26.453 1 96.56 340 TYR A O 1
ATOM 2784 N N . CYS A 1 341 ? -8.562 -4.062 25 1 96.19 341 CYS A N 1
ATOM 2785 C CA . CYS A 1 341 ? -7.824 -4.781 23.969 1 96.19 341 CYS A CA 1
ATOM 2786 C C . CYS A 1 341 ? -6.461 -5.227 24.5 1 96.19 341 CYS A C 1
ATOM 2788 O O . CYS A 1 341 ? -6.031 -6.352 24.234 1 96.19 341 CYS A O 1
ATOM 2790 N N . ILE A 1 342 ? -5.848 -4.355 25.203 1 95.25 342 ILE A N 1
ATOM 2791 C CA . ILE A 1 342 ? -4.535 -4.664 25.75 1 95.25 342 ILE A CA 1
ATOM 2792 C C . ILE A 1 342 ? -4.656 -5.816 26.75 1 95.25 342 ILE A C 1
ATOM 2794 O O . ILE A 1 342 ? -3.844 -6.746 26.734 1 95.25 342 ILE A O 1
ATOM 2798 N N . ALA A 1 343 ? -5.656 -5.762 27.562 1 94.81 343 ALA A N 1
ATOM 2799 C CA . ALA A 1 343 ? -5.891 -6.812 28.547 1 94.81 343 ALA A CA 1
ATOM 2800 C C . ALA A 1 343 ? -6.168 -8.148 27.859 1 94.81 343 ALA A C 1
ATOM 2802 O O . ALA A 1 343 ? -5.66 -9.188 28.297 1 94.81 343 ALA A O 1
ATOM 2803 N N . LYS A 1 344 ? -6.938 -8.141 26.844 1 93.38 344 LYS A N 1
ATOM 2804 C CA . LYS A 1 344 ? -7.273 -9.344 26.094 1 93.38 344 LYS A CA 1
ATOM 2805 C C . LYS A 1 344 ? -6.043 -9.922 25.406 1 93.38 344 LYS A C 1
ATOM 2807 O O . LYS A 1 344 ? -5.828 -11.133 25.422 1 93.38 344 LYS A O 1
ATOM 2812 N N . LEU A 1 345 ? -5.324 -9.078 24.844 1 88.75 345 LEU A N 1
ATOM 2813 C CA . LEU A 1 345 ? -4.105 -9.508 24.172 1 88.75 345 LEU A CA 1
ATOM 2814 C C . LEU A 1 345 ? -3.15 -10.188 25.141 1 88.75 345 LEU A C 1
ATOM 2816 O O . LEU A 1 345 ? -2.49 -11.172 24.797 1 88.75 345 LEU A O 1
ATOM 2820 N N . ASN A 1 346 ? -3.096 -9.68 26.312 1 89.69 346 ASN A N 1
ATOM 2821 C CA . ASN A 1 346 ? -2.213 -10.219 27.344 1 89.69 346 ASN A CA 1
ATOM 2822 C C . ASN A 1 346 ? -2.844 -11.422 28.047 1 89.69 346 ASN A C 1
ATOM 2824 O O . ASN A 1 346 ? -2.256 -11.977 28.969 1 89.69 346 ASN A O 1
ATOM 2828 N N . LYS A 1 347 ? -4.062 -11.789 27.688 1 89.69 347 LYS A N 1
ATOM 2829 C CA . LYS A 1 347 ? -4.809 -12.914 28.25 1 89.69 347 LYS A CA 1
ATOM 2830 C C . LYS A 1 347 ? -4.945 -12.773 29.766 1 89.69 347 LYS A C 1
ATOM 2832 O O . LYS A 1 347 ? -4.82 -13.758 30.5 1 89.69 347 LYS A O 1
ATOM 2837 N N . ASP A 1 348 ? -5.035 -11.594 30.219 1 93.12 348 ASP A N 1
ATOM 2838 C CA . ASP A 1 348 ? -5.215 -11.297 31.641 1 93.12 348 ASP A CA 1
ATOM 2839 C C . ASP A 1 348 ? -6.699 -11.195 32 1 93.12 348 ASP A C 1
ATOM 2841 O O . ASP A 1 348 ? -7.316 -10.148 31.797 1 93.12 348 ASP A O 1
ATOM 2845 N N . VAL A 1 349 ? -7.223 -12.148 32.562 1 92.56 349 VAL A N 1
ATOM 2846 C CA . VAL A 1 349 ? -8.656 -12.242 32.844 1 92.56 349 VAL A CA 1
ATOM 2847 C C . VAL A 1 349 ? -9.078 -11.156 33.812 1 92.56 349 VAL A C 1
ATOM 2849 O O . VAL A 1 349 ? -10.125 -10.531 33.656 1 92.56 349 VAL A O 1
ATOM 2852 N N . ARG A 1 350 ? -8.289 -10.922 34.781 1 94.31 350 ARG A N 1
ATOM 2853 C CA . ARG A 1 350 ? -8.609 -9.922 35.812 1 94.31 350 ARG A CA 1
ATOM 2854 C C . ARG A 1 350 ? -8.656 -8.523 35.188 1 94.31 350 ARG A C 1
ATOM 2856 O O . ARG A 1 350 ? -9.578 -7.754 35.469 1 94.31 350 ARG A O 1
ATOM 2863 N N . LEU A 1 351 ? -7.695 -8.227 34.344 1 94.38 351 LEU A N 1
ATOM 2864 C CA . LEU A 1 351 ? -7.637 -6.918 33.688 1 94.38 351 LEU A CA 1
ATOM 2865 C C . LEU A 1 351 ? -8.758 -6.762 32.688 1 94.38 351 LEU A C 1
ATOM 2867 O O . LEU A 1 351 ? -9.266 -5.656 32.469 1 94.38 351 LEU A O 1
ATOM 2871 N N . VAL A 1 352 ? -9.133 -7.836 32.062 1 95.56 352 VAL A N 1
ATOM 2872 C CA . VAL A 1 352 ? -10.266 -7.809 31.125 1 95.56 352 VAL A CA 1
ATOM 2873 C C . VAL A 1 352 ? -11.539 -7.441 31.875 1 95.56 352 VAL A C 1
ATOM 2875 O O . VAL A 1 352 ? -12.297 -6.57 31.438 1 95.56 352 VAL A O 1
ATOM 2878 N N . GLU A 1 353 ? -11.711 -8.047 33 1 94.5 353 GLU A N 1
ATOM 2879 C CA . GLU A 1 353 ? -12.898 -7.77 33.812 1 94.5 353 GLU A CA 1
ATOM 2880 C C . GLU A 1 353 ? -12.906 -6.324 34.281 1 94.5 353 GLU A C 1
ATOM 2882 O O . GLU A 1 353 ? -13.945 -5.664 34.281 1 94.5 353 GLU A O 1
ATOM 2887 N N . ALA A 1 354 ? -11.766 -5.922 34.719 1 95.56 354 ALA A N 1
ATOM 2888 C CA . ALA A 1 354 ? -11.648 -4.539 35.156 1 95.56 354 ALA A CA 1
ATOM 2889 C C . ALA A 1 354 ? -11.945 -3.561 34.031 1 95.56 354 ALA A C 1
ATOM 2891 O O . ALA A 1 354 ? -12.586 -2.529 34.25 1 95.56 354 ALA A O 1
ATOM 2892 N N . ALA A 1 355 ? -11.469 -3.883 32.875 1 94.94 355 ALA A N 1
ATOM 2893 C CA . ALA A 1 355 ? -11.688 -3.029 31.719 1 94.94 355 ALA A CA 1
ATOM 2894 C C . ALA A 1 355 ? -13.164 -2.984 31.328 1 94.94 355 ALA A C 1
ATOM 2896 O O . ALA A 1 355 ? -13.68 -1.934 30.938 1 94.94 355 ALA A O 1
ATOM 2897 N N . VAL A 1 356 ? -13.844 -4.078 31.438 1 94.19 356 VAL A N 1
ATOM 2898 C CA . VAL A 1 356 ? -15.266 -4.145 31.141 1 94.19 356 VAL A CA 1
ATOM 2899 C C . VAL A 1 356 ? -16.047 -3.283 32.125 1 94.19 356 VAL A C 1
ATOM 2901 O O . VAL A 1 356 ? -16.938 -2.521 31.734 1 94.19 356 VAL A O 1
ATOM 2904 N N . ARG A 1 357 ? -15.68 -3.34 33.375 1 93.88 357 ARG A N 1
ATOM 2905 C CA . ARG A 1 357 ? -16.344 -2.533 34.406 1 93.88 357 ARG A CA 1
ATOM 2906 C C . ARG A 1 357 ? -16.109 -1.045 34.156 1 93.88 357 ARG A C 1
ATOM 2908 O O . ARG A 1 357 ? -17.031 -0.239 34.281 1 93.88 357 ARG A O 1
ATOM 2915 N N . ALA A 1 358 ? -14.938 -0.756 33.812 1 94.62 358 ALA A N 1
ATOM 2916 C CA . ALA A 1 358 ? -14.625 0.636 33.5 1 94.62 358 ALA A CA 1
ATOM 2917 C C . ALA A 1 358 ? -15.445 1.129 32.312 1 94.62 358 ALA A C 1
ATOM 2919 O O . ALA A 1 358 ? -15.914 2.27 32.312 1 94.62 358 ALA A O 1
ATOM 2920 N N . PHE A 1 359 ? -15.609 0.299 31.344 1 94.19 359 PHE A N 1
ATOM 2921 C CA . PHE A 1 359 ? -16.359 0.671 30.156 1 94.19 359 PHE A CA 1
ATOM 2922 C C . PHE A 1 359 ? -17.844 0.856 30.469 1 94.19 359 PHE A C 1
ATOM 2924 O O . PHE A 1 359 ? -18.5 1.725 29.906 1 94.19 359 PHE A O 1
ATOM 2931 N N . GLU A 1 360 ? -18.297 0.072 31.359 1 92 360 GLU A N 1
ATOM 2932 C CA . GLU A 1 360 ? -19.703 0.204 31.766 1 92 360 GLU A CA 1
ATOM 2933 C C . GLU A 1 360 ? -19.953 1.554 32.438 1 92 360 GLU A C 1
ATOM 2935 O O . GLU A 1 360 ? -21.016 2.154 32.25 1 92 360 GLU A O 1
ATOM 2940 N N . LYS A 1 361 ? -18.984 2.012 33.094 1 93.44 361 LYS A N 1
ATOM 2941 C CA . LYS A 1 361 ? -19.109 3.348 33.656 1 93.44 361 LYS A CA 1
ATOM 2942 C C . LYS A 1 361 ? -19.156 4.414 32.562 1 93.44 361 LYS A C 1
ATOM 2944 O O . LYS A 1 361 ? -19.906 5.387 32.688 1 93.44 361 LYS A O 1
ATOM 2949 N N . VAL A 1 362 ? -18.344 4.227 31.594 1 91.31 362 VAL A N 1
ATOM 2950 C CA . VAL A 1 362 ? -18.328 5.129 30.453 1 91.31 362 VAL A CA 1
ATOM 2951 C C . VAL A 1 362 ? -19.672 5.074 29.734 1 91.31 362 VAL A C 1
ATOM 2953 O O . VAL A 1 362 ? -20.203 6.109 29.328 1 91.31 362 VAL A O 1
ATOM 2956 N N . PHE A 1 363 ? -20.156 3.918 29.625 1 86.81 363 PHE A N 1
ATOM 2957 C CA . PHE A 1 363 ? -21.453 3.67 28.984 1 86.81 363 PHE A CA 1
ATOM 2958 C C . PHE A 1 363 ? -22.562 4.418 29.703 1 86.81 363 PHE A C 1
ATOM 2960 O O . PHE A 1 363 ? -23.469 4.953 29.062 1 86.81 363 PHE A O 1
ATOM 2967 N N . GLU A 1 364 ? -22.453 4.562 30.969 1 88 364 GLU A N 1
ATOM 2968 C CA . GLU A 1 364 ? -23.453 5.258 31.781 1 88 364 GLU A CA 1
ATOM 2969 C C . GLU A 1 364 ? -23.25 6.77 31.734 1 88 364 GLU A C 1
ATOM 2971 O O . GLU A 1 364 ? -24.188 7.535 31.891 1 88 364 GLU A O 1
ATOM 2976 N N . LYS A 1 365 ? -22.078 7.078 31.484 1 90.88 365 LYS A N 1
ATOM 2977 C CA . LYS A 1 365 ? -21.734 8.5 31.453 1 90.88 365 LYS A CA 1
ATOM 2978 C C . LYS A 1 365 ? -22.172 9.148 30.141 1 90.88 365 LYS A C 1
ATOM 2980 O O . LYS A 1 365 ? -22.719 10.258 30.141 1 90.88 365 LYS A O 1
ATOM 2985 N N . TYR A 1 366 ? -21.953 8.484 29.078 1 90.56 366 TYR A N 1
ATOM 2986 C CA . TYR A 1 366 ? -22.266 9.039 27.766 1 90.56 366 TYR A CA 1
ATOM 2987 C C . TYR A 1 366 ? -23.5 8.375 27.156 1 90.56 366 TYR A C 1
ATOM 2989 O O . TYR A 1 366 ? -23.375 7.492 26.297 1 90.56 366 TYR A O 1
ATOM 2997 N N . THR A 1 367 ? -24.656 8.914 27.484 1 85.31 367 THR A N 1
ATOM 2998 C CA . THR A 1 367 ? -25.922 8.273 27.125 1 85.31 367 THR A CA 1
ATOM 2999 C C . THR A 1 367 ? -26.578 8.992 25.938 1 85.31 367 THR A C 1
ATOM 3001 O O . THR A 1 367 ? -27.531 8.477 25.344 1 85.31 367 THR A O 1
ATOM 3004 N N . ASN A 1 368 ? -26.016 10.031 25.562 1 83.81 368 ASN A N 1
ATOM 3005 C CA . ASN A 1 368 ? -26.641 10.828 24.516 1 83.81 368 ASN A CA 1
ATOM 3006 C C . ASN A 1 368 ? -25.969 10.617 23.172 1 83.81 368 ASN A C 1
ATOM 3008 O O . ASN A 1 368 ? -24.797 10.266 23.109 1 83.81 368 ASN A O 1
ATOM 3012 N N . PHE A 1 369 ? -26.859 10.82 22.141 1 84.94 369 PHE A N 1
ATOM 3013 C CA . PHE A 1 369 ? -26.312 10.797 20.781 1 84.94 369 PHE A CA 1
ATOM 3014 C C . PHE A 1 369 ? -25.422 12.016 20.547 1 84.94 369 PHE A C 1
ATOM 3016 O O . PHE A 1 369 ? -25.688 13.094 21.062 1 84.94 369 PHE A O 1
ATOM 3023 N N . PRO A 1 370 ? -24.312 11.867 19.844 1 88.44 370 PRO A N 1
ATOM 3024 C CA . PRO A 1 370 ? -23.891 10.727 19.031 1 88.44 370 PRO A CA 1
ATOM 3025 C C . PRO A 1 370 ? -22.906 9.812 19.75 1 88.44 370 PRO A C 1
ATOM 3027 O O . PRO A 1 370 ? -22.594 8.727 19.25 1 88.44 370 PRO A O 1
ATOM 3030 N N . GLU A 1 371 ? -22.453 10.133 20.953 1 88.31 371 GLU A N 1
ATOM 3031 C CA . GLU A 1 371 ? -21.375 9.414 21.641 1 88.31 371 GLU A CA 1
ATOM 3032 C C . GLU A 1 371 ? -21.828 8.008 22.031 1 88.31 371 GLU A C 1
ATOM 3034 O O . GLU A 1 371 ? -21.031 7.062 21.984 1 88.31 371 GLU A O 1
ATOM 3039 N N . CYS A 1 372 ? -23.047 7.973 22.312 1 88.44 372 CYS A N 1
ATOM 3040 C CA . CYS A 1 372 ? -23.562 6.711 22.828 1 88.44 372 CYS A CA 1
ATOM 3041 C C . CYS A 1 372 ? -23.422 5.602 21.797 1 88.44 372 CYS A C 1
ATOM 3043 O O . CYS A 1 372 ? -23.344 4.426 22.141 1 88.44 372 CYS A O 1
ATOM 3045 N N . ILE A 1 373 ? -23.422 5.91 20.547 1 89.06 373 ILE A N 1
ATOM 3046 C CA . ILE A 1 373 ? -23.344 4.91 19.484 1 89.06 373 ILE A CA 1
ATOM 3047 C C . ILE A 1 373 ? -22.016 4.156 19.594 1 89.06 373 ILE A C 1
ATOM 3049 O O . ILE A 1 373 ? -21.969 2.938 19.391 1 89.06 373 ILE A O 1
ATOM 3053 N N . PHE A 1 374 ? -20.969 4.863 19.859 1 90.94 374 PHE A N 1
ATOM 3054 C CA . PHE A 1 374 ? -19.656 4.242 19.984 1 90.94 374 PHE A CA 1
ATOM 3055 C C . PHE A 1 374 ? -19.609 3.322 21.203 1 90.94 374 PHE A C 1
ATOM 3057 O O . PHE A 1 374 ? -18.969 2.266 21.156 1 90.94 374 PHE A O 1
ATOM 3064 N N . CYS A 1 375 ? -20.312 3.807 22.219 1 92 375 CYS A N 1
ATOM 3065 C CA . CYS A 1 375 ? -20.391 2.961 23.406 1 92 375 CYS A CA 1
ATOM 3066 C C . CYS A 1 375 ? -21.062 1.635 23.078 1 92 375 CYS A C 1
ATOM 3068 O O . CYS A 1 375 ? -20.562 0.571 23.453 1 92 375 CYS A O 1
ATOM 3070 N N . TYR A 1 376 ? -22.109 1.737 22.344 1 91 376 TYR A N 1
ATOM 3071 C CA . TYR A 1 376 ? -22.844 0.522 21.984 1 91 376 TYR A CA 1
ATOM 3072 C C . TYR A 1 376 ? -22 -0.358 21.062 1 91 376 TYR A C 1
ATOM 3074 O O . TYR A 1 376 ? -21.984 -1.583 21.203 1 91 376 TYR A O 1
ATOM 3082 N N . GLN A 1 377 ? -21.344 0.193 20.125 1 92.12 377 GLN A N 1
ATOM 3083 C CA . GLN A 1 377 ? -20.516 -0.549 19.188 1 92.12 377 GLN A CA 1
ATOM 3084 C C . GLN A 1 377 ? -19.406 -1.316 19.906 1 92.12 377 GLN A C 1
ATOM 3086 O O . GLN A 1 377 ? -19.25 -2.521 19.703 1 92.12 377 GLN A O 1
ATOM 3091 N N . TYR A 1 378 ? -18.656 -0.613 20.75 1 93.88 378 TYR A N 1
ATOM 3092 C CA . TYR A 1 378 ? -17.516 -1.235 21.422 1 93.88 378 TYR A CA 1
ATOM 3093 C C . TYR A 1 378 ? -17.984 -2.199 22.516 1 93.88 378 TYR A C 1
ATOM 3095 O O . TYR A 1 378 ? -17.375 -3.246 22.719 1 93.88 378 TYR A O 1
ATOM 3103 N N . TYR A 1 379 ? -19.062 -1.812 23.172 1 92.69 379 TYR A N 1
ATOM 3104 C CA . TYR A 1 379 ? -19.609 -2.721 24.188 1 92.69 379 TYR A CA 1
ATOM 3105 C C . TYR A 1 379 ? -20.062 -4.031 23.547 1 92.69 379 TYR A C 1
ATOM 3107 O O . TYR A 1 379 ? -19.812 -5.109 24.094 1 92.69 379 TYR A O 1
ATOM 3115 N N . ARG A 1 380 ? -20.688 -3.961 22.453 1 93.88 380 ARG A N 1
ATOM 3116 C CA . ARG A 1 380 ? -21.094 -5.152 21.719 1 93.88 380 ARG A CA 1
ATOM 3117 C C . ARG A 1 380 ? -19.891 -6.035 21.406 1 93.88 380 ARG A C 1
ATOM 3119 O O . ARG A 1 380 ? -19.938 -7.25 21.594 1 93.88 380 ARG A O 1
ATOM 3126 N N . LYS A 1 381 ? -18.859 -5.453 20.859 1 93.5 381 LYS A N 1
ATOM 3127 C CA . LYS A 1 381 ? -17.641 -6.195 20.516 1 93.5 381 LYS A CA 1
ATOM 3128 C C . LYS A 1 381 ? -17.062 -6.91 21.734 1 93.5 381 LYS A C 1
ATOM 3130 O O . LYS A 1 381 ? -16.734 -8.094 21.656 1 93.5 381 LYS A O 1
ATOM 3135 N N . MET A 1 382 ? -17.047 -6.18 22.859 1 94.19 382 MET A N 1
ATOM 3136 C CA . MET A 1 382 ? -16.5 -6.738 24.094 1 94.19 382 MET A CA 1
ATOM 3137 C C . MET A 1 382 ? -17.344 -7.918 24.578 1 94.19 382 MET A C 1
ATOM 3139 O O . MET A 1 382 ? -16.812 -8.969 24.906 1 94.19 382 MET A O 1
ATOM 3143 N N . MET A 1 383 ? -18.609 -7.746 24.547 1 94.25 383 MET A N 1
ATOM 3144 C CA . MET A 1 383 ? -19.516 -8.773 25.062 1 94.25 383 MET A CA 1
ATOM 3145 C C . MET A 1 383 ? -19.531 -9.984 24.141 1 94.25 383 MET A C 1
ATOM 3147 O O . MET A 1 383 ? -19.656 -11.117 24.609 1 94.25 383 MET A O 1
ATOM 3151 N N . SER A 1 384 ? -19.438 -9.742 22.844 1 94.31 384 SER A N 1
ATOM 3152 C CA . SER A 1 384 ? -19.359 -10.852 21.891 1 94.31 384 SER A CA 1
ATOM 3153 C C . SER A 1 384 ? -18.109 -11.68 22.109 1 94.31 384 SER A C 1
ATOM 3155 O O . SER A 1 384 ? -18.156 -12.914 22.125 1 94.31 384 SER A O 1
ATOM 3157 N N . GLU A 1 385 ? -17.047 -11.016 22.328 1 92.19 385 GLU A N 1
ATOM 3158 C CA . GLU A 1 385 ? -15.766 -11.703 22.5 1 92.19 385 GLU A CA 1
ATOM 3159 C C . GLU A 1 385 ? -15.727 -12.477 23.828 1 92.19 385 GLU A C 1
ATOM 3161 O O . GLU A 1 385 ? -15.07 -13.508 23.922 1 92.19 385 GLU A O 1
ATOM 3166 N N . THR A 1 386 ? -16.406 -12.008 24.828 1 90.88 386 THR A N 1
ATOM 3167 C CA . THR A 1 386 ? -16.453 -12.672 26.125 1 90.88 386 THR A CA 1
ATOM 3168 C C . THR A 1 386 ? -17.688 -13.562 26.234 1 90.88 386 THR A C 1
ATOM 3170 O O . THR A 1 386 ? -18 -14.094 27.297 1 90.88 386 THR A O 1
ATOM 3173 N N . GLN A 1 387 ? -18.531 -13.625 25.203 1 91.5 387 GLN A N 1
ATOM 3174 C CA . GLN A 1 387 ? -19.719 -14.469 25.062 1 91.5 387 GLN A CA 1
ATOM 3175 C C . GLN A 1 387 ? -20.797 -14.086 26.062 1 91.5 387 GLN A C 1
ATOM 3177 O O . GLN A 1 387 ? -21.469 -14.953 26.625 1 91.5 387 GLN A O 1
ATOM 3182 N N . GLN A 1 388 ? -20.797 -12.875 26.453 1 92.69 388 GLN A N 1
ATOM 3183 C CA . GLN A 1 388 ? -21.859 -12.336 27.297 1 92.69 388 GLN A CA 1
ATOM 3184 C C . GLN A 1 388 ? -22.922 -11.625 26.469 1 92.69 388 GLN A C 1
ATOM 3186 O O . GLN A 1 388 ? -23.188 -10.445 26.688 1 92.69 388 GLN A O 1
ATOM 3191 N N . TYR A 1 389 ? -23.625 -12.281 25.609 1 94.62 389 TYR A N 1
ATOM 3192 C CA . TYR A 1 389 ? -24.531 -11.75 24.609 1 94.62 389 TYR A CA 1
ATOM 3193 C C . TYR A 1 389 ? -25.781 -11.164 25.25 1 94.62 389 TYR A C 1
ATOM 3195 O O . TYR A 1 389 ? -26.266 -10.102 24.859 1 94.62 389 TYR A O 1
ATOM 3203 N N . GLN A 1 390 ? -26.266 -11.828 26.25 1 93.38 390 GLN A N 1
ATOM 3204 C CA . GLN A 1 390 ? -27.5 -11.422 26.906 1 93.38 390 GLN A CA 1
ATOM 3205 C C . GLN A 1 390 ? -27.344 -10.062 27.578 1 93.38 390 GLN A C 1
ATOM 3207 O O . GLN A 1 390 ? -28.25 -9.227 27.531 1 93.38 390 GLN A O 1
ATOM 3212 N N . LYS A 1 391 ? -26.234 -9.859 28.156 1 91.38 391 LYS A N 1
ATOM 3213 C CA . LYS A 1 391 ? -25.969 -8.586 28.812 1 91.38 391 LYS A CA 1
ATOM 3214 C C . LYS A 1 391 ? -26 -7.434 27.812 1 91.38 391 LYS A C 1
ATOM 3216 O O . LYS A 1 391 ? -26.594 -6.383 28.094 1 91.38 391 LYS A O 1
ATOM 3221 N N . ALA A 1 392 ? -25.375 -7.613 26.734 1 93.19 392 ALA A N 1
ATOM 3222 C CA . ALA A 1 392 ? -25.359 -6.59 25.688 1 93.19 392 ALA A CA 1
ATOM 3223 C C . ALA A 1 392 ? -26.766 -6.355 25.141 1 93.19 392 ALA A C 1
ATOM 3225 O O . ALA A 1 392 ? -27.172 -5.211 24.922 1 93.19 392 ALA A O 1
ATOM 3226 N N . ASP A 1 393 ? -27.516 -7.418 24.953 1 94.19 393 ASP A N 1
ATOM 3227 C CA . ASP A 1 393 ? -28.844 -7.32 24.359 1 94.19 393 ASP A CA 1
ATOM 3228 C C . ASP A 1 393 ? -29.781 -6.504 25.25 1 94.19 393 ASP A C 1
ATOM 3230 O O . ASP A 1 393 ? -30.672 -5.805 24.766 1 94.19 393 ASP A O 1
ATOM 3234 N N . ILE A 1 394 ? -29.578 -6.605 26.5 1 91.69 394 ILE A N 1
ATOM 3235 C CA . ILE A 1 394 ? -30.391 -5.855 27.453 1 91.69 394 ILE A CA 1
ATOM 3236 C C . ILE A 1 394 ? -30.203 -4.355 27.234 1 91.69 394 ILE A C 1
ATOM 3238 O O . ILE A 1 394 ? -31.156 -3.588 27.25 1 91.69 394 ILE A O 1
ATOM 3242 N N . TYR A 1 395 ? -28.969 -3.926 27.047 1 88.19 395 TYR A N 1
ATOM 3243 C CA . TYR A 1 395 ? -28.688 -2.514 26.812 1 88.19 395 TYR A CA 1
ATOM 3244 C C . TYR A 1 395 ? -29.328 -2.029 25.531 1 88.19 395 TYR A C 1
ATOM 3246 O O . TYR A 1 395 ? -29.875 -0.924 25.469 1 88.19 395 TYR A O 1
ATOM 3254 N N . PHE A 1 396 ? -29.312 -2.84 24.516 1 91.75 396 PHE A N 1
ATOM 3255 C CA . PHE A 1 396 ? -29.938 -2.469 23.25 1 91.75 396 PHE A CA 1
ATOM 3256 C C . PHE A 1 396 ? -31.438 -2.322 23.406 1 91.75 396 PHE A C 1
ATOM 3258 O O . PHE A 1 396 ? -32.031 -1.389 22.859 1 91.75 396 PHE A O 1
ATOM 3265 N N . THR A 1 397 ? -31.969 -3.195 24.141 1 91.19 397 THR A N 1
ATOM 3266 C CA . THR A 1 397 ? -33.406 -3.143 24.359 1 91.19 397 THR A CA 1
ATOM 3267 C C . THR A 1 397 ? -33.781 -1.87 25.109 1 91.19 397 THR A C 1
ATOM 3269 O O . THR A 1 397 ? -34.781 -1.228 24.781 1 91.19 397 THR A O 1
ATOM 3272 N N . LYS A 1 398 ? -33 -1.524 25.984 1 87.25 398 LYS A N 1
ATOM 3273 C CA . LYS A 1 398 ? -33.281 -0.349 26.812 1 87.25 398 LYS A CA 1
ATOM 3274 C C . LYS A 1 398 ? -33.25 0.926 25.969 1 87.25 398 LYS A C 1
ATOM 3276 O O . LYS A 1 398 ? -34.125 1.767 26.078 1 87.25 398 LYS A O 1
ATOM 3281 N N . ILE A 1 399 ? -32.281 1.096 25.141 1 86.81 399 ILE A N 1
ATOM 3282 C CA . ILE A 1 399 ? -32.125 2.332 24.391 1 86.81 399 ILE A CA 1
ATOM 3283 C C . ILE A 1 399 ? -33.219 2.414 23.312 1 86.81 399 ILE A C 1
ATOM 3285 O O . ILE A 1 399 ? -33.719 3.5 23 1 86.81 399 ILE A O 1
ATOM 3289 N N . ILE A 1 400 ? -33.562 1.331 22.703 1 87.88 400 ILE A N 1
ATOM 3290 C CA . ILE A 1 400 ? -34.562 1.301 21.656 1 87.88 400 ILE A CA 1
ATOM 3291 C C . ILE A 1 400 ? -35.938 1.676 22.25 1 87.88 400 ILE A C 1
ATOM 3293 O O . ILE A 1 400 ? -36.719 2.371 21.609 1 87.88 400 ILE A O 1
ATOM 3297 N N . LYS A 1 401 ? -36.094 1.259 23.438 1 86.12 401 LYS A N 1
ATOM 3298 C CA . LYS A 1 401 ? -37.344 1.608 24.109 1 86.12 401 LYS A CA 1
ATOM 3299 C C . LYS A 1 401 ? -37.375 3.098 24.438 1 86.12 401 LYS A C 1
ATOM 3301 O O . LYS A 1 401 ? -38.438 3.721 24.375 1 86.12 401 LYS A O 1
ATOM 3306 N N . LYS A 1 402 ? -36.281 3.598 24.703 1 83.12 402 LYS A N 1
ATOM 3307 C CA . LYS A 1 402 ? -36.188 5.004 25.094 1 83.12 402 LYS A CA 1
ATOM 3308 C C . LYS A 1 402 ? -36.375 5.918 23.875 1 83.12 402 LYS A C 1
ATOM 3310 O O . LYS A 1 402 ? -36.969 6.98 23.984 1 83.12 402 LYS A O 1
ATOM 3315 N N . TYR A 1 403 ? -35.844 5.48 22.719 1 82.12 403 TYR A N 1
ATOM 3316 C CA . TYR A 1 403 ? -35.906 6.312 21.516 1 82.12 403 TYR A CA 1
ATOM 3317 C C . TYR A 1 403 ? -36.469 5.523 20.328 1 82.12 403 TYR A C 1
ATOM 3319 O O . TYR A 1 403 ? -35.75 5.285 19.359 1 82.12 403 TYR A O 1
ATOM 3327 N N . PRO A 1 404 ? -37.688 5.254 20.234 1 73.94 404 PRO A N 1
ATOM 3328 C CA . PRO A 1 404 ? -38.219 4.324 19.219 1 73.94 404 PRO A CA 1
ATOM 3329 C C . PRO A 1 404 ? -38.219 4.922 17.812 1 73.94 404 PRO A C 1
ATOM 3331 O O . PRO A 1 404 ? -38.062 4.191 16.828 1 73.94 404 PRO A O 1
ATOM 3334 N N . GLU A 1 405 ? -38.375 6.176 17.594 1 72.81 405 GLU A N 1
ATOM 3335 C CA . GLU A 1 405 ? -38.531 6.703 16.25 1 72.81 405 GLU A CA 1
ATOM 3336 C C . GLU A 1 405 ? -37.375 7.617 15.867 1 72.81 405 GLU A C 1
ATOM 3338 O O . GLU A 1 405 ? -37.438 8.344 14.875 1 72.81 405 GLU A O 1
ATOM 3343 N N . ASN A 1 406 ? -36.344 7.422 16.422 1 77.69 406 ASN A N 1
ATOM 3344 C CA . ASN A 1 406 ? -35.188 8.25 16.125 1 77.69 406 ASN A CA 1
ATOM 3345 C C . ASN A 1 406 ? -34.312 7.641 15.031 1 77.69 406 ASN A C 1
ATOM 3347 O O . ASN A 1 406 ? -33.969 6.457 15.086 1 77.69 406 ASN A O 1
ATOM 3351 N N . THR A 1 407 ? -34.125 8.414 13.898 1 76.5 407 THR A N 1
ATOM 3352 C CA . THR A 1 407 ? -33.375 7.945 12.75 1 76.5 407 THR A CA 1
ATOM 3353 C C . THR A 1 407 ? -31.969 7.496 13.188 1 76.5 407 THR A C 1
ATOM 3355 O O . THR A 1 407 ? -31.359 6.629 12.547 1 76.5 407 THR A O 1
ATOM 3358 N N . SER A 1 408 ? -31.531 8.016 14.266 1 79.81 408 SER A N 1
ATOM 3359 C CA . SER A 1 408 ? -30.203 7.664 14.766 1 79.81 408 SER A CA 1
ATOM 3360 C C . SER A 1 408 ? -30.172 6.223 15.266 1 79.81 408 SER A C 1
ATOM 3362 O O . SER A 1 408 ? -29.094 5.641 15.438 1 79.81 408 SER A O 1
ATOM 3364 N N . MET A 1 409 ? -31.391 5.703 15.32 1 86.88 409 MET A N 1
ATOM 3365 C CA . MET A 1 409 ? -31.484 4.344 15.844 1 86.88 409 MET A CA 1
ATOM 3366 C C . MET A 1 409 ? -31.094 3.32 14.781 1 86.88 409 MET A C 1
ATOM 3368 O O . MET A 1 409 ? -30.875 2.148 15.094 1 86.88 409 MET A O 1
ATOM 3372 N N . SER A 1 410 ? -30.906 3.805 13.555 1 90.69 410 SER A N 1
ATOM 3373 C CA . SER A 1 410 ? -30.5 2.895 12.492 1 90.69 410 SER A CA 1
ATOM 3374 C C . SER A 1 410 ? -29.203 2.172 12.844 1 90.69 410 SER A C 1
ATOM 3376 O O . SER A 1 410 ? -29.109 0.95 12.711 1 90.69 410 SER A O 1
ATOM 3378 N N . LEU A 1 411 ? -28.266 2.859 13.375 1 90.5 411 LEU A N 1
ATOM 3379 C CA . LEU A 1 411 ? -26.969 2.275 13.711 1 90.5 411 LEU A CA 1
ATOM 3380 C C . LEU A 1 411 ? -27.078 1.369 14.938 1 90.5 411 LEU A C 1
ATOM 3382 O O . LEU A 1 411 ? -26.344 0.387 15.055 1 90.5 411 LEU A O 1
ATOM 3386 N N . VAL A 1 412 ? -28 1.752 15.812 1 91.38 412 VAL A N 1
ATOM 3387 C CA . VAL A 1 412 ? -28.234 0.913 16.984 1 91.38 412 VAL A CA 1
ATOM 3388 C C . VAL A 1 412 ? -28.797 -0.44 16.547 1 91.38 412 VAL A C 1
ATOM 3390 O O . VAL A 1 412 ? -28.328 -1.486 17.016 1 91.38 412 VAL A O 1
ATOM 3393 N N . TYR A 1 413 ? -29.719 -0.358 15.648 1 93.5 413 TYR A N 1
ATOM 3394 C CA . TYR A 1 413 ? -30.281 -1.597 15.125 1 93.5 413 TYR A CA 1
ATOM 3395 C C . TYR A 1 413 ? -29.219 -2.402 14.375 1 93.5 413 TYR A C 1
ATOM 3397 O O . TYR A 1 413 ? -29.203 -3.633 14.453 1 93.5 413 TYR A O 1
ATOM 3405 N N . LEU A 1 414 ? -28.391 -1.772 13.664 1 94.06 414 LEU A N 1
ATOM 3406 C CA . LEU A 1 414 ? -27.312 -2.439 12.961 1 94.06 414 LEU A CA 1
ATOM 3407 C C . LEU A 1 414 ? -26.406 -3.186 13.945 1 94.06 414 LEU A C 1
ATOM 3409 O O . LEU A 1 414 ? -26.109 -4.363 13.734 1 94.06 414 LEU A O 1
ATOM 3413 N N . GLN A 1 415 ? -26 -2.504 15.016 1 93.56 415 GLN A N 1
ATOM 3414 C CA . GLN A 1 415 ? -25.125 -3.121 16.016 1 93.56 415 GLN A CA 1
ATOM 3415 C C . GLN A 1 415 ? -25.828 -4.285 16.703 1 93.56 415 GLN A C 1
ATOM 3417 O O . GLN A 1 415 ? -25.188 -5.289 17.047 1 93.56 415 GLN A O 1
ATOM 3422 N N . ARG A 1 416 ? -27.078 -4.078 16.938 1 94.12 416 ARG A N 1
ATOM 3423 C CA . ARG A 1 416 ? -27.844 -5.16 17.547 1 94.12 416 ARG A CA 1
ATOM 3424 C C . ARG A 1 416 ? -27.906 -6.375 16.641 1 94.12 416 ARG A C 1
ATOM 3426 O O . ARG A 1 416 ? -27.859 -7.516 17.109 1 94.12 416 ARG A O 1
ATOM 3433 N N . ALA A 1 417 ? -28.062 -6.105 15.367 1 95.62 417 ALA A N 1
ATOM 3434 C CA . ALA A 1 417 ? -28.031 -7.195 14.398 1 95.62 417 ALA A CA 1
ATOM 3435 C C . ALA A 1 417 ? -26.703 -7.93 14.43 1 95.62 417 ALA A C 1
ATOM 3437 O O . ALA A 1 417 ? -26.656 -9.164 14.398 1 95.62 417 ALA A O 1
ATOM 3438 N N . PHE A 1 418 ? -25.625 -7.238 14.523 1 94.81 418 PHE A N 1
ATOM 3439 C CA . PHE A 1 418 ? -24.297 -7.84 14.586 1 94.81 418 PHE A CA 1
ATOM 3440 C C . PHE A 1 418 ? -24.141 -8.688 15.844 1 94.81 418 PHE A C 1
ATOM 3442 O O . PHE A 1 418 ? -23.5 -9.734 15.82 1 94.81 418 PHE A O 1
ATOM 3449 N N . LEU A 1 419 ? -24.719 -8.195 16.906 1 95.06 419 LEU A N 1
ATOM 3450 C CA . LEU A 1 419 ? -24.734 -8.984 18.141 1 95.06 419 LEU A CA 1
ATOM 3451 C C . LEU A 1 419 ? -25.422 -10.328 17.906 1 95.06 419 LEU A C 1
ATOM 3453 O O . LEU A 1 419 ? -24.938 -11.367 18.375 1 95.06 419 LEU A O 1
ATOM 3457 N N . GLN A 1 420 ? -26.484 -10.289 17.172 1 94.12 420 GLN A N 1
ATOM 3458 C CA . GLN A 1 420 ? -27.219 -11.508 16.875 1 94.12 420 GLN A CA 1
ATOM 3459 C C . GLN A 1 420 ? -26.391 -12.453 16.016 1 94.12 420 GLN A C 1
ATOM 3461 O O . GLN A 1 420 ? -26.469 -13.672 16.172 1 94.12 420 GLN A O 1
ATOM 3466 N N . PHE A 1 421 ? -25.641 -11.938 15.094 1 91.69 421 PHE A N 1
ATOM 3467 C CA . PHE A 1 421 ? -24.766 -12.75 14.266 1 91.69 421 PHE A CA 1
ATOM 3468 C C . PHE A 1 421 ? -23.812 -13.562 15.133 1 91.69 421 PHE A C 1
ATOM 3470 O O . PHE A 1 421 ? -23.641 -14.766 14.922 1 91.69 421 PHE A O 1
ATOM 3477 N N . ASP A 1 422 ? -23.234 -12.836 16.047 1 91.38 422 ASP A N 1
ATOM 3478 C CA . ASP A 1 422 ? -22.25 -13.469 16.906 1 91.38 422 ASP A CA 1
ATOM 3479 C C . ASP A 1 422 ? -22.906 -14.484 17.844 1 91.38 422 ASP A C 1
ATOM 3481 O O . ASP A 1 422 ? -22.281 -15.484 18.203 1 91.38 422 ASP A O 1
ATOM 3485 N N . TRP A 1 423 ? -24.125 -14.211 18.203 1 91.31 423 TRP A N 1
ATOM 3486 C CA . TRP A 1 423 ? -24.859 -14.969 19.219 1 91.31 423 TRP A CA 1
ATOM 3487 C C . TRP A 1 423 ? -25.5 -16.203 18.594 1 91.31 423 TRP A C 1
ATOM 3489 O O . TRP A 1 423 ? -25.297 -17.328 19.078 1 91.31 423 TRP A O 1
ATOM 3499 N N . SER A 1 424 ? -26.188 -16.047 17.5 1 90.06 424 SER A N 1
ATOM 3500 C CA . SER A 1 424 ? -27 -17.141 16.953 1 90.06 424 SER A CA 1
ATOM 3501 C C . SER A 1 424 ? -26.828 -17.266 15.453 1 90.06 424 SER A C 1
ATOM 3503 O O . SER A 1 424 ? -27.594 -17.984 14.797 1 90.06 424 SER A O 1
ATOM 3505 N N . GLY A 1 425 ? -25.844 -16.562 14.93 1 87.31 425 GLY A N 1
ATOM 3506 C CA . GLY A 1 425 ? -25.594 -16.672 13.5 1 87.31 425 GLY A CA 1
ATOM 3507 C C . GLY A 1 425 ? -26.531 -15.828 12.664 1 87.31 425 GLY A C 1
ATOM 3508 O O . GLY A 1 425 ? -26.875 -14.703 13.039 1 87.31 425 GLY A O 1
ATOM 3509 N N . TYR A 1 426 ? -26.938 -16.359 11.539 1 83 426 TYR A N 1
ATOM 3510 C CA . TYR A 1 426 ? -27.719 -15.594 10.57 1 83 426 TYR A CA 1
ATOM 3511 C C . TYR A 1 426 ? -29.219 -15.859 10.742 1 83 426 TYR A C 1
ATOM 3513 O O . TYR A 1 426 ? -29.875 -16.328 9.812 1 83 426 TYR A O 1
ATOM 3521 N N . SER A 1 427 ? -29.766 -15.32 11.891 1 87.31 427 SER A N 1
ATOM 3522 C CA . SER A 1 427 ? -31.125 -15.609 12.336 1 87.31 427 SER A CA 1
ATOM 3523 C C . SER A 1 427 ? -32.125 -14.641 11.719 1 87.31 427 SER A C 1
ATOM 3525 O O . SER A 1 427 ? -31.734 -13.633 11.133 1 87.31 427 SER A O 1
ATOM 3527 N N . ASP A 1 428 ? -33.375 -14.938 11.883 1 92.75 428 ASP A N 1
ATOM 3528 C CA . ASP A 1 428 ? -34.469 -14.07 11.453 1 92.75 428 ASP A CA 1
ATOM 3529 C C . ASP A 1 428 ? -34.5 -12.773 12.266 1 92.75 428 ASP A C 1
ATOM 3531 O O . ASP A 1 428 ? -34.875 -11.719 11.742 1 92.75 428 ASP A O 1
ATOM 3535 N N . LYS A 1 429 ? -34.094 -12.945 13.43 1 93.19 429 LYS A N 1
ATOM 3536 C CA . LYS A 1 429 ? -34.062 -11.758 14.281 1 93.19 429 LYS A CA 1
ATOM 3537 C C . LYS A 1 429 ? -33.062 -10.734 13.742 1 93.19 429 LYS A C 1
ATOM 3539 O O . LYS A 1 429 ? -33.375 -9.539 13.688 1 93.19 429 LYS A O 1
ATOM 3544 N N . ALA A 1 430 ? -31.906 -11.172 13.367 1 95.38 430 ALA A N 1
ATOM 3545 C CA . ALA A 1 430 ? -30.906 -10.281 12.797 1 95.38 430 ALA A CA 1
ATOM 3546 C C . ALA A 1 430 ? -31.422 -9.594 11.539 1 95.38 430 ALA A C 1
ATOM 3548 O O . ALA A 1 430 ? -31.234 -8.391 11.359 1 95.38 430 ALA A O 1
ATOM 3549 N N . ALA A 1 431 ? -32.125 -10.344 10.711 1 96.44 431 ALA A N 1
ATOM 3550 C CA . ALA A 1 431 ? -32.688 -9.789 9.477 1 96.44 431 ALA A CA 1
ATOM 3551 C C . ALA A 1 431 ? -33.719 -8.703 9.773 1 96.44 431 ALA A C 1
ATOM 3553 O O . ALA A 1 431 ? -33.75 -7.68 9.086 1 96.44 431 ALA A O 1
ATOM 3554 N N . LYS A 1 432 ? -34.469 -8.961 10.789 1 96 432 LYS A N 1
ATOM 3555 C CA . LYS A 1 432 ? -35.469 -7.988 11.188 1 96 432 LYS A CA 1
ATOM 3556 C C . LYS A 1 432 ? -34.844 -6.684 11.641 1 96 432 LYS A C 1
ATOM 3558 O O . LYS A 1 432 ? -35.312 -5.598 11.281 1 96 432 LYS A O 1
ATOM 3563 N N . TYR A 1 433 ? -33.812 -6.785 12.438 1 95.81 433 TYR A N 1
ATOM 3564 C CA . TYR A 1 433 ? -33.125 -5.598 12.906 1 95.81 433 TYR A CA 1
ATOM 3565 C C . TYR A 1 433 ? -32.5 -4.84 11.734 1 95.81 433 TYR A C 1
ATOM 3567 O O . TYR A 1 433 ? -32.531 -3.607 11.703 1 95.81 433 TYR A O 1
ATOM 3575 N N . LEU A 1 434 ? -31.953 -5.535 10.781 1 97.31 434 LEU A N 1
ATOM 3576 C CA . LEU A 1 434 ? -31.328 -4.906 9.625 1 97.31 434 LEU A CA 1
ATOM 3577 C C . LEU A 1 434 ? -32.375 -4.203 8.758 1 97.31 434 LEU A C 1
ATOM 3579 O O . LEU A 1 434 ? -32.125 -3.104 8.258 1 97.31 434 LEU A O 1
ATOM 3583 N N . LYS A 1 435 ? -33.5 -4.812 8.609 1 97 435 LYS A N 1
ATOM 3584 C CA . LYS A 1 435 ? -34.562 -4.188 7.848 1 97 435 LYS A CA 1
ATOM 3585 C C . LYS A 1 435 ? -35.031 -2.9 8.516 1 97 435 LYS A C 1
ATOM 3587 O O . LYS A 1 435 ? -35.312 -1.902 7.844 1 97 435 LYS A O 1
ATOM 3592 N N . LYS A 1 436 ? -35.094 -3.016 9.812 1 94.94 436 LYS A N 1
ATOM 3593 C CA . LYS A 1 436 ? -35.469 -1.817 10.547 1 94.94 436 LYS A CA 1
ATOM 3594 C C . LYS A 1 436 ? -34.406 -0.72 10.398 1 94.94 436 LYS A C 1
ATOM 3596 O O . LYS A 1 436 ? -34.75 0.46 10.281 1 94.94 436 LYS A O 1
ATOM 3601 N N . ALA A 1 437 ? -33.156 -1.082 10.438 1 94.62 437 ALA A N 1
ATOM 3602 C CA . ALA A 1 437 ? -32.062 -0.119 10.242 1 94.62 437 ALA A CA 1
ATOM 3603 C C . ALA A 1 437 ? -32.188 0.564 8.883 1 94.62 437 ALA A C 1
ATOM 3605 O O . ALA A 1 437 ? -32.062 1.787 8.781 1 94.62 437 ALA A O 1
ATOM 3606 N N . ILE A 1 438 ? -32.531 -0.179 7.82 1 95.62 438 ILE A N 1
ATOM 3607 C CA . ILE A 1 438 ? -32.656 0.333 6.457 1 95.62 438 ILE A CA 1
ATOM 3608 C C . ILE A 1 438 ? -33.875 1.236 6.359 1 95.62 438 ILE A C 1
ATOM 3610 O O . ILE A 1 438 ? -33.844 2.27 5.691 1 95.62 438 ILE A O 1
ATOM 3614 N N . GLU A 1 439 ? -34.875 0.846 7.07 1 94.62 439 GLU A N 1
ATOM 3615 C CA . GLU A 1 439 ? -36.125 1.64 7.086 1 94.62 439 GLU A CA 1
ATOM 3616 C C . GLU A 1 439 ? -35.875 3.018 7.699 1 94.62 439 GLU A C 1
ATOM 3618 O O . GLU A 1 439 ? -36.406 4.02 7.207 1 94.62 439 GLU A O 1
ATOM 3623 N N . LEU A 1 440 ? -35.094 2.992 8.719 1 92.12 440 LEU A N 1
ATOM 3624 C CA . LEU A 1 440 ? -34.812 4.234 9.438 1 92.12 440 LEU A CA 1
ATOM 3625 C C . LEU A 1 440 ? -33.844 5.102 8.664 1 92.12 440 LEU A C 1
ATOM 3627 O O . LEU A 1 440 ? -33.938 6.332 8.711 1 92.12 440 LEU A O 1
ATOM 3631 N N . ASP A 1 441 ? -32.906 4.465 7.977 1 91.81 441 ASP A N 1
ATOM 3632 C CA . ASP A 1 441 ? -31.922 5.16 7.172 1 91.81 441 ASP A CA 1
ATOM 3633 C C . ASP A 1 441 ? -31.609 4.395 5.887 1 91.81 441 ASP A C 1
ATOM 3635 O O . ASP A 1 441 ? -30.844 3.428 5.902 1 91.81 441 ASP A O 1
ATOM 3639 N N . GLU A 1 442 ? -32 4.941 4.852 1 91.62 442 GLU A N 1
ATOM 3640 C CA . GLU A 1 442 ? -31.859 4.262 3.566 1 91.62 442 GLU A CA 1
ATOM 3641 C C . GLU A 1 442 ? -30.422 4.312 3.072 1 91.62 442 GLU A C 1
ATOM 3643 O O . GLU A 1 442 ? -30.047 3.561 2.172 1 91.62 442 GLU A O 1
ATOM 3648 N N . LYS A 1 443 ? -29.547 5.066 3.68 1 90.44 443 LYS A N 1
ATOM 3649 C CA . LYS A 1 443 ? -28.172 5.219 3.211 1 90.44 443 LYS A CA 1
ATOM 3650 C C . LYS A 1 443 ? -27.219 4.32 3.992 1 90.44 443 LYS A C 1
ATOM 3652 O O . LYS A 1 443 ? -26 4.391 3.811 1 90.44 443 LYS A O 1
ATOM 3657 N N . CYS A 1 444 ? -27.766 3.504 4.844 1 91.69 444 CYS A N 1
ATOM 3658 C CA . CYS A 1 444 ? -26.938 2.637 5.676 1 91.69 444 CYS A CA 1
ATOM 3659 C C . CYS A 1 444 ? -26.391 1.464 4.863 1 91.69 444 CYS A C 1
ATOM 3661 O O . CYS A 1 444 ? -26.969 0.375 4.879 1 91.69 444 CYS A O 1
ATOM 3663 N N . SER A 1 445 ? -25.234 1.603 4.262 1 92.94 445 SER A N 1
ATOM 3664 C CA . SER A 1 445 ? -24.625 0.625 3.365 1 92.94 445 SER A CA 1
ATOM 3665 C C . SER A 1 445 ? -24.344 -0.684 4.09 1 92.94 445 SER A C 1
ATOM 3667 O O . SER A 1 445 ? -24.578 -1.766 3.553 1 92.94 445 SER A O 1
ATOM 3669 N N . SER A 1 446 ? -23.891 -0.602 5.297 1 93.62 446 SER A N 1
ATOM 3670 C CA . SER A 1 446 ? -23.5 -1.772 6.078 1 93.62 446 SER A CA 1
ATOM 3671 C C . SER A 1 446 ? -24.703 -2.676 6.344 1 93.62 446 SER A C 1
ATOM 3673 O O . SER A 1 446 ? -24.562 -3.9 6.406 1 93.62 446 SER A O 1
ATOM 3675 N N . ALA A 1 447 ? -25.859 -2.064 6.543 1 95.88 447 ALA A N 1
ATOM 3676 C CA . ALA A 1 447 ? -27.062 -2.852 6.785 1 95.88 447 ALA A CA 1
ATOM 3677 C C . ALA A 1 447 ? -27.453 -3.648 5.543 1 95.88 447 ALA A C 1
ATOM 3679 O O . ALA A 1 447 ? -27.844 -4.812 5.645 1 95.88 447 ALA A O 1
ATOM 3680 N N . TYR A 1 448 ? -27.344 -2.994 4.379 1 97.31 448 TYR A N 1
ATOM 3681 C CA . TYR A 1 448 ? -27.594 -3.699 3.131 1 97.31 448 TYR A CA 1
ATOM 3682 C C . TYR A 1 448 ? -26.641 -4.875 2.957 1 97.31 448 TYR A C 1
ATOM 3684 O O . TYR A 1 448 ? -27.062 -5.973 2.582 1 97.31 448 TYR A O 1
ATOM 3692 N N . GLU A 1 449 ? -25.406 -4.602 3.227 1 96.44 449 GLU A N 1
ATOM 3693 C CA . GLU A 1 449 ? -24.375 -5.629 3.109 1 96.44 449 GLU A CA 1
ATOM 3694 C C . GLU A 1 449 ? -24.672 -6.82 4.012 1 96.44 449 GLU A C 1
ATOM 3696 O O . GLU A 1 449 ? -24.672 -7.969 3.561 1 96.44 449 GLU A O 1
ATOM 3701 N N . ALA A 1 450 ? -24.938 -6.547 5.262 1 96.06 450 ALA A N 1
ATOM 3702 C CA . ALA A 1 450 ? -25.219 -7.598 6.238 1 96.06 450 ALA A CA 1
ATOM 3703 C C . ALA A 1 450 ? -26.469 -8.375 5.871 1 96.06 450 ALA A C 1
ATOM 3705 O O . ALA A 1 450 ? -26.5 -9.609 5.98 1 96.06 450 ALA A O 1
ATOM 3706 N N . LEU A 1 451 ? -27.469 -7.668 5.48 1 97.38 451 LEU A N 1
ATOM 3707 C CA . LEU A 1 451 ? -28.719 -8.32 5.078 1 97.38 451 LEU A CA 1
ATOM 3708 C C . LEU A 1 451 ? -28.5 -9.195 3.846 1 97.38 451 LEU A C 1
ATOM 3710 O O . LEU A 1 451 ? -29.094 -10.258 3.721 1 97.38 451 LEU A O 1
ATOM 3714 N N . GLY A 1 452 ? -27.672 -8.711 2.916 1 96.31 452 GLY A N 1
ATOM 3715 C CA . GLY A 1 452 ? -27.312 -9.516 1.755 1 96.31 452 GLY A CA 1
ATOM 3716 C C . GLY A 1 452 ? -26.672 -10.836 2.117 1 96.31 452 GLY A C 1
ATOM 3717 O O . GLY A 1 452 ? -26.984 -11.867 1.537 1 96.31 452 GLY A O 1
ATOM 3718 N N . ILE A 1 453 ? -25.781 -10.797 3.061 1 93.5 453 ILE A N 1
ATOM 3719 C CA . ILE A 1 453 ? -25.094 -12 3.514 1 93.5 453 ILE A CA 1
ATOM 3720 C C . ILE A 1 453 ? -26.109 -12.992 4.09 1 93.5 453 ILE A C 1
ATOM 3722 O O . ILE A 1 453 ? -26.047 -14.188 3.807 1 93.5 453 ILE A O 1
ATOM 3726 N N . ILE A 1 454 ? -27.078 -12.5 4.867 1 94.5 454 ILE A N 1
ATOM 3727 C CA . ILE A 1 454 ? -28.125 -13.344 5.434 1 94.5 454 ILE A CA 1
ATOM 3728 C C . ILE A 1 454 ? -28.938 -13.992 4.309 1 94.5 454 ILE A C 1
ATOM 3730 O O . ILE A 1 454 ? -29.219 -15.188 4.359 1 94.5 454 ILE A O 1
ATOM 3734 N N . GLU A 1 455 ? -29.219 -13.219 3.35 1 94.44 455 GLU A N 1
ATOM 3735 C CA . GLU A 1 455 ? -30.031 -13.719 2.248 1 94.44 455 GLU A CA 1
ATOM 3736 C C . GLU A 1 455 ? -29.297 -14.781 1.45 1 94.44 455 GLU A C 1
ATOM 3738 O O . GLU A 1 455 ? -29.906 -15.727 0.942 1 94.44 455 GLU A O 1
ATOM 3743 N N . ILE A 1 456 ? -28.031 -14.664 1.318 1 90.94 456 ILE A N 1
ATOM 3744 C CA . ILE A 1 456 ? -27.25 -15.703 0.668 1 90.94 456 ILE A CA 1
ATOM 3745 C C . ILE A 1 456 ? -27.375 -17.016 1.446 1 90.94 456 ILE A C 1
ATOM 3747 O O . ILE A 1 456 ? -27.609 -18.078 0.858 1 90.94 456 ILE A O 1
ATOM 3751 N N . LYS A 1 457 ? -27.25 -16.891 2.738 1 87.31 457 LYS A N 1
ATOM 3752 C CA . LYS A 1 457 ? -27.312 -18.078 3.588 1 87.31 457 LYS A CA 1
ATOM 3753 C C . LYS A 1 457 ? -28.703 -18.703 3.561 1 87.31 457 LYS A C 1
ATOM 3755 O O . LYS A 1 457 ? -28.844 -19.922 3.725 1 87.31 457 LYS A O 1
ATOM 3760 N N . ARG A 1 458 ? -29.688 -17.922 3.312 1 89.19 458 ARG A N 1
ATOM 3761 C CA . ARG A 1 458 ? -31.062 -18.391 3.242 1 89.19 458 ARG A CA 1
ATOM 3762 C C . ARG A 1 458 ? -31.391 -18.922 1.847 1 89.19 458 ARG A C 1
ATOM 3764 O O . ARG A 1 458 ? -32.469 -19.453 1.616 1 89.19 458 ARG A O 1
ATOM 3771 N N . GLY A 1 459 ? -30.484 -18.641 0.868 1 88.62 459 GLY A N 1
ATOM 3772 C CA . GLY A 1 459 ? -30.656 -19.141 -0.484 1 88.62 459 GLY A CA 1
ATOM 3773 C C . GLY A 1 459 ? -31.312 -18.141 -1.414 1 88.62 459 GLY A C 1
ATOM 3774 O O . GLY A 1 459 ? -31.578 -18.453 -2.58 1 88.62 459 GLY A O 1
ATOM 3775 N N . ASN A 1 460 ? -31.609 -16.984 -0.855 1 93.38 460 ASN A N 1
ATOM 3776 C CA . ASN A 1 460 ? -32.188 -15.93 -1.683 1 93.38 460 ASN A CA 1
ATOM 3777 C C . ASN A 1 460 ? -31.109 -15.102 -2.371 1 93.38 460 ASN A C 1
ATOM 3779 O O . ASN A 1 460 ? -30.938 -13.914 -2.072 1 93.38 460 ASN A O 1
ATOM 3783 N N . VAL A 1 461 ? -30.562 -15.594 -3.379 1 95.31 461 VAL A N 1
ATOM 3784 C CA . VAL A 1 461 ? -29.359 -15.039 -4 1 95.31 461 VAL A CA 1
ATOM 3785 C C . VAL A 1 461 ? -29.719 -13.805 -4.816 1 95.31 461 VAL A C 1
ATOM 3787 O O . VAL A 1 461 ? -28.984 -12.812 -4.812 1 95.31 461 VAL A O 1
ATOM 3790 N N . GLU A 1 462 ? -30.781 -13.797 -5.488 1 96.25 462 GLU A N 1
ATOM 3791 C CA . GLU A 1 462 ? -31.188 -12.648 -6.285 1 96.25 462 GLU A CA 1
ATOM 3792 C C . GLU A 1 462 ? -31.422 -11.422 -5.406 1 96.25 462 GLU A C 1
ATOM 3794 O O . GLU A 1 462 ? -30.984 -10.32 -5.742 1 96.25 462 GLU A O 1
ATOM 3799 N N . GLU A 1 463 ? -32.125 -11.734 -4.34 1 96.88 463 GLU A N 1
ATOM 3800 C CA . GLU A 1 463 ? -32.344 -10.641 -3.398 1 96.88 463 GLU A CA 1
ATOM 3801 C C . GLU A 1 463 ? -31.031 -10.125 -2.816 1 96.88 463 GLU A C 1
ATOM 3803 O O . GLU A 1 463 ? -30.859 -8.922 -2.617 1 96.88 463 GLU A O 1
ATOM 3808 N N . ALA A 1 464 ? -30.109 -11.008 -2.537 1 96.56 464 ALA A N 1
ATOM 3809 C CA . ALA A 1 464 ? -28.812 -10.625 -2.012 1 96.56 464 ALA A CA 1
ATOM 3810 C C . ALA A 1 464 ? -28.078 -9.703 -2.982 1 96.56 464 ALA A C 1
ATOM 3812 O O . ALA A 1 464 ? -27.5 -8.688 -2.576 1 96.56 464 ALA A O 1
ATOM 3813 N N . ILE A 1 465 ? -28.109 -10.016 -4.246 1 97.69 465 ILE A N 1
ATOM 3814 C CA . ILE A 1 465 ? -27.438 -9.219 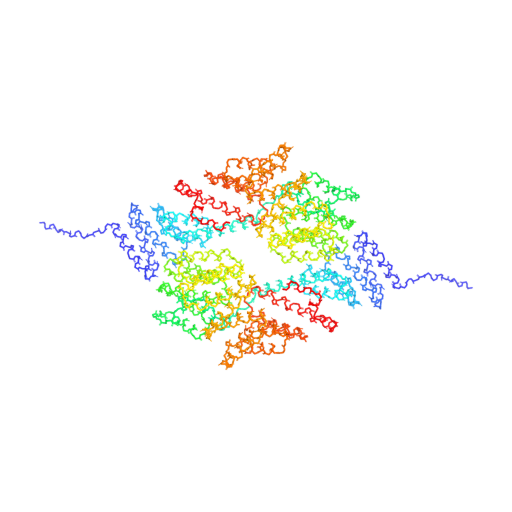-5.273 1 97.69 465 ILE A CA 1
ATOM 3815 C C . ILE A 1 465 ? -28.031 -7.812 -5.301 1 97.69 465 ILE A C 1
ATOM 3817 O O . ILE A 1 465 ? -27.297 -6.824 -5.371 1 97.69 465 ILE A O 1
ATOM 3821 N N . LYS A 1 466 ? -29.328 -7.719 -5.18 1 97.88 466 LYS A N 1
ATOM 3822 C CA . LYS A 1 466 ? -30 -6.418 -5.152 1 97.88 466 LYS A CA 1
ATOM 3823 C C . LYS A 1 466 ? -29.547 -5.605 -3.939 1 97.88 466 LYS A C 1
ATOM 3825 O O . LYS A 1 466 ? -29.328 -4.395 -4.047 1 97.88 466 LYS A O 1
ATOM 3830 N N . LEU A 1 467 ? -29.469 -6.281 -2.875 1 97.94 467 LEU A N 1
ATOM 3831 C CA . LEU A 1 467 ? -29.047 -5.617 -1.645 1 97.94 467 LEU A CA 1
ATOM 3832 C C . LEU A 1 467 ? -27.609 -5.137 -1.754 1 97.94 467 LEU A C 1
ATOM 3834 O O . LEU A 1 467 ? -27.297 -4.012 -1.354 1 97.94 467 LEU A O 1
ATOM 3838 N N . PHE A 1 468 ? -26.719 -5.938 -2.305 1 97.75 468 PHE A N 1
ATOM 3839 C CA . PHE A 1 468 ? -25.344 -5.523 -2.502 1 97.75 468 PHE A CA 1
ATOM 3840 C C . PHE A 1 468 ? -25.25 -4.344 -3.461 1 97.75 468 PHE A C 1
ATOM 3842 O O . PHE A 1 468 ? -24.469 -3.424 -3.258 1 97.75 468 PHE A O 1
ATOM 3849 N N . ASP A 1 469 ? -26.078 -4.359 -4.488 1 96.94 469 ASP A N 1
ATOM 3850 C CA . ASP A 1 469 ? -26.109 -3.248 -5.438 1 96.94 469 ASP A CA 1
ATOM 3851 C C . ASP A 1 469 ? -26.516 -1.946 -4.746 1 96.94 469 ASP A C 1
ATOM 3853 O O . ASP A 1 469 ? -25.969 -0.882 -5.055 1 96.94 469 ASP A O 1
ATOM 3857 N N . LYS A 1 470 ? -27.422 -2.09 -3.812 1 96.31 470 LYS A N 1
ATOM 3858 C CA . LYS A 1 470 ? -27.812 -0.91 -3.049 1 96.31 470 LYS A CA 1
ATOM 3859 C C . LYS A 1 470 ? -26.688 -0.44 -2.141 1 96.31 470 LYS A C 1
ATOM 3861 O O . LYS A 1 470 ? -26.453 0.762 -1.998 1 96.31 470 LYS A O 1
ATOM 3866 N N . ALA A 1 471 ? -26.031 -1.394 -1.524 1 96.19 471 ALA A N 1
ATOM 3867 C CA . ALA A 1 471 ? -24.906 -1.06 -0.656 1 96.19 471 ALA A CA 1
ATOM 3868 C C . ALA A 1 471 ? -23.797 -0.337 -1.433 1 96.19 471 ALA A C 1
ATOM 3870 O O . ALA A 1 471 ? -23.188 0.593 -0.917 1 96.19 471 ALA A O 1
ATOM 3871 N N . LEU A 1 472 ? -23.531 -0.749 -2.676 1 95.69 472 LEU A N 1
ATOM 3872 C CA . LEU A 1 472 ? -22.484 -0.194 -3.525 1 95.69 472 LEU A CA 1
ATOM 3873 C C . LEU A 1 472 ? -22.734 1.289 -3.787 1 95.69 472 LEU A C 1
ATOM 3875 O O . LEU A 1 472 ? -21.781 2.061 -3.926 1 95.69 472 LEU A O 1
ATOM 3879 N N . VAL A 1 473 ? -23.969 1.662 -3.752 1 93.62 473 VAL A N 1
ATOM 3880 C CA . VAL A 1 473 ? -24.328 3.049 -4.02 1 93.62 473 VAL A CA 1
ATOM 3881 C C . VAL A 1 473 ? -23.828 3.945 -2.891 1 93.62 473 VAL A C 1
ATOM 3883 O O . VAL A 1 473 ? -23.328 5.047 -3.139 1 93.62 473 VAL A O 1
ATOM 3886 N N . TYR A 1 474 ? -23.828 3.439 -1.739 1 91.12 474 TYR A N 1
ATOM 3887 C CA . TYR A 1 474 ? -23.594 4.293 -0.581 1 91.12 474 TYR A CA 1
ATOM 3888 C C . TYR A 1 474 ? -22.219 4.039 0.015 1 91.12 474 TYR A C 1
ATOM 3890 O O . TYR A 1 474 ? -21.891 4.551 1.089 1 91.12 474 TYR A O 1
ATOM 3898 N N . CYS A 1 475 ? -21.438 3.24 -0.683 1 88.75 475 CYS A N 1
ATOM 3899 C CA . CYS A 1 475 ? -20.094 2.998 -0.208 1 88.75 475 CYS A CA 1
ATOM 3900 C C . CYS A 1 475 ? -19.203 4.223 -0.425 1 88.75 475 CYS A C 1
ATOM 3902 O O . CYS A 1 475 ? -19.328 4.914 -1.438 1 88.75 475 CYS A O 1
ATOM 3904 N N . HIS A 1 476 ? -18.234 4.48 0.581 1 84.19 476 HIS A N 1
ATOM 3905 C CA . HIS A 1 476 ? -17.484 5.727 0.504 1 84.19 476 HIS A CA 1
ATOM 3906 C C . HIS A 1 476 ? -15.992 5.461 0.321 1 84.19 476 HIS A C 1
ATOM 3908 O O . HIS A 1 476 ? -15.227 6.375 0.004 1 84.19 476 HIS A O 1
ATOM 3914 N N . THR A 1 477 ? -15.531 4.297 0.547 1 85.44 477 THR A N 1
ATOM 3915 C CA . THR A 1 477 ? -14.102 4.02 0.438 1 85.44 477 THR A CA 1
ATOM 3916 C C . THR A 1 477 ? -13.844 2.938 -0.604 1 85.44 477 THR A C 1
ATOM 3918 O O . THR A 1 477 ? -14.711 2.104 -0.872 1 85.44 477 THR A O 1
ATOM 3921 N N . PHE A 1 478 ? -12.68 3.039 -1.127 1 87.31 478 PHE A N 1
ATOM 3922 C CA . PHE A 1 478 ? -12.312 2.055 -2.139 1 87.31 478 PHE A CA 1
ATOM 3923 C C . PHE A 1 478 ? -12.188 0.666 -1.522 1 87.31 478 PHE A C 1
ATOM 3925 O O . PHE A 1 478 ? -12.555 -0.33 -2.15 1 87.31 478 PHE A O 1
ATOM 3932 N N . LYS A 1 479 ? -11.711 0.59 -0.368 1 86.69 479 LYS A N 1
ATOM 3933 C CA . LYS A 1 479 ? -11.594 -0.686 0.333 1 86.69 479 LYS A CA 1
ATOM 3934 C C . LYS A 1 479 ? -12.961 -1.344 0.507 1 86.69 479 LYS A C 1
ATOM 3936 O O . LYS A 1 479 ? -13.109 -2.547 0.283 1 86.69 479 LYS A O 1
ATOM 3941 N N . GLU A 1 480 ? -13.93 -0.59 0.877 1 89.81 480 GLU A N 1
ATOM 3942 C CA . GLU A 1 480 ? -15.297 -1.101 1.016 1 89.81 480 GLU A CA 1
ATOM 3943 C C . GLU A 1 480 ? -15.852 -1.552 -0.331 1 89.81 480 GLU A C 1
ATOM 3945 O O . GLU A 1 480 ? -16.578 -2.545 -0.405 1 89.81 480 GLU A O 1
ATOM 3950 N N . LEU A 1 481 ? -15.492 -0.813 -1.345 1 92.5 481 LEU A N 1
ATOM 3951 C CA . LEU A 1 481 ? -15.953 -1.156 -2.688 1 92.5 481 LEU A CA 1
ATOM 3952 C C . LEU A 1 481 ? -15.438 -2.531 -3.102 1 92.5 481 LEU A C 1
ATOM 3954 O O . LEU A 1 481 ? -16.172 -3.332 -3.67 1 92.5 481 LEU A O 1
ATOM 3958 N N . LEU A 1 482 ? -14.219 -2.771 -2.783 1 92.94 482 LEU A N 1
ATOM 3959 C CA . LEU A 1 482 ? -13.617 -4.059 -3.113 1 92.94 482 LEU A CA 1
ATOM 3960 C C . LEU A 1 482 ? -14.344 -5.195 -2.404 1 92.94 482 LEU A C 1
ATOM 3962 O O . LEU A 1 482 ? -14.688 -6.203 -3.027 1 92.94 482 LEU A O 1
ATOM 3966 N N . ASN A 1 483 ? -14.641 -5.023 -1.188 1 93.81 483 ASN A N 1
ATOM 3967 C CA . ASN A 1 483 ? -15.328 -6.047 -0.402 1 93.81 483 ASN A CA 1
ATOM 3968 C C . ASN A 1 483 ? -16.734 -6.305 -0.92 1 93.81 483 ASN A C 1
ATOM 3970 O O . ASN A 1 483 ? -17.172 -7.453 -1.028 1 93.81 483 ASN A O 1
ATOM 3974 N N . LEU A 1 484 ? -17.375 -5.238 -1.202 1 96 484 LEU A N 1
ATOM 3975 C CA . LEU A 1 484 ? -18.766 -5.359 -1.659 1 96 484 LEU A CA 1
ATOM 3976 C C . LEU A 1 484 ? -18.828 -6.02 -3.033 1 96 484 LEU A C 1
ATOM 3978 O O . LEU A 1 484 ? -19.703 -6.84 -3.293 1 96 484 LEU A O 1
ATOM 3982 N N . TYR A 1 485 ? -17.875 -5.699 -3.877 1 96.25 485 TYR A N 1
ATOM 3983 C CA . TYR A 1 485 ? -17.859 -6.344 -5.184 1 96.25 485 TYR A CA 1
ATOM 3984 C C . TYR A 1 485 ? -17.484 -7.816 -5.059 1 96.25 485 TYR A C 1
ATOM 3986 O O . TYR A 1 485 ? -17.938 -8.648 -5.844 1 96.25 485 TYR A O 1
ATOM 3994 N N . TYR A 1 486 ? -16.672 -8.078 -4.188 1 94.88 486 TYR A N 1
ATOM 3995 C CA . TYR A 1 486 ? -16.375 -9.492 -3.951 1 94.88 486 TYR A CA 1
ATOM 3996 C C . TYR A 1 486 ? -17.641 -10.266 -3.611 1 94.88 486 TYR A C 1
ATOM 3998 O O . TYR A 1 486 ? -17.922 -11.312 -4.203 1 94.88 486 TYR A O 1
ATOM 4006 N N . LEU A 1 487 ? -18.453 -9.742 -2.68 1 94.75 487 LEU A N 1
ATOM 4007 C CA . LEU A 1 487 ? -19.703 -10.383 -2.27 1 94.75 487 LEU A CA 1
ATOM 4008 C C . LEU A 1 487 ? -20.688 -10.445 -3.43 1 94.75 487 LEU A C 1
ATOM 4010 O O . LEU A 1 487 ? -21.281 -11.492 -3.689 1 94.75 487 LEU A O 1
ATOM 4014 N N . ARG A 1 488 ? -20.812 -9.359 -4.105 1 96.62 488 ARG A N 1
ATOM 4015 C CA . ARG A 1 488 ? -21.766 -9.25 -5.199 1 96.62 488 ARG A CA 1
ATOM 4016 C C . ARG A 1 488 ? -21.406 -10.188 -6.344 1 96.62 488 ARG A C 1
ATOM 4018 O O . ARG A 1 488 ? -22.266 -10.906 -6.867 1 96.62 488 ARG A O 1
ATOM 4025 N N . ASP A 1 489 ? -20.141 -10.203 -6.742 1 95.56 489 ASP A N 1
ATOM 4026 C CA . ASP A 1 489 ? -19.703 -11.047 -7.855 1 95.56 489 ASP A CA 1
ATOM 4027 C C . ASP A 1 489 ? -19.734 -12.523 -7.469 1 95.56 489 ASP A C 1
ATOM 4029 O O . ASP A 1 489 ? -20.062 -13.383 -8.297 1 95.56 489 ASP A O 1
ATOM 4033 N N . ALA A 1 490 ? -19.391 -12.812 -6.254 1 93.69 490 ALA A N 1
ATOM 4034 C CA . ALA A 1 490 ? -19.547 -14.18 -5.766 1 93.69 490 ALA A CA 1
ATOM 4035 C C . ALA A 1 490 ? -21 -14.617 -5.793 1 93.69 490 ALA A C 1
ATOM 4037 O O . ALA A 1 490 ? -21.312 -15.742 -6.18 1 93.69 490 ALA A O 1
ATOM 4038 N N . ALA A 1 491 ? -21.891 -13.758 -5.395 1 95 491 ALA A N 1
ATOM 4039 C CA . ALA A 1 491 ? -23.312 -14.047 -5.41 1 95 491 ALA A CA 1
ATOM 4040 C C . ALA A 1 491 ? -23.812 -14.289 -6.832 1 95 491 ALA A C 1
ATOM 4042 O O . ALA A 1 491 ? -24.656 -15.156 -7.066 1 95 491 ALA A O 1
ATOM 4043 N N . LYS A 1 492 ? -23.328 -13.508 -7.734 1 95.31 492 LYS A N 1
ATOM 4044 C CA . LYS A 1 492 ? -23.703 -13.703 -9.133 1 95.31 492 LYS A CA 1
ATOM 4045 C C . LYS A 1 492 ? -23.297 -15.094 -9.625 1 95.31 492 LYS A C 1
ATOM 4047 O O . LYS A 1 492 ? -24.031 -15.727 -10.383 1 95.31 492 LYS A O 1
ATOM 4052 N N . VAL A 1 493 ? -22.125 -15.5 -9.211 1 93.88 493 VAL A N 1
ATOM 4053 C CA . VAL A 1 493 ? -21.672 -16.844 -9.555 1 93.88 493 VAL A CA 1
ATOM 4054 C C . VAL A 1 493 ? -22.625 -17.875 -8.945 1 93.88 493 VAL A C 1
ATOM 4056 O O . VAL A 1 493 ? -23.016 -18.828 -9.617 1 93.88 493 VAL A O 1
ATOM 4059 N N . GLU A 1 494 ? -23.016 -17.672 -7.723 1 92.69 494 GLU A N 1
ATOM 4060 C CA . GLU A 1 494 ? -23.953 -18.562 -7.051 1 92.69 494 GLU A CA 1
ATOM 4061 C C . GLU A 1 494 ? -25.281 -18.625 -7.797 1 92.69 494 GLU A C 1
ATOM 4063 O O . GLU A 1 494 ? -25.891 -19.703 -7.906 1 92.69 494 GLU A O 1
ATOM 4068 N N . LEU A 1 495 ? -25.703 -17.531 -8.211 1 94.81 495 LEU A N 1
ATOM 4069 C CA . LEU A 1 495 ? -26.953 -17.469 -8.953 1 94.81 495 LEU A CA 1
ATOM 4070 C C . LEU A 1 495 ? -26.859 -18.266 -10.25 1 94.81 495 LEU A C 1
ATOM 4072 O O . LEU A 1 495 ? -27.781 -19 -10.602 1 94.81 495 LEU A O 1
ATOM 4076 N N . ASN A 1 496 ? -25.766 -18.094 -10.945 1 93.81 496 ASN A N 1
ATOM 4077 C CA . ASN A 1 496 ? -25.547 -18.844 -12.172 1 93.81 496 ASN A CA 1
ATOM 4078 C C . ASN A 1 496 ? -25.531 -20.344 -11.922 1 93.81 496 ASN A C 1
ATOM 4080 O O . ASN A 1 496 ? -26.109 -21.109 -12.703 1 93.81 496 ASN A O 1
ATOM 4084 N N . ILE A 1 497 ? -24.938 -20.75 -10.891 1 93.12 497 ILE A N 1
ATOM 4085 C CA . ILE A 1 497 ? -24.875 -22.156 -10.516 1 93.12 497 ILE A CA 1
ATOM 4086 C C . ILE A 1 497 ? -26.281 -22.672 -10.203 1 93.12 497 ILE A C 1
ATOM 4088 O O . ILE A 1 497 ? -26.656 -23.766 -10.648 1 93.12 497 ILE A O 1
ATOM 4092 N N . LYS A 1 498 ? -26.984 -21.906 -9.453 1 92.5 498 LYS A N 1
ATOM 4093 C CA . LYS A 1 498 ? -28.344 -22.281 -9.094 1 92.5 498 LYS A CA 1
ATOM 4094 C C . LYS A 1 498 ? -29.219 -22.438 -10.336 1 92.5 498 LYS A C 1
ATOM 4096 O O . LYS A 1 498 ? -30.016 -23.375 -10.43 1 92.5 498 LYS A O 1
ATOM 4101 N N . ASN A 1 499 ? -29.062 -21.578 -11.242 1 93.44 499 ASN A N 1
ATOM 4102 C CA . ASN A 1 499 ? -29.844 -21.609 -12.477 1 93.44 499 ASN A CA 1
ATOM 4103 C C . ASN A 1 499 ? -29.484 -22.828 -13.328 1 93.44 499 ASN A C 1
ATOM 4105 O O . ASN A 1 499 ? -30.359 -23.406 -13.977 1 93.44 499 ASN A O 1
ATOM 4109 N N . GLN A 1 500 ? -28.25 -23.188 -13.273 1 92.19 500 GLN A N 1
ATOM 4110 C CA . GLN A 1 500 ? -27.766 -24.25 -14.133 1 92.19 500 GLN A CA 1
ATOM 4111 C C . GLN A 1 500 ? -27.922 -25.609 -13.453 1 92.19 500 GLN A C 1
ATOM 4113 O O . GLN A 1 500 ? -28.234 -26.609 -14.102 1 92.19 500 GLN A O 1
ATOM 4118 N N . PHE A 1 501 ? -27.766 -25.656 -12.109 1 93.5 501 PHE A N 1
ATOM 4119 C CA . PHE A 1 501 ? -27.672 -26.953 -11.438 1 93.5 501 PHE A CA 1
ATOM 4120 C C . PHE A 1 501 ? -28.703 -27.078 -10.328 1 93.5 501 PHE A C 1
ATOM 4122 O O . PHE A 1 501 ? -28.75 -28.078 -9.625 1 93.5 501 PHE A O 1
ATOM 4129 N N . GLY A 1 502 ? -29.531 -26.109 -10.172 1 90.12 502 GLY A N 1
ATOM 4130 C CA . GLY A 1 502 ? -30.484 -26.141 -9.07 1 90.12 502 GLY A CA 1
ATOM 4131 C C . GLY A 1 502 ? -29.828 -25.938 -7.719 1 90.12 502 GLY A C 1
ATOM 4132 O O . GLY A 1 502 ? -28.875 -25.156 -7.586 1 90.12 502 GLY A O 1
ATOM 4133 N N . ASP A 1 503 ? -30.234 -26.578 -6.73 1 87.19 503 ASP A N 1
ATOM 4134 C CA . ASP A 1 503 ? -29.766 -26.344 -5.367 1 87.19 503 ASP A CA 1
ATOM 4135 C C . ASP A 1 503 ? -28.688 -27.359 -4.977 1 87.19 503 ASP A C 1
ATOM 4137 O O . ASP A 1 503 ? -28.281 -27.406 -3.82 1 87.19 503 ASP A O 1
ATOM 4141 N N . LYS A 1 504 ? -28.203 -28.031 -5.969 1 89.19 504 LYS A N 1
ATOM 4142 C CA . LYS A 1 504 ? -27.25 -29.094 -5.68 1 89.19 504 LYS A CA 1
ATOM 4143 C C . LYS A 1 504 ? -25.938 -28.531 -5.125 1 89.19 504 LYS A C 1
ATOM 4145 O O . LYS A 1 504 ? -25.344 -29.109 -4.223 1 89.19 504 LYS A O 1
ATOM 4150 N N . TYR A 1 505 ? -25.656 -27.406 -5.629 1 89.62 505 TYR A N 1
ATOM 4151 C CA . TYR A 1 505 ? -24.375 -26.828 -5.234 1 89.62 505 TYR A CA 1
ATOM 4152 C C . TYR A 1 505 ? -24.578 -25.5 -4.504 1 89.62 505 TYR A C 1
ATOM 4154 O O . TYR A 1 505 ? -23.812 -24.562 -4.699 1 89.62 505 TYR A O 1
ATOM 4162 N N . PHE A 1 506 ? -25.516 -25.547 -3.727 1 84.75 506 PHE A N 1
ATOM 4163 C CA . PHE A 1 506 ? -25.812 -24.375 -2.895 1 84.75 506 PHE A CA 1
ATOM 4164 C C . PHE A 1 506 ? -24.625 -24.031 -2.004 1 84.75 506 PHE A C 1
ATOM 4166 O O . PHE A 1 506 ? -23.953 -24.922 -1.484 1 84.75 506 PHE A O 1
ATOM 4173 N N . ASP A 1 507 ? -24.328 -22.688 -1.832 1 83.06 507 ASP A N 1
ATOM 4174 C CA . ASP A 1 507 ? -23.266 -22.172 -0.981 1 83.06 507 ASP A CA 1
ATOM 4175 C C . ASP A 1 507 ? -21.891 -22.625 -1.494 1 83.06 507 ASP A C 1
ATOM 4177 O O . ASP A 1 507 ? -21.094 -23.172 -0.737 1 83.06 507 ASP A O 1
ATOM 4181 N N . PHE A 1 508 ? -21.719 -22.422 -2.818 1 86.94 508 PHE A N 1
ATOM 4182 C CA . PHE A 1 508 ? -20.547 -22.906 -3.551 1 86.94 508 PHE A CA 1
ATOM 4183 C C . PHE A 1 508 ? -19.266 -22.391 -2.918 1 86.94 508 PHE A C 1
ATOM 4185 O O . PHE A 1 508 ? -18.344 -23.172 -2.641 1 86.94 508 PHE A O 1
ATOM 4192 N N . PHE A 1 509 ? -19.156 -21.141 -2.621 1 81.44 509 PHE A N 1
ATOM 4193 C CA . PHE A 1 509 ? -17.906 -20.547 -2.168 1 81.44 509 PHE A CA 1
ATOM 4194 C C . PHE A 1 509 ? -17.578 -21.016 -0.754 1 81.44 509 PHE A C 1
ATOM 4196 O O . PHE A 1 509 ? -16.422 -21.328 -0.456 1 81.44 509 PHE A O 1
ATOM 4203 N N . ASN A 1 510 ? -18.5 -21.016 0.076 1 78.31 510 ASN A N 1
ATOM 4204 C CA . ASN A 1 510 ? -18.234 -21.453 1.447 1 78.31 510 ASN A CA 1
ATOM 4205 C C . ASN A 1 510 ? -17.938 -22.938 1.522 1 78.31 510 ASN A C 1
ATOM 4207 O O . ASN A 1 510 ? -17.156 -23.375 2.367 1 78.31 510 ASN A O 1
ATOM 4211 N N . ARG A 1 511 ? -18.547 -23.609 0.646 1 78.88 511 ARG A N 1
ATOM 4212 C CA . ARG A 1 511 ? -18.406 -25.062 0.698 1 78.88 511 ARG A CA 1
ATOM 4213 C C . ARG A 1 511 ? -17.141 -25.516 -0.009 1 78.88 511 ARG A C 1
ATOM 4215 O O . ARG A 1 511 ? -16.5 -26.484 0.418 1 78.88 511 ARG A O 1
ATOM 4222 N N . TYR A 1 512 ? -16.875 -24.797 -1 1 75.5 512 TYR A N 1
ATOM 4223 C CA . TYR A 1 512 ? -15.82 -25.359 -1.845 1 75.5 512 TYR A CA 1
ATOM 4224 C C . TYR A 1 512 ? -14.602 -24.453 -1.895 1 75.5 512 TYR A C 1
ATOM 4226 O O . TYR A 1 512 ? -13.508 -24.891 -2.266 1 75.5 512 TYR A O 1
ATOM 4234 N N . LEU A 1 513 ? -14.797 -23.203 -1.609 1 71.19 513 LEU A N 1
ATOM 4235 C CA . LEU A 1 513 ? -13.656 -22.297 -1.602 1 71.19 513 LEU A CA 1
ATOM 4236 C C . LEU A 1 513 ? -13.273 -21.922 -0.174 1 71.19 513 LEU A C 1
ATOM 4238 O O . LEU A 1 513 ? -14.141 -21.781 0.693 1 71.19 513 LEU A O 1
ATOM 4242 N N . SER A 1 514 ? -12.141 -22.359 0.445 1 57.53 514 SER A N 1
ATOM 4243 C CA . SER A 1 514 ? -11.703 -22.047 1.802 1 57.53 514 SER A CA 1
ATOM 4244 C C . SER A 1 514 ? -11.828 -20.562 2.098 1 57.53 514 SER A C 1
ATOM 4246 O O . SER A 1 514 ? -11.547 -19.734 1.234 1 57.53 514 SER A O 1
ATOM 4248 N N . PRO A 1 515 ? -12.711 -20.359 3.16 1 49.34 515 PRO A N 1
ATOM 4249 C CA . PRO A 1 515 ? -12.945 -18.984 3.637 1 49.34 515 PRO A CA 1
ATOM 4250 C C . PRO A 1 515 ? -11.656 -18.203 3.857 1 49.34 515 PRO A C 1
ATOM 4252 O O . PRO A 1 515 ? -11.68 -17.094 4.391 1 49.34 515 PRO A O 1
ATOM 4255 N N . ARG A 1 516 ? -10.539 -18.859 3.914 1 43.03 516 ARG A N 1
ATOM 4256 C CA . ARG A 1 516 ? -9.328 -18.219 4.418 1 43.03 516 ARG A CA 1
ATOM 4257 C C . ARG A 1 516 ? -9.219 -16.781 3.938 1 43.03 516 ARG A C 1
ATOM 4259 O O . ARG A 1 516 ? -8.438 -15.992 4.477 1 43.03 516 ARG A O 1
ATOM 4266 N N . MET A 1 517 ? -9.578 -16.391 2.711 1 41.72 517 MET A N 1
ATOM 4267 C CA . MET A 1 517 ? -9.148 -15.109 2.156 1 41.72 517 MET A CA 1
ATOM 4268 C C . MET A 1 517 ? -10.211 -14.039 2.385 1 41.72 517 MET A C 1
ATOM 4270 O O . MET A 1 517 ? -10.133 -12.953 1.807 1 41.72 517 MET A O 1
ATOM 4274 N N . LEU A 1 518 ? -11.305 -14.445 3.068 1 37 518 LEU A N 1
ATOM 4275 C CA . LEU A 1 518 ? -12.203 -13.328 3.365 1 37 518 LEU A CA 1
ATOM 4276 C C . LEU A 1 518 ? -11.727 -12.57 4.598 1 37 518 LEU A C 1
ATOM 4278 O O . LEU A 1 518 ? -11.352 -13.18 5.605 1 37 518 LEU A O 1
ATOM 4282 N N . MET B 1 1 ? 13.867 95.125 0.787 1 27.41 1 MET B N 1
ATOM 4283 C CA . MET B 1 1 ? 13.977 93.875 0.051 1 27.41 1 MET B CA 1
ATOM 4284 C C . MET B 1 1 ? 13.586 92.688 0.932 1 27.41 1 MET B C 1
ATOM 4286 O O . MET B 1 1 ? 14.328 92.375 1.846 1 27.41 1 MET B O 1
ATOM 4290 N N . ARG B 1 2 ? 12.367 92.625 1.288 1 34.88 2 ARG B N 1
ATOM 4291 C CA . ARG B 1 2 ? 11.664 91.688 2.125 1 34.88 2 ARG B CA 1
ATOM 4292 C C . ARG B 1 2 ? 11.828 90.25 1.587 1 34.88 2 ARG B C 1
ATOM 4294 O O . ARG B 1 2 ? 11.352 89.938 0.494 1 34.88 2 ARG B O 1
ATOM 4301 N N . VAL B 1 3 ? 13.094 89.812 1.711 1 35.5 3 VAL B N 1
ATOM 4302 C CA . VAL B 1 3 ? 13.398 88.438 1.345 1 35.5 3 VAL B CA 1
ATOM 4303 C C . VAL B 1 3 ? 12.344 87.5 1.92 1 35.5 3 VAL B C 1
ATOM 4305 O O . VAL B 1 3 ? 12.117 87.438 3.131 1 35.5 3 VAL B O 1
ATOM 4308 N N . CYS B 1 4 ? 11.203 87.375 1.298 1 31.91 4 CYS B N 1
ATOM 4309 C CA . CYS B 1 4 ? 10.164 86.375 1.557 1 31.91 4 CYS B CA 1
ATOM 4310 C C . CYS B 1 4 ? 10.781 85.062 1.885 1 31.91 4 CYS B C 1
ATOM 4312 O O . CYS B 1 4 ? 11.508 84.5 1.068 1 31.91 4 CYS B O 1
ATOM 4314 N N . LEU B 1 5 ? 11.289 84.875 3.094 1 32.31 5 LEU B N 1
ATOM 4315 C CA . LEU B 1 5 ? 11.633 83.562 3.633 1 32.31 5 LEU B CA 1
ATOM 4316 C C . LEU B 1 5 ? 10.609 82.5 3.197 1 32.31 5 LEU B C 1
ATOM 4318 O O . LEU B 1 5 ? 9.453 82.562 3.635 1 32.31 5 LEU B O 1
ATOM 4322 N N . LEU B 1 6 ? 10.43 82.375 1.814 1 32.97 6 LEU B N 1
ATOM 4323 C CA . LEU B 1 6 ? 9.68 81.188 1.372 1 32.97 6 LEU B CA 1
ATOM 4324 C C . LEU B 1 6 ? 9.828 80.062 2.365 1 32.97 6 LEU B C 1
ATOM 4326 O O . LEU B 1 6 ? 10.945 79.75 2.777 1 32.97 6 LEU B O 1
ATOM 4330 N N . ASP B 1 7 ? 9 80 3.34 1 35.47 7 ASP B N 1
ATOM 4331 C CA . ASP B 1 7 ? 8.781 78.812 4.207 1 35.47 7 ASP B CA 1
ATOM 4332 C C . ASP B 1 7 ? 9.141 77.5 3.494 1 35.47 7 ASP B C 1
ATOM 4334 O O . ASP B 1 7 ? 8.539 77.188 2.467 1 35.47 7 ASP B O 1
ATOM 4338 N N . PHE B 1 8 ? 10.367 77.25 3.186 1 38.28 8 PHE B N 1
ATOM 4339 C CA . PHE B 1 8 ? 10.93 75.938 2.732 1 38.28 8 PHE B CA 1
ATOM 4340 C C . PHE B 1 8 ? 10.07 74.812 3.213 1 38.28 8 PHE B C 1
ATOM 4342 O O . PHE B 1 8 ? 10.117 74.438 4.387 1 38.28 8 PHE B O 1
ATOM 4349 N N . LYS B 1 9 ? 8.852 74.75 2.939 1 42.72 9 LYS B N 1
ATOM 4350 C CA . LYS B 1 9 ? 7.973 73.625 2.988 1 42.72 9 LYS B CA 1
ATOM 4351 C C . LYS B 1 9 ? 8.781 72.312 2.926 1 42.72 9 LYS B C 1
ATOM 4353 O O . LYS B 1 9 ? 9.734 72.188 2.16 1 42.72 9 LYS B O 1
ATOM 4358 N N . ASP B 1 10 ? 8.875 71.375 3.955 1 48.34 10 ASP B N 1
ATOM 4359 C CA . ASP B 1 10 ? 9.523 70.188 4.348 1 48.34 10 ASP B CA 1
ATOM 4360 C C . ASP B 1 10 ? 9.656 69.188 3.16 1 48.34 10 ASP B C 1
ATOM 4362 O O . ASP B 1 10 ? 8.68 68.562 2.748 1 48.34 10 ASP B O 1
ATOM 4366 N N . ILE B 1 11 ? 10.266 69.375 2.084 1 55.06 11 ILE B N 1
ATOM 4367 C CA . ILE B 1 11 ? 10.594 68.562 0.927 1 55.06 11 ILE B CA 1
ATOM 4368 C C . ILE B 1 11 ? 10.961 67.188 1.388 1 55.06 11 ILE B C 1
ATOM 4370 O O . ILE B 1 11 ? 11.977 67 2.064 1 55.06 11 ILE B O 1
ATOM 4374 N N . LYS B 1 12 ? 9.977 66.438 1.448 1 74.12 12 LYS B N 1
ATOM 4375 C CA . LYS B 1 12 ? 10.195 65.062 1.841 1 74.12 12 LYS B CA 1
ATOM 4376 C C . LYS B 1 12 ? 11.273 64.375 0.974 1 74.12 12 LYS B C 1
ATOM 4378 O O . LYS B 1 12 ? 11.273 64.562 -0.248 1 74.12 12 LYS B O 1
ATOM 4383 N N . THR B 1 13 ? 12.43 64.125 1.466 1 89 13 THR B N 1
ATOM 4384 C CA . THR B 1 13 ? 13.469 63.375 0.792 1 89 13 THR B CA 1
ATOM 4385 C C . THR B 1 13 ? 12.867 62.188 0.025 1 89 13 THR B C 1
ATOM 4387 O O . THR B 1 13 ? 11.727 61.781 0.285 1 89 13 THR B O 1
ATOM 4390 N N . PRO B 1 14 ? 13.445 61.875 -1.055 1 91.25 14 PRO B N 1
ATOM 4391 C CA . PRO B 1 14 ? 12.938 60.75 -1.835 1 91.25 14 PRO B CA 1
ATOM 4392 C C . PRO B 1 14 ? 12.586 59.531 -0.966 1 91.25 14 PRO B C 1
ATOM 4394 O O . PRO B 1 14 ? 11.578 58.875 -1.21 1 91.25 14 PRO B O 1
ATOM 4397 N N . ILE B 1 15 ? 13.328 59.281 -0.025 1 92.62 15 ILE B N 1
ATOM 4398 C CA . ILE B 1 15 ? 13.078 58.125 0.842 1 92.62 15 ILE B CA 1
ATOM 4399 C C . ILE B 1 15 ? 11.812 58.375 1.661 1 92.62 15 ILE B C 1
ATOM 4401 O O . ILE B 1 15 ? 11.031 57.438 1.906 1 92.62 15 ILE B O 1
ATOM 4405 N N . GLN B 1 16 ? 11.656 59.625 2.1 1 93.44 16 GLN B N 1
ATOM 4406 C CA . GLN B 1 16 ? 10.453 59.938 2.865 1 93.44 16 GLN B CA 1
ATOM 4407 C C . GLN B 1 16 ? 9.203 59.781 2.014 1 93.44 16 GLN B C 1
ATOM 4409 O O . GLN B 1 16 ? 8.172 59.312 2.5 1 93.44 16 GLN B O 1
ATOM 4414 N N . ARG B 1 17 ? 9.359 60.188 0.74 1 94.12 17 ARG B N 1
ATOM 4415 C CA . ARG B 1 17 ? 8.25 60.031 -0.189 1 94.12 17 ARG B CA 1
ATOM 4416 C C . ARG B 1 17 ? 7.957 58.531 -0.431 1 94.12 17 ARG B C 1
ATOM 4418 O O . ARG B 1 17 ? 6.797 58.125 -0.504 1 94.12 17 ARG B O 1
ATOM 4425 N N . ALA B 1 18 ? 8.992 57.781 -0.616 1 95.5 18 ALA B N 1
ATOM 4426 C CA . ALA B 1 18 ? 8.852 56.344 -0.826 1 95.5 18 ALA B CA 1
ATOM 4427 C C . ALA B 1 18 ? 8.172 55.688 0.365 1 95.5 18 ALA B C 1
ATOM 4429 O O . ALA B 1 18 ? 7.305 54.812 0.192 1 95.5 18 ALA B O 1
ATOM 4430 N N . LEU B 1 19 ? 8.539 56.094 1.523 1 95.88 19 LEU B N 1
ATOM 4431 C CA . LEU B 1 19 ? 7.977 55.531 2.748 1 95.88 19 LEU B CA 1
ATOM 4432 C C . LEU B 1 19 ? 6.496 55.875 2.871 1 95.88 19 LEU B C 1
ATOM 4434 O O . LEU B 1 19 ? 5.707 55.094 3.4 1 95.88 19 LEU B O 1
ATOM 4438 N N . LYS B 1 20 ? 6.215 57.125 2.455 1 95.19 20 LYS B N 1
ATOM 4439 C CA . LYS B 1 20 ? 4.812 57.531 2.445 1 95.19 20 LYS B CA 1
ATOM 4440 C C . LYS B 1 20 ? 3.996 56.625 1.513 1 95.19 20 LYS B C 1
ATOM 4442 O O . LYS B 1 20 ? 2.891 56.188 1.858 1 95.19 20 LYS B O 1
ATOM 4447 N N . CYS B 1 21 ? 4.59 56.312 0.324 1 96.75 21 CYS B N 1
ATOM 4448 C CA . CYS B 1 21 ? 3.938 55.438 -0.624 1 96.75 21 CYS B CA 1
ATOM 4449 C C . CYS B 1 21 ? 3.752 54.031 -0.024 1 96.75 21 CYS B C 1
ATOM 4451 O O . CYS B 1 21 ? 2.711 53.406 -0.217 1 96.75 21 CYS B O 1
ATOM 4453 N N . LYS B 1 22 ? 4.734 53.531 0.604 1 96.5 22 LYS B N 1
ATOM 4454 C CA . LYS B 1 22 ? 4.652 52.219 1.27 1 96.5 22 LYS B CA 1
ATOM 4455 C C . LYS B 1 22 ? 3.506 52.188 2.273 1 96.5 22 LYS B C 1
ATOM 4457 O O . LYS B 1 22 ? 2.746 51.219 2.326 1 96.5 22 LYS B O 1
ATOM 4462 N N . LYS B 1 23 ? 3.389 53.281 3.084 1 96.88 23 LYS B N 1
ATOM 4463 C CA . LYS B 1 23 ? 2.336 53.344 4.09 1 96.88 23 LYS B CA 1
ATOM 4464 C C . LYS B 1 23 ? 0.954 53.344 3.445 1 96.88 23 LYS B C 1
ATOM 4466 O O . LYS B 1 23 ? 0.036 52.688 3.947 1 96.88 23 LYS B O 1
ATOM 4471 N N . GLU B 1 24 ? 0.9 54.094 2.385 1 96.25 24 GLU B N 1
ATOM 4472 C CA . GLU B 1 24 ? -0.361 54.094 1.649 1 96.25 24 GLU B CA 1
ATOM 4473 C C . GLU B 1 24 ? -0.662 52.688 1.075 1 96.25 24 GLU B C 1
ATOM 4475 O O . GLU B 1 24 ? -1.812 52.25 1.084 1 96.25 24 GLU B O 1
ATOM 4480 N N . GLY B 1 25 ? 0.356 52.125 0.52 1 96.88 25 GLY B N 1
ATOM 4481 C CA . GLY B 1 25 ? 0.195 50.75 0.031 1 96.88 25 GLY B CA 1
ATOM 4482 C C . GLY B 1 25 ? -0.276 49.781 1.101 1 96.88 25 GLY B C 1
ATOM 4483 O O . GLY B 1 25 ? -1.126 48.938 0.842 1 96.88 25 GLY B O 1
ATOM 4484 N N . ASN B 1 26 ? 0.261 49.906 2.287 1 96.06 26 ASN B N 1
ATOM 4485 C CA . ASN B 1 26 ? -0.139 49.062 3.412 1 96.06 26 ASN B CA 1
ATOM 4486 C C . ASN B 1 26 ? -1.618 49.25 3.742 1 96.06 26 ASN B C 1
ATOM 4488 O O . ASN B 1 26 ? -2.293 48.281 4.113 1 96.06 26 ASN B O 1
ATOM 4492 N N . VAL B 1 27 ? -2.008 50.438 3.674 1 95.25 27 VAL B N 1
ATOM 4493 C CA . VAL B 1 27 ? -3.416 50.719 3.936 1 95.25 27 VAL B CA 1
ATOM 4494 C C . VAL B 1 27 ? -4.285 50 2.902 1 95.25 27 VAL B C 1
ATOM 4496 O O . VAL B 1 27 ? -5.27 49.344 3.256 1 95.25 27 VAL B O 1
ATOM 4499 N N . TYR B 1 28 ? -3.881 50.094 1.623 1 94.94 28 TYR B N 1
ATOM 4500 C CA . TYR B 1 28 ? -4.617 49.406 0.565 1 94.94 28 TYR B CA 1
ATOM 4501 C C . TYR B 1 28 ? -4.586 47.906 0.766 1 94.94 28 TYR B C 1
ATOM 4503 O O . TYR B 1 28 ? -5.594 47.219 0.563 1 94.94 28 TYR B O 1
ATOM 4511 N N . PHE B 1 29 ? -3.492 47.406 1.141 1 94.06 29 PHE B N 1
ATOM 4512 C CA . PHE B 1 29 ? -3.342 45.969 1.358 1 94.06 29 PHE B CA 1
ATOM 4513 C C . PHE B 1 29 ? -4.266 45.5 2.471 1 94.06 29 PHE B C 1
ATOM 4515 O O . PHE B 1 29 ? -4.941 44.469 2.328 1 94.06 29 PHE B O 1
ATOM 4522 N N . LYS B 1 30 ? -4.305 46.25 3.512 1 88.81 30 LYS B N 1
ATOM 4523 C CA . LYS B 1 30 ? -5.137 45.906 4.66 1 88.81 30 LYS B CA 1
ATOM 4524 C C . LYS B 1 30 ? -6.617 45.969 4.301 1 88.81 30 LYS B C 1
ATOM 4526 O O . LYS B 1 30 ? -7.422 45.219 4.859 1 88.81 30 LYS B O 1
ATOM 4531 N N . THR B 1 31 ? -6.859 46.875 3.373 1 88.25 31 THR B N 1
ATOM 4532 C CA . THR B 1 31 ? -8.242 47 2.936 1 88.25 31 THR B CA 1
ATOM 4533 C C . THR B 1 31 ? -8.531 46.062 1.752 1 88.25 31 THR B C 1
ATOM 4535 O O . THR B 1 31 ? -9.531 46.25 1.059 1 88.25 31 THR B O 1
ATOM 4538 N N . LYS B 1 32 ? -7.512 45.281 1.313 1 85.06 32 LYS B N 1
ATOM 4539 C CA . LYS B 1 32 ? -7.617 44.219 0.327 1 85.06 32 LYS B CA 1
ATOM 4540 C C . LYS B 1 32 ? -7.723 44.781 -1.087 1 85.06 32 LYS B C 1
ATOM 4542 O O . LYS B 1 32 ? -8.305 44.156 -1.972 1 85.06 32 LYS B O 1
ATOM 4547 N N . LYS B 1 33 ? -7.477 45.906 -1.153 1 91.19 33 LYS B N 1
ATOM 4548 C CA . LYS B 1 33 ? -7.309 46.5 -2.473 1 91.19 33 LYS B CA 1
ATOM 4549 C C . LYS B 1 33 ? -5.898 46.281 -3.01 1 91.19 33 LYS B C 1
ATOM 4551 O O . LYS B 1 33 ? -5.086 47.188 -3.061 1 91.19 33 LYS B O 1
ATOM 4556 N N . TYR B 1 34 ? -5.715 45.156 -3.545 1 94 34 TYR B N 1
ATOM 4557 C CA . TYR B 1 34 ? -4.363 44.656 -3.801 1 94 34 TYR B CA 1
ATOM 4558 C C . TYR B 1 34 ? -3.773 45.344 -5.043 1 94 34 TYR B C 1
ATOM 4560 O O . TYR B 1 34 ? -2.57 45.594 -5.098 1 94 34 TYR B O 1
ATOM 4568 N N . ASN B 1 35 ? -4.594 45.594 -6.004 1 95.31 35 ASN B N 1
ATOM 4569 C CA . ASN B 1 35 ? -4.082 46.281 -7.191 1 95.31 35 ASN B CA 1
ATOM 4570 C C . ASN B 1 35 ? -3.58 47.688 -6.859 1 95.31 35 ASN B C 1
ATOM 4572 O O . ASN B 1 35 ? -2.527 48.094 -7.348 1 95.31 35 ASN B O 1
ATOM 4576 N N . GLU B 1 36 ? -4.344 48.312 -6.043 1 96.25 36 GLU B N 1
ATOM 4577 C CA . GLU B 1 36 ? -3.936 49.656 -5.605 1 96.25 36 GLU B CA 1
ATOM 4578 C C . GLU B 1 36 ? -2.682 49.594 -4.742 1 96.25 36 GLU B C 1
ATOM 4580 O O . GLU B 1 36 ? -1.807 50.469 -4.84 1 96.25 36 GLU B O 1
ATOM 4585 N N . ALA B 1 37 ? -2.65 48.594 -3.92 1 97.44 37 ALA B N 1
ATOM 4586 C CA . ALA B 1 37 ? -1.458 48.406 -3.096 1 97.44 37 ALA B CA 1
ATOM 4587 C C . ALA B 1 37 ? -0.219 48.188 -3.963 1 97.44 37 ALA B C 1
ATOM 4589 O O . ALA B 1 37 ? 0.827 48.812 -3.713 1 97.44 37 ALA B O 1
ATOM 4590 N N . ILE B 1 38 ? -0.351 47.375 -5.012 1 98 38 ILE B N 1
ATOM 4591 C CA . ILE B 1 38 ? 0.752 47.062 -5.914 1 98 38 ILE B CA 1
ATOM 4592 C C . ILE B 1 38 ? 1.238 48.344 -6.586 1 98 38 ILE B C 1
ATOM 4594 O O . ILE B 1 38 ? 2.443 48.562 -6.711 1 98 38 ILE B O 1
ATOM 4598 N N . ALA B 1 39 ? 0.318 49.156 -6.984 1 97.62 39 ALA B N 1
ATOM 4599 C CA . ALA B 1 39 ? 0.663 50.438 -7.621 1 97.62 39 ALA B CA 1
ATOM 4600 C C . ALA B 1 39 ? 1.46 51.312 -6.676 1 97.62 39 ALA B C 1
ATOM 4602 O O . ALA B 1 39 ? 2.449 51.938 -7.078 1 97.62 39 ALA B O 1
ATOM 4603 N N . GLU B 1 40 ? 0.959 51.406 -5.434 1 97.88 40 GLU B N 1
ATOM 4604 C CA . GLU B 1 40 ? 1.638 52.219 -4.449 1 97.88 40 GLU B CA 1
ATOM 4605 C C . GLU B 1 40 ? 3.029 51.688 -4.129 1 97.88 40 GLU B C 1
ATOM 4607 O O . GLU B 1 40 ? 3.982 52.469 -3.988 1 97.88 40 GLU B O 1
ATOM 4612 N N . TYR B 1 41 ? 3.129 50.375 -3.975 1 98.12 41 TYR B N 1
ATOM 4613 C CA . TYR B 1 41 ? 4.438 49.781 -3.715 1 98.12 41 TYR B CA 1
ATOM 4614 C C . TYR B 1 41 ? 5.379 50.031 -4.891 1 98.12 41 TYR B C 1
ATOM 4616 O O . TYR B 1 41 ? 6.578 50.219 -4.703 1 98.12 41 TYR B O 1
ATOM 4624 N N . THR B 1 42 ? 4.863 49.938 -6.109 1 98 42 THR B N 1
ATOM 4625 C CA . THR B 1 42 ? 5.672 50.156 -7.301 1 98 42 THR B CA 1
ATOM 4626 C C . THR B 1 42 ? 6.215 51.594 -7.312 1 98 42 THR B C 1
ATOM 4628 O O . THR B 1 42 ? 7.379 51.812 -7.652 1 98 42 THR B O 1
ATOM 4631 N N . LYS B 1 43 ? 5.367 52.531 -6.945 1 97.12 43 LYS B N 1
ATOM 4632 C CA . LYS B 1 43 ? 5.812 53.906 -6.832 1 97.12 43 LYS B CA 1
ATOM 4633 C C . LYS B 1 43 ? 6.93 54.031 -5.797 1 97.12 43 LYS B C 1
ATOM 4635 O O . LYS B 1 43 ? 7.906 54.75 -6.02 1 97.12 43 LYS B O 1
ATOM 4640 N N . ALA B 1 44 ? 6.672 53.375 -4.68 1 97.5 44 ALA B N 1
ATOM 4641 C CA . ALA B 1 44 ? 7.688 53.375 -3.627 1 97.5 44 ALA B CA 1
ATOM 4642 C C . ALA B 1 44 ? 9.023 52.844 -4.137 1 97.5 44 ALA B C 1
ATOM 4644 O O . ALA B 1 44 ? 10.078 53.438 -3.852 1 97.5 44 ALA B O 1
ATOM 4645 N N . ILE B 1 45 ? 9.07 51.812 -4.91 1 97.62 45 ILE B N 1
ATOM 4646 C CA . ILE B 1 45 ? 10.266 51.188 -5.461 1 97.62 45 ILE B CA 1
ATOM 4647 C C . ILE B 1 45 ? 10.953 52.125 -6.434 1 97.62 45 ILE B C 1
ATOM 4649 O O . ILE B 1 45 ? 12.18 52.281 -6.418 1 97.62 45 ILE B O 1
ATOM 4653 N N . ASP B 1 46 ? 10.156 52.844 -7.195 1 96.44 46 ASP B N 1
ATOM 4654 C CA . ASP B 1 46 ? 10.688 53.75 -8.234 1 96.44 46 ASP B CA 1
ATOM 4655 C C . ASP B 1 46 ? 11.328 54.969 -7.621 1 96.44 46 ASP B C 1
ATOM 4657 O O . ASP B 1 46 ? 12.344 55.469 -8.125 1 96.44 46 ASP B O 1
ATOM 4661 N N . ILE B 1 47 ? 10.75 55.438 -6.516 1 96 47 ILE B N 1
ATOM 4662 C CA . ILE B 1 47 ? 11.172 56.688 -5.895 1 96 47 ILE B CA 1
ATOM 4663 C C . ILE B 1 47 ? 12.352 56.438 -4.965 1 96 47 ILE B C 1
ATOM 4665 O O . ILE B 1 47 ? 13.195 57.312 -4.77 1 96 47 ILE B O 1
ATOM 4669 N N . CYS B 1 48 ? 12.422 55.219 -4.391 1 95.25 48 CYS B N 1
ATOM 4670 C CA . CYS B 1 48 ? 13.414 54.875 -3.373 1 95.25 48 CYS B CA 1
ATOM 4671 C C . CYS B 1 48 ? 14.812 54.875 -3.965 1 95.25 48 CYS B C 1
ATOM 4673 O O . CYS B 1 48 ? 15.055 54.188 -4.973 1 95.25 48 CYS B O 1
ATOM 4675 N N . PRO B 1 49 ? 15.656 55.562 -3.328 1 94.75 49 PRO B N 1
ATOM 4676 C CA . PRO B 1 49 ? 17.047 55.531 -3.785 1 94.75 49 PRO B CA 1
ATOM 4677 C C . PRO B 1 49 ? 17.656 54.125 -3.678 1 94.75 49 PRO B C 1
ATOM 4679 O O . PRO B 1 49 ? 17.391 53.406 -2.705 1 94.75 49 PRO B O 1
ATOM 4682 N N . LYS B 1 50 ? 18.484 53.75 -4.609 1 93.44 50 LYS B N 1
ATOM 4683 C CA . LYS B 1 50 ? 19.047 52.406 -4.73 1 93.44 50 LYS B CA 1
ATOM 4684 C C . LYS B 1 50 ? 19.984 52.094 -3.564 1 93.44 50 LYS B C 1
ATOM 4686 O O . LYS B 1 50 ? 20.25 50.938 -3.27 1 93.44 50 LYS B O 1
ATOM 4691 N N . GLU B 1 51 ? 20.406 53.188 -2.877 1 93.75 51 GLU B N 1
ATOM 4692 C CA . GLU B 1 51 ? 21.328 53 -1.758 1 93.75 51 GLU B CA 1
ATOM 4693 C C . GLU B 1 51 ? 20.609 52.438 -0.537 1 93.75 51 GLU B C 1
ATOM 4695 O O . GLU B 1 51 ? 21.234 51.812 0.333 1 93.75 51 GLU B O 1
ATOM 4700 N N . ASN B 1 52 ? 19.281 52.625 -0.384 1 95.38 52 ASN B N 1
ATOM 4701 C CA . ASN B 1 52 ? 18.484 52.125 0.728 1 95.38 52 ASN B CA 1
ATOM 4702 C C . ASN B 1 52 ? 18.031 50.688 0.47 1 95.38 52 ASN B C 1
ATOM 4704 O O . ASN B 1 52 ? 16.828 50.438 0.338 1 95.38 52 ASN B O 1
ATOM 4708 N N . LYS B 1 53 ? 18.891 49.781 0.556 1 95.94 53 LYS B N 1
ATOM 4709 C CA . LYS B 1 53 ? 18.672 48.406 0.152 1 95.94 53 LYS B CA 1
ATOM 4710 C C . LYS B 1 53 ? 17.656 47.719 1.052 1 95.94 53 LYS B C 1
ATOM 4712 O O . LYS B 1 53 ? 16.797 46.969 0.571 1 95.94 53 LYS B O 1
ATOM 4717 N N . ASP B 1 54 ? 17.688 47.969 2.254 1 96 54 ASP B N 1
ATOM 4718 C CA . ASP B 1 54 ? 16.781 47.312 3.201 1 96 54 ASP B CA 1
ATOM 4719 C C . ASP B 1 54 ? 15.336 47.75 2.969 1 96 54 ASP B C 1
ATOM 4721 O O . ASP B 1 54 ? 14.422 46.906 2.963 1 96 54 ASP B O 1
ATOM 4725 N N . GLU B 1 55 ? 15.211 49.062 2.781 1 96 55 GLU B N 1
ATOM 4726 C CA . GLU B 1 55 ? 13.867 49.562 2.521 1 96 55 GLU B CA 1
ATOM 4727 C C . GLU B 1 55 ? 13.328 49.031 1.19 1 96 55 GLU B C 1
ATOM 4729 O O . GLU B 1 55 ? 12.172 48.625 1.103 1 96 55 GLU B O 1
ATOM 4734 N N . LEU B 1 56 ? 14.211 49.062 0.243 1 96.81 56 LEU B N 1
ATOM 4735 C CA . LEU B 1 56 ? 13.82 48.531 -1.067 1 96.81 56 LEU B CA 1
ATOM 4736 C C . LEU B 1 56 ? 13.383 47.094 -0.975 1 96.81 56 LEU B C 1
ATOM 4738 O O . LEU B 1 56 ? 12.406 46.688 -1.613 1 96.81 56 LEU B O 1
ATOM 4742 N N . ALA B 1 57 ? 14.125 46.312 -0.261 1 97.75 57 ALA B N 1
ATOM 4743 C CA . ALA B 1 57 ? 13.781 44.875 -0.078 1 97.75 57 ALA B CA 1
ATOM 4744 C C . ALA B 1 57 ? 12.391 44.719 0.518 1 97.75 57 ALA B C 1
ATOM 4746 O O . ALA B 1 57 ? 11.617 43.875 0.092 1 97.75 57 ALA B O 1
ATOM 4747 N N . ILE B 1 58 ? 12.125 45.594 1.424 1 97.5 58 ILE B N 1
ATOM 4748 C CA . ILE B 1 58 ? 10.828 45.531 2.088 1 97.5 58 ILE B CA 1
ATOM 4749 C C . ILE B 1 58 ? 9.727 45.875 1.084 1 97.5 58 ILE B C 1
ATOM 4751 O O . ILE B 1 58 ? 8.672 45.25 1.073 1 97.5 58 ILE B O 1
ATOM 4755 N N . PHE B 1 59 ? 10.031 46.875 0.214 1 98 59 PHE B N 1
ATOM 4756 C CA . PHE B 1 59 ? 9.031 47.281 -0.769 1 98 59 PHE B CA 1
ATOM 4757 C C . PHE B 1 59 ? 8.742 46.156 -1.743 1 98 59 PHE B C 1
ATOM 4759 O O . PHE B 1 59 ? 7.582 45.875 -2.051 1 98 59 PHE B O 1
ATOM 4766 N N . TYR B 1 60 ? 9.75 45.469 -2.176 1 98 60 TYR B N 1
ATOM 4767 C CA . TYR B 1 60 ? 9.586 44.344 -3.07 1 98 60 TYR B CA 1
ATOM 4768 C C . TYR B 1 60 ? 8.789 43.219 -2.396 1 98 60 TYR B C 1
ATOM 4770 O O . TYR B 1 60 ? 7.887 42.656 -3.004 1 98 60 TYR B O 1
ATOM 4778 N N . GLN B 1 61 ? 9.141 42.906 -1.212 1 97.38 61 GLN B N 1
ATOM 4779 C CA . GLN B 1 61 ? 8.453 41.875 -0.468 1 97.38 61 GLN B CA 1
ATOM 4780 C C . GLN B 1 61 ? 6.98 42.219 -0.267 1 97.38 61 GLN B C 1
ATOM 4782 O O . GLN B 1 61 ? 6.117 41.344 -0.363 1 97.38 61 GLN B O 1
ATOM 4787 N N . ASN B 1 62 ? 6.742 43.531 0.067 1 97.06 62 ASN B N 1
ATOM 4788 C CA . ASN B 1 62 ? 5.359 43.938 0.225 1 97.06 62 ASN B CA 1
ATOM 4789 C C . ASN B 1 62 ? 4.566 43.781 -1.069 1 97.06 62 ASN B C 1
ATOM 4791 O O . ASN B 1 62 ? 3.42 43.344 -1.049 1 97.06 62 ASN B O 1
ATOM 4795 N N . ARG B 1 63 ? 5.191 44.125 -2.141 1 97.69 63 ARG B N 1
ATOM 4796 C CA . ARG B 1 63 ? 4.527 43.969 -3.428 1 97.69 63 ARG B CA 1
ATOM 4797 C C . ARG B 1 63 ? 4.301 42.469 -3.727 1 97.69 63 ARG B C 1
ATOM 4799 O O . ARG B 1 63 ? 3.26 42.094 -4.277 1 97.69 63 ARG B O 1
ATOM 4806 N N . ALA B 1 64 ? 5.238 41.625 -3.408 1 97.25 64 ALA B N 1
ATOM 4807 C CA . ALA B 1 64 ? 5.094 40.188 -3.568 1 97.25 64 ALA B CA 1
ATOM 4808 C C . ALA B 1 64 ? 3.893 39.656 -2.783 1 97.25 64 ALA B C 1
ATOM 4810 O O . ALA B 1 64 ? 3.143 38.812 -3.271 1 97.25 64 ALA B O 1
ATOM 4811 N N . ALA B 1 65 ? 3.756 40.156 -1.604 1 94.88 65 ALA B N 1
ATOM 4812 C CA . ALA B 1 65 ? 2.627 39.75 -0.77 1 94.88 65 ALA B CA 1
ATOM 4813 C C . ALA B 1 65 ? 1.299 40.062 -1.451 1 94.88 65 ALA B C 1
ATOM 4815 O O . ALA B 1 65 ? 0.356 39.281 -1.388 1 94.88 65 ALA B O 1
ATOM 4816 N N . ALA B 1 66 ? 1.286 41.219 -2.023 1 95.06 66 ALA B N 1
ATOM 4817 C CA . ALA B 1 66 ? 0.072 41.625 -2.73 1 95.06 66 ALA B CA 1
ATOM 4818 C C . ALA B 1 66 ? -0.177 40.719 -3.939 1 95.06 66 ALA B C 1
ATOM 4820 O O . ALA B 1 66 ? -1.307 40.281 -4.176 1 95.06 66 ALA B O 1
ATOM 4821 N N . TYR B 1 67 ? 0.843 40.438 -4.699 1 96 67 TYR B N 1
ATOM 4822 C CA . TYR B 1 67 ? 0.729 39.531 -5.84 1 96 67 TYR B CA 1
ATOM 4823 C C . TYR B 1 67 ? 0.25 38.156 -5.398 1 96 67 TYR B C 1
ATOM 4825 O O . TYR B 1 67 ? -0.494 37.5 -6.121 1 96 67 TYR B O 1
ATOM 4833 N N . GLU B 1 68 ? 0.661 37.688 -4.293 1 91.81 68 GLU B N 1
ATOM 4834 C CA . GLU B 1 68 ? 0.315 36.375 -3.783 1 91.81 68 GLU B CA 1
ATOM 4835 C C . GLU B 1 68 ? -1.186 36.25 -3.537 1 91.81 68 GLU B C 1
ATOM 4837 O O . GLU B 1 68 ? -1.779 35.188 -3.791 1 91.81 68 GLU B O 1
ATOM 4842 N N . GLN B 1 69 ? -1.731 37.312 -3.055 1 86 69 GLN B N 1
ATOM 4843 C CA . GLN B 1 69 ? -3.17 37.344 -2.816 1 86 69 GLN B CA 1
ATOM 4844 C C . GLN B 1 69 ? -3.947 37.219 -4.125 1 86 69 GLN B C 1
ATOM 4846 O O . GLN B 1 69 ? -5.074 36.719 -4.141 1 86 69 GLN B O 1
ATOM 4851 N N . LEU B 1 70 ? -3.322 37.688 -5.18 1 87.81 70 LEU B N 1
ATOM 4852 C CA . LEU B 1 70 ? -3.943 37.625 -6.5 1 87.81 70 LEU B CA 1
ATOM 4853 C C . LEU B 1 70 ? -3.52 36.344 -7.234 1 87.81 70 LEU B C 1
ATOM 4855 O O . LEU B 1 70 ? -3.82 36.188 -8.422 1 87.81 70 LEU B O 1
ATOM 4859 N N . LYS B 1 71 ? -2.729 35.5 -6.625 1 86.06 71 LYS B N 1
ATOM 4860 C CA . LYS B 1 71 ? -2.256 34.219 -7.125 1 86.06 71 LYS B CA 1
ATOM 4861 C C . LYS B 1 71 ? -1.398 34.375 -8.375 1 86.06 71 LYS B C 1
ATOM 4863 O O . LYS B 1 71 ? -1.436 33.562 -9.281 1 86.06 71 LYS B O 1
ATOM 4868 N N . LYS B 1 72 ? -0.843 35.531 -8.438 1 93.56 72 LYS B N 1
ATOM 4869 C CA . LYS B 1 72 ? 0.13 35.781 -9.5 1 93.56 72 LYS B CA 1
ATOM 4870 C C . LYS B 1 72 ? 1.528 35.344 -9.078 1 93.56 72 LYS B C 1
ATOM 4872 O O . LYS B 1 72 ? 2.387 36.156 -8.789 1 93.56 72 LYS B O 1
ATOM 4877 N N . TYR B 1 73 ? 1.797 34.156 -9.172 1 93.81 73 TYR B N 1
ATOM 4878 C CA . TYR B 1 73 ? 2.924 33.5 -8.508 1 93.81 73 TYR B CA 1
ATOM 4879 C C . TYR B 1 73 ? 4.238 33.875 -9.188 1 93.81 73 TYR B C 1
ATOM 4881 O O . TYR B 1 73 ? 5.277 33.969 -8.531 1 93.81 73 TYR B O 1
ATOM 4889 N N . SER B 1 74 ? 4.242 34.094 -10.477 1 95.94 74 SER B N 1
ATOM 4890 C CA . SER B 1 74 ? 5.465 34.469 -11.188 1 95.94 74 SER B CA 1
ATOM 4891 C C . SER B 1 74 ? 6 35.812 -10.703 1 95.94 74 SER B C 1
ATOM 4893 O O . SER B 1 74 ? 7.211 35.969 -10.539 1 95.94 74 SER B O 1
ATOM 4895 N N . PHE B 1 75 ? 5.082 36.688 -10.406 1 96.94 75 PHE B N 1
ATOM 4896 C CA . PHE B 1 75 ? 5.469 38 -9.93 1 96.94 75 PHE B CA 1
ATOM 4897 C C . PHE B 1 75 ? 5.953 37.938 -8.484 1 96.94 75 PHE B C 1
ATOM 4899 O O . PHE B 1 75 ? 6.867 38.688 -8.094 1 96.94 75 PHE B O 1
ATOM 4906 N N . VAL B 1 76 ? 5.344 37.062 -7.73 1 97.06 76 VAL B N 1
ATOM 4907 C CA . VAL B 1 76 ? 5.77 36.875 -6.348 1 97.06 76 VAL B CA 1
ATOM 4908 C C . VAL B 1 76 ? 7.219 36.375 -6.316 1 97.06 76 VAL B C 1
ATOM 4910 O O . VAL B 1 76 ? 8.047 36.938 -5.594 1 97.06 76 VAL B O 1
ATOM 4913 N N . LYS B 1 77 ? 7.457 35.375 -7.145 1 96.94 77 LYS B N 1
ATOM 4914 C CA . LYS B 1 77 ? 8.805 34.844 -7.215 1 96.94 77 LYS B CA 1
ATOM 4915 C C . LYS B 1 77 ? 9.82 35.906 -7.613 1 96.94 77 LYS B C 1
ATOM 4917 O O . LYS B 1 77 ? 10.891 36 -7.004 1 96.94 77 LYS B O 1
ATOM 4922 N N . ALA B 1 78 ? 9.516 36.75 -8.586 1 97.56 78 ALA B N 1
ATOM 4923 C CA . ALA B 1 78 ? 10.406 37.781 -9.086 1 97.56 78 ALA B CA 1
ATOM 4924 C C . ALA B 1 78 ? 10.695 38.812 -8.008 1 97.56 78 ALA B C 1
ATOM 4926 O O . ALA B 1 78 ? 11.844 39.219 -7.797 1 97.56 78 ALA B O 1
ATOM 4927 N N . ASP B 1 79 ? 9.68 39.25 -7.332 1 98.31 79 ASP B N 1
ATOM 4928 C CA . ASP B 1 79 ? 9.812 40.281 -6.309 1 98.31 79 ASP B CA 1
ATOM 4929 C C . ASP B 1 79 ? 10.602 39.781 -5.109 1 98.31 79 ASP B C 1
ATOM 4931 O O . ASP B 1 79 ? 11.445 40.469 -4.559 1 98.31 79 ASP B O 1
ATOM 4935 N N . CYS B 1 80 ? 10.305 38.562 -4.766 1 97.94 80 CYS B N 1
ATOM 4936 C CA . CYS B 1 80 ? 11.047 37.969 -3.648 1 97.94 80 CYS B CA 1
ATOM 4937 C C . CYS B 1 80 ? 12.516 37.812 -4.004 1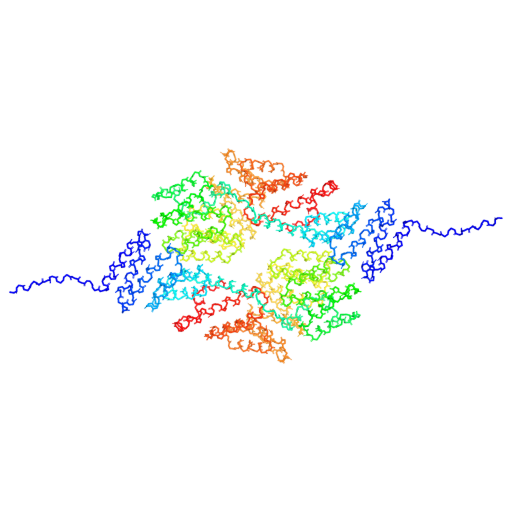 97.94 80 CYS B C 1
ATOM 4939 O O . CYS B 1 80 ? 13.391 38 -3.166 1 97.94 80 CYS B O 1
ATOM 4941 N N . THR B 1 81 ? 12.758 37.406 -5.23 1 97.81 81 THR B N 1
ATOM 4942 C CA . THR B 1 81 ? 14.141 37.25 -5.684 1 97.81 81 THR B CA 1
ATOM 4943 C C . THR B 1 81 ? 14.875 38.594 -5.625 1 97.81 81 THR B C 1
ATOM 4945 O O . THR B 1 81 ? 16.016 38.656 -5.16 1 97.81 81 THR B O 1
ATOM 4948 N N . LYS B 1 82 ? 14.211 39.625 -6.016 1 97.62 82 LYS B N 1
ATOM 4949 C CA . LYS B 1 82 ? 14.812 40.969 -5.961 1 97.62 82 LYS B CA 1
ATOM 4950 C C . LYS B 1 82 ? 15.039 41.406 -4.52 1 97.62 82 LYS B C 1
ATOM 4952 O O . LYS B 1 82 ? 16.078 42 -4.203 1 97.62 82 LYS B O 1
ATOM 4957 N N . ALA B 1 83 ? 14.047 41.125 -3.699 1 98.12 83 ALA B N 1
ATOM 4958 C CA . ALA B 1 83 ? 14.18 41.469 -2.283 1 98.12 83 ALA B CA 1
ATOM 4959 C C . ALA B 1 83 ? 15.398 40.781 -1.674 1 98.12 83 ALA B C 1
ATOM 4961 O O . ALA B 1 83 ? 16.156 41.375 -0.924 1 98.12 83 ALA B O 1
ATOM 4962 N N . LEU B 1 84 ? 15.648 39.562 -2.053 1 97 84 LEU B N 1
ATOM 4963 C CA . LEU B 1 84 ? 16.719 38.781 -1.473 1 97 84 LEU B CA 1
ATOM 4964 C C . LEU B 1 84 ? 18.078 39.156 -2.053 1 97 84 LEU B C 1
ATOM 4966 O O . LEU B 1 84 ? 19.109 39 -1.409 1 97 84 LEU B O 1
ATOM 4970 N N . GLU B 1 85 ? 18.094 39.75 -3.256 1 96.81 85 GLU B N 1
ATOM 4971 C CA . GLU B 1 85 ? 19.312 40.312 -3.809 1 96.81 85 GLU B CA 1
ATOM 4972 C C . GLU B 1 85 ? 19.766 41.531 -3.008 1 96.81 85 GLU B C 1
ATOM 4974 O O . GLU B 1 85 ? 20.969 41.75 -2.836 1 96.81 85 GLU B O 1
ATOM 4979 N N . LEU B 1 86 ? 18.766 42.188 -2.494 1 97.06 86 LEU B N 1
ATOM 4980 C CA . LEU B 1 86 ? 19.016 43.406 -1.733 1 97.06 86 LEU B CA 1
ATOM 4981 C C . LEU B 1 86 ? 19.359 43.094 -0.281 1 97.06 86 LEU B C 1
ATOM 4983 O O . LEU B 1 86 ? 20.266 43.656 0.3 1 97.06 86 LEU B O 1
ATOM 4987 N N . ASN B 1 87 ? 18.625 42.156 0.281 1 96.62 87 ASN B N 1
ATOM 4988 C CA . ASN B 1 87 ? 18.844 41.656 1.636 1 96.62 87 ASN B CA 1
ATOM 4989 C C . ASN B 1 87 ? 18.719 40.156 1.711 1 96.62 87 ASN B C 1
ATOM 4991 O O . ASN B 1 87 ? 17.641 39.625 1.976 1 96.62 87 ASN B O 1
ATOM 4995 N N . PRO B 1 88 ? 19.781 39.469 1.657 1 93.5 88 PRO B N 1
ATOM 4996 C CA . PRO B 1 88 ? 19.766 38 1.603 1 93.5 88 PRO B CA 1
ATOM 4997 C C . PRO B 1 88 ? 19.234 37.375 2.889 1 93.5 88 PRO B C 1
ATOM 4999 O O . PRO B 1 88 ? 18.828 36.219 2.885 1 93.5 88 PRO B O 1
ATOM 5002 N N . LYS B 1 89 ? 19.172 38.094 3.93 1 94.44 89 LYS B N 1
ATOM 5003 C CA . LYS B 1 89 ? 18.781 37.531 5.219 1 94.44 89 LYS B CA 1
ATOM 5004 C C . LYS B 1 89 ? 17.328 37.875 5.555 1 94.44 89 LYS B C 1
ATOM 5006 O O . LYS B 1 89 ? 16.891 37.719 6.695 1 94.44 89 LYS B O 1
ATOM 5011 N N . TYR B 1 90 ? 16.672 38.438 4.52 1 96.25 90 TYR B N 1
ATOM 5012 C CA . TYR B 1 90 ? 15.273 38.781 4.742 1 96.25 90 TYR B CA 1
ATOM 5013 C C . TYR B 1 90 ? 14.391 37.562 4.832 1 96.25 90 TYR B C 1
ATOM 5015 O O . TYR B 1 90 ? 13.867 37.094 3.82 1 96.25 90 TYR B O 1
ATOM 5023 N N . ILE B 1 91 ? 14.07 37.062 5.984 1 94.94 91 ILE B N 1
ATOM 5024 C CA . ILE B 1 91 ? 13.445 35.781 6.277 1 94.94 91 ILE B CA 1
ATOM 5025 C C . ILE B 1 91 ? 12.047 35.75 5.648 1 94.94 91 ILE B C 1
ATOM 5027 O O . ILE B 1 91 ? 11.672 34.719 5.043 1 94.94 91 ILE B O 1
ATOM 5031 N N . LYS B 1 92 ? 11.336 36.812 5.758 1 94 92 LYS B N 1
ATOM 5032 C CA . LYS B 1 92 ? 9.969 36.812 5.238 1 94 92 LYS B CA 1
ATOM 5033 C C . LYS B 1 92 ? 9.953 36.562 3.73 1 94 92 LYS B C 1
ATOM 5035 O O . LYS B 1 92 ? 9.086 35.844 3.221 1 94 92 LYS B O 1
ATOM 5040 N N . ALA B 1 93 ? 10.898 37.156 3.061 1 96.62 93 ALA B N 1
ATOM 5041 C CA . ALA B 1 93 ? 10.984 37 1.611 1 96.62 93 ALA B CA 1
ATOM 5042 C C . ALA B 1 93 ? 11.383 35.562 1.239 1 96.62 93 ALA B C 1
ATOM 5044 O O . ALA B 1 93 ? 10.836 35 0.296 1 96.62 93 ALA B O 1
ATOM 5045 N N . VAL B 1 94 ? 12.281 35 2.006 1 96.62 94 VAL B N 1
ATOM 5046 C CA . VAL B 1 94 ? 12.75 33.625 1.725 1 96.62 94 VAL B CA 1
ATOM 5047 C C . VAL B 1 94 ? 11.609 32.656 1.946 1 96.62 94 VAL B C 1
ATOM 5049 O O . VAL B 1 94 ? 11.391 31.75 1.124 1 96.62 94 VAL B O 1
ATOM 5052 N N . LEU B 1 95 ? 10.922 32.812 2.986 1 94.25 95 LEU B N 1
ATOM 5053 C CA . LEU B 1 95 ? 9.82 31.922 3.318 1 94.25 95 LEU B CA 1
ATOM 5054 C C . LEU B 1 95 ? 8.711 32.031 2.279 1 94.25 95 LEU B C 1
ATOM 5056 O O . LEU B 1 95 ? 8.133 31 1.874 1 94.25 95 LEU B O 1
ATOM 5060 N N . ARG B 1 96 ? 8.43 33.25 1.884 1 94.5 96 ARG B N 1
ATOM 5061 C CA . ARG B 1 96 ? 7.391 33.438 0.875 1 94.5 96 ARG B CA 1
ATOM 5062 C C . ARG B 1 96 ? 7.773 32.781 -0.441 1 94.5 96 ARG B C 1
ATOM 5064 O O . ARG B 1 96 ? 6.957 32.094 -1.056 1 94.5 96 ARG B O 1
ATOM 5071 N N . ARG B 1 97 ? 8.945 32.969 -0.846 1 96.19 97 ARG B N 1
ATOM 5072 C CA . ARG B 1 97 ? 9.398 32.344 -2.084 1 96.19 97 ARG B CA 1
ATOM 5073 C C . ARG B 1 97 ? 9.383 30.828 -1.969 1 96.19 97 ARG B C 1
ATOM 5075 O O . ARG B 1 97 ? 9.008 30.125 -2.916 1 96.19 97 ARG B O 1
ATOM 5082 N N . ALA B 1 98 ? 9.781 30.281 -0.827 1 95.06 98 ALA B N 1
ATOM 5083 C CA . ALA B 1 98 ? 9.75 28.844 -0.597 1 95.06 98 ALA B CA 1
ATOM 5084 C C . ALA B 1 98 ? 8.344 28.281 -0.768 1 95.06 98 ALA B C 1
ATOM 5086 O O . ALA B 1 98 ? 8.148 27.25 -1.396 1 95.06 98 ALA B O 1
ATOM 5087 N N . ARG B 1 99 ? 7.441 28.953 -0.232 1 91.75 99 ARG B N 1
ATOM 5088 C CA . ARG B 1 99 ? 6.051 28.516 -0.301 1 91.75 99 ARG B CA 1
ATOM 5089 C C . ARG B 1 99 ? 5.559 28.484 -1.743 1 91.75 99 ARG B C 1
ATOM 5091 O O . ARG B 1 99 ? 4.902 27.531 -2.158 1 91.75 99 ARG B O 1
ATOM 5098 N N . ILE B 1 100 ? 5.828 29.516 -2.475 1 93.62 100 ILE B N 1
ATOM 5099 C CA . ILE B 1 100 ? 5.371 29.625 -3.855 1 93.62 100 ILE B CA 1
ATOM 5100 C C . ILE B 1 100 ? 6.051 28.562 -4.711 1 93.62 100 ILE B C 1
ATOM 5102 O O . ILE B 1 100 ? 5.418 27.953 -5.582 1 93.62 100 ILE B O 1
ATOM 5106 N N . LEU B 1 101 ? 7.289 28.422 -4.438 1 95.38 101 LEU B N 1
ATOM 5107 C CA . LEU B 1 101 ? 8.031 27.406 -5.18 1 95.38 101 LEU B CA 1
ATOM 5108 C C . LEU B 1 101 ? 7.469 26.016 -4.914 1 95.38 101 LEU B C 1
ATOM 5110 O O . LEU B 1 101 ? 7.352 25.203 -5.832 1 95.38 101 LEU B O 1
ATOM 5114 N N . LYS B 1 102 ? 7.141 25.719 -3.689 1 92.81 102 LYS B N 1
ATOM 5115 C CA . LYS B 1 102 ? 6.516 24.438 -3.35 1 92.81 102 LYS B CA 1
ATOM 5116 C C . LYS B 1 102 ? 5.191 24.266 -4.086 1 92.81 102 LYS B C 1
ATOM 5118 O O . LYS B 1 102 ? 4.926 23.203 -4.648 1 92.81 102 LYS B O 1
ATOM 5123 N N . GLN B 1 103 ? 4.449 25.297 -4.191 1 88.38 103 GLN B N 1
ATOM 5124 C CA . GLN B 1 103 ? 3.133 25.266 -4.82 1 88.38 103 GLN B CA 1
ATOM 5125 C C . GLN B 1 103 ? 3.248 25.078 -6.332 1 88.38 103 GLN B C 1
ATOM 5127 O O . GLN B 1 103 ? 2.389 24.453 -6.949 1 88.38 103 GLN B O 1
ATOM 5132 N N . THR B 1 104 ? 4.258 25.688 -6.863 1 91.69 104 THR B N 1
ATOM 5133 C CA . THR B 1 104 ? 4.395 25.641 -8.312 1 91.69 104 THR B CA 1
ATOM 5134 C C . THR B 1 104 ? 5.199 24.422 -8.75 1 91.69 104 THR B C 1
ATOM 5136 O O . THR B 1 104 ? 5.449 24.234 -9.938 1 91.69 104 THR B O 1
ATOM 5139 N N . GLY B 1 105 ? 5.742 23.641 -7.84 1 91.56 105 GLY B N 1
ATOM 5140 C CA . GLY B 1 105 ? 6.324 22.359 -8.172 1 91.56 105 GLY B CA 1
ATOM 5141 C C . GLY B 1 105 ? 7.84 22.391 -8.258 1 91.56 105 GLY B C 1
ATOM 5142 O O . GLY B 1 105 ? 8.469 21.359 -8.539 1 91.56 105 GLY B O 1
ATOM 5143 N N . ASP B 1 106 ? 8.383 23.578 -8.039 1 95.44 106 ASP B N 1
ATOM 5144 C CA . ASP B 1 106 ? 9.836 23.656 -7.973 1 95.44 106 ASP B CA 1
ATOM 5145 C C . ASP B 1 106 ? 10.352 23.297 -6.582 1 95.44 106 ASP B C 1
ATOM 5147 O O . ASP B 1 106 ? 10.82 24.156 -5.84 1 95.44 106 ASP B O 1
ATOM 5151 N N . LEU B 1 107 ? 10.336 22.016 -6.32 1 96.56 107 LEU B N 1
ATOM 5152 C CA . LEU B 1 107 ? 10.531 21.516 -4.965 1 96.56 107 LEU B CA 1
ATOM 5153 C C . LEU B 1 107 ? 11.992 21.656 -4.539 1 96.56 107 LEU B C 1
ATOM 5155 O O . LEU B 1 107 ? 12.273 21.906 -3.365 1 96.56 107 LEU B O 1
ATOM 5159 N N . GLU B 1 108 ? 12.93 21.547 -5.473 1 95.56 108 GLU B N 1
ATOM 5160 C CA . GLU B 1 108 ? 14.344 21.688 -5.141 1 95.56 108 GLU B CA 1
ATOM 5161 C C . GLU B 1 108 ? 14.648 23.094 -4.621 1 95.56 108 GLU B C 1
ATOM 5163 O O . GLU B 1 108 ? 15.297 23.266 -3.586 1 95.56 108 GLU B O 1
ATOM 5168 N N . ALA B 1 109 ? 14.141 24.062 -5.352 1 96.19 109 ALA B N 1
ATOM 5169 C CA . ALA B 1 109 ? 14.344 25.453 -4.941 1 96.19 109 ALA B CA 1
ATOM 5170 C C . ALA B 1 109 ? 13.594 25.766 -3.648 1 96.19 109 ALA B C 1
ATOM 5172 O O . ALA B 1 109 ? 14.086 26.5 -2.801 1 96.19 109 ALA B O 1
ATOM 5173 N N . ALA B 1 110 ? 12.414 25.203 -3.525 1 96.69 110 ALA B N 1
ATOM 5174 C CA . ALA B 1 110 ? 11.625 25.375 -2.311 1 96.69 110 ALA B CA 1
ATOM 5175 C C . ALA B 1 110 ? 12.367 24.844 -1.091 1 96.69 110 ALA B C 1
ATOM 5177 O O . ALA B 1 110 ? 12.398 25.484 -0.038 1 96.69 110 ALA B O 1
ATOM 5178 N N . LEU B 1 111 ? 12.938 23.656 -1.287 1 96.25 111 LEU B N 1
ATOM 5179 C CA . LEU B 1 111 ? 13.672 23.016 -0.205 1 96.25 111 LEU B CA 1
ATOM 5180 C C . LEU B 1 111 ? 14.867 23.859 0.219 1 96.25 111 LEU B C 1
ATOM 5182 O O . LEU B 1 111 ? 15.117 24.031 1.414 1 96.25 111 LEU B O 1
ATOM 5186 N N . LYS B 1 112 ? 15.57 24.375 -0.717 1 95.31 112 LYS B N 1
ATOM 5187 C CA . LYS B 1 112 ? 16.719 25.234 -0.441 1 95.31 112 LYS B CA 1
ATOM 5188 C C . LYS B 1 112 ? 16.297 26.469 0.344 1 95.31 112 LYS B C 1
ATOM 5190 O O . LYS B 1 112 ? 16.891 26.797 1.367 1 95.31 112 LYS B O 1
ATOM 5195 N N . ASP B 1 113 ? 15.234 27.094 -0.094 1 96.31 113 ASP B N 1
ATOM 5196 C CA . ASP B 1 113 ? 14.734 28.312 0.555 1 96.31 113 ASP B CA 1
ATOM 5197 C C . ASP B 1 113 ? 14.25 28.016 1.973 1 96.31 113 ASP B C 1
ATOM 5199 O O . ASP B 1 113 ? 14.547 28.75 2.906 1 96.31 113 ASP B O 1
ATOM 5203 N N . MET B 1 114 ? 13.555 26.969 2.078 1 95.25 114 MET B N 1
ATOM 5204 C CA . MET B 1 114 ? 13 26.609 3.385 1 95.25 114 MET B CA 1
ATOM 5205 C C . MET B 1 114 ? 14.117 26.281 4.375 1 95.25 114 MET B C 1
ATOM 5207 O O . MET B 1 114 ? 14.055 26.688 5.539 1 95.25 114 MET B O 1
ATOM 5211 N N . THR B 1 115 ? 15.062 25.578 3.965 1 95.12 115 THR B N 1
ATOM 5212 C CA . THR B 1 115 ? 16.188 25.234 4.82 1 95.12 115 THR B CA 1
ATOM 5213 C C . THR B 1 115 ? 16.953 26.5 5.238 1 95.12 115 THR B C 1
ATOM 5215 O O . THR B 1 115 ? 17.297 26.656 6.406 1 95.12 115 THR B O 1
ATOM 5218 N N . THR B 1 116 ? 17.172 27.375 4.27 1 94.88 116 THR B N 1
ATOM 5219 C CA . THR B 1 116 ? 17.844 28.641 4.547 1 94.88 116 THR B CA 1
ATOM 5220 C C . THR B 1 116 ? 17.062 29.453 5.574 1 94.88 116 THR B C 1
ATOM 5222 O O . THR B 1 116 ? 17.641 30.031 6.488 1 94.88 116 THR B O 1
ATOM 5225 N N . ALA B 1 117 ? 15.789 29.453 5.387 1 94.62 117 ALA B N 1
ATOM 5226 C CA . ALA B 1 117 ? 14.93 30.188 6.32 1 94.62 117 ALA B CA 1
ATOM 5227 C C . ALA B 1 117 ? 15.062 29.625 7.734 1 94.62 117 ALA B C 1
ATOM 5229 O O . ALA B 1 117 ? 15.133 30.391 8.703 1 94.62 117 ALA B O 1
ATOM 5230 N N . CYS B 1 118 ? 15.156 28.328 7.844 1 92.56 118 CYS B N 1
ATOM 5231 C CA . CYS B 1 118 ? 15.305 27.688 9.148 1 92.56 118 CYS B CA 1
ATOM 5232 C C . CYS B 1 118 ? 16.594 28.141 9.828 1 92.56 118 CYS B C 1
ATOM 5234 O O . CYS B 1 118 ? 16.609 28.391 11.031 1 92.56 118 CYS B O 1
ATOM 5236 N N . ILE B 1 119 ? 17.609 28.234 9.086 1 93.5 119 ILE B N 1
ATOM 5237 C CA . ILE B 1 119 ? 18.906 28.609 9.617 1 93.5 119 ILE B CA 1
ATOM 5238 C C . ILE B 1 119 ? 18.891 30.078 10.062 1 93.5 119 ILE B C 1
ATOM 5240 O O . ILE B 1 119 ? 19.344 30.391 11.164 1 93.5 119 ILE B O 1
ATOM 5244 N N . TYR B 1 120 ? 18.312 30.922 9.234 1 93.62 120 TYR B N 1
ATOM 5245 C CA . TYR B 1 120 ? 18.234 32.344 9.57 1 93.62 120 TYR B CA 1
ATOM 5246 C C . TYR B 1 120 ? 17.375 32.562 10.805 1 93.62 120 TYR B C 1
ATOM 5248 O O . TYR B 1 120 ? 17.625 33.469 11.594 1 93.62 120 TYR B O 1
ATOM 5256 N N . GLU B 1 121 ? 16.406 31.672 10.938 1 92.06 121 GLU B N 1
ATOM 5257 C CA . GLU B 1 121 ? 15.523 31.75 12.109 1 92.06 121 GLU B CA 1
ATOM 5258 C C . GLU B 1 121 ? 16.188 31.125 13.336 1 92.06 121 GLU B C 1
ATOM 5260 O O . GLU B 1 121 ? 15.609 31.109 14.422 1 92.06 121 GLU B O 1
ATOM 5265 N N . GLU B 1 122 ? 17.391 30.578 13.203 1 90.38 122 GLU B N 1
ATOM 5266 C CA . GLU B 1 122 ? 18.125 29.891 14.258 1 90.38 122 GLU B CA 1
ATOM 5267 C C . GLU B 1 122 ? 17.297 28.766 14.875 1 90.38 122 GLU B C 1
ATOM 5269 O O . GLU B 1 122 ? 17.297 28.578 16.094 1 90.38 122 GLU B O 1
ATOM 5274 N N . PHE B 1 123 ? 16.469 28.203 14.008 1 87.06 123 PHE B N 1
ATOM 5275 C CA . PHE B 1 123 ? 15.703 27.016 14.352 1 87.06 123 PHE B CA 1
ATOM 5276 C C . PHE B 1 123 ? 14.695 27.328 15.453 1 87.06 123 PHE B C 1
ATOM 5278 O O . PHE B 1 123 ? 14.367 26.453 16.266 1 87.06 123 PHE B O 1
ATOM 5285 N N . SER B 1 124 ? 14.273 28.516 15.492 1 84.69 124 SER B N 1
ATOM 5286 C CA . SER B 1 124 ? 13.367 28.953 16.547 1 84.69 124 SER B CA 1
ATOM 5287 C C . SER B 1 124 ? 11.945 28.484 16.281 1 84.69 124 SER B C 1
ATOM 5289 O O . SER B 1 124 ? 11.102 28.484 17.172 1 84.69 124 SER B O 1
ATOM 5291 N N . HIS B 1 125 ? 11.703 28.031 15.055 1 81.94 125 HIS B N 1
ATOM 5292 C CA . HIS B 1 125 ? 10.367 27.578 14.695 1 81.94 125 HIS B CA 1
ATOM 5293 C C . HIS B 1 125 ? 10.367 26.094 14.336 1 81.94 125 HIS B C 1
ATOM 5295 O O . HIS B 1 125 ? 10.75 25.719 13.227 1 81.94 125 HIS B O 1
ATOM 5301 N N . PRO B 1 126 ? 9.906 25.203 15.195 1 78.06 126 PRO B N 1
ATOM 5302 C CA . PRO B 1 126 ? 9.922 23.766 14.938 1 78.06 126 PRO B CA 1
ATOM 5303 C C . PRO B 1 126 ? 9.094 23.375 13.719 1 78.06 126 PRO B C 1
ATOM 5305 O O . PRO B 1 126 ? 9.398 22.375 13.055 1 78.06 126 PRO B O 1
ATOM 5308 N N . ASP B 1 127 ? 8.141 24.172 13.406 1 82.75 127 ASP B N 1
ATOM 5309 C CA . ASP B 1 127 ? 7.281 23.875 12.266 1 82.75 127 ASP B CA 1
ATOM 5310 C C . ASP B 1 127 ? 8.055 23.969 10.953 1 82.75 127 ASP B C 1
ATOM 5312 O O . ASP B 1 127 ? 7.777 23.219 10.016 1 82.75 127 ASP B O 1
ATOM 5316 N N . SER B 1 128 ? 8.984 24.859 10.938 1 83.88 128 SER B N 1
ATOM 5317 C CA . SER B 1 128 ? 9.773 25.031 9.727 1 83.88 128 SER B CA 1
ATOM 5318 C C . SER B 1 128 ? 10.594 23.797 9.414 1 83.88 128 SER B C 1
ATOM 5320 O O . SER B 1 128 ? 10.758 23.422 8.242 1 83.88 128 SER B O 1
ATOM 5322 N N . LEU B 1 129 ? 11.039 23.125 10.445 1 85.38 129 LEU B N 1
ATOM 5323 C CA . LEU B 1 129 ? 11.828 21.922 10.25 1 85.38 129 LEU B CA 1
ATOM 5324 C C . LEU B 1 129 ? 10.969 20.781 9.703 1 85.38 129 LEU B C 1
ATOM 5326 O O . LEU B 1 129 ? 11.406 20.031 8.836 1 85.38 129 LEU B O 1
ATOM 5330 N N . VAL B 1 130 ? 9.812 20.688 10.203 1 86.81 130 VAL B N 1
ATOM 5331 C CA . VAL B 1 130 ? 8.883 19.672 9.719 1 86.81 130 VAL B CA 1
ATOM 5332 C C . VAL B 1 130 ? 8.531 19.953 8.258 1 86.81 130 VAL B C 1
ATOM 5334 O O . VAL B 1 130 ? 8.453 19.031 7.445 1 86.81 130 VAL B O 1
ATOM 5337 N N . LYS B 1 131 ? 8.383 21.203 7.914 1 89.25 131 LYS B N 1
ATOM 5338 C CA . LYS B 1 131 ? 8.086 21.594 6.539 1 89.25 131 LYS B CA 1
ATOM 5339 C C . LYS B 1 131 ? 9.227 21.203 5.602 1 89.25 131 LYS B C 1
ATOM 5341 O O . LYS B 1 131 ? 8.984 20.781 4.465 1 89.25 131 LYS B O 1
ATOM 5346 N N . VAL B 1 132 ? 10.406 21.359 6.141 1 91.75 132 VAL B N 1
ATOM 5347 C CA . VAL B 1 132 ? 11.57 20.953 5.367 1 91.75 132 VAL B CA 1
ATOM 5348 C C . VAL B 1 132 ? 11.469 19.453 5.043 1 91.75 132 VAL B C 1
ATOM 5350 O O . VAL B 1 132 ? 11.664 19.047 3.896 1 91.75 132 VAL B O 1
ATOM 5353 N N . GLU B 1 133 ? 11.125 18.688 5.934 1 89.62 133 GLU B N 1
ATOM 5354 C CA . GLU B 1 133 ? 11.016 17.234 5.75 1 89.62 133 GLU B CA 1
ATOM 5355 C C . GLU B 1 133 ? 9.906 16.891 4.77 1 89.62 133 GLU B C 1
ATOM 5357 O O . GLU B 1 133 ? 10.055 15.977 3.951 1 89.62 133 GLU B O 1
ATOM 5362 N N . ILE B 1 134 ? 8.852 17.562 4.891 1 89.75 134 ILE B N 1
ATOM 5363 C CA . ILE B 1 134 ? 7.723 17.312 4.004 1 89.75 134 ILE B CA 1
ATOM 5364 C C . ILE B 1 134 ? 8.133 17.609 2.559 1 89.75 134 ILE B C 1
ATOM 5366 O O . ILE B 1 134 ? 7.863 16.797 1.663 1 89.75 134 ILE B O 1
ATOM 5370 N N . ILE B 1 135 ? 8.758 18.75 2.352 1 93.44 135 ILE B N 1
ATOM 5371 C CA . ILE B 1 135 ? 9.188 19.109 1.006 1 93.44 135 ILE B CA 1
ATOM 5372 C C . ILE B 1 135 ? 10.203 18.094 0.493 1 93.44 135 ILE B C 1
ATOM 5374 O O . ILE B 1 135 ? 10.164 17.703 -0.677 1 93.44 135 ILE B O 1
ATOM 5378 N N . LEU B 1 136 ? 11.109 17.672 1.378 1 94.06 136 LEU B N 1
ATOM 5379 C CA . LEU B 1 136 ? 12.1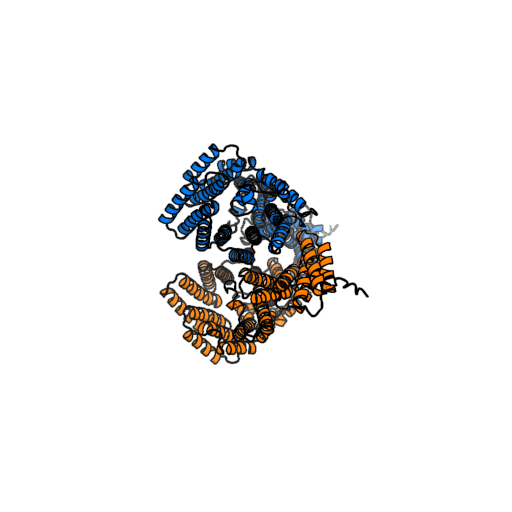09 16.672 1.002 1 94.06 136 LEU B CA 1
ATOM 5380 C C . LEU B 1 136 ? 11.438 15.383 0.559 1 94.06 136 LEU B C 1
ATOM 5382 O O . LEU B 1 136 ? 11.781 14.828 -0.489 1 94.06 136 LEU B O 1
ATOM 5386 N N . LYS B 1 137 ? 10.531 14.922 1.268 1 92.06 137 LYS B N 1
ATOM 5387 C CA . LYS B 1 137 ? 9.852 13.672 0.938 1 92.06 137 LYS B CA 1
ATOM 5388 C C . LYS B 1 137 ? 9.086 13.797 -0.38 1 92.06 137 LYS B C 1
ATOM 5390 O O . LYS B 1 137 ? 9.062 12.852 -1.176 1 92.06 137 LYS B O 1
ATOM 5395 N N . LYS B 1 138 ? 8.477 14.93 -0.622 1 91.94 138 LYS B N 1
ATOM 5396 C CA . LYS B 1 138 ? 7.809 15.172 -1.898 1 91.94 138 LYS B CA 1
ATOM 5397 C C . LYS B 1 138 ? 8.805 15.156 -3.051 1 91.94 138 LYS B C 1
ATOM 5399 O O . LYS B 1 138 ? 8.539 14.586 -4.109 1 91.94 138 LYS B O 1
ATOM 5404 N N . LEU B 1 139 ? 9.867 15.797 -2.775 1 95.56 139 LEU B N 1
ATOM 5405 C CA . LEU B 1 139 ? 10.922 15.852 -3.785 1 95.56 139 LEU B CA 1
ATOM 5406 C C . LEU B 1 139 ? 11.453 14.453 -4.098 1 95.56 139 LEU B C 1
ATOM 5408 O O . LEU B 1 139 ? 11.641 14.102 -5.262 1 95.56 139 LEU B O 1
ATOM 5412 N N . VAL B 1 140 ? 11.703 13.695 -3.074 1 95.5 140 VAL B N 1
ATOM 5413 C CA . VAL B 1 140 ? 12.195 12.328 -3.207 1 95.5 140 VAL B CA 1
ATOM 5414 C C . VAL B 1 140 ? 11.242 11.523 -4.086 1 95.5 140 VAL B C 1
ATOM 5416 O O . VAL B 1 140 ? 11.672 10.844 -5.02 1 95.5 140 VAL B O 1
ATOM 5419 N N . LYS B 1 141 ? 10 11.578 -3.812 1 92.81 141 LYS B N 1
ATOM 5420 C CA . LYS B 1 141 ? 9 10.859 -4.598 1 92.81 141 LYS B CA 1
ATOM 5421 C C . LYS B 1 141 ? 9.016 11.312 -6.055 1 92.81 141 LYS B C 1
ATOM 5423 O O . LYS B 1 141 ? 8.953 10.492 -6.969 1 92.81 141 LYS B O 1
ATOM 5428 N N . GLN B 1 142 ? 9.094 12.57 -6.238 1 93.75 142 GLN B N 1
ATOM 5429 C CA . GLN B 1 142 ? 9.148 13.125 -7.586 1 93.75 142 GLN B CA 1
ATOM 5430 C C . GLN B 1 142 ? 10.344 12.562 -8.359 1 93.75 142 GLN B C 1
ATOM 5432 O O . GLN B 1 142 ? 10.188 12.07 -9.477 1 93.75 142 GLN B O 1
ATOM 5437 N N . HIS B 1 143 ? 11.453 12.586 -7.746 1 95.75 143 HIS B N 1
ATOM 5438 C CA . HIS B 1 143 ? 12.664 12.086 -8.391 1 95.75 143 HIS B CA 1
ATOM 5439 C C . HIS B 1 143 ? 12.586 10.578 -8.617 1 95.75 143 HIS B C 1
ATOM 5441 O O . HIS B 1 143 ? 12.992 10.086 -9.672 1 95.75 143 HIS B O 1
ATOM 5447 N N . ALA B 1 144 ? 12.156 9.867 -7.695 1 94.44 144 ALA B N 1
ATOM 5448 C CA . ALA B 1 144 ? 12.062 8.414 -7.801 1 94.44 144 ALA B CA 1
ATOM 5449 C C . ALA B 1 144 ? 11.164 8 -8.961 1 94.44 144 ALA B C 1
ATOM 5451 O O . ALA B 1 144 ? 11.516 7.121 -9.75 1 94.44 144 ALA B O 1
ATOM 5452 N N . TYR B 1 145 ? 10.07 8.672 -9.156 1 92.19 145 TYR B N 1
ATOM 5453 C CA . TYR B 1 145 ? 9.141 8.352 -10.234 1 92.19 145 TYR B CA 1
ATOM 5454 C C . TYR B 1 145 ? 9.75 8.688 -11.594 1 92.19 145 TYR B C 1
ATOM 5456 O O . TYR B 1 145 ? 9.617 7.918 -12.547 1 92.19 145 TYR B O 1
ATOM 5464 N N . GLU B 1 146 ? 10.32 9.797 -11.641 1 92.38 146 GLU B N 1
ATOM 5465 C CA . GLU B 1 146 ? 10.969 10.203 -12.891 1 92.38 146 GLU B CA 1
ATOM 5466 C C . GLU B 1 146 ? 12.055 9.211 -13.297 1 92.38 146 GLU B C 1
ATOM 5468 O O . GLU B 1 146 ? 12.156 8.836 -14.461 1 92.38 146 GLU B O 1
ATOM 5473 N N . ASN B 1 147 ? 12.844 8.844 -12.305 1 93.62 147 ASN B N 1
ATOM 5474 C CA . ASN B 1 147 ? 13.898 7.879 -12.57 1 93.62 147 ASN B CA 1
ATOM 5475 C C . ASN B 1 147 ? 13.336 6.516 -12.969 1 93.62 147 ASN B C 1
ATOM 5477 O O . ASN B 1 147 ? 13.797 5.898 -13.93 1 93.62 147 ASN B O 1
ATOM 5481 N N . TRP B 1 148 ? 12.359 6.082 -12.312 1 89.75 148 TRP B N 1
ATOM 5482 C CA . TRP B 1 148 ? 11.75 4.777 -12.547 1 89.75 148 TRP B CA 1
ATOM 5483 C C . TRP B 1 148 ? 11.195 4.68 -13.961 1 89.75 148 TRP B C 1
ATOM 5485 O O . TRP B 1 148 ? 11.297 3.631 -14.602 1 89.75 148 TRP B O 1
ATOM 5495 N N . ALA B 1 149 ? 10.664 5.73 -14.508 1 89.19 149 ALA B N 1
ATOM 5496 C CA . ALA B 1 149 ? 10.047 5.762 -15.836 1 89.19 149 ALA B CA 1
ATOM 5497 C C . ALA B 1 149 ? 11.102 5.68 -16.938 1 89.19 149 ALA B C 1
ATOM 5499 O O . ALA B 1 149 ? 10.844 5.152 -18.016 1 89.19 149 ALA B O 1
ATOM 5500 N N . ASN B 1 150 ? 12.328 6.117 -16.641 1 88.19 150 ASN B N 1
ATOM 5501 C CA . ASN B 1 150 ? 13.344 6.23 -17.688 1 88.19 150 ASN B CA 1
ATOM 5502 C C . ASN B 1 150 ? 14.586 5.41 -17.344 1 88.19 150 ASN B C 1
ATOM 5504 O O . ASN B 1 150 ? 15.633 5.574 -17.969 1 88.19 150 ASN B O 1
ATOM 5508 N N . LYS B 1 151 ? 14.484 4.562 -16.516 1 86.69 151 LYS B N 1
ATOM 5509 C CA . LYS B 1 151 ? 15.656 3.881 -15.961 1 86.69 151 LYS B CA 1
ATOM 5510 C C . LYS B 1 151 ? 16.234 2.885 -16.969 1 86.69 151 LYS B C 1
ATOM 5512 O O . LYS B 1 151 ? 15.492 2.162 -17.625 1 86.69 151 LYS B O 1
ATOM 5517 N N . LYS B 1 152 ? 17.547 3.016 -17.156 1 88.62 152 LYS B N 1
ATOM 5518 C CA . LYS B 1 152 ? 18.266 1.977 -17.891 1 88.62 152 LYS B CA 1
ATOM 5519 C C . LYS B 1 152 ? 18.422 0.715 -17.047 1 88.62 152 LYS B C 1
ATOM 5521 O O . LYS B 1 152 ? 18.75 0.792 -15.859 1 88.62 152 LYS B O 1
ATOM 5526 N N . LEU B 1 153 ? 18.203 -0.396 -17.688 1 89.62 153 LEU B N 1
ATOM 5527 C CA . LEU B 1 153 ? 18.203 -1.651 -16.953 1 89.62 153 LEU B CA 1
ATOM 5528 C C . LEU B 1 153 ? 19.531 -2.381 -17.109 1 89.62 153 LEU B C 1
ATOM 5530 O O . LEU B 1 153 ? 20.109 -2.391 -18.203 1 89.62 153 LEU B O 1
ATOM 5534 N N . PHE B 1 154 ? 20.047 -2.852 -16.016 1 90.56 154 PHE B N 1
ATOM 5535 C CA . PHE B 1 154 ? 21.281 -3.631 -16.016 1 90.56 154 PHE B CA 1
ATOM 5536 C C . PHE B 1 154 ? 21.078 -4.969 -15.305 1 90.56 154 PHE B C 1
ATOM 5538 O O . PHE B 1 154 ? 20.328 -5.055 -14.328 1 90.56 154 PHE B O 1
ATOM 5545 N N . MET B 1 155 ? 21.766 -5.984 -15.859 1 93 155 MET B N 1
ATOM 5546 C CA . MET B 1 155 ? 21.75 -7.27 -15.172 1 93 155 MET B CA 1
ATOM 5547 C C . MET B 1 155 ? 22.469 -7.184 -13.836 1 93 155 MET B C 1
ATOM 5549 O O . MET B 1 155 ? 23.531 -6.566 -13.734 1 93 155 MET B O 1
ATOM 5553 N N . PRO B 1 156 ? 21.938 -7.75 -12.828 1 90.25 156 PRO B N 1
ATOM 5554 C CA . PRO B 1 156 ? 22.641 -7.758 -11.547 1 90.25 156 PRO B CA 1
ATOM 5555 C C . PRO B 1 156 ? 23.984 -8.484 -11.609 1 90.25 156 PRO B C 1
ATOM 5557 O O . PRO B 1 156 ? 24.312 -9.086 -12.641 1 90.25 156 PRO B O 1
ATOM 5560 N N . ASN B 1 157 ? 24.719 -8.383 -10.531 1 87.12 157 ASN B N 1
ATOM 5561 C CA . ASN B 1 157 ? 26.031 -9.031 -10.469 1 87.12 157 ASN B CA 1
ATOM 5562 C C . ASN B 1 157 ? 25.891 -10.555 -10.492 1 87.12 157 ASN B C 1
ATOM 5564 O O . ASN B 1 157 ? 24.828 -11.094 -10.211 1 87.12 157 ASN B O 1
ATOM 5568 N N . GLN B 1 158 ? 26.969 -11.188 -10.891 1 88.88 158 GLN B N 1
ATOM 5569 C CA . GLN B 1 158 ? 27 -12.633 -11.086 1 88.88 158 GLN B CA 1
ATOM 5570 C C . GLN B 1 158 ? 26.625 -13.375 -9.805 1 88.88 158 GLN B C 1
ATOM 5572 O O . GLN B 1 158 ? 25.844 -14.336 -9.844 1 88.88 158 GLN B O 1
ATOM 5577 N N . LEU B 1 159 ? 27.125 -12.898 -8.797 1 88.25 159 LEU B N 1
ATOM 5578 C CA . LEU B 1 159 ? 26.875 -13.57 -7.531 1 88.25 159 LEU B CA 1
ATOM 5579 C C . LEU B 1 159 ? 25.391 -13.477 -7.16 1 88.25 159 LEU B C 1
ATOM 5581 O O . LEU B 1 159 ? 24.828 -14.43 -6.621 1 88.25 159 LEU B O 1
ATOM 5585 N N . PHE B 1 160 ? 24.828 -12.375 -7.402 1 89.19 160 PHE B N 1
ATOM 5586 C CA . PHE B 1 160 ? 23.406 -12.211 -7.141 1 89.19 160 PHE B CA 1
ATOM 5587 C C . PHE B 1 160 ? 22.594 -13.211 -7.945 1 89.19 160 PHE B C 1
ATOM 5589 O O . PHE B 1 160 ? 21.656 -13.82 -7.418 1 89.19 160 PHE B O 1
ATOM 5596 N N . ILE B 1 161 ? 22.969 -13.414 -9.148 1 93.5 161 ILE B N 1
ATOM 5597 C CA . ILE B 1 161 ? 22.25 -14.328 -10.031 1 93.5 161 ILE B CA 1
ATOM 5598 C C . ILE B 1 161 ? 22.453 -15.766 -9.547 1 93.5 161 ILE B C 1
ATOM 5600 O O . ILE B 1 161 ? 21.5 -16.562 -9.539 1 93.5 161 ILE B O 1
ATOM 5604 N N . GLU B 1 162 ? 23.625 -16.016 -9.109 1 91.94 162 GLU B N 1
ATOM 5605 C CA . GLU B 1 162 ? 23.906 -17.359 -8.594 1 91.94 162 GLU B CA 1
ATOM 5606 C C . GLU B 1 162 ? 23.078 -17.641 -7.336 1 91.94 162 GLU B C 1
ATOM 5608 O O . GLU B 1 162 ? 22.578 -18.75 -7.152 1 91.94 162 GLU B O 1
ATOM 5613 N N . CYS B 1 163 ? 22.984 -16.641 -6.547 1 91.88 163 CYS B N 1
ATOM 5614 C CA . CYS B 1 163 ? 22.156 -16.766 -5.348 1 91.88 163 CYS B CA 1
ATOM 5615 C C . CYS B 1 163 ? 20.703 -17.016 -5.715 1 91.88 163 CYS B C 1
ATOM 5617 O O . CYS B 1 163 ? 20.031 -17.859 -5.109 1 91.88 163 CYS B O 1
ATOM 5619 N N . TYR B 1 164 ? 20.281 -16.328 -6.688 1 94.12 164 TYR B N 1
ATOM 5620 C CA . TYR B 1 164 ? 18.922 -16.516 -7.172 1 94.12 164 TYR B CA 1
ATOM 5621 C C . TYR B 1 164 ? 18.688 -17.938 -7.66 1 94.12 164 TYR B C 1
ATOM 5623 O O . TYR B 1 164 ? 17.703 -18.578 -7.301 1 94.12 164 TYR B O 1
ATOM 5631 N N . ILE B 1 165 ? 19.625 -18.391 -8.422 1 95.25 165 ILE B N 1
ATOM 5632 C CA . ILE B 1 165 ? 19.531 -19.734 -9.008 1 95.25 165 ILE B CA 1
ATOM 5633 C C . ILE B 1 165 ? 19.484 -20.781 -7.898 1 95.25 165 ILE B C 1
ATOM 5635 O O . ILE B 1 165 ? 18.656 -21.703 -7.941 1 95.25 165 ILE B O 1
ATOM 5639 N N . THR B 1 166 ? 20.25 -20.547 -6.836 1 93.56 166 THR B N 1
ATOM 5640 C CA . THR B 1 166 ? 20.344 -21.5 -5.734 1 93.56 166 THR B CA 1
ATOM 5641 C C . THR B 1 166 ? 19.062 -21.5 -4.91 1 93.56 166 THR B C 1
ATOM 5643 O O . THR B 1 166 ? 18.719 -22.5 -4.281 1 93.56 166 THR B O 1
ATOM 5646 N N . SER B 1 167 ? 18.344 -20.406 -5.004 1 95.69 167 SER B N 1
ATOM 5647 C CA . SER B 1 167 ? 17.109 -20.297 -4.246 1 95.69 167 SER B CA 1
ATOM 5648 C C . SER B 1 167 ? 15.977 -21.078 -4.914 1 95.69 167 SER B C 1
ATOM 5650 O O . SER B 1 167 ? 14.93 -21.312 -4.309 1 95.69 167 SER B O 1
ATOM 5652 N N . TYR B 1 168 ? 16.156 -21.469 -6.137 1 96.81 168 TYR B N 1
ATOM 5653 C CA . TYR B 1 168 ? 15.227 -22.328 -6.863 1 96.81 168 TYR B CA 1
ATOM 5654 C C . TYR B 1 168 ? 15.812 -23.703 -7.102 1 96.81 168 TYR B C 1
ATOM 5656 O O . TYR B 1 168 ? 16.234 -24.031 -8.219 1 96.81 168 TYR B O 1
ATOM 5664 N N . SER B 1 169 ? 15.734 -24.531 -6.078 1 94.19 169 SER B N 1
ATOM 5665 C CA . SER B 1 169 ? 16.438 -25.812 -6.051 1 94.19 169 SER B CA 1
ATOM 5666 C C . SER B 1 169 ? 15.789 -26.828 -6.988 1 94.19 169 SER B C 1
ATOM 5668 O O . SER B 1 169 ? 16.453 -27.734 -7.473 1 94.19 169 SER B O 1
ATOM 5670 N N . THR B 1 170 ? 14.484 -26.547 -7.297 1 93.88 170 THR B N 1
ATOM 5671 C CA . THR B 1 170 ? 13.773 -27.531 -8.086 1 93.88 170 THR B CA 1
ATOM 5672 C C . THR B 1 170 ? 13.383 -26.969 -9.453 1 93.88 170 THR B C 1
ATOM 5674 O O . THR B 1 170 ? 12.57 -27.562 -10.164 1 93.88 170 THR B O 1
ATOM 5677 N N . ASP B 1 171 ? 13.961 -25.875 -9.797 1 95.62 171 ASP B N 1
ATOM 5678 C CA . ASP B 1 171 ? 13.727 -25.312 -11.125 1 95.62 171 ASP B CA 1
ATOM 5679 C C . ASP B 1 171 ? 14.227 -26.25 -12.219 1 95.62 171 ASP B C 1
ATOM 5681 O O . ASP B 1 171 ? 15.383 -26.672 -12.195 1 95.62 171 ASP B O 1
ATOM 5685 N N . PRO B 1 172 ? 13.344 -26.562 -13.164 1 95.06 172 PRO B N 1
ATOM 5686 C CA . PRO B 1 172 ? 13.734 -27.547 -14.164 1 95.06 172 PRO B CA 1
ATOM 5687 C C . PRO B 1 172 ? 14.906 -27.094 -15.031 1 95.06 172 PRO B C 1
ATOM 5689 O O . PRO B 1 172 ? 15.734 -27.922 -15.43 1 95.06 172 PRO B O 1
ATOM 5692 N N . VAL B 1 173 ? 15.016 -25.844 -15.281 1 95.5 173 VAL B N 1
ATOM 5693 C CA . VAL B 1 173 ? 16.109 -25.328 -16.094 1 95.5 173 VAL B CA 1
ATOM 5694 C C . VAL B 1 173 ? 17.422 -25.406 -15.312 1 95.5 173 VAL B C 1
ATOM 5696 O O . VAL B 1 173 ? 18.422 -25.891 -15.82 1 95.5 173 VAL B O 1
ATOM 5699 N N . PHE B 1 174 ? 17.375 -25.016 -14.109 1 94.5 174 PHE B N 1
ATOM 5700 C CA . PHE B 1 174 ? 18.578 -25 -13.273 1 94.5 174 PHE B CA 1
ATOM 5701 C C . PHE B 1 174 ? 19 -26.422 -12.898 1 94.5 174 PHE B C 1
ATOM 5703 O O . PHE B 1 174 ? 20.188 -26.688 -12.695 1 94.5 174 PHE B O 1
ATOM 5710 N N . SER B 1 175 ? 18.078 -27.281 -12.828 1 91 175 SER B N 1
ATOM 5711 C CA . SER B 1 175 ? 18.391 -28.688 -12.594 1 91 175 SER B CA 1
ATOM 5712 C C . SER B 1 175 ? 19.156 -29.281 -13.766 1 91 175 SER B C 1
ATOM 5714 O O . SER B 1 175 ? 20.031 -30.125 -13.578 1 91 175 SER B O 1
ATOM 5716 N N . ARG B 1 176 ? 18.828 -28.797 -14.953 1 90.56 176 ARG B N 1
ATOM 5717 C CA . ARG B 1 176 ? 19.547 -29.25 -16.141 1 90.56 176 ARG B CA 1
ATOM 5718 C C . ARG B 1 176 ? 21 -28.781 -16.109 1 90.56 176 ARG B C 1
ATOM 5720 O O . ARG B 1 176 ? 21.875 -29.453 -16.672 1 90.56 176 ARG B O 1
ATOM 5727 N N . LEU B 1 177 ? 21.188 -27.688 -15.508 1 87.88 177 LEU B N 1
ATOM 5728 C CA . LEU B 1 177 ? 22.531 -27.141 -15.375 1 87.88 177 LEU B CA 1
ATOM 5729 C C . LEU B 1 177 ? 23.391 -28.047 -14.484 1 87.88 177 LEU B C 1
ATOM 5731 O O . LEU B 1 177 ? 24.578 -28.25 -14.766 1 87.88 177 LEU B O 1
ATOM 5735 N N . ARG B 1 178 ? 22.812 -28.609 -13.508 1 84.75 178 ARG B N 1
ATOM 5736 C CA . ARG B 1 178 ? 23.5 -29.484 -12.57 1 84.75 178 ARG B CA 1
ATOM 5737 C C . ARG B 1 178 ? 23.703 -30.875 -13.156 1 84.75 178 ARG B C 1
ATOM 5739 O O . ARG B 1 178 ? 24.781 -31.469 -13.016 1 84.75 178 ARG B O 1
ATOM 5746 N N . CYS B 1 179 ? 22.578 -31.312 -13.789 1 87.25 179 CYS B N 1
ATOM 5747 C CA . CYS B 1 179 ? 22.625 -32.625 -14.43 1 87.25 179 CYS B CA 1
ATOM 5748 C C . CYS B 1 179 ? 22.25 -32.531 -15.906 1 87.25 179 CYS B C 1
ATOM 5750 O O . CYS B 1 179 ? 21.109 -32.781 -16.281 1 87.25 179 CYS B O 1
ATOM 5752 N N . PRO B 1 180 ? 23.266 -32.219 -16.703 1 85.44 180 PRO B N 1
ATOM 5753 C CA . PRO B 1 180 ? 22.984 -32 -18.125 1 85.44 180 PRO B CA 1
ATOM 5754 C C . PRO B 1 180 ? 22.703 -33.312 -18.875 1 85.44 180 PRO B C 1
ATOM 5756 O O . PRO B 1 180 ? 23.625 -33.969 -19.359 1 85.44 180 PRO B O 1
ATOM 5759 N N . GLU B 1 181 ? 21.531 -33.844 -18.672 1 84.25 181 GLU B N 1
ATOM 5760 C CA . GLU B 1 181 ? 21.141 -35.062 -19.406 1 84.25 181 GLU B CA 1
ATOM 5761 C C . GLU B 1 181 ? 20.078 -34.75 -20.453 1 84.25 181 GLU B C 1
ATOM 5763 O O . GLU B 1 181 ? 19.172 -33.938 -20.203 1 84.25 181 GLU B O 1
ATOM 5768 N N . ASN B 1 182 ? 20.188 -35.25 -21.688 1 84.56 182 ASN B N 1
ATOM 5769 C CA . ASN B 1 182 ? 19.172 -35.188 -22.75 1 84.56 182 ASN B CA 1
ATOM 5770 C C . ASN B 1 182 ? 18.719 -33.75 -23.016 1 84.56 182 ASN B C 1
ATOM 5772 O O . ASN B 1 182 ? 17.531 -33.469 -23.047 1 84.56 182 ASN B O 1
ATOM 5776 N N . ILE B 1 183 ? 19.703 -32.969 -23.203 1 90.56 183 ILE B N 1
ATOM 5777 C CA . ILE B 1 183 ? 19.406 -31.562 -23.484 1 90.56 183 ILE B CA 1
ATOM 5778 C C . ILE B 1 183 ? 18.984 -31.422 -24.953 1 90.56 183 ILE B C 1
ATOM 5780 O O . ILE B 1 183 ? 19.719 -31.812 -25.859 1 90.56 183 ILE B O 1
ATOM 5784 N N . PRO B 1 184 ? 17.812 -30.875 -25.047 1 91.75 184 PRO B N 1
ATOM 5785 C CA . PRO B 1 184 ? 17.375 -30.656 -26.422 1 91.75 184 PRO B CA 1
ATOM 5786 C C . PRO B 1 184 ? 18.297 -29.703 -27.188 1 91.75 184 PRO B C 1
ATOM 5788 O O . PRO B 1 184 ? 18.844 -28.766 -26.609 1 91.75 184 PRO B O 1
ATOM 5791 N N . GLU B 1 185 ? 18.375 -29.891 -28.453 1 92.19 185 GLU B N 1
ATOM 5792 C CA . GLU B 1 185 ? 19.297 -29.141 -29.297 1 92.19 185 GLU B CA 1
ATOM 5793 C C . GLU B 1 185 ? 19.031 -27.641 -29.219 1 92.19 185 GLU B C 1
ATOM 5795 O O . GLU B 1 185 ? 19.953 -26.844 -29.125 1 92.19 185 GLU B O 1
ATOM 5800 N N . PHE B 1 186 ? 17.797 -27.266 -29.25 1 93 186 PHE B N 1
ATOM 5801 C CA . PHE B 1 186 ? 17.422 -25.859 -29.281 1 93 186 PHE B CA 1
ATOM 5802 C C . PHE B 1 186 ? 17.781 -25.172 -27.969 1 93 186 PHE B C 1
ATOM 5804 O O . PHE B 1 186 ? 17.875 -23.953 -27.906 1 93 186 PHE B O 1
ATOM 5811 N N . PHE B 1 187 ? 18.031 -25.953 -26.922 1 94.56 187 PHE B N 1
ATOM 5812 C CA . PHE B 1 187 ? 18.219 -25.391 -25.594 1 94.56 187 PHE B CA 1
ATOM 5813 C C . PHE B 1 187 ? 19.703 -25.391 -25.203 1 94.56 187 PHE B C 1
ATOM 5815 O O . PHE B 1 187 ? 20.078 -24.859 -24.156 1 94.56 187 PHE B O 1
ATOM 5822 N N . LYS B 1 188 ? 20.547 -25.859 -26.031 1 94.69 188 LYS B N 1
ATOM 5823 C CA . LYS B 1 188 ? 21.969 -26 -25.734 1 94.69 188 LYS B CA 1
ATOM 5824 C C . LYS B 1 188 ? 22.656 -24.641 -25.594 1 94.69 188 LYS B C 1
ATOM 5826 O O . LYS B 1 188 ? 23.406 -24.406 -24.641 1 94.69 188 LYS B O 1
ATOM 5831 N N . LYS B 1 189 ? 22.281 -23.734 -26.469 1 95.5 189 LYS B N 1
ATOM 5832 C CA . LYS B 1 189 ? 22.953 -22.438 -26.469 1 95.5 189 LYS B CA 1
ATOM 5833 C C . LYS B 1 189 ? 22.594 -21.641 -25.219 1 95.5 189 LYS B C 1
ATOM 5835 O O . LYS B 1 189 ? 23.484 -21.172 -24.516 1 95.5 189 LYS B O 1
ATOM 5840 N N . PRO B 1 190 ? 21.281 -21.5 -24.984 1 96.25 190 PRO B N 1
ATOM 5841 C CA . PRO B 1 190 ? 20.938 -20.781 -23.75 1 96.25 190 PRO B CA 1
ATOM 5842 C C . PRO B 1 190 ? 21.531 -21.422 -22.5 1 96.25 190 PRO B C 1
ATOM 5844 O O . PRO B 1 190 ? 22 -20.734 -21.609 1 96.25 190 PRO B O 1
ATOM 5847 N N . LEU B 1 191 ? 21.531 -22.719 -22.438 1 95.56 191 LEU B N 1
ATOM 5848 C CA . LEU B 1 191 ? 22.047 -23.422 -21.266 1 95.56 191 LEU B CA 1
ATOM 5849 C C . LEU B 1 191 ? 23.547 -23.234 -21.141 1 95.56 191 LEU B C 1
ATOM 5851 O O . LEU B 1 191 ? 24.078 -23.125 -20.031 1 95.56 191 LEU B O 1
ATOM 5855 N N . GLN B 1 192 ? 24.203 -23.25 -22.25 1 95.38 192 GLN B N 1
ATOM 5856 C CA . GLN B 1 192 ? 25.641 -23 -22.25 1 95.38 192 GLN B CA 1
ATOM 5857 C C . GLN B 1 192 ? 25.969 -21.578 -21.781 1 95.38 192 GLN B C 1
ATOM 5859 O O . GLN B 1 192 ? 26.922 -21.375 -21.047 1 95.38 192 GLN B O 1
ATOM 5864 N N . ALA B 1 193 ? 25.172 -20.672 -22.281 1 96.38 193 ALA B N 1
ATOM 5865 C CA . ALA B 1 193 ? 25.344 -19.297 -21.844 1 96.38 193 ALA B CA 1
ATOM 5866 C C . ALA B 1 193 ? 25.172 -19.172 -20.328 1 96.38 193 ALA B C 1
ATOM 5868 O O . ALA B 1 193 ? 25.891 -18.438 -19.672 1 96.38 193 ALA B O 1
ATOM 5869 N N . LEU B 1 194 ? 24.219 -19.891 -19.812 1 95.12 194 LEU B N 1
ATOM 5870 C CA . LEU B 1 194 ? 23.969 -19.922 -18.375 1 95.12 194 LEU B CA 1
ATOM 5871 C C . LEU B 1 194 ? 25.156 -20.516 -17.625 1 95.12 194 LEU B C 1
ATOM 5873 O O . LEU B 1 194 ? 25.594 -19.969 -16.609 1 95.12 194 LEU B O 1
ATOM 5877 N N . LYS B 1 195 ? 25.688 -21.531 -18.141 1 93.19 195 LYS B N 1
ATOM 5878 C CA . LYS B 1 195 ? 26.828 -22.203 -17.531 1 93.19 195 LYS B CA 1
ATOM 5879 C C . LYS B 1 195 ? 28.078 -21.312 -17.562 1 93.19 195 LYS B C 1
ATOM 5881 O O . LYS B 1 195 ? 28.844 -21.281 -16.609 1 93.19 195 LYS B O 1
ATOM 5886 N N . ASP B 1 196 ? 28.156 -20.547 -18.688 1 94.25 196 ASP B N 1
ATOM 5887 C CA . ASP B 1 196 ? 29.312 -19.688 -18.875 1 94.25 196 ASP B CA 1
ATOM 5888 C C . ASP B 1 196 ? 29.125 -18.344 -18.188 1 94.25 196 ASP B C 1
ATOM 5890 O O . ASP B 1 196 ? 29.984 -17.469 -18.281 1 94.25 196 ASP B O 1
ATOM 5894 N N . MET B 1 197 ? 28.016 -18.156 -17.641 1 92.19 197 MET B N 1
ATOM 5895 C CA . MET B 1 197 ? 27.672 -16.953 -16.906 1 92.19 197 MET B CA 1
ATOM 5896 C C . MET B 1 197 ? 27.594 -15.742 -17.828 1 92.19 197 MET B C 1
ATOM 5898 O O . MET B 1 197 ? 27.984 -14.633 -17.453 1 92.19 197 MET B O 1
ATOM 5902 N N . LYS B 1 198 ? 27.281 -16.016 -19.016 1 95.62 198 LYS B N 1
ATOM 5903 C CA . LYS B 1 198 ? 26.969 -14.953 -19.953 1 95.62 198 LYS B CA 1
ATOM 5904 C C . LYS B 1 198 ? 25.5 -14.531 -19.859 1 95.62 198 LYS B C 1
ATOM 5906 O O . LYS B 1 198 ? 24.75 -14.672 -20.812 1 95.62 198 LYS B O 1
ATOM 5911 N N . TYR B 1 199 ? 25.188 -13.93 -18.859 1 95.94 199 TYR B N 1
ATOM 5912 C CA . TYR B 1 199 ? 23.812 -13.695 -18.484 1 95.94 199 TYR B CA 1
ATOM 5913 C C . TYR B 1 199 ? 23.156 -12.656 -19.391 1 95.94 199 TYR B C 1
ATOM 5915 O O . TYR B 1 199 ? 21.953 -12.711 -19.656 1 95.94 199 TYR B O 1
ATOM 5923 N N . ASP B 1 200 ? 23.875 -11.719 -19.938 1 95.19 200 ASP B N 1
ATOM 5924 C CA . ASP B 1 200 ? 23.344 -10.648 -20.781 1 95.19 200 ASP B CA 1
ATOM 5925 C C . ASP B 1 200 ? 22.797 -11.203 -22.094 1 95.19 200 ASP B C 1
ATOM 5927 O O . ASP B 1 200 ? 21.984 -10.57 -22.75 1 95.19 200 ASP B O 1
ATOM 5931 N N . ASP B 1 201 ? 23.234 -12.359 -22.391 1 97.12 201 ASP B N 1
ATOM 5932 C CA . ASP B 1 201 ? 22.875 -12.93 -23.688 1 97.12 201 ASP B CA 1
ATOM 5933 C C . ASP B 1 201 ? 21.625 -13.805 -23.562 1 97.12 201 ASP B C 1
ATOM 5935 O O . ASP B 1 201 ? 21.016 -14.18 -24.562 1 97.12 201 ASP B O 1
ATOM 5939 N N . ILE B 1 202 ? 21.234 -14.125 -22.422 1 97.81 202 ILE B N 1
ATOM 5940 C CA . ILE B 1 202 ? 20.234 -15.156 -22.188 1 97.81 202 ILE B CA 1
ATOM 5941 C C . ILE B 1 202 ? 18.891 -14.727 -22.781 1 97.81 202 ILE B C 1
ATOM 5943 O O . ILE B 1 202 ? 18.25 -15.492 -23.484 1 97.81 202 ILE B O 1
ATOM 5947 N N . ILE B 1 203 ? 18.469 -13.477 -22.516 1 97.81 203 ILE B N 1
ATOM 5948 C CA . ILE B 1 203 ? 17.172 -12.992 -22.984 1 97.81 203 ILE B CA 1
ATOM 5949 C C . ILE B 1 203 ? 17.141 -13.016 -24.516 1 97.81 203 ILE B C 1
ATOM 5951 O O . ILE B 1 203 ? 16.156 -13.477 -25.109 1 97.81 203 ILE B O 1
ATOM 5955 N N . LEU B 1 204 ? 18.25 -12.578 -25.125 1 97.5 204 LEU B N 1
ATOM 5956 C CA . LEU B 1 204 ? 18.328 -12.547 -26.594 1 97.5 204 LEU B CA 1
ATOM 5957 C C . LEU B 1 204 ? 18.266 -13.961 -27.156 1 97.5 204 LEU B C 1
ATOM 5959 O O . LEU B 1 204 ? 17.531 -14.219 -28.109 1 97.5 204 LEU B O 1
ATOM 5963 N N . LEU B 1 205 ? 19.016 -14.891 -26.609 1 97.88 205 LEU B N 1
ATOM 5964 C CA . LEU B 1 205 ? 19.062 -16.266 -27.078 1 97.88 205 LEU B CA 1
ATOM 5965 C C . LEU B 1 205 ? 17.703 -16.938 -26.953 1 97.88 205 LEU B C 1
ATOM 5967 O O . LEU B 1 205 ? 17.25 -17.641 -27.875 1 97.88 205 LEU B O 1
ATOM 5971 N N . CYS B 1 206 ? 17.047 -16.734 -25.844 1 98.06 206 CYS B N 1
ATOM 5972 C CA . CYS B 1 206 ? 15.719 -17.297 -25.641 1 98.06 206 CYS B CA 1
ATOM 5973 C C . CYS B 1 206 ? 14.711 -16.703 -26.609 1 98.06 206 CYS B C 1
ATOM 5975 O O . CYS B 1 206 ? 13.867 -17.406 -27.156 1 98.06 206 CYS B O 1
ATOM 5977 N N . THR B 1 207 ? 14.805 -15.383 -26.797 1 97.31 207 THR B N 1
ATOM 5978 C CA . THR B 1 207 ? 13.883 -14.688 -27.688 1 97.31 207 THR B CA 1
ATOM 5979 C C . THR B 1 207 ? 14.023 -15.211 -29.125 1 97.31 207 THR B C 1
ATOM 5981 O O . THR B 1 207 ? 13.023 -15.375 -29.828 1 97.31 207 THR B O 1
ATOM 5984 N N . GLU B 1 208 ? 15.195 -15.492 -29.516 1 96.38 208 GLU B N 1
ATOM 5985 C CA . GLU B 1 208 ? 15.445 -16.047 -30.844 1 96.38 208 GLU B CA 1
ATOM 5986 C C . GLU B 1 208 ? 14.742 -17.391 -31.016 1 96.38 208 GLU B C 1
ATOM 5988 O O . GLU B 1 208 ? 14.172 -17.672 -32.062 1 96.38 208 GLU B O 1
ATOM 5993 N N . ILE B 1 209 ? 14.773 -18.203 -30.016 1 96.5 209 ILE B N 1
ATOM 5994 C CA . ILE B 1 209 ? 14.141 -19.516 -30.062 1 96.5 209 ILE B CA 1
ATOM 5995 C C . ILE B 1 209 ? 12.617 -19.359 -30.094 1 96.5 209 ILE B C 1
ATOM 5997 O O . ILE B 1 209 ? 11.938 -19.984 -30.906 1 96.5 209 ILE B O 1
ATOM 6001 N N . ILE B 1 210 ? 12.102 -18.5 -29.266 1 94.62 210 ILE B N 1
ATOM 6002 C CA . ILE B 1 210 ? 10.664 -18.312 -29.094 1 94.62 210 ILE B CA 1
ATOM 6003 C C . ILE B 1 210 ? 10.062 -17.719 -30.359 1 94.62 210 ILE B C 1
ATOM 6005 O O . ILE B 1 210 ? 8.953 -18.078 -30.766 1 94.62 210 ILE B O 1
ATOM 6009 N N . GLU B 1 211 ? 10.82 -16.828 -30.984 1 92.19 211 GLU B N 1
ATOM 6010 C CA . GLU B 1 211 ? 10.297 -16.141 -32.156 1 92.19 211 GLU B CA 1
ATOM 6011 C C . GLU B 1 211 ? 10.586 -16.922 -33.438 1 92.19 211 GLU B C 1
ATOM 6013 O O . GLU B 1 211 ? 10.125 -16.547 -34.531 1 92.19 211 GLU B O 1
ATOM 6018 N N . SER B 1 212 ? 11.305 -17.969 -33.281 1 91.12 212 SER B N 1
ATOM 6019 C CA . SER B 1 212 ? 11.578 -18.812 -34.438 1 91.12 212 SER B CA 1
ATOM 6020 C C . SER B 1 212 ? 10.305 -19.484 -34.938 1 91.12 212 SER B C 1
ATOM 6022 O O . SER B 1 212 ? 9.438 -19.859 -34.156 1 91.12 212 SER B O 1
ATOM 6024 N N . PRO B 1 213 ? 10.188 -19.672 -36.219 1 83.25 213 PRO B N 1
ATOM 6025 C CA . PRO B 1 213 ? 9.016 -20.344 -36.781 1 83.25 213 PRO B CA 1
ATOM 6026 C C . PRO B 1 213 ? 8.891 -21.797 -36.281 1 83.25 213 PRO B C 1
ATOM 6028 O O . PRO B 1 213 ? 7.789 -22.344 -36.281 1 83.25 213 PRO B O 1
ATOM 6031 N N . ALA B 1 214 ? 10.047 -22.328 -35.875 1 85.19 214 ALA B N 1
ATOM 6032 C CA . ALA B 1 214 ? 10.07 -23.734 -35.469 1 85.19 214 ALA B CA 1
ATOM 6033 C C . ALA B 1 214 ? 9.609 -23.875 -34.031 1 85.19 214 ALA B C 1
ATOM 6035 O O . ALA B 1 214 ? 9.445 -25 -33.531 1 85.19 214 ALA B O 1
ATOM 6036 N N . PHE B 1 215 ? 9.32 -22.844 -33.375 1 88.12 215 PHE B N 1
ATOM 6037 C CA . PHE B 1 215 ? 9.062 -22.875 -31.953 1 88.12 215 PHE B CA 1
ATOM 6038 C C . PHE B 1 215 ? 7.84 -23.734 -31.641 1 88.12 215 PHE B C 1
ATOM 6040 O O . PHE B 1 215 ? 7.863 -24.547 -30.719 1 88.12 215 PHE B O 1
ATOM 6047 N N . ASN B 1 216 ? 6.891 -23.547 -32.469 1 78.62 216 ASN B N 1
ATOM 6048 C CA . ASN B 1 216 ? 5.633 -24.25 -32.219 1 78.62 216 ASN B CA 1
ATOM 6049 C C . ASN B 1 216 ? 5.777 -25.75 -32.438 1 78.62 216 ASN B C 1
ATOM 6051 O O . ASN B 1 216 ? 4.984 -26.531 -31.891 1 78.62 216 ASN B O 1
ATOM 6055 N N . SER B 1 217 ? 6.848 -26.125 -33.156 1 81.75 217 SER B N 1
ATOM 6056 C CA . SER B 1 217 ? 7.055 -27.531 -33.469 1 81.75 217 SER B CA 1
ATOM 6057 C C . SER B 1 217 ? 7.984 -28.188 -32.438 1 81.75 217 SER B C 1
ATOM 6059 O O . SER B 1 217 ? 8.188 -29.406 -32.469 1 81.75 217 SER B O 1
ATOM 6061 N N . LEU B 1 218 ? 8.406 -27.391 -31.531 1 86.56 218 LEU B N 1
ATOM 6062 C CA . LEU B 1 218 ? 9.328 -27.906 -30.531 1 86.56 218 LEU B CA 1
ATOM 6063 C C . LEU B 1 218 ? 8.578 -28.688 -29.453 1 86.56 218 LEU B C 1
ATOM 6065 O O . LEU B 1 218 ? 7.375 -28.516 -29.281 1 86.56 218 LEU B O 1
ATOM 6069 N N . PRO B 1 219 ? 9.359 -29.625 -28.812 1 87.06 219 PRO B N 1
ATOM 6070 C CA . PRO B 1 219 ? 8.719 -30.375 -27.734 1 87.06 219 PRO B CA 1
ATOM 6071 C C . PRO B 1 219 ? 8.312 -29.5 -26.547 1 87.06 219 PRO B C 1
ATOM 6073 O O . PRO B 1 219 ? 8.594 -28.312 -26.547 1 87.06 219 PRO B O 1
ATOM 6076 N N . SER B 1 220 ? 7.645 -30.141 -25.547 1 86.69 220 SER B N 1
ATOM 6077 C CA . SER B 1 220 ? 7.094 -29.422 -24.391 1 86.69 220 SER B CA 1
ATOM 6078 C C . SER B 1 220 ? 8.195 -28.75 -23.578 1 86.69 220 SER B C 1
ATOM 6080 O O . SER B 1 220 ? 7.941 -27.781 -22.859 1 86.69 220 SER B O 1
ATOM 6082 N N . THR B 1 221 ? 9.352 -29.188 -23.766 1 90.12 221 THR B N 1
ATOM 6083 C CA . THR B 1 221 ? 10.492 -28.625 -23.047 1 90.12 221 THR B CA 1
ATOM 6084 C C . THR B 1 221 ? 10.758 -27.203 -23.484 1 90.12 221 THR B C 1
ATOM 6086 O O . THR B 1 221 ? 11.5 -26.469 -22.812 1 90.12 221 THR B O 1
ATOM 6089 N N . LYS B 1 222 ? 10.102 -26.828 -24.547 1 92.69 222 LYS B N 1
ATOM 6090 C CA . LYS B 1 222 ? 10.242 -25.453 -25.031 1 92.69 222 LYS B CA 1
ATOM 6091 C C . LYS B 1 222 ? 9.742 -24.453 -23.984 1 92.69 222 LYS B C 1
ATOM 6093 O O . LYS B 1 222 ? 10.18 -23.297 -23.969 1 92.69 222 LYS B O 1
ATOM 6098 N N . LEU B 1 223 ? 8.844 -24.891 -23.125 1 95.38 223 LEU B N 1
ATOM 6099 C CA . LEU B 1 223 ? 8.281 -24.016 -22.109 1 95.38 223 LEU B CA 1
ATOM 6100 C C . LEU B 1 223 ? 9.344 -23.641 -21.078 1 95.38 223 LEU B C 1
ATOM 6102 O O . LEU B 1 223 ? 9.211 -22.625 -20.391 1 95.38 223 LEU B O 1
ATOM 6106 N N . GLU B 1 224 ? 10.391 -24.438 -21.047 1 96.12 224 GLU B N 1
ATOM 6107 C CA . GLU B 1 224 ? 11.523 -24.109 -20.188 1 96.12 224 GLU B CA 1
ATOM 6108 C C . GLU B 1 224 ? 12.258 -22.875 -20.703 1 96.12 224 GLU B C 1
ATOM 6110 O O . GLU B 1 224 ? 12.859 -22.125 -19.922 1 96.12 224 GLU B O 1
ATOM 6115 N N . VAL B 1 225 ? 12.164 -22.688 -22.016 1 96.88 225 VAL B N 1
ATOM 6116 C CA . VAL B 1 225 ? 12.781 -21.516 -22.609 1 96.88 225 VAL B CA 1
ATOM 6117 C C . VAL B 1 225 ? 12.023 -20.266 -22.188 1 96.88 225 VAL B C 1
ATOM 6119 O O . VAL B 1 225 ? 12.633 -19.25 -21.828 1 96.88 225 VAL B O 1
ATOM 6122 N N . LEU B 1 226 ? 10.719 -20.344 -22.156 1 97 226 LEU B N 1
ATOM 6123 C CA . LEU B 1 226 ? 9.891 -19.234 -21.672 1 97 226 LEU B CA 1
ATOM 6124 C C . LEU B 1 226 ? 10.172 -18.953 -20.188 1 97 226 LEU B C 1
ATOM 6126 O O . LEU B 1 226 ? 10.289 -17.797 -19.797 1 97 226 LEU B O 1
ATOM 6130 N N . LEU B 1 227 ? 10.32 -20.016 -19.469 1 98.19 227 LEU B N 1
ATOM 6131 C CA . LEU B 1 227 ? 10.594 -19.875 -18.047 1 98.19 227 LEU B CA 1
ATOM 6132 C C . LEU B 1 227 ? 11.922 -19.172 -17.812 1 98.19 227 LEU B C 1
ATOM 6134 O O . LEU B 1 227 ? 12.023 -18.281 -16.969 1 98.19 227 LEU B O 1
ATOM 6138 N N . LEU B 1 228 ? 12.914 -19.578 -18.562 1 98.12 228 LEU B N 1
ATOM 6139 C CA . LEU B 1 228 ? 14.242 -18.984 -18.438 1 98.12 228 LEU B CA 1
ATOM 6140 C C . LEU B 1 228 ? 14.219 -17.516 -18.828 1 98.12 228 LEU B C 1
ATOM 6142 O O . LEU B 1 228 ? 14.789 -16.672 -18.141 1 98.12 228 LEU B O 1
ATOM 6146 N N . ARG B 1 229 ? 13.547 -17.188 -19.906 1 98.12 229 ARG B N 1
ATOM 6147 C CA . ARG B 1 229 ? 13.469 -15.789 -20.312 1 98.12 229 ARG B CA 1
ATOM 6148 C C . ARG B 1 229 ? 12.742 -14.945 -19.281 1 98.12 229 ARG B C 1
ATOM 6150 O O . ARG B 1 229 ? 13.172 -13.828 -18.969 1 98.12 229 ARG B O 1
ATOM 6157 N N . ALA B 1 230 ? 11.625 -15.469 -18.75 1 98.19 230 ALA B N 1
ATOM 6158 C CA . ALA B 1 230 ? 10.898 -14.758 -17.703 1 98.19 230 ALA B CA 1
ATOM 6159 C C . ALA B 1 230 ? 11.789 -14.477 -16.5 1 98.19 230 ALA B C 1
ATOM 6161 O O . ALA B 1 230 ? 11.742 -13.383 -15.93 1 98.19 230 ALA B O 1
ATOM 6162 N N . THR B 1 231 ? 12.609 -15.438 -16.141 1 98.25 231 THR B N 1
ATOM 6163 C CA . THR B 1 231 ? 13.516 -15.312 -15.016 1 98.25 231 THR B CA 1
ATOM 6164 C C . THR B 1 231 ? 14.5 -14.164 -15.242 1 98.25 231 THR B C 1
ATOM 6166 O O . THR B 1 231 ? 14.633 -13.281 -14.391 1 98.25 231 THR B O 1
ATOM 6169 N N . PHE B 1 232 ? 15.062 -14.172 -16.344 1 98.06 232 PHE B N 1
ATOM 6170 C CA . PHE B 1 232 ? 16.109 -13.18 -16.594 1 98.06 232 PHE B CA 1
ATOM 6171 C C . PHE B 1 232 ? 15.508 -11.82 -16.906 1 98.06 232 PHE B C 1
ATOM 6173 O O . PHE B 1 232 ? 16.125 -10.789 -16.656 1 98.06 232 PHE B O 1
ATOM 6180 N N . CYS B 1 233 ? 14.281 -11.812 -17.453 1 97.19 233 CYS B N 1
ATOM 6181 C CA . CYS B 1 233 ? 13.562 -10.547 -17.562 1 97.19 233 CYS B CA 1
ATOM 6182 C C . CYS B 1 233 ? 13.312 -9.938 -16.188 1 97.19 233 CYS B C 1
ATOM 6184 O O . CYS B 1 233 ? 13.492 -8.742 -15.992 1 97.19 233 CYS B O 1
ATOM 6186 N N . THR B 1 234 ? 12.953 -10.766 -15.258 1 96.12 234 THR B N 1
ATOM 6187 C CA . THR B 1 234 ? 12.727 -10.312 -13.891 1 96.12 234 THR B CA 1
ATOM 6188 C C . THR B 1 234 ? 14.008 -9.758 -13.281 1 96.12 234 THR B C 1
ATOM 6190 O O . THR B 1 234 ? 14 -8.695 -12.656 1 96.12 234 THR B O 1
ATOM 6193 N N . LEU B 1 235 ? 15.094 -10.477 -13.492 1 95.25 235 LEU B N 1
ATOM 6194 C CA . LEU B 1 235 ? 16.375 -10.062 -12.953 1 95.25 235 LEU B CA 1
ATOM 6195 C C . LEU B 1 235 ? 16.828 -8.742 -13.57 1 95.25 235 LEU B C 1
ATOM 6197 O O . LEU B 1 235 ? 17.422 -7.906 -12.891 1 95.25 235 LEU B O 1
ATOM 6201 N N . LEU B 1 236 ? 16.484 -8.555 -14.805 1 94.5 236 LEU B N 1
ATOM 6202 C CA . LEU B 1 236 ? 16.859 -7.332 -15.508 1 94.5 236 LEU B CA 1
ATOM 6203 C C . LEU B 1 236 ? 15.945 -6.176 -15.117 1 94.5 236 LEU B C 1
ATOM 6205 O O . LEU B 1 236 ? 16.328 -5.008 -15.25 1 94.5 236 LEU B O 1
ATOM 6209 N N . GLY B 1 237 ? 14.719 -6.484 -14.711 1 90.94 237 GLY B N 1
ATOM 6210 C CA . GLY B 1 237 ? 13.758 -5.457 -14.344 1 90.94 237 GLY B CA 1
ATOM 6211 C C . GLY B 1 237 ? 12.68 -5.246 -15.391 1 90.94 237 GLY B C 1
ATOM 6212 O O . GLY B 1 237 ? 11.93 -4.27 -15.328 1 90.94 237 GLY B O 1
ATOM 6213 N N . LYS B 1 238 ? 12.648 -6.141 -16.344 1 93.31 238 LYS B N 1
ATOM 6214 C CA . LYS B 1 238 ? 11.562 -6.125 -17.328 1 93.31 238 LYS B CA 1
ATOM 6215 C C . LYS B 1 238 ? 10.375 -6.949 -16.844 1 93.31 238 LYS B C 1
ATOM 6217 O O . LYS B 1 238 ? 10.203 -8.102 -17.25 1 93.31 238 LYS B O 1
ATOM 6222 N N . TYR B 1 239 ? 9.57 -6.363 -16.141 1 92.69 239 TYR B N 1
ATOM 6223 C CA . TYR B 1 239 ? 8.562 -7.105 -15.391 1 92.69 239 TYR B CA 1
ATOM 6224 C C . TYR B 1 239 ? 7.383 -7.48 -16.281 1 92.69 239 TYR B C 1
ATOM 6226 O O . TYR B 1 239 ? 6.84 -8.578 -16.172 1 92.69 239 TYR B O 1
ATOM 6234 N N . ASP B 1 240 ? 6.992 -6.633 -17.203 1 91.56 240 ASP B N 1
ATOM 6235 C CA . ASP B 1 240 ? 5.84 -6.918 -18.062 1 91.56 240 ASP B CA 1
ATOM 6236 C C . ASP B 1 240 ? 6.098 -8.141 -18.938 1 91.56 240 ASP B C 1
ATOM 6238 O O . ASP B 1 240 ? 5.309 -9.086 -18.938 1 91.56 240 ASP B O 1
ATOM 6242 N N . PRO B 1 241 ? 7.215 -8.156 -19.594 1 94.94 241 PRO B N 1
ATOM 6243 C CA . PRO B 1 241 ? 7.516 -9.359 -20.375 1 94.94 241 PRO B CA 1
ATOM 6244 C C . PRO B 1 241 ? 7.609 -10.609 -19.5 1 94.94 241 PRO B C 1
ATOM 6246 O O . PRO B 1 241 ? 7.195 -11.695 -19.922 1 94.94 241 PRO B O 1
ATOM 6249 N N . ALA B 1 242 ? 8.18 -10.469 -18.375 1 97.12 242 ALA B N 1
ATOM 6250 C CA . ALA B 1 242 ? 8.273 -11.602 -17.469 1 97.12 242 ALA B CA 1
ATOM 6251 C C . ALA B 1 242 ? 6.887 -12.133 -17.109 1 97.12 242 ALA B C 1
ATOM 6253 O O . ALA B 1 242 ? 6.633 -13.336 -17.188 1 97.12 242 ALA B O 1
ATOM 6254 N N . PHE B 1 243 ? 5.949 -11.258 -16.859 1 93.94 243 PHE B N 1
ATOM 6255 C CA . PHE B 1 243 ? 4.574 -11.625 -16.547 1 93.94 243 PHE B CA 1
ATOM 6256 C C . PHE B 1 243 ? 3.922 -12.344 -17.719 1 93.94 243 PHE B C 1
ATOM 6258 O O . PHE B 1 243 ? 3.232 -13.352 -17.531 1 93.94 243 PHE B O 1
ATOM 6265 N N . GLN B 1 244 ? 4.18 -11.844 -18.812 1 91.88 244 GLN B N 1
ATOM 6266 C CA . GLN B 1 244 ? 3.572 -12.406 -20.016 1 91.88 244 GLN B CA 1
ATOM 6267 C C . GLN B 1 244 ? 4.055 -13.836 -20.266 1 91.88 244 GLN B C 1
ATOM 6269 O O . GLN B 1 244 ? 3.252 -14.727 -20.547 1 91.88 244 GLN B O 1
ATOM 6274 N N . ASP B 1 245 ? 5.34 -13.992 -20.141 1 96.62 245 ASP B N 1
ATOM 6275 C CA . ASP B 1 245 ? 5.895 -15.336 -20.328 1 96.62 245 ASP B CA 1
ATOM 6276 C C . ASP B 1 245 ? 5.336 -16.312 -19.297 1 96.62 245 ASP B C 1
ATOM 6278 O O . ASP B 1 245 ? 4.949 -17.438 -19.641 1 96.62 245 ASP B O 1
ATOM 6282 N N . LEU B 1 246 ? 5.262 -15.875 -18.109 1 97 246 LEU B N 1
ATOM 6283 C CA . LEU B 1 246 ? 4.773 -16.734 -17.047 1 97 246 LEU B CA 1
ATOM 6284 C C . LEU B 1 246 ? 3.295 -17.062 -17.234 1 97 246 LEU B C 1
ATOM 6286 O O . LEU B 1 246 ? 2.873 -18.203 -17.047 1 97 246 LEU B O 1
ATOM 6290 N N . GLU B 1 247 ? 2.551 -16.094 -17.641 1 89.81 247 GLU B N 1
ATOM 6291 C CA . GLU B 1 247 ? 1.133 -16.312 -17.922 1 89.81 247 GLU B CA 1
ATOM 6292 C C . GLU B 1 247 ? 0.936 -17.266 -19.094 1 89.81 247 GLU B C 1
ATOM 6294 O O . GLU B 1 247 ? 0.02 -18.094 -19.078 1 89.81 247 GLU B O 1
ATOM 6299 N N . CYS B 1 248 ? 1.765 -17.094 -20.062 1 89.12 248 CYS B N 1
ATOM 6300 C CA . CYS B 1 248 ? 1.709 -18 -21.219 1 89.12 248 CYS B CA 1
ATOM 6301 C C . CYS B 1 248 ? 1.9 -19.453 -20.781 1 89.12 248 CYS B C 1
ATOM 6303 O O . CYS B 1 248 ? 1.146 -20.328 -21.203 1 89.12 248 CYS B O 1
ATOM 6305 N N . ILE B 1 249 ? 2.85 -19.672 -19.938 1 94.06 249 ILE B N 1
ATOM 6306 C CA . ILE B 1 249 ? 3.129 -21.016 -19.438 1 94.06 249 ILE B CA 1
ATOM 6307 C C . ILE B 1 249 ? 1.903 -21.547 -18.703 1 94.06 249 ILE B C 1
ATOM 6309 O O . ILE B 1 249 ? 1.491 -22.688 -18.922 1 94.06 249 ILE B O 1
ATOM 6313 N N . LEU B 1 250 ? 1.312 -20.734 -17.938 1 89.88 250 LEU B N 1
ATOM 6314 C CA . LEU B 1 250 ? 0.22 -21.156 -17.078 1 89.88 250 LEU B CA 1
ATOM 6315 C C . LEU B 1 250 ? -1.048 -21.422 -17.875 1 89.88 250 LEU B C 1
ATOM 6317 O O . LEU B 1 250 ? -1.949 -22.125 -17.422 1 89.88 250 LEU B O 1
ATOM 6321 N N . ASN B 1 251 ? -1.042 -20.891 -19.094 1 81.75 251 ASN B N 1
ATOM 6322 C CA . ASN B 1 251 ? -2.209 -21.078 -19.938 1 81.75 251 ASN B CA 1
ATOM 6323 C C . ASN B 1 251 ? -2.045 -22.281 -20.875 1 81.75 251 ASN B C 1
ATOM 6325 O O . ASN B 1 251 ? -2.967 -22.625 -21.609 1 81.75 251 ASN B O 1
ATOM 6329 N N . ILE B 1 252 ? -0.883 -22.891 -20.75 1 81 252 ILE B N 1
ATOM 6330 C CA . ILE B 1 252 ? -0.621 -24.062 -21.594 1 81 252 ILE B CA 1
ATOM 6331 C C . ILE B 1 252 ? -0.894 -25.328 -20.797 1 81 252 ILE B C 1
ATOM 6333 O O . ILE B 1 252 ? -0.286 -25.562 -19.734 1 81 252 ILE B O 1
ATOM 6337 N N . GLU B 1 253 ? -1.692 -26.156 -21.328 1 75.56 253 GLU B N 1
ATOM 6338 C CA . GLU B 1 253 ? -2.201 -27.328 -20.625 1 75.56 253 GLU B CA 1
ATOM 6339 C C . GLU B 1 253 ? -1.127 -28.406 -20.484 1 75.56 253 GLU B C 1
ATOM 6341 O O . GLU B 1 253 ? -1.05 -29.094 -19.469 1 75.56 253 GLU B O 1
ATOM 6346 N N . TYR B 1 254 ? -0.322 -28.531 -21.484 1 80.62 254 TYR B N 1
ATOM 6347 C CA . TYR B 1 254 ? 0.612 -29.656 -21.516 1 80.62 254 TYR B CA 1
ATOM 6348 C C . TYR B 1 254 ? 1.896 -29.312 -20.766 1 80.62 254 TYR B C 1
ATOM 6350 O O . TYR B 1 254 ? 2.838 -30.109 -20.734 1 80.62 254 TYR B O 1
ATOM 6358 N N . ALA B 1 255 ? 1.896 -28.203 -20.125 1 89.5 255 ALA B N 1
ATOM 6359 C CA . ALA B 1 255 ? 3.078 -27.828 -19.359 1 89.5 255 ALA B CA 1
ATOM 6360 C C . ALA B 1 255 ? 3.281 -28.781 -18.172 1 89.5 255 ALA B C 1
ATOM 6362 O O . ALA B 1 255 ? 2.316 -29.188 -17.531 1 89.5 255 ALA B O 1
ATOM 6363 N N . SER B 1 256 ? 4.547 -29.156 -17.953 1 92.88 256 SER B N 1
ATOM 6364 C CA . SER B 1 256 ? 4.844 -30.047 -16.844 1 92.88 256 SER B CA 1
ATOM 6365 C C . SER B 1 256 ? 4.586 -29.375 -15.5 1 92.88 256 SER B C 1
ATOM 6367 O O . SER B 1 256 ? 4.617 -28.141 -15.406 1 92.88 256 SER B O 1
ATOM 6369 N N . ASP B 1 257 ? 4.348 -30.141 -14.453 1 93.94 257 ASP B N 1
ATOM 6370 C CA . ASP B 1 257 ? 4.109 -29.609 -13.109 1 93.94 257 ASP B CA 1
ATOM 6371 C C . ASP B 1 257 ? 5.289 -28.766 -12.633 1 93.94 257 ASP B C 1
ATOM 6373 O O . ASP B 1 257 ? 5.094 -27.703 -12.055 1 93.94 257 ASP B O 1
ATOM 6377 N N . ASP B 1 258 ? 6.449 -29.219 -12.969 1 95.69 258 ASP B N 1
ATOM 6378 C CA . ASP B 1 258 ? 7.645 -28.516 -12.523 1 95.69 258 ASP B CA 1
ATOM 6379 C C . ASP B 1 258 ? 7.707 -27.109 -13.141 1 95.69 258 ASP B C 1
ATOM 6381 O O . ASP B 1 258 ? 7.996 -26.141 -12.445 1 95.69 258 ASP B O 1
ATOM 6385 N N . VAL B 1 259 ? 7.402 -27.062 -14.422 1 96.81 259 VAL B N 1
ATOM 6386 C CA . VAL B 1 259 ? 7.453 -25.781 -15.125 1 96.81 259 VAL B CA 1
ATOM 6387 C C . VAL B 1 259 ? 6.328 -24.875 -14.625 1 96.81 259 VAL B C 1
ATOM 6389 O O . VAL B 1 259 ? 6.547 -23.688 -14.375 1 96.81 259 VAL B O 1
ATOM 6392 N N . LYS B 1 260 ? 5.176 -25.406 -14.398 1 95.44 260 LYS B N 1
ATOM 6393 C CA . LYS B 1 260 ? 4.023 -24.641 -13.93 1 95.44 260 LYS B CA 1
ATOM 6394 C C . LYS B 1 260 ? 4.266 -24.078 -12.523 1 95.44 260 LYS B C 1
ATOM 6396 O O . LYS B 1 260 ? 4.023 -22.906 -12.266 1 95.44 260 LYS B O 1
ATOM 6401 N N . ILE B 1 261 ? 4.723 -24.938 -11.656 1 97.44 261 ILE B N 1
ATOM 6402 C CA . ILE B 1 261 ? 4.949 -24.547 -10.266 1 97.44 261 ILE B CA 1
ATOM 6403 C C . ILE B 1 261 ? 5.996 -23.438 -10.219 1 97.44 261 ILE B C 1
ATOM 6405 O O . ILE B 1 261 ? 5.82 -22.438 -9.508 1 97.44 261 ILE B O 1
ATOM 6409 N N . ASN B 1 262 ? 7.047 -23.609 -10.969 1 98.12 262 ASN B N 1
ATOM 6410 C CA . ASN B 1 262 ? 8.086 -22.578 -10.969 1 98.12 262 ASN B CA 1
ATOM 6411 C C . ASN B 1 262 ? 7.574 -21.266 -11.578 1 98.12 262 ASN B C 1
ATOM 6413 O O . ASN B 1 262 ? 7.969 -20.188 -11.141 1 98.12 262 ASN B O 1
ATOM 6417 N N . ALA B 1 263 ? 6.715 -21.391 -12.586 1 97.75 263 ALA B N 1
ATOM 6418 C CA . ALA B 1 263 ? 6.082 -20.188 -13.125 1 97.75 263 ALA B CA 1
ATOM 6419 C C . ALA B 1 263 ? 5.25 -19.484 -12.055 1 97.75 263 ALA B C 1
ATOM 6421 O O . ALA B 1 263 ? 5.289 -18.266 -11.938 1 97.75 263 ALA B O 1
ATOM 6422 N N . LEU B 1 264 ? 4.555 -20.25 -11.289 1 97.31 264 LEU B N 1
ATOM 6423 C CA . LEU B 1 264 ? 3.721 -19.703 -10.227 1 97.31 264 LEU B CA 1
ATOM 6424 C C . LEU B 1 264 ? 4.578 -19.062 -9.141 1 97.31 264 LEU B C 1
ATOM 6426 O O . LEU B 1 264 ? 4.258 -17.969 -8.656 1 97.31 264 LEU B O 1
ATOM 6430 N N . LEU B 1 265 ? 5.633 -19.703 -8.75 1 98.12 265 LEU B N 1
ATOM 6431 C CA . LEU B 1 265 ? 6.527 -19.172 -7.727 1 98.12 265 LEU B CA 1
ATOM 6432 C C . LEU B 1 265 ? 7.141 -17.859 -8.18 1 98.12 265 LEU B C 1
ATOM 6434 O O . LEU B 1 265 ? 7.168 -16.891 -7.414 1 98.12 265 LEU B O 1
ATOM 6438 N N . LYS B 1 266 ? 7.582 -17.828 -9.391 1 98.06 266 LYS B N 1
ATOM 6439 C CA . LYS B 1 266 ? 8.211 -16.625 -9.914 1 98.06 266 LYS B CA 1
ATOM 6440 C C . LYS B 1 266 ? 7.191 -15.508 -10.094 1 98.06 266 LYS B C 1
ATOM 6442 O O . LYS B 1 266 ? 7.504 -14.336 -9.891 1 98.06 266 LYS B O 1
ATOM 6447 N N . LYS B 1 267 ? 5.992 -15.891 -10.461 1 96.5 267 LYS B N 1
ATOM 6448 C CA . LYS B 1 267 ? 4.918 -14.906 -10.539 1 96.5 267 LYS B CA 1
ATOM 6449 C C . LYS B 1 267 ? 4.574 -14.352 -9.164 1 96.5 267 LYS B C 1
ATOM 6451 O O . LYS B 1 267 ? 4.324 -13.156 -9.016 1 96.5 267 LYS B O 1
ATOM 6456 N N . ALA B 1 268 ? 4.547 -15.234 -8.156 1 96.81 268 ALA B N 1
ATOM 6457 C CA . ALA B 1 268 ? 4.328 -14.797 -6.777 1 96.81 268 ALA B CA 1
ATOM 6458 C C . ALA B 1 268 ? 5.383 -13.789 -6.348 1 96.81 268 ALA B C 1
ATOM 6460 O O . ALA B 1 268 ? 5.055 -12.734 -5.789 1 96.81 268 ALA B O 1
ATOM 6461 N N . ASN B 1 269 ? 6.582 -14.086 -6.652 1 95.25 269 ASN B N 1
ATOM 6462 C CA . ASN B 1 269 ? 7.672 -13.195 -6.277 1 95.25 269 ASN B CA 1
ATOM 6463 C C . ASN B 1 269 ? 7.582 -11.859 -7.008 1 95.25 269 ASN B C 1
ATOM 6465 O O . ASN B 1 269 ? 7.949 -10.82 -6.461 1 95.25 269 ASN B O 1
ATOM 6469 N N . LEU B 1 270 ? 7.109 -11.906 -8.258 1 94 270 LEU B N 1
ATOM 6470 C CA . LEU B 1 270 ? 6.891 -10.672 -9.008 1 94 270 LEU B CA 1
ATOM 6471 C C . LEU B 1 270 ? 5.809 -9.828 -8.352 1 94 270 LEU B C 1
ATOM 6473 O O . LEU B 1 270 ? 5.953 -8.609 -8.234 1 94 270 LEU B O 1
ATOM 6477 N N . HIS B 1 271 ? 4.781 -10.492 -7.887 1 93.31 271 HIS B N 1
ATOM 6478 C CA . HIS B 1 271 ? 3.721 -9.781 -7.184 1 93.31 271 HIS B CA 1
ATOM 6479 C C . HIS B 1 271 ? 4.242 -9.148 -5.895 1 93.31 271 HIS B C 1
ATOM 6481 O O . HIS B 1 271 ? 3.84 -8.039 -5.535 1 93.31 271 HIS B O 1
ATOM 6487 N N . LEU B 1 272 ? 5.109 -9.828 -5.262 1 92.06 272 LEU B N 1
ATOM 6488 C CA . LEU B 1 272 ? 5.68 -9.312 -4.02 1 92.06 272 LEU B CA 1
ATOM 6489 C C . LEU B 1 272 ? 6.516 -8.062 -4.285 1 92.06 272 LEU B C 1
ATOM 6491 O O . LEU B 1 272 ? 6.555 -7.148 -3.461 1 92.06 272 LEU B O 1
ATOM 6495 N N . LYS B 1 273 ? 7.203 -8.008 -5.438 1 87.81 273 LYS B N 1
ATOM 6496 C CA . LYS B 1 273 ? 7.988 -6.832 -5.809 1 87.81 273 LYS B CA 1
ATOM 6497 C C . LYS B 1 273 ? 7.105 -5.594 -5.91 1 87.81 273 LYS B C 1
ATOM 6499 O O . LYS B 1 273 ? 7.57 -4.473 -5.684 1 87.81 273 LYS B O 1
ATOM 6504 N N . PHE B 1 274 ? 5.84 -5.852 -6.133 1 83.94 274 PHE B N 1
ATOM 6505 C CA . PHE B 1 274 ? 4.887 -4.754 -6.246 1 83.94 274 PHE B CA 1
ATOM 6506 C C . PHE B 1 274 ? 3.98 -4.691 -5.023 1 83.94 274 PHE B C 1
ATOM 6508 O O . PHE B 1 274 ? 2.902 -4.094 -5.074 1 83.94 274 PHE B O 1
ATOM 6515 N N . MET B 1 275 ? 4.289 -5.473 -4.059 1 83 275 MET B N 1
ATOM 6516 C CA . MET B 1 275 ? 3.635 -5.453 -2.754 1 83 275 MET B CA 1
ATOM 6517 C C . MET B 1 275 ? 2.209 -5.984 -2.852 1 83 275 MET B C 1
ATOM 6519 O O . MET B 1 275 ? 1.334 -5.57 -2.088 1 83 275 MET B O 1
ATOM 6523 N N . ASP B 1 276 ? 1.966 -6.738 -3.811 1 88.38 276 ASP B N 1
ATOM 6524 C CA . ASP B 1 276 ? 0.679 -7.418 -3.932 1 88.38 276 ASP B CA 1
ATOM 6525 C C . ASP B 1 276 ? 0.708 -8.781 -3.238 1 88.38 276 ASP B C 1
ATOM 6527 O O . ASP B 1 276 ? 0.74 -9.82 -3.9 1 88.38 276 ASP B O 1
ATOM 6531 N N . ILE B 1 277 ? 0.562 -8.789 -1.99 1 91.62 277 ILE B N 1
ATOM 6532 C CA . ILE B 1 277 ? 0.714 -9.961 -1.139 1 91.62 277 ILE B CA 1
ATOM 6533 C C . ILE B 1 277 ? -0.425 -10.945 -1.406 1 91.62 277 ILE B C 1
ATOM 6535 O O . ILE B 1 277 ? -0.214 -12.156 -1.427 1 91.62 277 ILE B O 1
ATOM 6539 N N . ASP B 1 278 ? -1.603 -10.398 -1.622 1 87.56 278 ASP B N 1
ATOM 6540 C CA . ASP B 1 278 ? -2.779 -11.234 -1.842 1 87.56 278 ASP B CA 1
ATOM 6541 C C . ASP B 1 278 ? -2.602 -12.125 -3.074 1 87.56 278 ASP B C 1
ATOM 6543 O O . ASP B 1 278 ? -2.783 -13.336 -3.002 1 87.56 278 ASP B O 1
ATOM 6547 N N . MET B 1 279 ? -2.186 -11.531 -4.121 1 90.62 279 MET B N 1
ATOM 6548 C CA . MET B 1 279 ? -1.999 -12.289 -5.355 1 90.62 279 MET B CA 1
ATOM 6549 C C . MET B 1 279 ? -0.82 -13.25 -5.23 1 90.62 279 MET B C 1
ATOM 6551 O O . MET B 1 279 ? -0.852 -14.352 -5.781 1 90.62 279 MET B O 1
ATOM 6555 N N . ALA B 1 280 ? 0.238 -12.828 -4.574 1 94.75 280 ALA B N 1
ATOM 6556 C CA . ALA B 1 280 ? 1.364 -13.727 -4.328 1 94.75 280 ALA B CA 1
ATOM 6557 C C . ALA B 1 280 ? 0.917 -14.969 -3.572 1 94.75 280 ALA B C 1
ATOM 6559 O O . ALA B 1 280 ? 1.244 -16.094 -3.965 1 94.75 280 ALA B O 1
ATOM 6560 N N . SER B 1 281 ? 0.072 -14.766 -2.586 1 93.19 281 SER B N 1
ATOM 6561 C CA . SER B 1 281 ? -0.421 -15.875 -1.772 1 93.19 281 SER B CA 1
ATOM 6562 C C . SER B 1 281 ? -1.274 -16.828 -2.6 1 93.19 281 SER B C 1
ATOM 6564 O O . SER B 1 281 ? -1.188 -18.047 -2.434 1 93.19 281 SER B O 1
ATOM 6566 N N . MET B 1 282 ? -2.01 -16.25 -3.484 1 91.12 282 MET B N 1
ATOM 6567 C CA . MET B 1 282 ? -2.859 -17.078 -4.336 1 91.12 282 MET B CA 1
ATOM 6568 C C . MET B 1 282 ? -2.018 -17.938 -5.266 1 91.12 282 MET B C 1
ATOM 6570 O O . MET B 1 282 ? -2.377 -19.078 -5.547 1 91.12 282 MET B O 1
ATOM 6574 N N . ASN B 1 283 ? -0.936 -17.391 -5.723 1 94.81 283 ASN B N 1
ATOM 6575 C CA . ASN B 1 283 ? -0.05 -18.188 -6.57 1 94.81 283 ASN B CA 1
ATOM 6576 C C . ASN B 1 283 ? 0.598 -19.328 -5.785 1 94.81 283 ASN B C 1
ATOM 6578 O O . ASN B 1 283 ? 0.768 -20.422 -6.312 1 94.81 283 ASN B O 1
ATOM 6582 N N . PHE B 1 284 ? 0.932 -19.094 -4.543 1 96.19 284 PHE B N 1
ATOM 6583 C CA . PHE B 1 284 ? 1.463 -20.156 -3.705 1 96.19 284 PHE B CA 1
ATOM 6584 C C . PHE B 1 284 ? 0.421 -21.25 -3.494 1 96.19 284 PHE B C 1
ATOM 6586 O O . PHE B 1 284 ? 0.734 -22.438 -3.582 1 96.19 284 PHE B O 1
ATOM 6593 N N . GLU B 1 285 ? -0.771 -20.812 -3.281 1 92.44 285 GLU B N 1
ATOM 6594 C CA . GLU B 1 285 ? -1.84 -21.781 -3.064 1 92.44 285 GLU B CA 1
ATOM 6595 C C . GLU B 1 285 ? -2.084 -22.625 -4.316 1 92.44 285 GLU B C 1
ATOM 6597 O O . GLU B 1 285 ? -2.318 -23.828 -4.227 1 92.44 285 GLU B O 1
ATOM 6602 N N . LEU B 1 286 ? -2.053 -21.922 -5.406 1 93.19 286 LEU B N 1
ATOM 6603 C CA . LEU B 1 286 ? -2.211 -22.656 -6.66 1 93.19 286 LEU B CA 1
ATOM 6604 C C . LEU B 1 286 ? -1.079 -23.656 -6.852 1 93.19 286 LEU B C 1
ATOM 6606 O O . LEU B 1 286 ? -1.316 -24.797 -7.262 1 93.19 286 LEU B O 1
ATOM 6610 N N . ALA B 1 287 ? 0.135 -23.266 -6.531 1 96.12 287 ALA B N 1
ATOM 6611 C CA . ALA B 1 287 ? 1.282 -24.156 -6.641 1 96.12 287 ALA B CA 1
ATOM 6612 C C . ALA B 1 287 ? 1.124 -25.359 -5.723 1 96.12 287 ALA B C 1
ATOM 6614 O O . ALA B 1 287 ? 1.398 -26.5 -6.125 1 96.12 287 ALA B O 1
ATOM 6615 N N . ILE B 1 288 ? 0.634 -25.172 -4.512 1 95.12 288 ILE B N 1
ATOM 6616 C CA . ILE B 1 288 ? 0.428 -26.234 -3.535 1 95.12 288 ILE B CA 1
ATOM 6617 C C . ILE B 1 288 ? -0.631 -27.203 -4.051 1 95.12 288 ILE B C 1
ATOM 6619 O O . ILE B 1 288 ? -0.497 -28.422 -3.891 1 95.12 288 ILE B O 1
ATOM 6623 N N . SER B 1 289 ? -1.625 -26.656 -4.711 1 90.25 289 SER B N 1
ATOM 6624 C CA . SER B 1 289 ? -2.703 -27.484 -5.23 1 90.25 289 SER B CA 1
ATOM 6625 C C . SER B 1 289 ? -2.209 -28.391 -6.348 1 90.25 289 SER B C 1
ATOM 6627 O O . SER B 1 289 ? -2.74 -29.484 -6.547 1 90.25 289 SER B O 1
ATOM 6629 N N . ILE B 1 290 ? -1.152 -27.969 -7.023 1 92.12 290 ILE B N 1
ATOM 6630 C CA . ILE B 1 290 ? -0.575 -28.781 -8.094 1 92.12 290 ILE B CA 1
ATOM 6631 C C . ILE B 1 290 ? 0.288 -29.891 -7.496 1 92.12 290 ILE B C 1
ATOM 6633 O O . ILE B 1 290 ? 0.14 -31.062 -7.852 1 92.12 290 ILE B O 1
ATOM 6637 N N . ASN B 1 291 ? 1.138 -29.547 -6.559 1 95 291 ASN B N 1
ATOM 6638 C CA . ASN B 1 291 ? 1.991 -30.5 -5.859 1 95 291 ASN B CA 1
ATOM 6639 C C . ASN B 1 291 ? 2.332 -30.031 -4.449 1 95 291 ASN B C 1
ATOM 6641 O O . ASN B 1 291 ? 3.197 -29.172 -4.273 1 95 291 ASN B O 1
ATOM 6645 N N . PRO B 1 292 ? 1.743 -30.531 -3.451 1 94.94 292 PRO B N 1
ATOM 6646 C CA . PRO B 1 292 ? 1.961 -30.062 -2.078 1 94.94 292 PRO B CA 1
ATOM 6647 C C . PRO B 1 292 ? 3.307 -30.516 -1.513 1 94.94 292 PRO B C 1
ATOM 6649 O O . PRO B 1 292 ? 3.695 -30.094 -0.422 1 94.94 292 PRO B O 1
ATOM 6652 N N . ARG B 1 293 ? 4.039 -31.359 -2.205 1 96.44 293 ARG B N 1
ATOM 6653 C CA . ARG B 1 293 ? 5.305 -31.875 -1.688 1 96.44 293 ARG B CA 1
ATOM 6654 C C . ARG B 1 293 ? 6.488 -31.203 -2.381 1 96.44 293 ARG B C 1
ATOM 6656 O O . ARG B 1 293 ? 7.59 -31.766 -2.412 1 96.44 293 ARG B O 1
ATOM 6663 N N . TYR B 1 294 ? 6.172 -30.078 -2.939 1 96.94 294 TYR B N 1
ATOM 6664 C CA . TYR B 1 294 ? 7.195 -29.328 -3.668 1 96.94 294 TYR B CA 1
ATOM 6665 C C . TYR B 1 294 ? 7.941 -28.375 -2.74 1 96.94 294 TYR B C 1
ATOM 6667 O O . TYR B 1 294 ? 7.391 -27.359 -2.312 1 96.94 294 TYR B O 1
ATOM 6675 N N . SER B 1 295 ? 9.219 -28.594 -2.432 1 97.75 295 SER B N 1
ATOM 6676 C CA . SER B 1 295 ? 10.016 -27.938 -1.396 1 97.75 295 SER B CA 1
ATOM 6677 C C . SER B 1 295 ? 10.094 -26.438 -1.624 1 97.75 295 SER B C 1
ATOM 6679 O O . SER B 1 295 ? 9.914 -25.641 -0.689 1 97.75 295 SER B O 1
ATOM 6681 N N . ASP B 1 296 ? 10.32 -25.953 -2.871 1 98.06 296 ASP B N 1
ATOM 6682 C CA . ASP B 1 296 ? 10.57 -24.562 -3.184 1 98.06 296 ASP B CA 1
ATOM 6683 C C . ASP B 1 296 ? 9.359 -23.688 -2.83 1 98.06 296 ASP B C 1
ATOM 6685 O O . ASP B 1 296 ? 9.508 -22.5 -2.541 1 98.06 296 ASP B O 1
ATOM 6689 N N . ILE B 1 297 ? 8.172 -24.281 -2.852 1 98.25 297 ILE B N 1
ATOM 6690 C CA . ILE B 1 297 ? 6.965 -23.531 -2.514 1 98.25 297 ILE B CA 1
ATOM 6691 C C . ILE B 1 297 ? 7.07 -23 -1.082 1 98.25 297 ILE B C 1
ATOM 6693 O O . ILE B 1 297 ? 6.898 -21.812 -0.837 1 98.25 297 ILE B O 1
ATOM 6697 N N . TYR B 1 298 ? 7.449 -23.859 -0.252 1 98.5 298 TYR B N 1
ATOM 6698 C CA . TYR B 1 298 ? 7.473 -23.547 1.171 1 98.5 298 TYR B CA 1
ATOM 6699 C C . TYR B 1 298 ? 8.648 -22.641 1.509 1 98.5 298 TYR B C 1
ATOM 6701 O O . TYR B 1 298 ? 8.562 -21.797 2.404 1 98.5 298 TYR B O 1
ATOM 6709 N N . TYR B 1 299 ? 9.703 -22.844 0.806 1 98.06 299 TYR B N 1
ATOM 6710 C CA . TYR B 1 299 ? 10.828 -21.938 1.012 1 98.06 299 TYR B CA 1
ATOM 6711 C C . TYR B 1 299 ? 10.438 -20.5 0.681 1 98.06 299 TYR B C 1
ATOM 6713 O O . TYR B 1 299 ? 10.633 -19.594 1.494 1 98.06 299 TYR B O 1
ATOM 6721 N N . HIS B 1 300 ? 9.883 -20.25 -0.486 1 98.12 300 HIS B N 1
ATOM 6722 C CA . HIS B 1 300 ? 9.547 -18.906 -0.928 1 98.12 300 HIS B CA 1
ATOM 6723 C C . HIS B 1 300 ? 8.391 -18.328 -0.114 1 98.12 300 HIS B C 1
ATOM 6725 O O . HIS B 1 300 ? 8.383 -17.141 0.199 1 98.12 300 HIS B O 1
ATOM 6731 N N . ARG B 1 301 ? 7.406 -19.172 0.246 1 97.75 301 ARG B N 1
ATOM 6732 C CA . ARG B 1 301 ? 6.332 -18.672 1.106 1 97.75 301 ARG B CA 1
ATOM 6733 C C . ARG B 1 301 ? 6.852 -18.375 2.506 1 97.75 301 ARG B C 1
ATOM 6735 O O . ARG B 1 301 ? 6.391 -17.422 3.15 1 97.75 301 ARG B O 1
ATOM 6742 N N . GLY B 1 302 ? 7.801 -19.234 2.99 1 98.06 302 GLY B N 1
ATOM 6743 C CA . GLY B 1 302 ? 8.438 -18.938 4.266 1 98.06 302 GLY B CA 1
ATOM 6744 C C . GLY B 1 302 ? 9.125 -17.594 4.293 1 98.06 302 GLY B C 1
ATOM 6745 O O . GLY B 1 302 ? 9.062 -16.875 5.301 1 98.06 302 GLY B O 1
ATOM 6746 N N . LEU B 1 303 ? 9.75 -17.25 3.193 1 96.62 303 LEU B N 1
ATOM 6747 C CA . LEU B 1 303 ? 10.391 -15.953 3.09 1 96.62 303 LEU B CA 1
ATOM 6748 C C . LEU B 1 303 ? 9.359 -14.828 3.207 1 96.62 303 LEU B C 1
ATOM 6750 O O . LEU B 1 303 ? 9.633 -13.797 3.826 1 96.62 303 LEU B O 1
ATOM 6754 N N . LEU B 1 304 ? 8.273 -15.031 2.531 1 95.56 304 LEU B N 1
ATOM 6755 C CA . LEU B 1 304 ? 7.188 -14.062 2.641 1 95.56 304 LEU B CA 1
ATOM 6756 C C . LEU B 1 304 ? 6.754 -13.898 4.094 1 95.56 304 LEU B C 1
ATOM 6758 O O . LEU B 1 304 ? 6.582 -12.773 4.57 1 95.56 304 LEU B O 1
ATOM 6762 N N . TYR B 1 305 ? 6.625 -14.992 4.789 1 96 305 TYR B N 1
ATOM 6763 C CA . TYR B 1 305 ? 6.219 -14.945 6.188 1 96 305 TYR B CA 1
ATOM 6764 C C . TYR B 1 305 ? 7.258 -14.227 7.035 1 96 305 TYR B C 1
ATOM 6766 O O . TYR B 1 305 ? 6.914 -13.477 7.953 1 96 305 TYR B O 1
ATOM 6774 N N . MET B 1 306 ? 8.516 -14.461 6.707 1 95.25 306 MET B N 1
ATOM 6775 C CA . MET B 1 306 ? 9.578 -13.734 7.398 1 95.25 306 MET B CA 1
ATOM 6776 C C . MET B 1 306 ? 9.438 -12.234 7.195 1 95.25 306 MET B C 1
ATOM 6778 O O . MET B 1 306 ? 9.555 -11.461 8.148 1 95.25 306 MET B O 1
ATOM 6782 N N . HIS B 1 307 ? 9.148 -11.875 6.02 1 91.06 307 HIS B N 1
ATOM 6783 C CA . HIS B 1 307 ? 8.992 -10.469 5.672 1 91.06 307 HIS B CA 1
ATOM 6784 C C . HIS B 1 307 ? 7.797 -9.852 6.395 1 91.06 307 HIS B C 1
ATOM 6786 O O . HIS B 1 307 ? 7.828 -8.68 6.773 1 91.06 307 HIS B O 1
ATOM 6792 N N . MET B 1 308 ? 6.844 -10.664 6.656 1 90.81 308 MET B N 1
ATOM 6793 C CA . MET B 1 308 ? 5.637 -10.211 7.344 1 90.81 308 MET B CA 1
ATOM 6794 C C . MET B 1 308 ? 5.789 -10.344 8.852 1 90.81 308 MET B C 1
ATOM 6796 O O . MET B 1 308 ? 4.84 -10.094 9.602 1 90.81 308 MET B O 1
ATOM 6800 N N . ASP B 1 309 ? 6.934 -10.852 9.281 1 90 309 ASP B N 1
ATOM 6801 C CA . ASP B 1 309 ? 7.266 -11.047 10.688 1 90 309 ASP B CA 1
ATOM 6802 C C . ASP B 1 309 ? 6.379 -12.117 11.32 1 90 309 ASP B C 1
ATOM 6804 O O . ASP B 1 309 ? 6 -12.008 12.484 1 90 309 ASP B O 1
ATOM 6808 N N . LYS B 1 310 ? 5.852 -12.961 10.531 1 93.31 310 LYS B N 1
ATOM 6809 C CA . LYS B 1 310 ? 5.176 -14.156 11.016 1 93.31 310 LYS B CA 1
ATOM 6810 C C . LYS B 1 310 ? 6.156 -15.32 11.172 1 93.31 310 LYS B C 1
ATOM 6812 O O . LYS B 1 310 ? 6.129 -16.281 10.398 1 93.31 310 LYS B O 1
ATOM 6817 N N . LEU B 1 311 ? 6.945 -15.289 12.195 1 95.81 311 LEU B N 1
ATOM 6818 C CA . LEU B 1 311 ? 8.148 -16.109 12.375 1 95.81 311 LEU B CA 1
ATOM 6819 C C . LEU B 1 311 ? 7.789 -17.578 12.539 1 95.81 311 LEU B C 1
ATOM 6821 O O . LEU B 1 311 ? 8.461 -18.453 11.977 1 95.81 311 LEU B O 1
ATOM 6825 N N . ASN B 1 312 ? 6.758 -17.844 13.258 1 95.69 312 ASN B N 1
ATOM 6826 C CA . ASN B 1 312 ? 6.395 -19.25 13.477 1 95.69 312 ASN B CA 1
ATOM 6827 C C . ASN B 1 312 ? 5.922 -19.906 12.18 1 95.69 312 ASN B C 1
ATOM 6829 O O . ASN B 1 312 ? 6.281 -21.062 11.898 1 95.69 312 ASN B O 1
ATOM 6833 N N . LYS B 1 313 ? 5.148 -19.203 11.406 1 96.94 313 LYS B N 1
ATOM 6834 C CA . LYS B 1 313 ? 4.715 -19.734 10.117 1 96.94 313 LYS B CA 1
ATOM 6835 C C . LYS B 1 313 ? 5.906 -19.922 9.18 1 96.94 313 LYS B C 1
ATOM 6837 O O . LYS B 1 313 ? 5.961 -20.906 8.438 1 96.94 313 LYS B O 1
ATOM 6842 N N . ALA B 1 314 ? 6.793 -18.984 9.211 1 98.12 314 ALA B N 1
ATOM 6843 C CA . ALA B 1 314 ? 8.008 -19.094 8.406 1 98.12 314 ALA B CA 1
ATOM 6844 C C . ALA B 1 314 ? 8.797 -20.344 8.781 1 98.12 314 ALA B C 1
ATOM 6846 O O . ALA B 1 314 ? 9.195 -21.109 7.91 1 98.12 314 ALA B O 1
ATOM 6847 N N . LYS B 1 315 ? 8.969 -20.547 10.07 1 97.88 315 LYS B N 1
ATOM 6848 C CA . LYS B 1 315 ? 9.695 -21.719 10.562 1 97.88 315 LYS B CA 1
ATOM 6849 C C . LYS B 1 315 ? 9.047 -23 10.086 1 97.88 315 LYS B C 1
ATOM 6851 O O . LYS B 1 315 ? 9.734 -23.922 9.625 1 97.88 315 LYS B O 1
ATOM 6856 N N . ASP B 1 316 ? 7.727 -23.047 10.195 1 98.31 316 ASP B N 1
ATOM 6857 C CA . ASP B 1 316 ? 6.988 -24.234 9.766 1 98.31 316 ASP B CA 1
ATOM 6858 C C . ASP B 1 316 ? 7.195 -24.5 8.281 1 98.31 316 ASP B C 1
ATOM 6860 O O . ASP B 1 316 ? 7.363 -25.641 7.867 1 98.31 316 ASP B O 1
ATOM 6864 N N . ASP B 1 317 ? 7.195 -23.484 7.508 1 98.56 317 ASP B N 1
ATOM 6865 C CA . ASP B 1 317 ? 7.375 -23.625 6.066 1 98.56 317 ASP B CA 1
ATOM 6866 C C . ASP B 1 317 ? 8.797 -24.062 5.73 1 98.56 317 ASP B C 1
ATOM 6868 O O . ASP B 1 317 ? 9 -24.922 4.871 1 98.56 317 ASP B O 1
ATOM 6872 N N . PHE B 1 318 ? 9.758 -23.516 6.418 1 98.44 318 PHE B N 1
ATOM 6873 C CA . PHE B 1 318 ? 11.133 -23.938 6.172 1 98.44 318 PHE B CA 1
ATOM 6874 C C . PHE B 1 318 ? 11.336 -25.391 6.578 1 98.44 318 PHE B C 1
ATOM 6876 O O . PHE B 1 318 ? 12.055 -26.125 5.91 1 98.44 318 PHE B O 1
ATOM 6883 N N . LYS B 1 319 ? 10.695 -25.781 7.676 1 98.19 319 LYS B N 1
ATOM 6884 C CA . LYS B 1 319 ? 10.734 -27.172 8.086 1 98.19 319 LYS B CA 1
ATOM 6885 C C . LYS B 1 319 ? 10.148 -28.078 7.004 1 98.19 319 LYS B C 1
ATOM 6887 O O . LYS B 1 319 ? 10.727 -29.125 6.68 1 98.19 319 LYS B O 1
ATOM 6892 N N . LYS B 1 320 ? 9.062 -27.641 6.441 1 98.19 320 LYS B N 1
ATOM 6893 C CA . LYS B 1 320 ? 8.422 -28.406 5.379 1 98.19 320 LYS B CA 1
ATOM 6894 C C . LYS B 1 320 ? 9.305 -28.484 4.141 1 98.19 320 LYS B C 1
ATOM 6896 O O . LYS B 1 320 ? 9.391 -29.516 3.488 1 98.19 320 LYS B O 1
ATOM 6901 N N . ALA B 1 321 ? 9.93 -27.344 3.799 1 98.38 321 ALA B N 1
ATOM 6902 C CA . ALA B 1 321 ? 10.844 -27.312 2.66 1 98.38 321 ALA B CA 1
ATOM 6903 C C . ALA B 1 321 ? 11.953 -28.344 2.824 1 98.38 321 ALA B C 1
ATOM 6905 O O . ALA B 1 321 ? 12.273 -29.078 1.886 1 98.38 321 ALA B O 1
ATOM 6906 N N . LEU B 1 322 ? 12.453 -28.516 4.027 1 97.75 322 LEU B N 1
ATOM 6907 C CA . LEU B 1 322 ? 13.555 -29.422 4.305 1 97.75 322 LEU B CA 1
ATOM 6908 C C . LEU B 1 322 ? 13.055 -30.859 4.398 1 97.75 322 LEU B C 1
ATOM 6910 O O . LEU B 1 322 ? 13.805 -31.812 4.133 1 97.75 322 LEU B O 1
ATOM 6914 N N . GLU B 1 323 ? 11.828 -30.984 4.816 1 98 323 GLU B N 1
ATOM 6915 C CA . GLU B 1 323 ? 11.227 -32.312 4.816 1 98 323 GLU B CA 1
ATOM 6916 C C . GLU B 1 323 ? 11.172 -32.906 3.408 1 98 323 GLU B C 1
ATOM 6918 O O . GLU B 1 323 ? 11.477 -34.062 3.205 1 98 323 GLU B O 1
ATOM 6923 N N . TYR B 1 324 ? 10.844 -32.062 2.477 1 97.69 324 TYR B N 1
ATOM 6924 C CA . TYR B 1 324 ? 10.656 -32.5 1.104 1 97.69 324 TYR B CA 1
ATOM 6925 C C . TYR B 1 324 ? 11.969 -32.469 0.332 1 97.69 324 TYR B C 1
ATOM 6927 O O . TYR B 1 324 ? 12.133 -33.188 -0.662 1 97.69 324 TYR B O 1
ATOM 6935 N N . ASN B 1 325 ? 12.93 -31.609 0.718 1 96.81 325 ASN B N 1
ATOM 6936 C CA . ASN B 1 325 ? 14.273 -31.531 0.16 1 96.81 325 ASN B CA 1
ATOM 6937 C C . ASN B 1 325 ? 15.32 -31.297 1.245 1 96.81 325 ASN B C 1
ATOM 6939 O O . ASN B 1 325 ? 15.734 -30.156 1.47 1 96.81 325 ASN B O 1
ATOM 6943 N N . PRO B 1 326 ? 15.766 -32.312 1.8 1 95.25 326 PRO B N 1
ATOM 6944 C CA . PRO B 1 326 ? 16.688 -32.188 2.938 1 95.25 326 PRO B CA 1
ATOM 6945 C C . PRO B 1 326 ? 18 -31.516 2.572 1 95.25 326 PRO B C 1
ATOM 6947 O O . PRO B 1 326 ? 18.703 -31 3.449 1 95.25 326 PRO B O 1
ATOM 6950 N N . ASN B 1 327 ? 18.344 -31.484 1.332 1 92.06 327 ASN B N 1
ATOM 6951 C CA . ASN B 1 327 ? 19.609 -30.922 0.91 1 92.06 327 ASN B CA 1
ATOM 6952 C C . ASN B 1 327 ? 19.453 -29.484 0.43 1 92.06 327 ASN B C 1
ATOM 6954 O O . ASN B 1 327 ? 20.359 -28.922 -0.19 1 92.06 327 ASN B O 1
ATOM 6958 N N . PHE B 1 328 ? 18.344 -28.969 0.694 1 95.44 328 PHE B N 1
ATOM 6959 C CA . PHE B 1 328 ? 18.094 -27.578 0.3 1 95.44 328 PHE B CA 1
ATOM 6960 C C . PHE B 1 328 ? 18.828 -26.609 1.212 1 95.44 328 PHE B C 1
ATOM 6962 O O . PHE B 1 328 ? 18.312 -26.219 2.262 1 95.44 328 PHE B O 1
ATOM 6969 N N . SER B 1 329 ? 20 -26.156 0.802 1 94.62 329 SER B N 1
ATOM 6970 C CA . SER B 1 329 ? 20.906 -25.359 1.621 1 94.62 329 SER B CA 1
ATOM 6971 C C . SER B 1 329 ? 20.25 -24.078 2.086 1 94.62 329 SER B C 1
ATOM 6973 O O . SER B 1 329 ? 20.297 -23.734 3.271 1 94.62 329 SER B O 1
ATOM 6975 N N . MET B 1 330 ? 19.578 -23.375 1.153 1 95.12 330 MET B N 1
ATOM 6976 C CA . MET B 1 330 ? 18.969 -22.078 1.461 1 95.12 330 MET B CA 1
ATOM 6977 C C . MET B 1 330 ? 17.906 -22.219 2.539 1 95.12 330 MET B C 1
ATOM 6979 O O . MET B 1 330 ? 17.797 -21.359 3.426 1 95.12 330 MET B O 1
ATOM 6983 N N . ALA B 1 331 ? 17.094 -23.219 2.439 1 96.81 331 ALA B N 1
ATOM 6984 C CA . ALA B 1 331 ? 16.047 -23.469 3.432 1 96.81 331 ALA B CA 1
ATOM 6985 C C . ALA B 1 331 ? 16.656 -23.734 4.809 1 96.81 331 ALA B C 1
ATOM 6987 O O . ALA B 1 331 ? 16.125 -23.266 5.824 1 96.81 331 ALA B O 1
ATOM 6988 N N . CYS B 1 332 ? 17.75 -24.5 4.816 1 96.38 332 CYS B N 1
ATOM 6989 C CA . CYS B 1 332 ? 18.438 -24.812 6.066 1 96.38 332 CYS B CA 1
ATOM 6990 C C . CYS B 1 332 ? 18.953 -23.531 6.73 1 96.38 332 CYS B C 1
ATOM 6992 O O . CYS B 1 332 ? 18.734 -23.312 7.926 1 96.38 332 CYS B O 1
ATOM 6994 N N . ILE B 1 333 ? 19.625 -22.703 5.988 1 96.12 333 ILE B N 1
ATOM 6995 C CA . ILE B 1 333 ? 20.188 -21.453 6.48 1 96.12 333 ILE B CA 1
ATOM 6996 C C . ILE B 1 333 ? 19.078 -20.578 7.039 1 96.12 333 ILE B C 1
ATOM 6998 O O . ILE B 1 333 ? 19.188 -20.062 8.156 1 96.12 333 ILE B O 1
ATOM 7002 N N . GLN B 1 334 ? 18.016 -20.438 6.285 1 96.12 334 GLN B N 1
ATOM 7003 C CA . GLN B 1 334 ? 16.906 -19.578 6.68 1 96.12 334 GLN B CA 1
ATOM 7004 C C . GLN B 1 334 ? 16.203 -20.109 7.93 1 96.12 334 GLN B C 1
ATOM 7006 O O . GLN B 1 334 ? 15.82 -19.328 8.805 1 96.12 334 GLN B O 1
ATOM 7011 N N . LYS B 1 335 ? 16.047 -21.375 7.973 1 97.12 335 LYS B N 1
ATOM 7012 C CA . LYS B 1 335 ? 15.406 -21.969 9.148 1 97.12 335 LYS B CA 1
ATOM 7013 C C . LYS B 1 335 ? 16.203 -21.672 10.414 1 97.12 335 LYS B C 1
ATOM 7015 O O . LYS B 1 335 ? 15.633 -21.266 11.43 1 97.12 335 LYS B O 1
ATOM 7020 N N . CYS B 1 336 ? 17.484 -21.875 10.328 1 96.06 336 CYS B N 1
ATOM 7021 C CA . CYS B 1 336 ? 18.344 -21.641 11.477 1 96.06 336 CYS B CA 1
ATOM 7022 C C . CYS B 1 336 ? 18.297 -20.172 11.906 1 96.06 336 CYS B C 1
ATOM 7024 O O . CYS B 1 336 ? 18.219 -19.875 13.102 1 96.06 336 CYS B O 1
ATOM 7026 N N . TYR B 1 337 ? 18.359 -19.297 10.984 1 96.25 337 TYR B N 1
ATOM 7027 C CA . TYR B 1 337 ? 18.266 -17.875 11.305 1 96.25 337 TYR B CA 1
ATOM 7028 C C . TYR B 1 337 ? 16.906 -17.547 11.93 1 96.25 337 TYR B C 1
ATOM 7030 O O . TYR B 1 337 ? 16.828 -16.75 12.867 1 96.25 337 TYR B O 1
ATOM 7038 N N . THR B 1 338 ? 15.867 -18.094 11.367 1 97.31 338 THR B N 1
ATOM 7039 C CA . THR B 1 338 ? 14.523 -17.891 11.891 1 97.31 338 THR B CA 1
ATOM 7040 C C . THR B 1 338 ? 14.422 -18.375 13.336 1 97.31 338 THR B C 1
ATOM 7042 O O . THR B 1 338 ? 13.797 -17.703 14.172 1 97.31 338 THR B O 1
ATOM 7045 N N . ASP B 1 339 ? 15.023 -19.5 13.617 1 96.62 339 ASP B N 1
ATOM 7046 C CA . ASP B 1 339 ? 15.062 -20.016 14.984 1 96.62 339 ASP B CA 1
ATOM 7047 C C . ASP B 1 339 ? 15.719 -19 15.922 1 96.62 339 ASP B C 1
ATOM 7049 O O . ASP B 1 339 ? 15.242 -18.781 17.047 1 96.62 339 ASP B O 1
ATOM 7053 N N . TYR B 1 340 ? 16.766 -18.422 15.492 1 96.56 340 TYR B N 1
ATOM 7054 C CA . TYR B 1 340 ? 17.438 -17.391 16.266 1 96.56 340 TYR B CA 1
ATOM 7055 C C . TYR B 1 340 ? 16.516 -16.219 16.531 1 96.56 340 TYR B C 1
ATOM 7057 O O . TYR B 1 340 ? 16.438 -15.719 17.656 1 96.56 340 TYR B O 1
ATOM 7065 N N . CYS B 1 341 ? 15.836 -15.742 15.477 1 96.19 341 CYS B N 1
ATOM 7066 C CA . CYS B 1 341 ? 14.938 -14.602 15.602 1 96.19 341 CYS B CA 1
ATOM 7067 C C . CYS B 1 341 ? 13.836 -14.867 16.609 1 96.19 341 CYS B C 1
ATOM 7069 O O . CYS B 1 341 ? 13.5 -14 17.422 1 96.19 341 CYS B O 1
ATOM 7071 N N . ILE B 1 342 ? 13.336 -16.047 16.547 1 95.38 342 ILE B N 1
ATOM 7072 C CA . ILE B 1 342 ? 12.273 -16.422 17.469 1 95.38 342 ILE B CA 1
ATOM 7073 C C . ILE B 1 342 ? 12.805 -16.406 18.906 1 95.38 342 ILE B C 1
ATOM 7075 O O . ILE B 1 342 ? 12.141 -15.898 19.812 1 95.38 342 ILE B O 1
ATOM 7079 N N . ALA B 1 343 ? 13.969 -16.938 19.078 1 94.88 343 ALA B N 1
ATOM 7080 C CA . ALA B 1 343 ? 14.594 -16.969 20.391 1 94.88 343 ALA B CA 1
ATOM 7081 C C . ALA B 1 343 ? 14.852 -15.555 20.922 1 94.88 343 ALA B C 1
ATOM 7083 O O . ALA B 1 343 ? 14.617 -15.273 22.094 1 94.88 343 ALA B O 1
ATOM 7084 N N . LYS B 1 344 ? 15.297 -14.703 20.078 1 93.38 344 LYS B N 1
ATOM 7085 C CA . LYS B 1 344 ? 15.57 -13.312 20.438 1 93.38 344 LYS B CA 1
ATOM 7086 C C . LYS B 1 344 ? 14.281 -12.578 20.797 1 93.38 344 LYS B C 1
ATOM 7088 O O . LYS B 1 344 ? 14.242 -11.836 21.781 1 93.38 344 LYS B O 1
ATOM 7093 N N . LEU B 1 345 ? 13.336 -12.789 20.031 1 88.81 345 LEU B N 1
ATOM 7094 C CA . LEU B 1 345 ? 12.047 -12.156 20.281 1 88.81 345 LEU B CA 1
ATOM 7095 C C . LEU B 1 345 ? 11.484 -12.57 21.625 1 88.81 345 LEU B C 1
ATOM 7097 O O . LEU B 1 345 ? 10.891 -11.758 22.344 1 88.81 345 LEU B O 1
ATOM 7101 N N . ASN B 1 346 ? 11.688 -13.789 21.969 1 89.69 346 ASN B N 1
ATOM 7102 C CA . ASN B 1 346 ? 11.195 -14.32 23.234 1 89.69 346 ASN B CA 1
ATOM 7103 C C . ASN B 1 346 ? 12.141 -13.992 24.391 1 89.69 346 ASN B C 1
ATOM 7105 O O . ASN B 1 346 ? 11.898 -14.406 25.531 1 89.69 346 ASN B O 1
ATOM 7109 N N . LYS B 1 347 ? 13.242 -13.336 24.109 1 89.69 347 LYS B N 1
ATOM 7110 C CA . LYS B 1 347 ? 14.258 -12.938 25.094 1 89.69 347 LYS B CA 1
ATOM 7111 C C . LYS B 1 347 ? 14.781 -14.148 25.859 1 89.69 347 LYS B C 1
ATOM 7113 O O . LYS B 1 347 ? 14.984 -14.078 27.062 1 89.69 347 LYS B O 1
ATOM 7118 N N . ASP B 1 348 ? 14.844 -15.242 25.219 1 93.06 348 ASP B N 1
ATOM 7119 C CA . ASP B 1 348 ? 15.359 -16.484 25.812 1 93.06 348 ASP B CA 1
ATOM 7120 C C . ASP B 1 348 ? 16.859 -16.625 25.547 1 93.06 348 ASP B C 1
ATOM 7122 O O . ASP B 1 348 ? 17.266 -17.078 24.469 1 93.06 348 ASP B O 1
ATOM 7126 N N . VAL B 1 349 ? 17.641 -16.391 26.469 1 92.5 349 VAL B N 1
ATOM 7127 C CA . VAL B 1 349 ? 19.094 -16.344 26.312 1 92.5 349 VAL B CA 1
ATOM 7128 C C . VAL B 1 349 ? 19.609 -17.734 25.969 1 92.5 349 VAL B C 1
ATOM 7130 O O . VAL B 1 349 ? 20.484 -17.875 25.109 1 92.5 349 VAL B O 1
ATOM 7133 N N . ARG B 1 350 ? 19.094 -18.719 26.594 1 94.25 350 ARG B N 1
ATOM 7134 C CA . ARG B 1 350 ? 19.547 -20.078 26.359 1 94.25 350 ARG B CA 1
ATOM 7135 C C . ARG B 1 350 ? 19.25 -20.516 24.922 1 94.25 350 ARG B C 1
ATOM 7137 O O . ARG B 1 350 ? 20.094 -21.109 24.25 1 94.25 350 ARG B O 1
ATOM 7144 N N . LEU B 1 351 ? 18.062 -20.188 24.453 1 94.38 351 LEU B N 1
ATOM 7145 C CA . LEU B 1 351 ? 17.656 -20.562 23.094 1 94.38 351 LEU B CA 1
ATOM 7146 C C . LEU B 1 351 ? 18.438 -19.75 22.062 1 94.38 351 LEU B C 1
ATOM 7148 O O . LEU B 1 351 ? 18.719 -20.25 20.969 1 94.38 351 LEU B O 1
ATOM 7152 N N . VAL B 1 352 ? 18.766 -18.531 22.391 1 95.56 352 VAL B N 1
ATOM 7153 C CA . VAL B 1 352 ? 19.578 -17.719 21.516 1 95.56 352 VAL B CA 1
ATOM 7154 C C . VAL B 1 352 ? 20.953 -18.344 21.344 1 95.56 352 VAL B C 1
ATOM 7156 O O . VAL B 1 352 ? 21.453 -18.484 20.219 1 95.56 352 VAL B O 1
ATOM 7159 N N . GLU B 1 353 ? 21.5 -18.797 22.422 1 94.5 353 GLU B N 1
ATOM 7160 C CA . GLU B 1 353 ? 22.812 -19.438 22.375 1 94.5 353 GLU B CA 1
ATOM 7161 C C . GLU B 1 353 ? 22.766 -20.734 21.578 1 94.5 353 GLU B C 1
ATOM 7163 O O . GLU B 1 353 ? 23.672 -21.031 20.797 1 94.5 353 GLU B O 1
ATOM 7168 N N . ALA B 1 354 ? 21.734 -21.453 21.828 1 95.5 354 ALA B N 1
ATOM 7169 C CA . ALA B 1 354 ? 21.578 -22.703 21.094 1 95.5 354 ALA B CA 1
ATOM 7170 C C . ALA B 1 354 ? 21.438 -22.438 19.594 1 95.5 354 ALA B C 1
ATOM 7172 O O . ALA B 1 354 ? 21.969 -23.188 18.781 1 95.5 354 ALA B O 1
ATOM 7173 N N . ALA B 1 355 ? 20.703 -21.422 19.281 1 94.94 355 ALA B N 1
ATOM 7174 C CA . ALA B 1 355 ? 20.484 -21.062 17.875 1 94.94 355 ALA B CA 1
ATOM 7175 C C . ALA B 1 355 ? 21.797 -20.625 17.219 1 94.94 355 ALA B C 1
ATOM 7177 O O . ALA B 1 355 ? 22.047 -20.953 16.062 1 94.94 355 ALA B O 1
ATOM 7178 N N . VAL B 1 356 ? 22.609 -19.922 17.938 1 94.12 356 VAL B N 1
ATOM 7179 C CA . VAL B 1 356 ? 23.891 -19.469 17.422 1 94.12 356 VAL B CA 1
ATOM 7180 C C . VAL B 1 356 ? 24.797 -20.672 17.156 1 94.12 356 VAL B C 1
ATOM 7182 O O . VAL B 1 356 ? 25.438 -20.75 16.109 1 94.12 356 VAL B O 1
ATOM 7185 N N . ARG B 1 357 ? 24.797 -21.625 18.031 1 93.88 357 ARG B N 1
ATOM 7186 C CA . ARG B 1 357 ? 25.594 -22.844 17.859 1 93.88 357 ARG B CA 1
ATOM 7187 C C . ARG B 1 357 ? 25.125 -23.641 16.656 1 93.88 357 ARG B C 1
ATOM 7189 O O . ARG B 1 357 ? 25.938 -24.156 15.891 1 93.88 357 ARG B O 1
ATOM 7196 N N . ALA B 1 358 ? 23.875 -23.703 16.547 1 94.62 358 ALA B N 1
ATOM 7197 C CA . ALA B 1 358 ? 23.312 -24.406 15.398 1 94.62 358 ALA B CA 1
ATOM 7198 C C . ALA B 1 358 ? 23.719 -23.719 14.094 1 94.62 358 ALA B C 1
ATOM 7200 O O . ALA B 1 358 ? 24.016 -24.391 13.102 1 94.62 358 ALA B O 1
ATOM 7201 N N . PHE B 1 359 ? 23.703 -22.453 14.102 1 94.19 359 PHE B N 1
ATOM 7202 C CA . PHE B 1 359 ? 24.062 -21.688 12.906 1 94.19 359 PHE B CA 1
ATOM 7203 C C . PHE B 1 359 ? 25.531 -21.875 12.562 1 94.19 359 PHE B C 1
ATOM 7205 O O . PHE B 1 359 ? 25.906 -21.922 11.383 1 94.19 359 PHE B O 1
ATOM 7212 N N . GLU B 1 360 ? 26.312 -21.953 13.547 1 91.94 360 GLU B N 1
ATOM 7213 C CA . GLU B 1 360 ? 27.734 -22.172 13.32 1 91.94 360 GLU B CA 1
ATOM 7214 C C . GLU B 1 360 ? 27.984 -23.516 12.633 1 91.94 360 GLU B C 1
ATOM 7216 O O . GLU B 1 360 ? 28.875 -23.625 11.781 1 91.94 360 GLU B O 1
ATOM 7221 N N . LYS B 1 361 ? 27.188 -24.438 12.945 1 93.38 361 LYS B N 1
ATOM 7222 C CA . LYS B 1 361 ? 27.281 -25.719 12.25 1 93.38 361 LYS B CA 1
ATOM 7223 C C . LYS B 1 361 ? 26.891 -25.578 10.781 1 93.38 361 LYS B C 1
ATOM 7225 O O . LYS B 1 361 ? 27.516 -26.188 9.914 1 93.38 361 LYS B O 1
ATOM 7230 N N . VAL B 1 362 ? 25.875 -24.828 10.57 1 91.31 362 VAL B N 1
ATOM 7231 C CA . VAL B 1 362 ? 25.438 -24.547 9.203 1 91.31 362 VAL B CA 1
ATOM 7232 C C . VAL B 1 362 ? 26.531 -23.797 8.445 1 91.31 362 VAL B C 1
ATOM 7234 O O . VAL B 1 362 ? 26.797 -24.094 7.277 1 91.31 362 VAL B O 1
ATOM 7237 N N . PHE B 1 363 ? 27.109 -22.906 9.125 1 86.75 363 PHE B N 1
ATOM 7238 C CA . PHE B 1 363 ? 28.203 -22.094 8.578 1 86.75 363 PHE B CA 1
ATOM 7239 C C . PHE B 1 363 ? 29.359 -22.969 8.148 1 86.75 363 PHE B C 1
ATOM 7241 O O . PHE B 1 363 ? 29.984 -22.719 7.117 1 86.75 363 PHE B O 1
ATOM 7248 N N . GLU B 1 364 ? 29.594 -24.047 8.828 1 87.88 364 GLU B N 1
ATOM 7249 C CA . GLU B 1 364 ? 30.672 -24.984 8.523 1 87.88 364 GLU B CA 1
ATOM 7250 C C . GLU B 1 364 ? 30.281 -25.938 7.41 1 87.88 364 GLU B C 1
ATOM 7252 O O . GLU B 1 364 ? 31.125 -26.438 6.676 1 87.88 364 GLU B O 1
ATOM 7257 N N . LYS B 1 365 ? 29.062 -26.094 7.336 1 90.88 365 LYS B N 1
ATOM 7258 C CA . LYS B 1 365 ? 28.562 -27.031 6.34 1 90.88 365 LYS B CA 1
ATOM 7259 C C . LYS B 1 365 ? 28.547 -26.406 4.949 1 90.88 365 LYS B C 1
ATOM 7261 O O . LYS B 1 365 ? 28.906 -27.062 3.967 1 90.88 365 LYS B O 1
ATOM 7266 N N . TYR B 1 366 ? 28.125 -25.203 4.879 1 90.62 366 TYR B N 1
ATOM 7267 C CA . TYR B 1 366 ? 27.984 -24.531 3.592 1 90.62 366 TYR B CA 1
ATOM 7268 C C . TYR B 1 366 ? 29.078 -23.5 3.4 1 90.62 366 TYR B C 1
ATOM 7270 O O . TYR B 1 366 ? 28.844 -22.297 3.582 1 90.62 366 TYR B O 1
ATOM 7278 N N . THR B 1 367 ? 30.219 -23.938 2.869 1 85.31 367 THR B N 1
ATOM 7279 C CA . THR B 1 367 ? 31.406 -23.094 2.797 1 85.31 367 THR B CA 1
ATOM 7280 C C . THR B 1 367 ? 31.625 -22.594 1.374 1 85.31 367 THR B C 1
ATOM 7282 O O . THR B 1 367 ? 32.438 -21.688 1.146 1 85.31 367 THR B O 1
ATOM 7285 N N . ASN B 1 368 ? 30.859 -23.047 0.516 1 84 368 ASN B N 1
ATOM 7286 C CA . ASN B 1 368 ? 31.078 -22.703 -0.882 1 84 368 ASN B CA 1
ATOM 7287 C C . ASN B 1 368 ? 30.094 -21.625 -1.359 1 84 368 ASN B C 1
ATOM 7289 O O . ASN B 1 368 ? 29 -21.5 -0.815 1 84 368 ASN B O 1
ATOM 7293 N N . PHE B 1 369 ? 30.656 -20.875 -2.355 1 85.25 369 PHE B N 1
ATOM 7294 C CA . PHE B 1 369 ? 29.766 -19.906 -3.006 1 85.25 369 PHE B CA 1
ATOM 7295 C C . PHE B 1 369 ? 28.703 -20.625 -3.832 1 85.25 369 PHE B C 1
ATOM 7297 O O . PHE B 1 369 ? 28.969 -21.688 -4.402 1 85.25 369 PHE B O 1
ATOM 7304 N N . PRO B 1 370 ? 27.469 -20.156 -3.844 1 88.62 370 PRO B N 1
ATOM 7305 C CA . PRO B 1 370 ? 27 -18.844 -3.367 1 88.62 370 PRO B CA 1
ATOM 7306 C C . PRO B 1 370 ? 26.344 -18.922 -1.983 1 88.62 370 PRO B C 1
ATOM 7308 O O . PRO B 1 370 ? 26.047 -17.891 -1.383 1 88.62 370 PRO B O 1
ATOM 7311 N N . GLU B 1 371 ? 26.203 -20.078 -1.374 1 88.44 371 GLU B N 1
ATOM 7312 C CA . GLU B 1 371 ? 25.469 -20.266 -0.133 1 88.44 371 GLU B CA 1
ATOM 7313 C C . GLU B 1 371 ? 26.172 -19.594 1.041 1 88.44 371 GLU B C 1
ATOM 7315 O O . GLU B 1 371 ? 25.516 -19.062 1.94 1 88.44 371 GLU B O 1
ATOM 7320 N N . CYS B 1 372 ? 27.406 -19.641 0.912 1 88.56 372 CYS B N 1
ATOM 7321 C CA . CYS B 1 372 ? 28.203 -19.156 2.037 1 88.56 372 CYS B CA 1
ATOM 7322 C C . CYS B 1 372 ? 27.938 -17.672 2.283 1 88.56 372 CYS B C 1
ATOM 7324 O O . CYS B 1 372 ? 28.094 -17.188 3.402 1 88.56 372 CYS B O 1
ATOM 7326 N N . ILE B 1 373 ? 27.547 -16.922 1.3 1 89.12 373 ILE B N 1
ATOM 7327 C CA . ILE B 1 373 ? 27.312 -15.492 1.439 1 89.12 373 ILE B CA 1
ATOM 7328 C C . ILE B 1 373 ? 26.172 -15.25 2.422 1 89.12 373 ILE B C 1
ATOM 7330 O O . ILE B 1 373 ? 26.219 -14.328 3.236 1 89.12 373 ILE B O 1
ATOM 7334 N N . PHE B 1 374 ? 25.156 -16.047 2.34 1 91 374 PHE B N 1
ATOM 7335 C CA . PHE B 1 374 ? 24.016 -15.914 3.236 1 91 374 PHE B CA 1
ATOM 7336 C C . PHE B 1 374 ? 24.406 -16.234 4.672 1 91 374 PHE B C 1
ATOM 7338 O O . PHE B 1 374 ? 23.938 -15.602 5.613 1 91 374 PHE B O 1
ATOM 7345 N N . CYS B 1 375 ? 25.297 -17.219 4.727 1 92 375 CYS B N 1
ATOM 7346 C CA . CYS B 1 375 ? 25.797 -17.562 6.055 1 92 375 CYS B CA 1
ATOM 7347 C C . CYS B 1 375 ? 26.531 -16.375 6.676 1 92 375 CYS B C 1
ATOM 7349 O O . CYS B 1 375 ? 26.297 -16.031 7.836 1 92 375 CYS B O 1
ATOM 7351 N N . TYR B 1 376 ? 27.312 -15.758 5.879 1 90.94 376 TYR B N 1
ATOM 7352 C CA . TYR B 1 376 ? 28.062 -14.609 6.383 1 90.94 376 TYR B CA 1
ATOM 7353 C C . TYR B 1 376 ? 27.141 -13.453 6.715 1 90.94 376 TYR B C 1
ATOM 7355 O O . TYR B 1 376 ? 27.312 -12.773 7.727 1 90.94 376 TYR B O 1
ATOM 7363 N N . GLN B 1 377 ? 26.172 -13.195 5.914 1 92 377 GLN B N 1
ATOM 7364 C CA . GLN B 1 377 ? 25.219 -12.109 6.129 1 92 377 GLN B CA 1
ATOM 7365 C C . GLN B 1 377 ? 24.469 -12.297 7.438 1 92 377 GLN B C 1
ATOM 7367 O O . GLN B 1 377 ? 24.406 -11.383 8.266 1 92 377 GLN B O 1
ATOM 7372 N N . TYR B 1 378 ? 23.891 -13.477 7.617 1 93.81 378 TYR B N 1
ATOM 7373 C CA . TYR B 1 378 ? 23.062 -13.727 8.797 1 93.81 378 TYR B CA 1
ATOM 7374 C C . TYR B 1 378 ? 23.938 -13.859 10.047 1 93.81 378 TYR B C 1
ATOM 7376 O O . TYR B 1 378 ? 23.531 -13.422 11.133 1 93.81 378 TYR B O 1
ATOM 7384 N N . TYR B 1 379 ? 25.078 -14.477 9.859 1 92.5 379 TYR B N 1
ATOM 7385 C CA . TYR B 1 379 ? 25.984 -14.578 11 1 92.5 379 TYR B CA 1
ATOM 7386 C C . TYR B 1 379 ? 26.406 -13.195 11.484 1 92.5 379 TYR B C 1
ATOM 7388 O O . TYR B 1 379 ? 26.469 -12.945 12.695 1 92.5 379 TYR B O 1
ATOM 7396 N N . ARG B 1 380 ? 26.703 -12.336 10.609 1 93.75 380 ARG B N 1
ATOM 7397 C CA . ARG B 1 380 ? 27.047 -10.961 10.953 1 93.75 380 ARG B CA 1
ATOM 7398 C C . ARG B 1 380 ? 25.922 -10.305 11.75 1 93.75 380 ARG B C 1
ATOM 7400 O O . ARG B 1 380 ? 26.172 -9.664 12.773 1 93.75 380 ARG B O 1
ATOM 7407 N N . LYS B 1 381 ? 24.703 -10.422 11.266 1 93.38 381 LYS B N 1
ATOM 7408 C CA . LYS B 1 381 ? 23.562 -9.836 11.938 1 93.38 381 LYS B CA 1
ATOM 7409 C C . LYS B 1 381 ? 23.422 -10.359 13.359 1 93.38 381 LYS B C 1
ATOM 7411 O O . LYS B 1 381 ? 23.234 -9.586 14.305 1 93.38 381 LYS B O 1
ATOM 7416 N N . MET B 1 382 ? 23.625 -11.68 13.5 1 94.12 382 MET B N 1
ATOM 7417 C CA . MET B 1 382 ? 23.5 -12.312 14.805 1 94.12 382 MET B CA 1
ATOM 7418 C C . MET B 1 382 ? 24.594 -11.812 15.758 1 94.12 382 MET B C 1
ATOM 7420 O O . MET B 1 382 ? 24.297 -11.453 16.906 1 94.12 382 MET B O 1
ATOM 7424 N N . MET B 1 383 ? 25.766 -11.742 15.273 1 94.19 383 MET B N 1
ATOM 7425 C CA . MET B 1 383 ? 26.906 -11.344 16.109 1 94.19 383 MET B CA 1
ATOM 7426 C C . MET B 1 383 ? 26.828 -9.867 16.469 1 94.19 383 MET B C 1
ATOM 7428 O O . MET B 1 383 ? 27.219 -9.469 17.562 1 94.19 383 MET B O 1
ATOM 7432 N N . SER B 1 384 ? 26.344 -9.062 15.523 1 94.31 384 SER B N 1
ATOM 7433 C CA . SER B 1 384 ? 26.156 -7.648 15.812 1 94.31 384 SER B CA 1
ATOM 7434 C C . SER B 1 384 ? 25.125 -7.438 16.906 1 94.31 384 SER B C 1
ATOM 7436 O O . SER B 1 384 ? 25.344 -6.641 17.828 1 94.31 384 SER B O 1
ATOM 7438 N N . GLU B 1 385 ? 24.094 -8.156 16.812 1 92.19 385 GLU B N 1
ATOM 7439 C CA . GLU B 1 385 ? 23 -8.016 17.781 1 92.19 385 GLU B CA 1
ATOM 7440 C C . GLU B 1 385 ? 23.422 -8.516 19.156 1 92.19 385 GLU B C 1
ATOM 7442 O O . GLU B 1 385 ? 22.953 -8 20.188 1 92.19 385 GLU B O 1
ATOM 7447 N N . THR B 1 386 ? 24.281 -9.492 19.234 1 90.81 386 THR B N 1
ATOM 7448 C CA . THR B 1 386 ? 24.766 -10.031 20.5 1 90.81 386 THR B CA 1
ATOM 7449 C C . THR B 1 386 ? 26.078 -9.383 20.906 1 90.81 386 THR B C 1
ATOM 7451 O O . THR B 1 386 ? 26.719 -9.812 21.859 1 90.81 386 THR B O 1
ATOM 7454 N N . GLN B 1 387 ? 26.609 -8.453 20.109 1 91.5 387 GLN B N 1
ATOM 7455 C CA . GLN B 1 387 ? 27.797 -7.645 20.359 1 91.5 387 GLN B CA 1
ATOM 7456 C C . GLN B 1 387 ? 29.062 -8.508 20.375 1 91.5 387 GLN B C 1
ATOM 7458 O O . GLN B 1 387 ? 29.953 -8.289 21.188 1 91.5 387 GLN B O 1
ATOM 7463 N N . GLN B 1 388 ? 29.016 -9.578 19.672 1 92.69 388 GLN B N 1
ATOM 7464 C CA . GLN B 1 388 ? 30.188 -10.438 19.5 1 92.69 388 GLN B CA 1
ATOM 7465 C C . GLN B 1 388 ? 30.891 -10.133 18.188 1 92.69 388 GLN B C 1
ATOM 7467 O O . GLN B 1 388 ? 31.062 -11.023 17.344 1 92.69 388 GLN B O 1
ATOM 7472 N N . TYR B 1 389 ? 31.406 -8.984 17.969 1 94.62 389 TYR B N 1
ATOM 7473 C CA . TYR B 1 389 ? 31.938 -8.453 16.719 1 94.62 389 TYR B CA 1
ATOM 7474 C C . TYR B 1 389 ? 33.25 -9.164 16.344 1 94.62 389 TYR B C 1
ATOM 7476 O O . TYR B 1 389 ? 33.438 -9.484 15.164 1 94.62 389 TYR B O 1
ATOM 7484 N N . GLN B 1 390 ? 34.062 -9.43 17.312 1 93.31 390 GLN B N 1
ATOM 7485 C CA . GLN B 1 390 ? 35.344 -10.031 17.062 1 93.31 390 GLN B CA 1
ATOM 7486 C C . GLN B 1 390 ? 35.219 -11.438 16.484 1 93.31 390 GLN B C 1
ATOM 7488 O O . GLN B 1 390 ? 35.969 -11.82 15.578 1 93.31 390 GLN B O 1
ATOM 7493 N N . LYS B 1 391 ? 34.281 -12.125 16.969 1 91.25 391 LYS B N 1
ATOM 7494 C CA . LYS B 1 391 ? 34.031 -13.477 16.484 1 91.25 391 LYS B CA 1
ATOM 7495 C C . LYS B 1 391 ? 33.656 -13.469 15 1 91.25 391 LYS B C 1
ATOM 7497 O O . LYS B 1 391 ? 34.156 -14.281 14.227 1 91.25 391 LYS B O 1
ATOM 7502 N N . ALA B 1 392 ? 32.781 -12.617 14.664 1 93.06 392 ALA B N 1
ATOM 7503 C CA . ALA B 1 392 ? 32.375 -12.492 13.266 1 93.06 392 ALA B CA 1
ATOM 7504 C C . ALA B 1 392 ? 33.531 -12.062 12.383 1 93.06 392 ALA B C 1
ATOM 7506 O O . ALA B 1 392 ? 33.719 -12.586 11.281 1 93.06 392 ALA B O 1
ATOM 7507 N N . ASP B 1 393 ? 34.344 -11.141 12.867 1 94.06 393 ASP B N 1
ATOM 7508 C CA . ASP B 1 393 ? 35.438 -10.594 12.086 1 94.06 393 ASP B CA 1
ATOM 7509 C C . ASP B 1 393 ? 36.469 -11.68 11.758 1 94.06 393 ASP B C 1
ATOM 7511 O O . ASP B 1 393 ? 37.094 -11.648 10.695 1 94.06 393 ASP B O 1
ATOM 7515 N N . ILE B 1 394 ? 36.625 -12.578 12.641 1 91.62 394 ILE B N 1
ATOM 7516 C CA . ILE B 1 394 ? 37.562 -13.68 12.43 1 91.62 394 ILE B CA 1
ATOM 7517 C C . ILE B 1 394 ? 37.125 -14.508 11.227 1 91.62 394 ILE B C 1
ATOM 7519 O O . ILE B 1 394 ? 37.938 -14.891 10.391 1 91.62 394 ILE B O 1
ATOM 7523 N N . TYR B 1 395 ? 35.844 -14.789 11.117 1 88 395 TYR B N 1
ATOM 7524 C CA . TYR B 1 395 ? 35.344 -15.57 9.992 1 88 395 TYR B CA 1
ATOM 7525 C C . TYR B 1 395 ? 35.531 -14.828 8.68 1 88 395 TYR B C 1
ATOM 7527 O O . TYR B 1 395 ? 35.906 -15.438 7.668 1 88 395 TYR B O 1
ATOM 7535 N N . PHE B 1 396 ? 35.344 -13.547 8.688 1 91.62 396 PHE B N 1
ATOM 7536 C CA . PHE B 1 396 ? 35.562 -12.758 7.477 1 91.62 396 PHE B CA 1
ATOM 7537 C C . PHE B 1 396 ? 37.031 -12.781 7.051 1 91.62 396 PHE B C 1
ATOM 7539 O O . PHE B 1 396 ? 37.312 -12.898 5.863 1 91.62 396 PHE B O 1
ATOM 7546 N N . THR B 1 397 ? 37.844 -12.703 8 1 91.06 397 THR B N 1
ATOM 7547 C CA . THR B 1 397 ? 39.25 -12.727 7.711 1 91.06 397 THR B CA 1
ATOM 7548 C C . THR B 1 397 ? 39.656 -14.07 7.105 1 91.06 397 THR B C 1
ATOM 7550 O O . THR B 1 397 ? 40.438 -14.117 6.152 1 91.06 397 THR B O 1
ATOM 7553 N N . LYS B 1 398 ? 39.094 -15.047 7.582 1 87.12 398 LYS B N 1
ATOM 7554 C CA . LYS B 1 398 ? 39.438 -16.391 7.121 1 87.12 398 LYS B CA 1
ATOM 7555 C C . LYS B 1 398 ? 39 -16.594 5.668 1 87.12 398 LYS B C 1
ATOM 7557 O O . LYS B 1 398 ? 39.781 -17.109 4.859 1 87.12 398 LYS B O 1
ATOM 7562 N N . ILE B 1 399 ? 37.844 -16.188 5.309 1 86.75 399 ILE B N 1
ATOM 7563 C CA . ILE B 1 399 ? 37.344 -16.438 3.959 1 86.75 399 ILE B CA 1
ATOM 7564 C C . ILE B 1 399 ? 38.094 -15.555 2.963 1 86.75 399 ILE B C 1
ATOM 7566 O O . ILE B 1 399 ? 38.344 -15.961 1.825 1 86.75 399 ILE B O 1
ATOM 7570 N N . ILE B 1 400 ? 38.406 -14.359 3.314 1 87.75 400 ILE B N 1
ATOM 7571 C CA . ILE B 1 400 ? 39.094 -13.422 2.434 1 87.75 400 ILE B CA 1
ATOM 7572 C C . ILE B 1 400 ? 40.5 -13.945 2.137 1 87.75 400 ILE B C 1
ATOM 7574 O O . ILE B 1 400 ? 41 -13.812 1.014 1 87.75 400 ILE B O 1
ATOM 7578 N N . LYS B 1 401 ? 41.031 -14.547 3.113 1 86.06 401 LYS B N 1
ATOM 7579 C CA . LYS B 1 401 ? 42.344 -15.141 2.924 1 86.06 401 LYS B CA 1
ATOM 7580 C C . LYS B 1 401 ? 42.281 -16.344 1.995 1 86.06 401 LYS B C 1
ATOM 7582 O O . LYS B 1 401 ? 43.188 -16.578 1.199 1 86.06 401 LYS B O 1
ATOM 7587 N N . LYS B 1 402 ? 41.219 -17 2.076 1 82.94 402 LYS B N 1
ATOM 7588 C CA . LYS B 1 402 ? 41.062 -18.203 1.277 1 82.94 402 LYS B CA 1
ATOM 7589 C C . LYS B 1 402 ? 40.781 -17.875 -0.186 1 82.94 402 LYS B C 1
ATOM 7591 O O . LYS B 1 402 ? 41.25 -18.562 -1.087 1 82.94 402 LYS B O 1
ATOM 7596 N N . TYR B 1 403 ? 40.062 -16.797 -0.425 1 81.88 403 TYR B N 1
ATOM 7597 C CA . TYR B 1 403 ? 39.688 -16.422 -1.787 1 81.88 403 TYR B CA 1
ATOM 7598 C C . TYR B 1 403 ? 40 -14.961 -2.061 1 81.88 403 TYR B C 1
ATOM 7600 O O . TYR B 1 403 ? 39.062 -14.156 -2.287 1 81.88 403 TYR B O 1
ATOM 7608 N N . PRO B 1 404 ? 41.188 -14.555 -2.25 1 73.56 404 PRO B N 1
ATOM 7609 C CA . PRO B 1 404 ? 41.531 -13.133 -2.305 1 73.56 404 PRO B CA 1
ATOM 7610 C C . PRO B 1 404 ? 41.094 -12.461 -3.602 1 73.56 404 PRO B C 1
ATOM 7612 O O . PRO B 1 404 ? 40.781 -11.266 -3.609 1 73.56 404 PRO B O 1
ATOM 7615 N N . GLU B 1 405 ? 41.031 -13.102 -4.711 1 72.5 405 GLU B N 1
ATOM 7616 C CA . GLU B 1 405 ? 40.75 -12.414 -5.969 1 72.5 405 GLU B CA 1
ATOM 7617 C C . GLU B 1 405 ? 39.406 -12.852 -6.566 1 72.5 405 GLU B C 1
ATOM 7619 O O . GLU B 1 405 ? 39.125 -12.555 -7.723 1 72.5 405 GLU B O 1
ATOM 7624 N N . ASN B 1 406 ? 38.594 -13.25 -5.801 1 77.62 406 ASN B N 1
ATOM 7625 C CA . ASN B 1 406 ? 37.281 -13.703 -6.285 1 77.62 406 ASN B CA 1
ATOM 7626 C C . ASN B 1 406 ? 36.25 -12.57 -6.254 1 77.62 406 ASN B C 1
ATOM 7628 O O . ASN B 1 406 ? 36.125 -11.898 -5.238 1 77.62 406 ASN B O 1
ATOM 7632 N N . THR B 1 407 ? 35.688 -12.234 -7.469 1 76.69 407 THR B N 1
ATOM 7633 C CA . THR B 1 407 ? 34.719 -11.156 -7.594 1 76.69 407 THR B CA 1
ATOM 7634 C C . THR B 1 407 ? 33.562 -11.359 -6.621 1 76.69 407 THR B C 1
ATOM 7636 O O . THR B 1 407 ? 32.938 -10.398 -6.191 1 76.69 407 THR B O 1
ATOM 7639 N N . SER B 1 408 ? 33.344 -12.562 -6.258 1 80 408 SER B N 1
ATOM 7640 C CA . SER B 1 408 ? 32.281 -12.875 -5.332 1 80 408 SER B CA 1
ATOM 7641 C C . SER B 1 408 ? 32.562 -12.336 -3.938 1 80 408 SER B C 1
ATOM 7643 O O . SER B 1 408 ? 31.656 -12.219 -3.111 1 80 408 SER B O 1
ATOM 7645 N N . MET B 1 409 ? 33.781 -11.891 -3.846 1 86.94 409 MET B N 1
ATOM 7646 C CA . MET B 1 409 ? 34.219 -11.391 -2.535 1 86.94 409 MET B CA 1
ATOM 7647 C C . MET B 1 409 ? 33.688 -9.984 -2.295 1 86.94 409 MET B C 1
ATOM 7649 O O . MET B 1 409 ? 33.719 -9.492 -1.165 1 86.94 409 MET B O 1
ATOM 7653 N N . SER B 1 410 ? 33.094 -9.391 -3.342 1 90.69 410 SER B N 1
ATOM 7654 C CA . SER B 1 410 ? 32.562 -8.055 -3.188 1 90.69 410 SER B CA 1
ATOM 7655 C C . SER B 1 410 ? 31.5 -8.016 -2.084 1 90.69 410 SER B C 1
ATOM 7657 O O . SER B 1 410 ? 31.531 -7.141 -1.218 1 90.69 410 SER B O 1
ATOM 7659 N N . LEU B 1 411 ? 30.656 -8.977 -2.027 1 90.5 411 LEU B N 1
ATOM 7660 C CA . LEU B 1 411 ? 29.578 -9.016 -1.038 1 90.5 411 LEU B CA 1
ATOM 7661 C C . LEU B 1 411 ? 30.141 -9.336 0.347 1 90.5 411 LEU B C 1
ATOM 7663 O O . LEU B 1 411 ? 29.578 -8.891 1.357 1 90.5 411 LEU B O 1
ATOM 7667 N N . VAL B 1 412 ? 31.203 -10.125 0.346 1 91.31 412 VAL B N 1
ATOM 7668 C CA . VAL B 1 412 ? 31.844 -10.438 1.618 1 91.31 412 VAL B CA 1
ATOM 7669 C C . VAL B 1 412 ? 32.438 -9.164 2.225 1 91.31 412 VAL B C 1
ATOM 7671 O O . VAL B 1 412 ? 32.25 -8.891 3.414 1 91.31 412 VAL B O 1
ATOM 7674 N N . TYR B 1 413 ? 33.062 -8.422 1.368 1 93.5 413 TYR B N 1
ATOM 7675 C CA . TYR B 1 413 ? 33.594 -7.148 1.832 1 93.5 413 TYR B CA 1
ATOM 7676 C C . TYR B 1 413 ? 32.5 -6.203 2.273 1 93.5 413 TYR B C 1
ATOM 7678 O O . TYR B 1 413 ? 32.656 -5.461 3.246 1 93.5 413 TYR B O 1
ATOM 7686 N N . LEU B 1 414 ? 31.453 -6.191 1.594 1 94.06 414 LEU B N 1
ATOM 7687 C CA . LEU B 1 414 ? 30.312 -5.367 1.964 1 94.06 414 LEU B CA 1
ATOM 7688 C C . LEU B 1 414 ? 29.797 -5.734 3.355 1 94.06 414 LEU B C 1
ATOM 7690 O O . LEU B 1 414 ? 29.594 -4.859 4.199 1 94.06 414 LEU B O 1
ATOM 7694 N N . GLN B 1 415 ? 29.609 -7.027 3.596 1 93.56 415 GLN B N 1
ATOM 7695 C CA . GLN B 1 415 ? 29.125 -7.488 4.895 1 93.56 415 GLN B CA 1
ATOM 7696 C C . GLN B 1 415 ? 30.125 -7.172 6 1 93.56 415 GLN B C 1
ATOM 7698 O O . GLN B 1 415 ? 29.734 -6.852 7.125 1 93.56 415 GLN B O 1
ATOM 7703 N N . ARG B 1 416 ? 31.359 -7.312 5.641 1 94.12 416 ARG B N 1
ATOM 7704 C CA . ARG B 1 416 ? 32.375 -6.984 6.621 1 94.12 416 ARG B CA 1
ATOM 7705 C C . ARG B 1 416 ? 32.344 -5.5 6.969 1 94.12 416 ARG B C 1
ATOM 7707 O O . ARG B 1 416 ? 32.594 -5.121 8.117 1 94.12 416 ARG B O 1
ATOM 7714 N N . ALA B 1 417 ? 32.125 -4.699 5.961 1 95.69 417 ALA B N 1
ATOM 7715 C CA . ALA B 1 417 ? 31.984 -3.266 6.203 1 95.69 417 ALA B CA 1
ATOM 7716 C C . ALA B 1 417 ? 30.812 -2.984 7.133 1 95.69 417 ALA B C 1
ATOM 7718 O O . ALA B 1 417 ? 30.922 -2.166 8.047 1 95.69 417 ALA B O 1
ATOM 7719 N N . PHE B 1 418 ? 29.719 -3.645 6.957 1 94.94 418 PHE B N 1
ATOM 7720 C CA . PHE B 1 418 ? 28.547 -3.467 7.805 1 94.94 418 PHE B CA 1
ATOM 7721 C C . PHE B 1 418 ? 28.844 -3.891 9.242 1 94.94 418 PHE B C 1
ATOM 7723 O O . PHE B 1 418 ? 28.344 -3.277 10.188 1 94.94 418 PHE B O 1
ATOM 7730 N N . LEU B 1 419 ? 29.625 -4.934 9.352 1 95.06 419 LEU B N 1
ATOM 7731 C CA . LEU B 1 419 ? 30.047 -5.34 10.688 1 95.06 419 LEU B CA 1
ATOM 7732 C C . LEU B 1 419 ? 30.828 -4.219 11.375 1 95.06 419 LEU B C 1
ATOM 7734 O O . LEU B 1 419 ? 30.625 -3.957 12.562 1 95.06 419 LEU B O 1
ATOM 7738 N N . GLN B 1 420 ? 31.625 -3.545 10.617 1 94.12 420 GLN B N 1
ATOM 7739 C CA . GLN B 1 420 ? 32.406 -2.438 11.156 1 94.12 420 GLN B CA 1
ATOM 7740 C C . GLN B 1 420 ? 31.5 -1.278 11.57 1 94.12 420 GLN B C 1
ATOM 7742 O O . GLN B 1 420 ? 31.766 -0.6 12.562 1 94.12 420 GLN B O 1
ATOM 7747 N N . PHE B 1 421 ? 30.469 -1.032 10.828 1 91.81 421 PHE B N 1
ATOM 7748 C CA . PHE B 1 421 ? 29.5 0.003 11.18 1 91.81 421 PHE B CA 1
ATOM 7749 C C . PHE B 1 421 ? 28.922 -0.245 12.57 1 91.81 421 PHE B C 1
ATOM 7751 O O . PHE B 1 421 ? 28.859 0.671 13.391 1 91.81 421 PHE B O 1
ATOM 7758 N N . ASP B 1 422 ? 28.562 -1.462 12.734 1 91.44 422 ASP B N 1
ATOM 7759 C CA . ASP B 1 422 ? 27.922 -1.841 13.992 1 91.44 422 ASP B CA 1
ATOM 7760 C C . ASP B 1 422 ? 28.922 -1.799 15.141 1 91.44 422 ASP B C 1
ATOM 7762 O O . ASP B 1 422 ? 28.562 -1.501 16.281 1 91.44 422 ASP B O 1
ATOM 7766 N N . TRP B 1 423 ? 30.156 -2.09 14.82 1 91.31 423 TRP B N 1
ATOM 7767 C CA . TRP B 1 423 ? 31.219 -2.262 15.805 1 91.31 423 TRP B CA 1
ATOM 7768 C C . TRP B 1 423 ? 31.828 -0.918 16.188 1 91.31 423 TRP B C 1
ATOM 7770 O O . TRP B 1 423 ? 31.906 -0.583 17.375 1 91.31 423 TRP B O 1
ATOM 7780 N N . SER B 1 424 ? 32.188 -0.117 15.211 1 90.19 424 SER B N 1
ATOM 7781 C CA . SER B 1 424 ? 32.938 1.09 15.492 1 90.19 424 SER B CA 1
ATOM 7782 C C . SER B 1 424 ? 32.406 2.287 14.719 1 90.19 424 SER B C 1
ATOM 7784 O O . SER B 1 424 ? 33.062 3.334 14.648 1 90.19 424 SER B O 1
ATOM 7786 N N . GLY B 1 425 ? 31.234 2.113 14.156 1 87.38 425 GLY B N 1
ATOM 7787 C CA . GLY B 1 425 ? 30.609 3.221 13.445 1 87.38 425 GLY B CA 1
ATOM 7788 C C . GLY B 1 425 ? 31.188 3.424 12.055 1 87.38 425 GLY B C 1
ATOM 7789 O O . GLY B 1 425 ? 31.453 2.455 11.344 1 87.38 425 GLY B O 1
ATOM 7790 N N . TYR B 1 426 ? 31.328 4.664 11.656 1 83.19 426 TYR B N 1
ATOM 7791 C CA . TYR B 1 426 ? 31.719 4.996 10.297 1 83.19 426 TYR B CA 1
ATOM 7792 C C . TYR B 1 426 ? 33.219 5.227 10.195 1 83.19 426 TYR B C 1
ATOM 7794 O O . TYR B 1 426 ? 33.656 6.316 9.812 1 83.19 426 TYR B O 1
ATOM 7802 N N . SER B 1 427 ? 34 4.086 10.328 1 87.62 427 SER B N 1
ATOM 7803 C CA . SER B 1 427 ? 35.438 4.113 10.453 1 87.62 427 SER B CA 1
ATOM 7804 C C . SER B 1 427 ? 36.125 4.07 9.086 1 87.62 427 SER B C 1
ATOM 7806 O O . SER B 1 427 ? 35.469 3.814 8.078 1 87.62 427 SER B O 1
ATOM 7808 N N . ASP B 1 428 ? 37.406 4.289 9.078 1 92.88 428 ASP B N 1
ATOM 7809 C CA . ASP B 1 428 ? 38.219 4.191 7.879 1 92.88 428 ASP B CA 1
ATOM 7810 C C . ASP B 1 428 ? 38.312 2.746 7.387 1 92.88 428 ASP B C 1
ATOM 7812 O O . ASP B 1 428 ? 38.375 2.5 6.184 1 92.88 428 ASP B O 1
ATOM 7816 N N . LYS B 1 429 ? 38.25 1.93 8.32 1 93.25 429 LYS B N 1
ATOM 7817 C CA . LYS B 1 429 ? 38.281 0.517 7.953 1 93.25 429 LYS B CA 1
ATOM 7818 C C . LYS 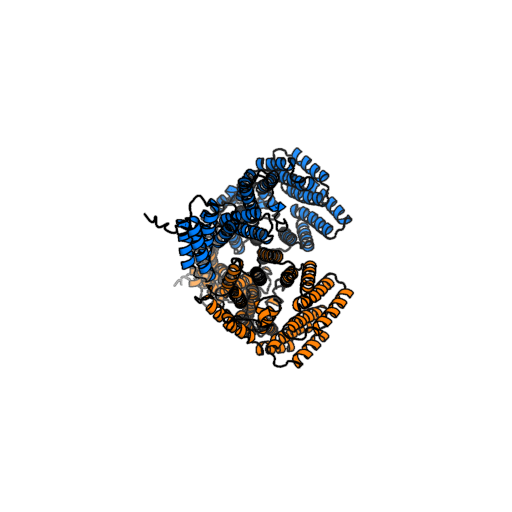B 1 429 ? 37.062 0.135 7.125 1 93.25 429 LYS B C 1
ATOM 7820 O O . LYS B 1 429 ? 37.188 -0.562 6.113 1 93.25 429 LYS B O 1
ATOM 7825 N N . ALA B 1 430 ? 35.906 0.557 7.543 1 95.44 430 ALA B N 1
ATOM 7826 C CA . ALA B 1 430 ? 34.688 0.287 6.801 1 95.44 430 ALA B CA 1
ATOM 7827 C C . ALA B 1 430 ? 34.75 0.854 5.387 1 95.44 430 ALA B C 1
ATOM 7829 O O . ALA B 1 430 ? 34.375 0.191 4.422 1 95.44 430 ALA B O 1
ATOM 7830 N N . ALA B 1 431 ? 35.312 2.055 5.262 1 96.5 431 ALA B N 1
ATOM 7831 C CA . ALA B 1 431 ? 35.438 2.699 3.959 1 96.5 431 ALA B CA 1
ATOM 7832 C C . ALA B 1 431 ? 36.344 1.896 3.043 1 96.5 431 ALA B C 1
ATOM 7834 O O . ALA B 1 431 ? 36.094 1.765 1.847 1 96.5 431 ALA B O 1
ATOM 7835 N N . LYS B 1 432 ? 37.375 1.395 3.652 1 96.06 432 LYS B N 1
ATOM 7836 C CA . LYS B 1 432 ? 38.344 0.592 2.885 1 96.06 432 LYS B CA 1
ATOM 7837 C C . LYS B 1 432 ? 37.688 -0.673 2.346 1 96.06 432 LYS B C 1
ATOM 7839 O O . LYS B 1 432 ? 37.875 -1.047 1.189 1 96.06 432 LYS B O 1
ATOM 7844 N N . TYR B 1 433 ? 36.938 -1.331 3.174 1 95.81 433 TYR B N 1
ATOM 7845 C CA . TYR B 1 433 ? 36.25 -2.537 2.748 1 95.81 433 TYR B CA 1
ATOM 7846 C C . TYR B 1 433 ? 35.25 -2.227 1.643 1 95.81 433 TYR B C 1
ATOM 7848 O O . TYR B 1 433 ? 35.094 -2.99 0.684 1 95.81 433 TYR B O 1
ATOM 7856 N N . LEU B 1 434 ? 34.562 -1.131 1.739 1 97.38 434 LEU B N 1
ATOM 7857 C CA . LEU B 1 434 ? 33.562 -0.749 0.737 1 97.38 434 LEU B CA 1
ATOM 7858 C C . LEU B 1 434 ? 34.25 -0.42 -0.592 1 97.38 434 LEU B C 1
ATOM 7860 O O . LEU B 1 434 ? 33.719 -0.787 -1.655 1 97.38 434 LEU B O 1
ATOM 7864 N N . LYS B 1 435 ? 35.344 0.235 -0.522 1 96.94 435 LYS B N 1
ATOM 7865 C CA . LYS B 1 435 ? 36.094 0.538 -1.741 1 96.94 435 LYS B CA 1
ATOM 7866 C C . LYS B 1 435 ? 36.562 -0.74 -2.43 1 96.94 435 LYS B C 1
ATOM 7868 O O . LYS B 1 435 ? 36.5 -0.845 -3.658 1 96.94 435 LYS B O 1
ATOM 7873 N N . LYS B 1 436 ? 36.969 -1.632 -1.585 1 94.94 436 LYS B N 1
ATOM 7874 C CA . LYS B 1 436 ? 37.375 -2.918 -2.143 1 94.94 436 LYS B CA 1
ATOM 7875 C C . LYS B 1 436 ? 36.188 -3.645 -2.779 1 94.94 436 LYS B C 1
ATOM 7877 O O . LYS B 1 436 ? 36.344 -4.277 -3.826 1 94.94 436 LYS B O 1
ATOM 7882 N N . ALA B 1 437 ? 35.031 -3.604 -2.143 1 94.62 437 ALA B N 1
ATOM 7883 C CA . ALA B 1 437 ? 33.812 -4.211 -2.699 1 94.62 437 ALA B CA 1
ATOM 7884 C C . ALA B 1 437 ? 33.5 -3.613 -4.062 1 94.62 437 ALA B C 1
ATOM 7886 O O . ALA B 1 437 ? 33.188 -4.344 -5.008 1 94.62 437 ALA B O 1
ATOM 7887 N N . ILE B 1 438 ? 33.625 -2.291 -4.219 1 95.62 438 ILE B N 1
ATOM 7888 C CA . ILE B 1 438 ? 33.312 -1.583 -5.457 1 95.62 438 ILE B CA 1
ATOM 7889 C C . ILE B 1 438 ? 34.344 -1.94 -6.527 1 95.62 438 ILE B C 1
ATOM 7891 O O . ILE B 1 438 ? 34 -2.107 -7.699 1 95.62 438 ILE B O 1
ATOM 7895 N N . GLU B 1 439 ? 35.531 -2.096 -6.082 1 94.56 439 GLU B N 1
ATOM 7896 C CA . GLU B 1 439 ? 36.625 -2.467 -7 1 94.56 439 GLU B CA 1
ATOM 7897 C C . GLU B 1 439 ? 36.375 -3.848 -7.605 1 94.56 439 GLU B C 1
ATOM 7899 O O . GLU B 1 439 ? 36.625 -4.062 -8.797 1 94.56 439 GLU B O 1
ATOM 7904 N N . LEU B 1 440 ? 35.906 -4.695 -6.758 1 92.19 440 LEU B N 1
ATOM 7905 C CA . LEU B 1 440 ? 35.688 -6.074 -7.188 1 92.19 440 LEU B CA 1
ATOM 7906 C C . LEU B 1 440 ? 34.438 -6.176 -8.039 1 92.19 440 LEU B C 1
ATOM 7908 O O . LEU B 1 440 ? 34.375 -6.996 -8.961 1 92.19 440 LEU B O 1
ATOM 7912 N N . ASP B 1 441 ? 33.438 -5.363 -7.727 1 91.81 441 ASP B N 1
ATOM 7913 C CA . ASP B 1 441 ? 32.188 -5.332 -8.469 1 91.81 441 ASP B CA 1
ATOM 7914 C C . ASP B 1 441 ? 31.656 -3.906 -8.578 1 91.81 441 ASP B C 1
ATOM 7916 O O . ASP B 1 441 ? 31.047 -3.387 -7.637 1 91.81 441 ASP B O 1
ATOM 7920 N N . GLU B 1 442 ? 31.672 -3.426 -9.727 1 91.69 442 GLU B N 1
ATOM 7921 C CA . GLU B 1 442 ? 31.281 -2.037 -9.945 1 91.69 442 GLU B CA 1
ATOM 7922 C C . GLU B 1 442 ? 29.766 -1.877 -9.898 1 91.69 442 GLU B C 1
ATOM 7924 O O . GLU B 1 442 ? 29.266 -0.76 -9.766 1 91.69 442 GLU B O 1
ATOM 7929 N N . LYS B 1 443 ? 29 -2.932 -9.859 1 90.5 443 LYS B N 1
ATOM 7930 C CA . LYS B 1 443 ? 27.547 -2.85 -9.883 1 90.5 443 LYS B CA 1
ATOM 7931 C C . LYS B 1 443 ? 26.953 -2.973 -8.484 1 90.5 443 LYS B C 1
ATOM 7933 O O . LYS B 1 443 ? 25.734 -3.031 -8.312 1 90.5 443 LYS B O 1
ATOM 7938 N N . CYS B 1 444 ? 27.812 -3.018 -7.512 1 91.75 444 CYS B N 1
ATOM 7939 C CA . CYS B 1 444 ? 27.344 -3.184 -6.137 1 91.75 444 CYS B CA 1
ATOM 7940 C C . CYS B 1 444 ? 26.766 -1.884 -5.598 1 91.75 444 CYS B C 1
ATOM 7942 O O . CYS B 1 444 ? 27.453 -1.119 -4.922 1 91.75 444 CYS B O 1
ATOM 7944 N N . SER B 1 445 ? 25.484 -1.662 -5.746 1 93 445 SER B N 1
ATOM 7945 C CA . SER B 1 445 ? 24.797 -0.431 -5.387 1 93 445 SER B CA 1
ATOM 7946 C C . SER B 1 445 ? 24.875 -0.167 -3.887 1 93 445 SER B C 1
ATOM 7948 O O . SER B 1 445 ? 25.094 0.968 -3.461 1 93 445 SER B O 1
ATOM 7950 N N . SER B 1 446 ? 24.75 -1.182 -3.102 1 93.62 446 SER B N 1
ATOM 7951 C CA . SER B 1 446 ? 24.734 -1.063 -1.647 1 93.62 446 SER B CA 1
ATOM 7952 C C . SER B 1 446 ? 26.078 -0.529 -1.129 1 93.62 446 SER B C 1
ATOM 7954 O O . SER B 1 446 ? 26.109 0.199 -0.135 1 93.62 446 SER B O 1
ATOM 7956 N N . ALA B 1 447 ? 27.141 -0.932 -1.779 1 95.88 447 ALA B N 1
ATOM 7957 C CA . ALA B 1 447 ? 28.469 -0.455 -1.368 1 95.88 447 ALA B CA 1
ATOM 7958 C C . ALA B 1 447 ? 28.609 1.043 -1.619 1 95.88 447 ALA B C 1
ATOM 7960 O O . ALA B 1 447 ? 29.156 1.768 -0.788 1 95.88 447 ALA B O 1
ATOM 7961 N N . TYR B 1 448 ? 28.094 1.48 -2.777 1 97.31 448 TYR B N 1
ATOM 7962 C CA . TYR B 1 448 ? 28.094 2.908 -3.068 1 97.31 448 TYR B CA 1
ATOM 7963 C C . TYR B 1 448 ? 27.281 3.68 -2.033 1 97.31 448 TYR B C 1
ATOM 7965 O O . TYR B 1 448 ? 27.719 4.727 -1.548 1 97.31 448 TYR B O 1
ATOM 7973 N N . GLU B 1 449 ? 26.156 3.152 -1.744 1 96.5 449 GLU B N 1
ATOM 7974 C CA . GLU B 1 449 ? 25.266 3.777 -0.765 1 96.5 449 GLU B CA 1
ATOM 7975 C C . GLU B 1 449 ? 25.953 3.902 0.594 1 96.5 449 GLU B C 1
ATOM 7977 O O . GLU B 1 449 ? 25.969 4.984 1.187 1 96.5 449 GLU B O 1
ATOM 7982 N N . ALA B 1 450 ? 26.5 2.826 1.065 1 96.12 450 ALA B N 1
ATOM 7983 C CA . ALA B 1 450 ? 27.156 2.801 2.371 1 96.12 450 ALA B CA 1
ATOM 7984 C C . ALA B 1 450 ? 28.359 3.74 2.4 1 96.12 450 ALA B C 1
ATOM 7986 O O . ALA B 1 450 ? 28.578 4.453 3.383 1 96.12 450 ALA B O 1
ATOM 7987 N N . LEU B 1 451 ? 29.109 3.701 1.355 1 97.44 451 LEU B N 1
ATOM 7988 C CA . LEU B 1 451 ? 30.281 4.578 1.27 1 97.44 451 LEU B CA 1
ATOM 7989 C C . LEU B 1 451 ? 29.844 6.043 1.244 1 97.44 451 LEU B C 1
ATOM 7991 O O . LEU B 1 451 ? 30.531 6.902 1.812 1 97.44 451 LEU B O 1
ATOM 7995 N N . GLY B 1 452 ? 28.734 6.32 0.549 1 96.31 452 GLY B N 1
ATOM 7996 C CA . GLY B 1 452 ? 28.203 7.668 0.548 1 96.31 452 GLY B CA 1
ATOM 7997 C C . GLY B 1 452 ? 27.844 8.172 1.935 1 96.31 452 GLY B C 1
ATOM 7998 O O . GLY B 1 452 ? 28.125 9.32 2.279 1 96.31 452 GLY B O 1
ATOM 7999 N N . ILE B 1 453 ? 27.266 7.328 2.717 1 93.5 453 ILE B N 1
ATOM 8000 C CA . ILE B 1 453 ? 26.875 7.68 4.078 1 93.5 453 ILE B CA 1
ATOM 8001 C C . ILE B 1 453 ? 28.125 8.008 4.898 1 93.5 453 ILE B C 1
ATOM 8003 O O . ILE B 1 453 ? 28.141 8.984 5.648 1 93.5 453 ILE B O 1
ATOM 8007 N N . ILE B 1 454 ? 29.188 7.227 4.738 1 94.62 454 ILE B N 1
ATOM 8008 C CA . ILE B 1 454 ? 30.453 7.477 5.43 1 94.62 454 ILE B CA 1
ATOM 8009 C C . ILE B 1 454 ? 31 8.844 5.027 1 94.62 454 ILE B C 1
ATOM 8011 O O . ILE B 1 454 ? 31.438 9.617 5.875 1 94.62 454 ILE B O 1
ATOM 8015 N N . GLU B 1 455 ? 30.922 9.102 3.789 1 94.5 455 GLU B N 1
ATOM 8016 C CA . GLU B 1 455 ? 31.469 10.352 3.283 1 94.5 455 GLU B CA 1
ATOM 8017 C C . GLU B 1 455 ? 30.672 11.547 3.807 1 94.5 455 GLU B C 1
ATOM 8019 O O . GLU B 1 455 ? 31.25 12.617 4.043 1 94.5 455 GLU B O 1
ATOM 8024 N N . ILE B 1 456 ? 29.422 11.406 3.98 1 90.88 456 ILE B N 1
ATOM 8025 C CA . ILE B 1 456 ? 28.625 12.469 4.586 1 90.88 456 ILE B CA 1
ATOM 8026 C C . ILE B 1 456 ? 29.125 12.742 6.004 1 90.88 456 ILE B C 1
ATOM 8028 O O . ILE B 1 456 ? 29.328 13.898 6.387 1 90.88 456 ILE B O 1
ATOM 8032 N N . LYS B 1 457 ? 29.344 11.688 6.719 1 87.25 457 LYS B N 1
ATOM 8033 C CA . LYS B 1 457 ? 29.766 11.82 8.109 1 87.25 457 LYS B CA 1
ATOM 8034 C C . LYS B 1 457 ? 31.172 12.422 8.195 1 87.25 457 LYS B C 1
ATOM 8036 O O . LYS B 1 457 ? 31.5 13.109 9.164 1 87.25 457 LYS B O 1
ATOM 8041 N N . ARG B 1 458 ? 31.938 12.227 7.18 1 89.25 458 ARG B N 1
ATOM 8042 C CA . ARG B 1 458 ? 33.281 12.766 7.129 1 89.25 458 ARG B CA 1
ATOM 8043 C C . ARG B 1 458 ? 33.281 14.195 6.598 1 89.25 458 ARG B C 1
ATOM 8045 O O . ARG B 1 458 ? 34.344 14.852 6.57 1 89.25 458 ARG B O 1
ATOM 8052 N N . GLY B 1 459 ? 32.156 14.625 6.043 1 88.56 459 GLY B N 1
ATOM 8053 C CA . GLY B 1 459 ? 32 15.992 5.562 1 88.56 459 GLY B CA 1
ATOM 8054 C C . GLY B 1 459 ? 32.25 16.125 4.074 1 88.56 459 GLY B C 1
ATOM 8055 O O . GLY B 1 459 ? 32.25 17.234 3.535 1 88.56 459 GLY B O 1
ATOM 8056 N N . ASN B 1 460 ? 32.531 15.008 3.459 1 93.31 460 ASN B N 1
ATOM 8057 C CA . ASN B 1 460 ? 32.75 15.023 2.014 1 93.31 460 ASN B CA 1
ATOM 8058 C C . ASN B 1 460 ? 31.422 14.875 1.266 1 93.31 460 ASN B C 1
ATOM 8060 O O . ASN B 1 460 ? 31.188 13.859 0.6 1 93.31 460 ASN B O 1
ATOM 8064 N N . VAL B 1 461 ? 30.688 15.875 1.185 1 95.25 461 VAL B N 1
ATOM 8065 C CA . VAL B 1 461 ? 29.312 15.836 0.715 1 95.25 461 VAL B CA 1
ATOM 8066 C C . VAL B 1 461 ? 29.281 15.695 -0.805 1 95.25 461 VAL B C 1
ATOM 8068 O O . VAL B 1 461 ? 28.453 14.961 -1.353 1 95.25 461 VAL B O 1
ATOM 8071 N N . GLU B 1 462 ? 30.125 16.328 -1.493 1 96.25 462 GLU B N 1
ATOM 8072 C CA . GLU B 1 462 ? 30.156 16.234 -2.949 1 96.25 462 GLU B CA 1
ATOM 8073 C C . GLU B 1 462 ? 30.469 14.812 -3.404 1 96.25 462 GLU B C 1
ATOM 8075 O O . GLU B 1 462 ? 29.812 14.297 -4.32 1 96.25 462 GLU B O 1
ATOM 8080 N N . GLU B 1 463 ? 31.438 14.305 -2.713 1 96.88 463 GLU B N 1
ATOM 8081 C CA . GLU B 1 463 ? 31.766 12.914 -3.027 1 96.88 463 GLU B CA 1
ATOM 8082 C C . GLU B 1 463 ? 30.609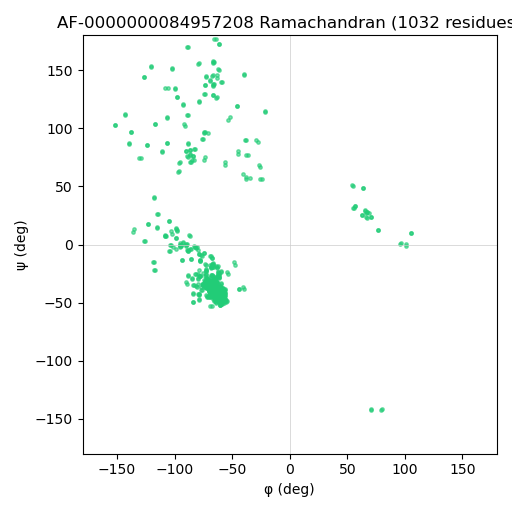 11.984 -2.717 1 96.88 463 GLU B C 1
ATOM 8084 O O . GLU B 1 463 ? 30.344 11.031 -3.459 1 96.88 463 GLU B O 1
ATOM 8089 N N . ALA B 1 464 ? 29.922 12.219 -1.646 1 96.56 464 ALA B N 1
ATOM 8090 C CA . ALA B 1 464 ? 28.766 11.406 -1.272 1 96.56 464 ALA B CA 1
ATOM 8091 C C . ALA B 1 464 ? 27.688 11.453 -2.357 1 96.56 464 ALA B C 1
ATOM 8093 O O . ALA B 1 464 ? 27.125 10.422 -2.723 1 96.56 464 ALA B O 1
ATOM 8094 N N . ILE B 1 465 ? 27.422 12.609 -2.891 1 97.69 465 ILE B N 1
ATOM 8095 C CA . ILE B 1 465 ? 26.406 12.781 -3.926 1 97.69 465 ILE B CA 1
ATOM 8096 C C . ILE B 1 465 ? 26.797 11.969 -5.16 1 97.69 465 ILE B C 1
ATOM 8098 O O . ILE B 1 465 ? 25.938 11.297 -5.75 1 97.69 465 ILE B O 1
ATOM 8102 N N . LYS B 1 466 ? 28.062 11.992 -5.508 1 97.94 466 LYS B N 1
ATOM 8103 C CA . LYS B 1 466 ? 28.531 11.211 -6.648 1 97.94 466 LYS B CA 1
ATOM 8104 C C . LYS B 1 466 ? 28.328 9.719 -6.41 1 97.94 466 LYS B C 1
ATOM 8106 O O . LYS B 1 466 ? 27.938 8.984 -7.324 1 97.94 466 LYS B O 1
ATOM 8111 N N . LEU B 1 467 ? 28.609 9.344 -5.238 1 97.94 467 LEU B N 1
ATOM 8112 C CA . LEU B 1 467 ? 28.453 7.938 -4.879 1 97.94 467 LEU B CA 1
ATOM 8113 C C . LEU B 1 467 ? 26.984 7.527 -4.922 1 97.94 467 LEU B C 1
ATOM 8115 O O . LEU B 1 467 ? 26.656 6.461 -5.441 1 97.94 467 LEU B O 1
ATOM 8119 N N . PHE B 1 468 ? 26.094 8.336 -4.41 1 97.75 468 PHE B N 1
ATOM 8120 C CA . PHE B 1 468 ? 24.672 8.047 -4.469 1 97.75 468 PHE B CA 1
ATOM 8121 C C . PHE B 1 468 ? 24.188 7.992 -5.914 1 97.75 468 PHE B C 1
ATOM 8123 O O . PHE B 1 468 ? 23.359 7.145 -6.27 1 97.75 468 PHE B O 1
ATOM 8130 N N . ASP B 1 469 ? 24.703 8.883 -6.742 1 96.94 469 ASP B N 1
ATOM 8131 C CA . ASP B 1 469 ? 24.344 8.883 -8.156 1 96.94 469 ASP B CA 1
ATOM 8132 C C . ASP B 1 469 ? 24.75 7.57 -8.828 1 96.94 469 ASP B C 1
ATOM 8134 O O . ASP B 1 469 ? 24.016 7.047 -9.672 1 96.94 469 ASP B O 1
ATOM 8138 N N . LYS B 1 470 ? 25.875 7.078 -8.406 1 96.38 470 LYS B N 1
ATOM 8139 C CA . LYS B 1 470 ? 26.312 5.789 -8.938 1 96.38 470 LYS B CA 1
ATOM 8140 C C . LYS B 1 470 ? 25.422 4.66 -8.438 1 96.38 470 LYS B C 1
ATOM 8142 O O . LYS B 1 470 ? 25.078 3.744 -9.195 1 96.38 470 LYS B O 1
ATOM 8147 N N . ALA B 1 471 ? 25.078 4.723 -7.18 1 96.19 471 ALA B N 1
ATOM 8148 C CA . ALA B 1 471 ? 24.188 3.713 -6.609 1 96.19 471 ALA B CA 1
ATOM 8149 C C . ALA B 1 471 ? 22.844 3.691 -7.324 1 96.19 471 ALA B C 1
ATOM 8151 O O . ALA B 1 471 ? 22.266 2.625 -7.543 1 96.19 471 ALA B O 1
ATOM 8152 N N . LEU B 1 472 ? 22.312 4.859 -7.691 1 95.81 472 LEU B N 1
ATOM 8153 C CA . LEU B 1 472 ? 21 5.008 -8.336 1 95.81 472 LEU B CA 1
ATOM 8154 C C . LEU B 1 472 ? 20.984 4.273 -9.672 1 95.81 472 LEU B C 1
ATOM 8156 O O . LEU B 1 472 ? 19.938 3.758 -10.086 1 95.81 472 LEU B O 1
ATOM 8160 N N . VAL B 1 473 ? 22.125 4.168 -10.266 1 93.75 473 VAL B N 1
ATOM 8161 C CA . VAL B 1 473 ? 22.219 3.518 -11.57 1 93.75 473 VAL B CA 1
ATOM 8162 C C . VAL B 1 473 ? 21.938 2.025 -11.422 1 93.75 473 VAL B C 1
ATOM 8164 O O . VAL B 1 473 ? 21.25 1.436 -12.266 1 93.75 473 VAL B O 1
ATOM 8167 N N . TYR B 1 474 ? 22.297 1.492 -10.352 1 91.19 474 TYR B N 1
ATOM 8168 C CA . TYR B 1 474 ? 22.281 0.038 -10.242 1 91.19 474 TYR B CA 1
ATOM 8169 C C . TYR B 1 474 ? 21.156 -0.419 -9.32 1 91.19 474 TYR B C 1
ATOM 8171 O O . TYR B 1 474 ? 21.062 -1.6 -8.969 1 91.19 474 TYR B O 1
ATOM 8179 N N . CYS B 1 475 ? 20.344 0.508 -8.922 1 88.88 475 CYS B N 1
ATOM 8180 C CA . CYS B 1 475 ? 19.203 0.132 -8.086 1 88.88 475 CYS B CA 1
ATOM 8181 C C . CYS B 1 475 ? 18.141 -0.603 -8.898 1 88.88 475 CYS B C 1
ATOM 8183 O O . CYS B 1 475 ? 17.922 -0.271 -10.062 1 88.88 475 CYS B O 1
ATOM 8185 N N . HIS B 1 476 ? 17.438 -1.626 -8.227 1 84.31 476 HIS B N 1
ATOM 8186 C CA . HIS B 1 476 ? 16.531 -2.467 -9.008 1 84.31 476 HIS B CA 1
ATOM 8187 C C . HIS B 1 476 ? 15.102 -2.344 -8.516 1 84.31 476 HIS B C 1
ATOM 8189 O O . HIS B 1 476 ? 14.172 -2.805 -9.188 1 84.31 476 HIS B O 1
ATOM 8195 N N . THR B 1 477 ? 14.875 -1.817 -7.395 1 85.5 477 THR B N 1
ATOM 8196 C CA . THR B 1 477 ? 13.516 -1.731 -6.871 1 85.5 477 THR B CA 1
ATOM 8197 C C . THR B 1 477 ? 13.125 -0.278 -6.617 1 85.5 477 THR B C 1
ATOM 8199 O O . THR B 1 477 ? 13.992 0.572 -6.391 1 85.5 477 THR B O 1
ATOM 8202 N N . PHE B 1 478 ? 11.859 -0.081 -6.691 1 87.44 478 PHE B N 1
ATOM 8203 C CA . PHE B 1 478 ? 11.367 1.271 -6.465 1 87.44 478 PHE B CA 1
ATOM 8204 C C . PHE B 1 478 ? 11.586 1.694 -5.02 1 87.44 478 PHE B C 1
ATOM 8206 O O . PHE B 1 478 ? 11.891 2.857 -4.746 1 87.44 478 PHE B O 1
ATOM 8213 N N . LYS B 1 479 ? 11.461 0.815 -4.133 1 86.88 479 LYS B N 1
ATOM 8214 C CA . LYS B 1 479 ? 11.703 1.1 -2.721 1 86.88 479 LYS B CA 1
ATOM 8215 C C . LYS B 1 479 ? 13.133 1.563 -2.488 1 86.88 479 LYS B C 1
ATOM 8217 O O . LYS B 1 479 ? 13.367 2.527 -1.758 1 86.88 479 LYS B O 1
ATOM 8222 N N . GLU B 1 480 ? 14.062 0.916 -3.098 1 89.94 480 GLU B N 1
ATOM 8223 C CA . GLU B 1 480 ? 15.461 1.308 -3.002 1 89.94 480 GLU B CA 1
ATOM 8224 C C . GLU B 1 480 ? 15.695 2.682 -3.621 1 89.94 480 GLU B C 1
ATOM 8226 O O . GLU B 1 480 ? 16.5 3.471 -3.113 1 89.94 480 GLU B O 1
ATOM 8231 N N . LEU B 1 481 ? 14.984 2.924 -4.695 1 92.56 481 LEU B N 1
ATOM 8232 C CA . LEU B 1 481 ? 15.102 4.215 -5.367 1 92.56 481 LEU B CA 1
ATOM 8233 C C . LEU B 1 481 ? 14.672 5.348 -4.441 1 92.56 481 LEU B C 1
ATOM 8235 O O . LEU B 1 481 ? 15.328 6.387 -4.383 1 92.56 481 LEU B O 1
ATOM 8239 N N . LEU B 1 482 ? 13.633 5.109 -3.736 1 93.06 482 LEU B N 1
ATOM 8240 C CA . LEU B 1 482 ? 13.133 6.117 -2.807 1 93.06 482 LEU B CA 1
ATOM 8241 C C . LEU B 1 482 ? 14.156 6.406 -1.719 1 93.06 482 LEU B C 1
ATOM 8243 O O . LEU B 1 482 ? 14.445 7.57 -1.428 1 93.06 482 LEU B O 1
ATOM 8247 N N . ASN B 1 483 ? 14.75 5.418 -1.202 1 93.94 483 ASN B N 1
ATOM 8248 C CA . ASN B 1 483 ? 15.742 5.57 -0.142 1 93.94 483 ASN B CA 1
ATOM 8249 C C . ASN B 1 483 ? 16.984 6.305 -0.638 1 93.94 483 ASN B C 1
ATOM 8251 O O . ASN B 1 483 ? 17.516 7.18 0.051 1 93.94 483 ASN B O 1
ATOM 8255 N N . LEU B 1 484 ? 17.391 5.906 -1.783 1 96 484 LEU B N 1
ATOM 8256 C CA . LEU B 1 484 ? 18.594 6.504 -2.332 1 96 484 LEU B CA 1
ATOM 8257 C C . LEU B 1 484 ? 18.375 7.973 -2.68 1 96 484 LEU B C 1
ATOM 8259 O O . LEU B 1 484 ? 19.25 8.805 -2.455 1 96 484 LEU B O 1
ATOM 8263 N N . TYR B 1 485 ? 17.203 8.273 -3.18 1 96.31 485 TYR B N 1
ATOM 8264 C CA . TYR B 1 485 ? 16.906 9.672 -3.473 1 96.31 485 TYR B CA 1
ATOM 8265 C C . TYR B 1 485 ? 16.766 10.484 -2.189 1 96.31 485 TYR B C 1
ATOM 8267 O O . TYR B 1 485 ? 17.109 11.672 -2.154 1 96.31 485 TYR B O 1
ATOM 8275 N N . TYR B 1 486 ? 16.266 9.891 -1.241 1 94.94 486 TYR B N 1
ATOM 8276 C CA . TYR B 1 486 ? 16.219 10.586 0.041 1 94.94 486 TYR B CA 1
ATOM 8277 C C . TYR B 1 486 ? 17.625 10.984 0.489 1 94.94 486 TYR B C 1
ATOM 8279 O O . TYR B 1 486 ? 17.859 12.141 0.849 1 94.94 486 TYR B O 1
ATOM 8287 N N . LEU B 1 487 ? 18.578 10.062 0.438 1 94.69 487 LEU B N 1
ATOM 8288 C CA . LEU B 1 487 ? 19.953 10.32 0.833 1 94.69 487 LEU B CA 1
ATOM 8289 C C . LEU B 1 487 ? 20.594 11.359 -0.083 1 94.69 487 LEU B C 1
ATOM 8291 O O . LEU B 1 487 ? 21.234 12.305 0.392 1 94.69 487 LEU B O 1
ATOM 8295 N N . ARG B 1 488 ? 20.391 11.18 -1.339 1 96.62 488 ARG B N 1
ATOM 8296 C CA . ARG B 1 488 ? 21 12.047 -2.336 1 96.62 488 ARG B CA 1
ATOM 8297 C C . ARG B 1 488 ? 20.469 13.469 -2.223 1 96.62 488 ARG B C 1
ATOM 8299 O O . ARG B 1 488 ? 21.234 14.438 -2.229 1 96.62 488 ARG B O 1
ATOM 8306 N N . ASP B 1 489 ? 19.156 13.625 -2.111 1 95.56 489 ASP B N 1
ATOM 8307 C CA . ASP B 1 489 ? 18.547 14.953 -2.033 1 95.56 489 ASP B CA 1
ATOM 8308 C C . ASP B 1 489 ? 18.875 15.625 -0.7 1 95.56 489 ASP B C 1
ATOM 8310 O O . ASP B 1 489 ? 19.062 16.844 -0.639 1 95.56 489 ASP B O 1
ATOM 8314 N N . ALA B 1 490 ? 18.906 14.844 0.337 1 93.69 490 ALA B N 1
ATOM 8315 C CA . ALA B 1 490 ? 19.344 15.383 1.62 1 93.69 490 ALA B CA 1
ATOM 8316 C C . ALA B 1 490 ? 20.797 15.875 1.539 1 93.69 490 ALA B C 1
ATOM 8318 O O . ALA B 1 490 ? 21.125 16.938 2.078 1 93.69 490 ALA B O 1
ATOM 8319 N N . ALA B 1 491 ? 21.625 15.133 0.903 1 94.94 491 ALA B N 1
ATOM 8320 C CA . ALA B 1 491 ? 23.031 15.508 0.731 1 94.94 491 ALA B CA 1
ATOM 8321 C C . ALA B 1 491 ? 23.156 16.797 -0.078 1 94.94 491 ALA B C 1
ATOM 8323 O O . ALA B 1 491 ? 24.016 17.641 0.206 1 94.94 491 ALA B O 1
ATOM 8324 N N . LYS B 1 492 ? 22.359 16.906 -1.081 1 95.31 492 LYS B N 1
ATOM 8325 C CA . LYS B 1 492 ? 22.359 18.125 -1.879 1 95.31 492 LYS B CA 1
ATOM 8326 C C . LYS B 1 492 ? 22.016 19.344 -1.024 1 95.31 492 LYS B C 1
ATOM 8328 O O . LYS B 1 492 ? 22.594 20.422 -1.205 1 95.31 492 LYS B O 1
ATOM 8333 N N . VAL B 1 493 ? 21.062 19.141 -0.159 1 93.88 493 VAL B N 1
ATOM 8334 C CA . VAL B 1 493 ? 20.703 20.219 0.767 1 93.88 493 VAL B CA 1
ATOM 8335 C C . VAL B 1 493 ? 21.906 20.562 1.655 1 93.88 493 VAL B C 1
ATOM 8337 O O . VAL B 1 493 ? 22.219 21.734 1.861 1 93.88 493 VAL B O 1
ATOM 8340 N N . GLU B 1 494 ? 22.578 19.562 2.135 1 92.62 494 GLU B N 1
ATOM 8341 C CA . GLU B 1 494 ? 23.766 19.75 2.961 1 92.62 494 GLU B CA 1
ATOM 8342 C C . GLU B 1 494 ? 24.844 20.516 2.205 1 92.62 494 GLU B C 1
ATOM 8344 O O . GLU B 1 494 ? 25.531 21.375 2.779 1 92.62 494 GLU B O 1
ATOM 8349 N N . LEU B 1 495 ? 24.984 20.172 1.016 1 94.75 495 LEU B N 1
ATOM 8350 C CA . LEU B 1 495 ? 25.984 20.844 0.186 1 94.75 495 LEU B CA 1
ATOM 8351 C C . LEU B 1 495 ? 25.641 22.328 0.025 1 94.75 495 LEU B C 1
ATOM 8353 O O . LEU B 1 495 ? 26.516 23.188 0.12 1 94.75 495 LEU B O 1
ATOM 8357 N N . ASN B 1 496 ? 24.391 22.594 -0.226 1 93.81 496 ASN B N 1
ATOM 8358 C CA . ASN B 1 496 ? 23.938 23.969 -0.345 1 93.81 496 ASN B CA 1
ATOM 8359 C C . ASN B 1 496 ? 24.188 24.75 0.939 1 93.81 496 ASN B C 1
ATOM 8361 O O . ASN B 1 496 ? 24.609 25.906 0.892 1 93.81 496 ASN B O 1
ATOM 8365 N N . ILE B 1 497 ? 23.953 24.172 2.018 1 93.12 497 ILE B N 1
ATOM 8366 C CA . ILE B 1 497 ? 24.172 24.797 3.32 1 93.12 497 ILE B CA 1
ATOM 8367 C C . ILE B 1 497 ? 25.656 25.078 3.527 1 93.12 497 ILE B C 1
ATOM 8369 O O . ILE B 1 497 ? 26.031 26.156 3.969 1 93.12 497 ILE B O 1
ATOM 8373 N N . LYS B 1 498 ? 26.438 24.109 3.201 1 92.31 498 LYS B N 1
ATOM 8374 C CA . LYS B 1 498 ? 27.875 24.25 3.336 1 92.31 498 LYS B CA 1
ATOM 8375 C C . LYS B 1 498 ? 28.406 25.406 2.471 1 92.31 498 LYS B C 1
ATOM 8377 O O . LYS B 1 498 ? 29.266 26.172 2.904 1 92.31 498 LYS B O 1
ATOM 8382 N N . ASN B 1 499 ? 27.891 25.5 1.327 1 93.31 499 ASN B N 1
ATOM 8383 C CA . ASN B 1 499 ? 28.328 26.547 0.4 1 93.31 499 ASN B CA 1
ATOM 8384 C C . ASN B 1 499 ? 27.906 27.922 0.888 1 93.31 499 ASN B C 1
ATOM 8386 O O . ASN B 1 499 ? 28.641 28.906 0.699 1 93.31 499 ASN B O 1
ATOM 8390 N N . GLN B 1 500 ? 26.781 27.969 1.519 1 92.06 500 GLN B N 1
ATOM 8391 C CA . GLN B 1 500 ? 26.234 29.25 1.938 1 92.06 500 GLN B CA 1
ATOM 8392 C C . GLN B 1 500 ? 26.719 29.625 3.328 1 92.06 500 GLN B C 1
ATOM 8394 O O . GLN B 1 500 ? 26.969 30.812 3.602 1 92.06 500 GLN B O 1
ATOM 8399 N N . PHE B 1 501 ? 26.953 28.625 4.219 1 93.38 501 PHE B N 1
ATOM 8400 C CA . PHE B 1 501 ? 27.188 28.953 5.617 1 93.38 501 PHE B CA 1
ATOM 8401 C C . PHE B 1 501 ? 28.5 28.328 6.098 1 93.38 501 PHE B C 1
ATOM 8403 O O . PHE B 1 501 ? 28.859 28.469 7.27 1 93.38 501 PHE B O 1
ATOM 8410 N N . GLY B 1 502 ? 29.203 27.688 5.254 1 89.94 502 GLY B N 1
ATOM 8411 C CA . GLY B 1 502 ? 30.406 27 5.676 1 89.94 502 GLY B CA 1
ATOM 8412 C C . GLY B 1 502 ? 30.125 25.766 6.516 1 89.94 502 GLY B C 1
ATOM 8413 O O . GLY B 1 502 ? 29.156 25.047 6.262 1 89.94 502 GLY B O 1
ATOM 8414 N N . ASP B 1 503 ? 30.875 25.5 7.496 1 87.12 503 ASP B N 1
ATOM 8415 C CA . ASP B 1 503 ? 30.75 24.266 8.266 1 87.12 503 ASP B CA 1
ATOM 8416 C C . ASP B 1 503 ? 29.953 24.484 9.547 1 87.12 503 ASP B C 1
ATOM 8418 O O . ASP B 1 503 ? 29.859 23.594 10.391 1 87.12 503 ASP B O 1
ATOM 8422 N N . LYS B 1 504 ? 29.297 25.594 9.594 1 88.94 504 LYS B N 1
ATOM 8423 C CA . LYS B 1 504 ? 28.594 25.953 10.82 1 88.94 504 LYS B CA 1
ATOM 8424 C C . LYS B 1 504 ? 27.422 25 11.078 1 88.94 504 LYS B C 1
ATOM 8426 O O . LYS B 1 504 ? 27.156 24.625 12.219 1 88.94 504 LYS B O 1
ATOM 8431 N N . TYR B 1 505 ? 26.891 24.625 10.016 1 89.38 505 TYR B N 1
ATOM 8432 C CA . TYR B 1 505 ? 25.688 23.797 10.156 1 89.38 505 TYR B CA 1
ATOM 8433 C C . TYR B 1 505 ? 25.906 22.406 9.547 1 89.38 505 TYR B C 1
ATOM 8435 O O . TYR B 1 505 ? 25 21.844 8.93 1 89.38 505 TYR B O 1
ATOM 8443 N N . PHE B 1 506 ? 27.016 21.969 9.789 1 84.62 506 PHE B N 1
ATOM 8444 C CA . PHE B 1 506 ? 27.375 20.625 9.344 1 84.62 506 PHE B CA 1
ATOM 8445 C C . PHE B 1 506 ? 26.438 19.594 9.938 1 84.62 506 PHE B C 1
ATOM 8447 O O . PHE B 1 506 ? 26.047 19.688 11.102 1 84.62 506 PHE B O 1
ATOM 8454 N N . ASP B 1 507 ? 26.031 18.547 9.109 1 83.06 507 ASP B N 1
ATOM 8455 C CA . ASP B 1 507 ? 25.172 17.438 9.523 1 83.06 507 ASP B CA 1
ATOM 8456 C C . ASP B 1 507 ? 23.781 17.938 9.914 1 83.06 507 ASP B C 1
ATOM 8458 O O . ASP B 1 507 ? 23.297 17.641 11 1 83.06 507 ASP B O 1
ATOM 8462 N N . PHE B 1 508 ? 23.234 18.781 9.008 1 87 508 PHE B N 1
ATOM 8463 C CA . PHE B 1 508 ? 21.984 19.5 9.242 1 87 508 PHE B CA 1
ATOM 8464 C C . PHE B 1 508 ? 20.859 18.547 9.578 1 87 508 PHE B C 1
ATOM 8466 O O . PHE B 1 508 ? 20.156 18.719 10.578 1 87 508 PHE B O 1
ATOM 8473 N N . PHE B 1 509 ? 20.688 17.5 8.859 1 81.44 509 PHE B N 1
ATOM 8474 C CA . PHE B 1 509 ? 19.531 16.625 9.023 1 81.44 509 PHE B CA 1
ATOM 8475 C C . PHE B 1 509 ? 19.641 15.812 10.312 1 81.44 509 PHE B C 1
ATOM 8477 O O . PHE B 1 509 ? 18.656 15.641 11.031 1 81.44 509 PHE B O 1
ATOM 8484 N N . ASN B 1 510 ? 20.75 15.312 10.562 1 78.31 510 ASN B N 1
ATOM 8485 C CA . ASN B 1 510 ? 20.922 14.523 11.781 1 78.31 510 ASN B CA 1
ATOM 8486 C C . ASN B 1 510 ? 20.844 15.398 13.031 1 78.31 510 ASN B C 1
ATOM 8488 O O . ASN B 1 510 ? 20.391 14.953 14.078 1 78.31 510 ASN B O 1
ATOM 8492 N N . ARG B 1 511 ? 21.281 16.562 12.852 1 78.75 511 ARG B N 1
ATOM 8493 C CA . ARG B 1 511 ? 21.344 17.453 14.008 1 78.75 511 ARG B CA 1
ATOM 8494 C C . ARG B 1 511 ? 20 18.125 14.266 1 78.75 511 ARG B C 1
ATOM 8496 O O . ARG B 1 511 ? 19.625 18.344 15.422 1 78.75 511 ARG B O 1
ATOM 8503 N N . TYR B 1 512 ? 19.391 18.375 13.203 1 75.5 512 TYR B N 1
ATOM 8504 C CA . TYR B 1 512 ? 18.234 19.25 13.398 1 75.5 512 TYR B CA 1
ATOM 8505 C C . TYR B 1 512 ? 16.938 18.547 13.016 1 75.5 512 TYR B C 1
ATOM 8507 O O . TYR B 1 512 ? 15.859 18.969 13.406 1 75.5 512 TYR B O 1
ATOM 8515 N N . LEU B 1 513 ? 17.047 17.531 12.203 1 71.31 513 LEU B N 1
ATOM 8516 C CA . LEU B 1 513 ? 15.836 16.797 11.836 1 71.31 513 LEU B CA 1
ATOM 8517 C C . LEU B 1 513 ? 15.797 15.445 12.531 1 71.31 513 LEU B C 1
ATOM 8519 O O . LEU B 1 513 ? 16.844 14.812 12.742 1 71.31 513 LEU B O 1
ATOM 8523 N N . SER B 1 514 ? 14.922 15.133 13.547 1 57.66 514 SER B N 1
ATOM 8524 C CA . SER B 1 514 ? 14.82 13.867 14.266 1 57.66 514 SER B CA 1
ATOM 8525 C C . SER B 1 514 ? 14.852 12.688 13.305 1 57.66 514 SER B C 1
ATOM 8527 O O . SER B 1 514 ? 14.273 12.742 12.219 1 57.66 514 SER B O 1
ATOM 8529 N N . PRO B 1 515 ? 15.961 11.859 13.594 1 48.97 515 PRO B N 1
ATOM 8530 C CA . PRO B 1 515 ? 16.156 10.641 12.812 1 48.97 515 PRO B CA 1
ATOM 8531 C C . PRO B 1 515 ? 14.891 9.812 12.672 1 48.97 515 PRO B C 1
ATOM 8533 O O . PRO B 1 515 ? 14.93 8.695 12.141 1 48.97 515 PRO B O 1
ATOM 8536 N N . ARG B 1 516 ? 13.914 10.031 13.492 1 43.03 516 ARG B N 1
ATOM 8537 C CA . ARG B 1 516 ? 12.805 9.086 13.609 1 43.03 516 ARG B CA 1
ATOM 8538 C C . ARG B 1 516 ? 12.391 8.547 12.242 1 43.03 516 ARG B C 1
ATOM 8540 O O . ARG B 1 516 ? 11.68 7.547 12.156 1 43.03 516 ARG B O 1
ATOM 8547 N N . MET B 1 517 ? 12.398 9.32 11.141 1 42 517 MET B N 1
ATOM 8548 C CA . MET B 1 517 ? 11.672 8.93 9.938 1 42 517 MET B CA 1
ATOM 8549 C C . MET B 1 517 ? 12.578 8.188 8.961 1 42 517 MET B C 1
ATOM 8551 O O . MET B 1 517 ? 12.211 7.961 7.809 1 42 517 MET B O 1
ATOM 8555 N N . LEU B 1 518 ? 13.859 8.055 9.398 1 37.09 518 LEU B N 1
ATOM 8556 C CA . LEU B 1 518 ? 14.648 7.219 8.492 1 37.09 518 LEU B CA 1
ATOM 8557 C C . LEU B 1 518 ? 14.414 5.738 8.781 1 37.09 518 LEU B C 1
ATOM 8559 O O . LEU B 1 518 ? 14.375 5.324 9.945 1 37.09 518 LEU B O 1
#